Protein AF-0000000080772989 (afdb_homodimer)

Organism: Chromobacterium violaceum (strain ATCC 12472 / DSM 30191 / JCM 1249 / CCUG 213 / NBRC 12614 / NCIMB 9131 / NCTC 9757 / MK) (NCBI:txid243365)

Foldseek 3Di:
DVVVVVVVVLPPLDQDFDADDDDCPFLLNDPQLFFAFPLQPDQLEDQDDQAFQNVCLLVDPVLVVLLVLLLVAAPLLVVLVVVLVVLVVVLVVLLCLQPKDKDKDKDWDFDWDDCVVVPHPDTDDTFIKIWIKMKIKGWDSSNCLSVLQSQLSVLLSQLSVLVSLLSSLVLSLLLLLLVLQLLLLLQLLVLLVVLLVVLVVQLVLQVVCVVVVLHDPVLNVLSVVVSVVSVVVNVVSVVSNLVSLQSSQNSSVHHSVVRDDDRHNDGRDRPHRRYQHRSSSLCVFASNLSSLSSNLSSLSSVLSNLVSLQFKIKMKMKMWIFITGPVCPPPPVGIDMDTDMDIGHDHDDPVSVVSSVVSVVVSVVSSVVSSVVSVVLSVQLSVLSNQLSVLVVVLVVLVVQLVVLVVLLVVQVVCVSVSNDHSVSNSVSSVSNSVSSSVNSVSVSVNSSSSSSNSSSSHHSNDDDDD/DVVVVVVVVLPPLEADFDADDDDCPFLLNDPQLFFAFPLQPDQLEDQDDQAFQNVCLLVDPVLVVLLVLLLVAAPLLVVLVVVLVVLVVVLVVLLCLQPKDKDKDKDWDFDWDDCVVVPHPDTGDTFIKMWIKMKIKGWDSSNCLSVLQSQLSVLLSQLSVLVSQLSSLVLSLLLLLLVLQLLLLLQLLVLLVVLLVVLVVQLVLQVVCVVVVLHDPVLNVLSVVVSVVSVVVNVVSVVSNLVSLQSSQNSSVHHSVVGDDDRHHDGRDRPHRRYQHRSSSLLVFASNLSSLSSNLSSLSSVLSNLVSLQFKIKMWMKMWIFITGPVCPPPPVGIDIDTDMDIGHDHDDPVSVVVSVVSVVVSVVSSVVSSVVSVVLSVQLNVLSVQLVVLVVVLVVLVVQLVVLVVQLVVQVVCVSVSNDHSVSNSVSSVSNSVSSSVNSVSVSVNSSSSSSNSSSSHHSNDDDDD

InterPro domains:
  IPR003423 Outer membrane efflux protein [PF02321] (66-253)
  IPR003423 Outer membrane efflux protein [PF02321] (282-460)
  IPR010131 Multidrug resistance outer membrane protein MdtP/Nodulation protein T-like [PTHR30203] (4-464)
  IPR010131 Multidrug resistance outer membrane protein MdtP/Nodulation protein T-like [TIGR01845] (5-461)

pLDDT: mean 92.86, std 10.43, range [32.94, 98.88]

Secondary structure (DSSP, 8-state):
-HHHHHHGGGS----SSPPP---TTSGGG-GGGGS--TTTTSTTEE-SPPPTTGGGGG--HHHHHHHHHHHHH-HHHHHHHHHHHHHHHHHHHHHHTTS-EEEEEEEEEEE---GGGGT-SSPPPPEEEEEEEEEEEEEE-TTSHHHHHHHHHHHHHHHHHHHHHHHHHHHHHHHHHHHHHHHHHHHHHHHHHHHHHHHHHHHHHHHHHHHTTSS-HHHHHHHHHHHHHHHTTHHHHHHHHHHHHHHHHHHTT--GGGS------SPP--SSPEE---HHHHHHH-HHHHHHHHHHHHHHHHHHHHHHTTS-EEEEEEEEEEEEEGGGTTSGGGEEEEEEEEEEEE---HHHHHHHHHHHHHHHHHHHHHHHHHHHHHHHHHHHHHHHHHHHHHHHHHHHHHHHHHHHHHHHHHHHHTTSS-HHHHHHHHHHHHHHHHHHHHHHHHHHHHHHHHHHHH---------/-HHHHHHHTTS--PPPSPPP---TTSGGG-GGGGS--GGGGSTTEE-SPPPTTGGGGG--HHHHHHHHHHHHH-HHHHHHHHHHHHHHHHHHHHHGGGS-EEEEEEEEEEEE--GGGGT-SSPPPPEEEEEEEEEEEEEE-TTSHHHHHHHHHHHHHHHHHHHHHHHHHHHHHHHHHHHHHHHHHHHHHHHHHHHHHHHHHHHHHHHHHHHTTSS-HHHHHHHHHHHHHHHTTHHHHHHHHHHHHHHHHHHTT--GGGS------SPP--SSPEE---HHHHHHH-HHHHHHHHHHHHHHHHHHHHHHTTS-EEEEEEEEEEEEEGGGTTSGGGEEEEEEEEEE-PPP-HHHHHHHHHHHHHHHHHHHHHHHHHHHHHHHHHHHHHHHHHHHHHHHHHHHHHHHHHHHHHHHHHHHHTTSS-HHHHHHHHHHHHHHHHHHHHHHHHHHHHHHHHHHHH---------

Structure (mmCIF, N/CA/C/O backbone):
data_AF-0000000080772989-model_v1
#
loop_
_entity.id
_entity.type
_entity.pdbx_description
1 polymer 'Probable outer membrane component of multidrug efflux pump'
#
loop_
_atom_site.group_PDB
_atom_site.id
_atom_site.type_symbol
_atom_site.label_atom_id
_atom_site.label_alt_id
_atom_site.label_comp_id
_atom_site.label_asym_id
_atom_site.label_entity_id
_atom_site.label_seq_id
_atom_site.pdbx_PDB_ins_code
_atom_site.Cartn_x
_atom_site.Cartn_y
_atom_site.Cartn_z
_atom_site.occupancy
_atom_site.B_iso_or_equiv
_atom_site.auth_seq_id
_atom_site.auth_comp_id
_atom_site.auth_asym_id
_atom_site.auth_atom_id
_atom_site.pdbx_PDB_model_num
ATOM 1 N N . MET A 1 1 ? 7.074 -60.875 4.348 1 34.25 1 MET A N 1
ATOM 2 C CA . MET A 1 1 ? 7.984 -59.844 4.805 1 34.25 1 MET A CA 1
ATOM 3 C C . MET A 1 1 ? 7.852 -58.594 3.949 1 34.25 1 MET A C 1
ATOM 5 O O . MET A 1 1 ? 8.188 -57.5 4.391 1 34.25 1 MET A O 1
ATOM 9 N N . SER A 1 2 ? 7.68 -58.875 2.592 1 35.81 2 SER A N 1
ATOM 10 C CA . SER A 1 2 ? 7.613 -57.781 1.659 1 35.81 2 SER A CA 1
ATOM 11 C C . SER A 1 2 ? 6.348 -56.938 1.874 1 35.81 2 SER A C 1
ATOM 13 O O . SER A 1 2 ? 6.305 -55.75 1.53 1 35.81 2 SER A O 1
ATOM 15 N N . ALA A 1 3 ? 5.152 -57.562 2.09 1 44.38 3 ALA A N 1
ATOM 16 C CA . ALA A 1 3 ? 3.918 -56.844 2.359 1 44.38 3 ALA A CA 1
ATOM 17 C C . ALA A 1 3 ? 4.07 -55.938 3.582 1 44.38 3 ALA A C 1
ATOM 19 O O . ALA A 1 3 ? 3.385 -54.906 3.701 1 44.38 3 ALA A O 1
ATOM 20 N N . LEU A 1 4 ? 4.832 -56.438 4.586 1 40.81 4 LEU A N 1
ATOM 21 C CA . LEU A 1 4 ? 4.977 -55.75 5.863 1 40.81 4 LEU A CA 1
ATOM 22 C C . LEU A 1 4 ? 5.797 -54.469 5.711 1 40.81 4 LEU A C 1
ATOM 24 O O . LEU A 1 4 ? 5.68 -53.531 6.523 1 40.81 4 LEU A O 1
ATOM 28 N N . VAL A 1 5 ? 6.871 -54.438 4.836 1 42.06 5 VAL A N 1
ATOM 29 C CA . VAL A 1 5 ? 7.676 -53.25 4.691 1 42.06 5 VAL A CA 1
ATOM 30 C C . VAL A 1 5 ? 6.816 -52.125 4.109 1 42.06 5 VAL A C 1
ATOM 32 O O . VAL A 1 5 ? 7.078 -50.938 4.359 1 42.06 5 VAL A O 1
ATOM 35 N N . LEU A 1 6 ? 5.855 -52.406 3.248 1 41.41 6 LEU A N 1
ATOM 36 C CA . LEU A 1 6 ? 5.031 -51.344 2.695 1 41.41 6 LEU A CA 1
ATOM 37 C C . LEU A 1 6 ? 4.164 -50.719 3.779 1 41.41 6 LEU A C 1
ATOM 39 O O . LEU A 1 6 ? 3.865 -49.531 3.721 1 41.41 6 LEU A O 1
ATOM 43 N N . ALA A 1 7 ? 3.572 -51.5 4.684 1 41.69 7 ALA A N 1
ATOM 44 C CA . ALA A 1 7 ? 2.641 -51.031 5.703 1 41.69 7 ALA A CA 1
ATOM 45 C C . ALA A 1 7 ? 3.352 -50.156 6.723 1 41.69 7 ALA A C 1
ATOM 47 O O . ALA A 1 7 ? 2.711 -49.375 7.43 1 41.69 7 ALA A O 1
ATOM 48 N N . GLY A 1 8 ? 4.566 -50.469 7.074 1 42.03 8 GLY A N 1
ATOM 49 C CA . GLY A 1 8 ? 5.266 -49.719 8.094 1 42.03 8 GLY A CA 1
ATOM 50 C C . GLY A 1 8 ? 5.57 -48.281 7.668 1 42.03 8 GLY A C 1
ATOM 51 O O . GLY A 1 8 ? 6.062 -47.5 8.469 1 42.03 8 GLY A O 1
ATOM 52 N N . ALA A 1 9 ? 5.867 -48.094 6.387 1 42.31 9 ALA A N 1
ATOM 53 C CA . ALA A 1 9 ? 6.137 -46.719 5.918 1 42.31 9 ALA A CA 1
ATOM 54 C C . ALA A 1 9 ? 4.914 -45.844 6.102 1 42.31 9 ALA A C 1
ATOM 56 O O . ALA A 1 9 ? 4.93 -44.656 5.707 1 42.31 9 ALA A O 1
ATOM 57 N N . LEU A 1 10 ? 3.773 -46.438 6.277 1 42.72 10 LEU A N 1
ATOM 58 C CA . LEU A 1 10 ? 2.604 -45.594 6.516 1 42.72 10 LEU A CA 1
ATOM 59 C C . LEU A 1 10 ? 2.768 -44.781 7.797 1 42.72 10 LEU A C 1
ATOM 61 O O . LEU A 1 10 ? 1.785 -44.281 8.352 1 42.72 10 LEU A O 1
ATOM 65 N N . ALA A 1 11 ? 3.582 -45.25 8.656 1 43.16 11 ALA A N 1
ATOM 66 C CA . ALA A 1 11 ? 3.648 -44.656 9.992 1 43.16 11 ALA A CA 1
ATOM 67 C C . ALA A 1 11 ? 3.371 -43.156 9.953 1 43.16 11 ALA A C 1
ATOM 69 O O . ALA A 1 11 ? 2.361 -42.688 10.484 1 43.16 11 ALA A O 1
ATOM 70 N N . GLY A 1 12 ? 4.258 -42.219 10.375 1 46.88 12 GLY A N 1
ATOM 71 C CA . GLY A 1 12 ? 4.012 -40.906 10.906 1 46.88 12 GLY A CA 1
ATOM 72 C C . GLY A 1 12 ? 3.613 -39.875 9.844 1 46.88 12 GLY A C 1
ATOM 73 O O . GLY A 1 12 ? 4.469 -39.219 9.25 1 46.88 12 GLY A O 1
ATOM 74 N N . CYS A 1 13 ? 2.439 -40.094 9.188 1 56.12 13 CYS A N 1
ATOM 75 C CA . CYS A 1 13 ? 1.699 -39.219 8.297 1 56.12 13 CYS A CA 1
ATOM 76 C C . CYS A 1 13 ? 1.808 -37.75 8.75 1 56.12 13 CYS A C 1
ATOM 78 O O . CYS A 1 13 ? 0.92 -37.25 9.438 1 56.12 13 CYS A O 1
ATOM 80 N N . ALA A 1 14 ? 2.936 -37.406 9.172 1 75 14 ALA A N 1
ATOM 81 C CA . ALA A 1 14 ? 2.988 -36 9.594 1 75 14 ALA A CA 1
ATOM 82 C C . ALA A 1 14 ? 3.105 -35.062 8.398 1 75 14 ALA A C 1
ATOM 84 O O . ALA A 1 14 ? 3.891 -35.312 7.48 1 75 14 ALA A O 1
ATOM 85 N N . ALA A 1 15 ? 2.127 -34.25 8.188 1 88.75 15 ALA A N 1
ATOM 86 C CA . ALA A 1 15 ? 2.174 -33.219 7.16 1 88.75 15 ALA A CA 1
ATOM 87 C C . ALA A 1 15 ? 3.531 -32.5 7.141 1 88.75 15 ALA A C 1
ATOM 89 O O . ALA A 1 15 ? 4.031 -32.094 8.188 1 88.75 15 ALA A O 1
ATOM 90 N N . VAL A 1 16 ? 4.23 -32.531 6.004 1 93.69 16 VAL A N 1
ATOM 91 C CA . VAL A 1 16 ? 5.512 -31.859 5.863 1 93.69 16 VAL A CA 1
ATOM 92 C C . VAL A 1 16 ? 5.297 -30.344 5.859 1 93.69 16 VAL A C 1
ATOM 94 O O . VAL A 1 16 ? 4.16 -29.875 5.762 1 93.69 16 VAL A O 1
ATOM 97 N N . GLY A 1 17 ? 6.402 -29.578 6.027 1 93.12 17 GLY A N 1
ATOM 98 C CA . GLY A 1 17 ? 6.312 -28.125 6.121 1 93.12 17 GLY A CA 1
ATOM 99 C C . GLY A 1 17 ? 6.055 -27.641 7.535 1 93.12 17 GLY A C 1
ATOM 100 O O . GLY A 1 17 ? 5.727 -28.422 8.422 1 93.12 17 GLY A O 1
ATOM 101 N N . PRO A 1 18 ? 6.18 -26.453 7.711 1 95.19 18 PRO A N 1
ATOM 102 C CA . PRO A 1 18 ? 6.07 -25.906 9.07 1 95.19 18 PRO A CA 1
ATOM 103 C C . PRO A 1 18 ? 4.621 -25.703 9.516 1 95.19 18 PRO A C 1
ATOM 105 O O . PRO A 1 18 ? 3.773 -25.328 8.703 1 95.19 18 PRO A O 1
ATOM 108 N N . ASP A 1 19 ? 4.336 -25.984 10.758 1 95.94 19 ASP A N 1
ATOM 109 C CA . ASP A 1 19 ? 3.105 -25.516 11.391 1 95.94 19 ASP A CA 1
ATOM 110 C C . ASP A 1 19 ? 3.193 -24.031 11.727 1 95.94 19 ASP A C 1
ATOM 112 O O . ASP A 1 19 ? 4.238 -23.547 12.172 1 95.94 19 ASP A O 1
ATOM 116 N N . TYR A 1 20 ? 2.123 -23.438 11.523 1 96.5 20 TYR A N 1
ATOM 117 C CA . TYR A 1 20 ? 2.172 -22 11.758 1 96.5 20 TYR A CA 1
ATOM 118 C C . TYR A 1 20 ? 2.139 -21.688 13.25 1 96.5 20 TYR A C 1
ATOM 120 O O . TYR A 1 20 ? 1.303 -22.219 13.977 1 96.5 20 TYR A O 1
ATOM 128 N N . HIS A 1 21 ? 3.051 -20.844 13.672 1 96.25 21 HIS A N 1
ATOM 129 C CA . HIS A 1 21 ? 3.092 -20.109 14.922 1 96.25 21 HIS A CA 1
ATOM 130 C C . HIS A 1 21 ? 3.613 -18.688 14.703 1 96.25 21 HIS A C 1
ATOM 132 O O . HIS A 1 21 ? 4.426 -18.453 13.805 1 96.25 21 HIS A O 1
ATOM 138 N N . LEU A 1 22 ? 3.086 -17.844 15.445 1 95.44 22 LEU A N 1
ATOM 139 C CA . LEU A 1 22 ? 3.615 -16.5 15.328 1 95.44 22 LEU A CA 1
ATOM 140 C C . LEU A 1 22 ? 5.109 -16.469 15.625 1 95.44 22 LEU A C 1
ATOM 142 O O . LEU A 1 22 ? 5.543 -16.906 16.703 1 95.44 22 LEU A O 1
ATOM 146 N N . PRO A 1 23 ? 5.852 -16.016 14.672 1 95.44 23 PRO A N 1
ATOM 147 C CA . PRO A 1 23 ? 7.293 -15.992 14.922 1 95.44 23 PRO A CA 1
ATOM 148 C C . PRO A 1 23 ? 7.672 -15.164 16.141 1 95.44 23 PRO A C 1
ATOM 150 O O . PRO A 1 23 ? 7.07 -14.109 16.391 1 95.44 23 PRO A O 1
ATOM 153 N N . SER A 1 24 ? 8.703 -15.539 16.875 1 93.12 24 SER A N 1
ATOM 154 C CA . SER A 1 24 ? 9.102 -14.898 18.125 1 93.12 24 SER A CA 1
ATOM 155 C C . SER A 1 24 ? 9.664 -13.508 17.875 1 93.12 24 SER A C 1
ATOM 157 O O . SER A 1 24 ? 9.578 -12.633 18.75 1 93.12 24 SER A O 1
ATOM 159 N N . GLN A 1 25 ? 10.219 -13.32 16.703 1 92.56 25 GLN A N 1
ATOM 160 C CA . GLN A 1 25 ? 10.859 -12.047 16.391 1 92.56 25 GLN A CA 1
ATOM 161 C C . GLN A 1 25 ? 9.852 -11.039 15.852 1 92.56 25 GLN A C 1
ATOM 163 O O . GLN A 1 25 ? 10.219 -9.914 15.508 1 92.56 25 GLN A O 1
ATOM 168 N N . ALA A 1 26 ? 8.602 -11.453 15.719 1 96.06 26 ALA A N 1
ATOM 169 C CA . ALA A 1 26 ? 7.574 -10.57 15.172 1 96.06 26 ALA A CA 1
ATOM 170 C C . ALA A 1 26 ? 7.398 -9.336 16.047 1 96.06 26 ALA A C 1
ATOM 172 O O . ALA A 1 26 ? 7.453 -9.422 17.281 1 96.06 26 ALA A O 1
ATOM 173 N N . ALA A 1 27 ? 7.129 -8.203 15.398 1 95.94 27 ALA A N 1
ATOM 174 C CA . ALA A 1 27 ? 6.957 -6.922 16.078 1 95.94 27 ALA A CA 1
ATOM 175 C C . ALA A 1 27 ? 5.836 -7 17.109 1 95.94 27 ALA A C 1
ATOM 177 O O . ALA A 1 27 ? 5.898 -6.34 18.156 1 95.94 27 ALA A O 1
ATOM 178 N N . LEU A 1 28 ? 4.832 -7.789 16.844 1 95.94 28 LEU A N 1
ATOM 179 C CA . LEU A 1 28 ? 3.684 -7.941 17.734 1 95.94 28 LEU A CA 1
ATOM 180 C C . LEU A 1 28 ? 4.121 -8.43 19.109 1 95.94 28 LEU A C 1
ATOM 182 O O . LEU A 1 28 ? 3.488 -8.109 20.125 1 95.94 28 LEU A O 1
ATOM 186 N N . GLY A 1 29 ? 5.152 -9.164 19.172 1 95.06 29 GLY A N 1
ATOM 187 C CA . GLY A 1 29 ? 5.594 -9.766 20.422 1 95.06 29 GLY A CA 1
ATOM 188 C C . GLY A 1 29 ? 6.496 -8.867 21.234 1 95.06 29 GLY A C 1
ATOM 189 O O . GLY A 1 29 ? 6.84 -9.188 22.375 1 95.06 29 GLY A O 1
ATOM 190 N N . LYS A 1 30 ? 6.941 -7.711 20.734 1 95.19 30 LYS A N 1
ATOM 191 C CA . LYS A 1 30 ? 7.789 -6.781 21.469 1 95.19 30 LYS A CA 1
ATOM 192 C C . LYS A 1 30 ? 7.086 -6.273 22.719 1 95.19 30 LYS A C 1
ATOM 194 O O . LYS A 1 30 ? 5.914 -5.891 22.672 1 95.19 30 LYS A O 1
ATO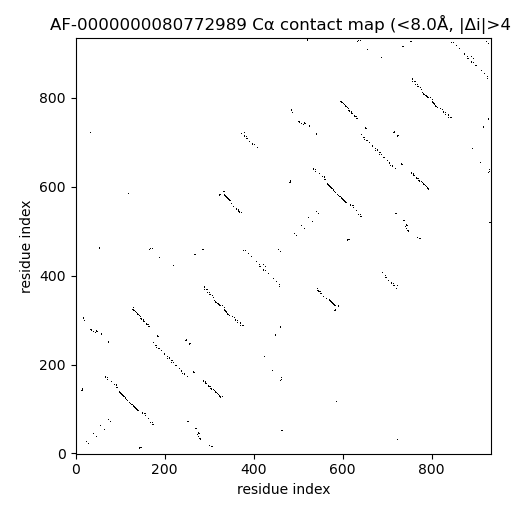M 199 N N . PRO A 1 31 ? 7.797 -6.195 23.859 1 95.94 31 PRO A N 1
ATOM 200 C CA . PRO A 1 31 ? 7.168 -5.68 25.078 1 95.94 31 PRO A CA 1
ATOM 201 C C . PRO A 1 31 ? 6.645 -4.254 24.906 1 95.94 31 PRO A C 1
ATOM 203 O O . PRO A 1 31 ? 5.535 -3.947 25.344 1 95.94 31 PRO A O 1
ATOM 206 N N . ALA A 1 32 ? 7.418 -3.443 24.266 1 95.69 32 ALA A N 1
ATOM 207 C CA . ALA A 1 32 ? 7.035 -2.045 24.094 1 95.69 32 ALA A CA 1
ATOM 208 C C . ALA A 1 32 ? 5.773 -1.923 23.234 1 95.69 32 ALA A C 1
ATOM 210 O O . ALA A 1 32 ? 5.012 -0.964 23.375 1 95.69 32 ALA A O 1
ATOM 211 N N . ALA A 1 33 ? 5.535 -2.863 22.297 1 95.75 33 ALA A N 1
ATOM 212 C CA . ALA A 1 33 ? 4.352 -2.852 21.453 1 95.75 33 ALA A CA 1
ATOM 213 C C . ALA A 1 33 ? 3.094 -3.168 22.25 1 95.75 33 ALA A C 1
ATOM 215 O O . ALA A 1 33 ? 1.984 -2.822 21.844 1 95.75 33 ALA A O 1
ATOM 216 N N . ASN A 1 34 ? 3.242 -3.807 23.391 1 95.5 34 ASN A N 1
ATOM 217 C CA . ASN A 1 34 ? 2.111 -4.289 24.172 1 95.5 34 ASN A CA 1
ATOM 218 C C . ASN A 1 34 ? 1.928 -3.473 25.453 1 95.5 34 ASN A C 1
ATOM 220 O O . ASN A 1 34 ? 1.132 -3.84 26.312 1 95.5 34 ASN A O 1
ATOM 224 N N . ALA A 1 35 ? 2.656 -2.359 25.578 1 94.75 35 ALA A N 1
ATOM 225 C CA . ALA A 1 35 ? 2.646 -1.508 26.766 1 94.75 35 ALA A CA 1
ATOM 226 C C . ALA A 1 35 ? 1.644 -0.367 26.609 1 94.75 35 ALA A C 1
ATOM 228 O O . ALA A 1 35 ? 0.967 -0.26 25.578 1 94.75 35 ALA A O 1
ATOM 229 N N . ALA A 1 36 ? 1.544 0.406 27.688 1 93.75 36 ALA A N 1
ATOM 230 C CA . ALA A 1 36 ? 0.696 1.596 27.672 1 93.75 36 ALA A CA 1
ATOM 231 C C . ALA A 1 36 ? 1.23 2.627 26.672 1 93.75 36 ALA A C 1
ATOM 233 O O . ALA A 1 36 ? 2.438 2.703 26.438 1 93.75 36 ALA A O 1
ATOM 234 N N . PHE A 1 37 ? 0.346 3.354 26.125 1 94.5 37 PHE A N 1
ATOM 235 C CA . PHE A 1 37 ? 0.736 4.387 25.172 1 94.5 37 PHE A CA 1
ATOM 236 C C . PHE A 1 37 ? 1.467 5.523 25.891 1 94.5 37 PHE A C 1
ATOM 238 O O . PHE A 1 37 ? 1.106 5.902 27 1 94.5 37 PHE A O 1
ATOM 245 N N . LEU A 1 38 ? 2.426 6.121 25.25 1 90.94 38 LEU A N 1
ATOM 246 C CA . LEU A 1 38 ? 3.217 7.227 25.781 1 90.94 38 LEU A CA 1
ATOM 247 C C . LEU A 1 38 ? 2.338 8.445 26.047 1 90.94 38 LEU A C 1
ATOM 249 O O . LEU A 1 38 ? 2.518 9.133 27.047 1 90.94 38 LEU A O 1
ATOM 253 N N . SER A 1 39 ? 1.401 8.648 25.172 1 86.69 39 SER A N 1
ATOM 254 C CA . SER A 1 39 ? 0.637 9.891 25.172 1 86.69 39 SER A CA 1
ATOM 255 C C . SER A 1 39 ? -0.672 9.734 25.938 1 86.69 39 SER A C 1
ATOM 257 O O . SER A 1 39 ? -1.479 10.664 26 1 86.69 39 SER A O 1
ATOM 259 N N . ALA A 1 40 ? -0.908 8.586 26.594 1 87.44 40 ALA A N 1
ATOM 260 C CA . ALA A 1 40 ? -2.221 8.312 27.172 1 87.44 40 ALA A CA 1
ATOM 261 C C . ALA A 1 40 ? -2.246 8.656 28.656 1 87.44 40 ALA A C 1
ATOM 263 O O . ALA A 1 40 ? -3.199 8.312 29.359 1 87.44 40 ALA A O 1
ATOM 264 N N . SER A 1 41 ? -1.253 9.453 29.109 1 84.5 41 SER A N 1
ATOM 265 C CA . SER A 1 41 ? -1.214 9.805 30.516 1 84.5 41 SER A CA 1
ATOM 266 C C . SER A 1 41 ? -2.025 11.07 30.797 1 84.5 41 SER A C 1
ATOM 268 O O . SER A 1 41 ? -2.311 11.391 31.953 1 84.5 41 SER A O 1
ATOM 270 N N . ALA A 1 42 ? -2.484 11.695 29.812 1 87 42 ALA A N 1
ATOM 271 C CA . ALA A 1 42 ? -3.287 12.906 29.953 1 87 42 ALA A CA 1
ATOM 272 C C . ALA A 1 42 ? -4.668 12.586 30.516 1 87 42 ALA A C 1
ATOM 274 O O . ALA A 1 42 ? -5.188 11.484 30.312 1 87 42 ALA A O 1
ATOM 275 N N . PRO A 1 43 ? -5.242 13.516 31.281 1 87.88 43 PRO A N 1
ATOM 276 C CA . PRO A 1 43 ? -6.559 13.305 31.891 1 87.88 43 PRO A CA 1
ATOM 277 C C . PRO A 1 43 ? -7.648 13.039 30.844 1 87.88 43 PRO A C 1
ATOM 279 O O . PRO A 1 43 ? -8.711 12.508 31.188 1 87.88 43 PRO A O 1
ATOM 282 N N . ALA A 1 44 ? -7.395 13.344 29.672 1 90.94 44 ALA A N 1
ATOM 283 C CA . ALA A 1 44 ? -8.375 13.203 28.594 1 90.94 44 ALA A CA 1
ATOM 284 C C . ALA A 1 44 ? -8.562 11.734 28.219 1 90.94 44 ALA A C 1
ATOM 286 O O . ALA A 1 44 ? -9.523 11.383 27.531 1 90.94 44 ALA A O 1
ATOM 287 N N . PHE A 1 45 ? -7.734 10.898 28.844 1 93.5 45 PHE A N 1
ATOM 288 C CA . PHE A 1 45 ? -7.773 9.5 28.438 1 93.5 45 PHE A CA 1
ATOM 289 C C . PHE A 1 45 ? -8.102 8.594 29.609 1 93.5 45 PHE A C 1
ATOM 291 O O . PHE A 1 45 ? -7.77 8.914 30.75 1 93.5 45 PHE A O 1
ATOM 298 N N . ALA A 1 46 ? -8.812 7.5 29.297 1 91.06 46 ALA A N 1
ATOM 299 C CA . ALA A 1 46 ? -9.055 6.414 30.234 1 91.06 46 ALA A CA 1
ATOM 300 C C . ALA A 1 46 ? -8.43 5.113 29.75 1 91.06 46 ALA A C 1
ATOM 302 O O . ALA A 1 46 ? -8.406 4.832 28.547 1 91.06 46 ALA A O 1
ATOM 303 N N . GLN A 1 47 ? -8.008 4.348 30.656 1 87.44 47 GLN A N 1
ATOM 304 C CA . GLN A 1 47 ? -7.301 3.125 30.297 1 87.44 47 GLN A CA 1
ATOM 305 C C . GLN A 1 47 ? -8.273 1.979 30.047 1 87.44 47 GLN A C 1
ATOM 307 O O . GLN A 1 47 ? -7.867 0.9 29.609 1 87.44 47 GLN A O 1
ATOM 312 N N . GLN A 1 48 ? -9.477 2.229 30.172 1 88.19 48 GLN A N 1
ATOM 313 C CA . GLN A 1 48 ? -10.492 1.217 29.891 1 88.19 48 GLN A CA 1
ATOM 314 C C . GLN A 1 48 ? -10.508 0.827 28.422 1 88.19 48 GLN A C 1
ATOM 316 O O . GLN A 1 48 ? -10.07 1.604 27.562 1 88.19 48 GLN A O 1
ATOM 321 N N . PRO A 1 49 ? -11.008 -0.346 28.141 1 88.62 49 PRO A N 1
ATOM 322 C CA . PRO A 1 49 ? -11.078 -0.774 26.75 1 88.62 49 PRO A CA 1
ATOM 323 C C . PRO A 1 49 ? -12.055 0.063 25.922 1 88.62 49 PRO A C 1
ATOM 325 O O . PRO A 1 49 ? -13.055 0.552 26.453 1 88.62 49 PRO A O 1
ATOM 328 N N . VAL A 1 50 ? -11.695 0.195 24.656 1 90.38 50 VAL A N 1
ATOM 329 C CA . VAL A 1 50 ? -12.586 0.877 23.734 1 90.38 50 VAL A CA 1
ATOM 330 C C . VAL A 1 50 ? -13.891 0.09 23.594 1 90.38 50 VAL A C 1
ATOM 332 O O . VAL A 1 50 ? -13.867 -1.1 23.266 1 90.38 50 VAL A O 1
ATOM 335 N N . PRO A 1 51 ? -15 0.652 23.859 1 89.25 51 PRO A N 1
ATOM 336 C CA . PRO A 1 51 ? -16.266 -0.081 23.766 1 89.25 51 PRO A CA 1
ATOM 337 C C . PRO A 1 51 ? -16.703 -0.332 22.328 1 89.25 51 PRO A C 1
ATOM 339 O O . PRO A 1 51 ? -16.312 0.407 21.422 1 89.25 51 PRO A O 1
ATOM 342 N N . ALA A 1 52 ? -17.562 -1.332 22.172 1 89.12 52 ALA A N 1
ATOM 343 C CA . ALA A 1 52 ? -18.266 -1.505 20.906 1 89.12 52 ALA A CA 1
ATOM 344 C C . ALA A 1 52 ? -19.234 -0.344 20.641 1 89.12 52 ALA A C 1
ATOM 346 O O . ALA A 1 52 ? -19.891 0.147 21.562 1 89.12 52 ALA A O 1
ATOM 347 N N . GLY A 1 53 ? -19.281 0.07 19.469 1 92.5 53 GLY A N 1
ATOM 348 C CA . GLY A 1 53 ? -20.125 1.206 19.141 1 92.5 53 GLY A CA 1
ATOM 349 C C . GLY A 1 53 ? -19.641 2.504 19.766 1 92.5 53 GLY A C 1
ATOM 350 O O . GLY A 1 53 ? -20.422 3.207 20.422 1 92.5 53 GLY A O 1
ATOM 351 N N . TRP A 1 54 ? -18.391 2.771 19.688 1 92.62 54 TRP A N 1
ATOM 352 C CA . TRP A 1 54 ? -17.75 3.91 20.344 1 92.62 54 TRP A CA 1
ATOM 353 C C . TRP A 1 54 ? -18.5 5.199 20.047 1 92.62 54 TRP A C 1
ATOM 355 O O . TRP A 1 54 ? -18.469 6.145 20.828 1 92.62 54 TRP A O 1
ATOM 365 N N . TRP A 1 55 ? -19.25 5.312 18.844 1 94.25 55 TRP A N 1
ATOM 366 C CA . TRP A 1 55 ? -19.969 6.535 18.484 1 94.25 55 TRP A CA 1
ATOM 367 C C . TRP A 1 55 ? -21.125 6.797 19.422 1 94.25 55 TRP A C 1
ATOM 369 O O . TRP A 1 55 ? -21.641 7.918 19.5 1 94.25 55 TRP A O 1
ATOM 379 N N . ARG A 1 56 ? -21.547 5.871 20.172 1 93.44 56 ARG A N 1
ATOM 380 C CA . ARG A 1 56 ? -22.641 6.023 21.141 1 93.44 56 ARG A CA 1
ATOM 381 C C . ARG A 1 56 ? -22.188 6.832 22.344 1 93.44 56 ARG A C 1
ATOM 383 O O . ARG A 1 56 ? -23.031 7.316 23.125 1 93.44 56 ARG A O 1
ATOM 390 N N . LEU A 1 57 ? -20.891 6.918 22.516 1 93.12 57 LEU A N 1
ATOM 391 C CA . LEU A 1 57 ? -20.359 7.719 23.609 1 93.12 57 LEU A CA 1
ATOM 392 C C . LEU A 1 57 ? -20.781 9.18 23.469 1 93.12 57 LEU A C 1
ATOM 394 O O . LEU A 1 57 ? -20.734 9.938 24.438 1 93.12 57 LEU A O 1
ATOM 398 N N . TYR A 1 58 ? -21.203 9.586 22.234 1 95.12 58 TYR A N 1
ATOM 399 C CA . TYR A 1 58 ? -21.609 10.969 21.984 1 95.12 58 TYR A CA 1
ATOM 400 C C . TYR A 1 58 ? -23.047 11.195 22.422 1 95.12 58 TYR A C 1
ATOM 402 O O . TYR A 1 58 ? -23.516 12.344 22.484 1 95.12 58 TYR A O 1
ATOM 410 N N . ASP A 1 59 ? -23.797 10.164 22.719 1 94.31 59 ASP A N 1
ATOM 411 C CA . ASP A 1 59 ? -25.203 10.25 23.109 1 94.31 59 ASP A CA 1
ATOM 412 C C . ASP A 1 59 ? -26.016 11.062 22.109 1 94.31 59 ASP A C 1
ATOM 414 O O . ASP A 1 59 ? -26.719 12 22.484 1 94.31 59 ASP A O 1
ATOM 418 N N . ASP A 1 60 ? -25.797 10.766 20.891 1 94.88 60 ASP A N 1
ATOM 419 C CA . ASP A 1 60 ? -26.484 11.43 19.781 1 94.88 60 ASP A CA 1
ATOM 420 C C . ASP A 1 60 ? -27.281 10.43 18.953 1 94.88 60 ASP A C 1
ATOM 422 O O . ASP A 1 60 ? -26.719 9.672 18.172 1 94.88 60 ASP A O 1
ATOM 426 N N . ALA A 1 61 ? -28.609 10.477 19.094 1 94.56 61 ALA A N 1
ATOM 427 C CA . ALA A 1 61 ? -29.5 9.5 18.469 1 94.56 61 ALA A CA 1
ATOM 428 C C . ALA A 1 61 ? -29.422 9.586 16.953 1 94.56 61 ALA A C 1
ATOM 430 O O . ALA A 1 61 ? -29.516 8.57 16.266 1 94.56 61 ALA A O 1
ATOM 431 N N . ARG A 1 62 ? -29.297 10.719 16.438 1 94.62 62 ARG A N 1
ATOM 432 C CA . ARG A 1 62 ? -29.188 10.875 14.992 1 94.62 62 ARG A CA 1
ATOM 433 C C . ARG A 1 62 ? -27.906 10.211 14.469 1 94.62 62 ARG A C 1
ATOM 435 O O . ARG A 1 62 ? -27.938 9.508 13.461 1 94.62 62 ARG A O 1
ATOM 442 N N . LEU A 1 63 ? -26.828 10.43 15.164 1 95.44 63 LEU A N 1
ATOM 443 C CA . LEU A 1 63 ? -25.547 9.812 14.789 1 95.44 63 LEU A CA 1
ATOM 444 C C . LEU A 1 63 ? -25.656 8.289 14.828 1 95.44 63 LEU A C 1
ATOM 446 O O . LEU A 1 63 ? -25.203 7.605 13.914 1 95.44 63 LEU A O 1
ATOM 450 N N . ASP A 1 64 ? -26.359 7.809 15.859 1 95.5 64 ASP A N 1
ATOM 451 C CA . ASP A 1 64 ? -26.531 6.363 15.984 1 95.5 64 ASP A CA 1
ATOM 452 C C . ASP A 1 64 ? -27.297 5.801 14.781 1 95.5 64 ASP A C 1
ATOM 454 O O . ASP A 1 64 ? -26.922 4.754 14.242 1 95.5 64 ASP A O 1
ATOM 458 N N . THR A 1 65 ? -28.297 6.523 14.398 1 95.31 65 THR A N 1
ATOM 459 C CA . THR A 1 65 ? -29.125 6.082 13.281 1 95.31 65 THR A CA 1
ATOM 460 C C . THR A 1 65 ? -28.328 6.109 11.977 1 95.31 65 THR A C 1
ATOM 462 O O . THR A 1 65 ? -28.422 5.18 11.172 1 95.31 65 THR A O 1
ATOM 465 N N . LEU A 1 66 ? -27.531 7.121 11.75 1 96.56 66 LEU A N 1
ATOM 466 C CA . LEU A 1 66 ? -26.734 7.258 10.531 1 96.56 66 LEU A CA 1
ATOM 467 C C . LEU A 1 66 ? -25.703 6.148 10.43 1 96.56 66 LEU A C 1
ATOM 469 O O . LEU A 1 66 ? -25.516 5.562 9.359 1 96.56 66 LEU A O 1
ATOM 473 N N . VAL A 1 67 ? -25.062 5.848 11.539 1 97.12 67 VAL A N 1
ATOM 474 C CA . VAL A 1 67 ? -24.062 4.797 11.523 1 97.12 67 VAL A CA 1
ATOM 475 C C . VAL A 1 67 ? -24.719 3.449 11.242 1 97.12 67 VAL A C 1
ATOM 477 O O . VAL A 1 67 ? -24.219 2.662 10.438 1 97.12 67 VAL A O 1
ATOM 480 N N . ALA A 1 68 ? -25.875 3.211 11.875 1 96.38 68 ALA A N 1
ATOM 481 C CA . ALA A 1 68 ? -26.594 1.963 11.641 1 96.38 68 ALA A CA 1
ATOM 482 C C . ALA A 1 68 ? -26.984 1.827 10.172 1 96.38 68 ALA A C 1
ATOM 484 O O . ALA A 1 68 ? -26.844 0.755 9.578 1 96.38 68 ALA A O 1
ATOM 485 N N . GLU A 1 69 ? -27.422 2.936 9.625 1 97 69 GLU A N 1
ATOM 486 C CA . GLU A 1 69 ? -27.828 2.926 8.227 1 97 69 GLU A CA 1
ATOM 487 C C . GLU A 1 69 ? -26.625 2.699 7.309 1 97 69 GLU A C 1
ATOM 489 O O . GLU A 1 69 ? -26.719 1.953 6.332 1 97 69 GLU A O 1
ATOM 494 N N . ALA A 1 70 ? -25.516 3.316 7.555 1 97.94 70 ALA A N 1
ATOM 495 C CA . ALA A 1 70 ? -24.312 3.141 6.75 1 97.94 70 ALA A CA 1
ATOM 496 C C . ALA A 1 70 ? -23.812 1.699 6.809 1 97.94 70 ALA A C 1
ATOM 498 O O . ALA A 1 70 ? -23.469 1.114 5.781 1 97.94 70 ALA A O 1
ATOM 499 N N . LEU A 1 71 ? -23.828 1.125 8.008 1 97.06 71 LEU A N 1
ATOM 500 C CA . LEU A 1 71 ? -23.359 -0.243 8.188 1 97.06 71 LEU A CA 1
ATOM 501 C C . LEU A 1 71 ? -24.234 -1.227 7.422 1 97.06 71 LEU A C 1
ATOM 503 O O . LEU A 1 71 ? -23.766 -2.279 6.988 1 97.06 71 LEU A O 1
ATOM 507 N N . ALA A 1 72 ? -25.484 -0.854 7.191 1 96.19 72 ALA A N 1
ATOM 508 C CA . ALA A 1 72 ? -26.438 -1.738 6.523 1 96.19 72 ALA A CA 1
ATOM 509 C C . ALA A 1 72 ? -26.375 -1.558 5.008 1 96.19 72 ALA A C 1
ATOM 511 O O . ALA A 1 72 ? -26.641 -2.498 4.254 1 96.19 72 ALA A O 1
ATOM 512 N N . ALA A 1 73 ? -25.938 -0.345 4.539 1 96.69 73 ALA A N 1
ATOM 513 C CA . ALA A 1 73 ? -26.219 -0.033 3.141 1 96.69 73 ALA A CA 1
ATOM 514 C C . ALA A 1 73 ? -24.938 0.262 2.377 1 96.69 73 ALA A C 1
ATOM 516 O O . ALA A 1 73 ? -24.922 0.28 1.144 1 96.69 73 ALA A O 1
ATOM 517 N N . ASN A 1 74 ? -23.828 0.485 2.982 1 98.19 74 ASN A N 1
ATOM 518 C CA . ASN A 1 74 ? -22.609 0.974 2.342 1 98.19 74 ASN A CA 1
ATOM 519 C C . ASN A 1 74 ? -22.078 -0.015 1.305 1 98.19 74 ASN A C 1
ATOM 521 O O . ASN A 1 74 ? -22.031 -1.22 1.557 1 98.19 74 ASN A O 1
ATOM 525 N N . ALA A 1 75 ? -21.625 0.56 0.179 1 98.5 75 ALA A N 1
ATOM 526 C CA . ALA A 1 75 ? -21.203 -0.249 -0.959 1 98.5 75 ALA A CA 1
ATOM 527 C C . ALA A 1 75 ? -19.891 -0.979 -0.653 1 98.5 75 ALA A C 1
ATOM 529 O O . ALA A 1 75 ? -19.672 -2.1 -1.122 1 98.5 75 ALA A O 1
ATOM 530 N N . ASP A 1 76 ? -19.062 -0.406 0.068 1 98.19 76 ASP A N 1
ATOM 531 C CA . ASP A 1 76 ? -17.797 -1.045 0.395 1 98.19 76 ASP A CA 1
ATOM 532 C C . ASP A 1 76 ? -18 -2.27 1.28 1 98.19 76 ASP A C 1
ATOM 534 O O . ASP A 1 76 ? -17.297 -3.268 1.152 1 98.19 76 ASP A O 1
ATOM 538 N N . ILE A 1 77 ? -18.891 -2.213 2.213 1 97.88 77 ILE A N 1
ATOM 539 C CA . ILE A 1 77 ? -19.203 -3.355 3.066 1 97.88 77 ILE A CA 1
ATOM 540 C C . ILE A 1 77 ? -19.812 -4.477 2.225 1 97.88 77 ILE A C 1
ATOM 542 O O . ILE A 1 77 ? -19.469 -5.648 2.406 1 97.88 77 ILE A O 1
ATOM 546 N N . ARG A 1 78 ? -20.656 -4.117 1.287 1 98.31 78 ARG A N 1
ATOM 547 C CA . ARG A 1 78 ? -21.234 -5.117 0.397 1 98.31 78 ARG A CA 1
ATOM 548 C C . ARG A 1 78 ? -20.156 -5.801 -0.437 1 98.31 78 ARG A C 1
ATOM 550 O O . ARG A 1 78 ? -20.203 -7.016 -0.643 1 98.31 78 ARG A O 1
ATOM 557 N N . ALA A 1 79 ? -19.25 -5 -0.918 1 98.62 79 ALA A N 1
ATOM 558 C CA . ALA A 1 79 ? -18.125 -5.562 -1.677 1 98.62 79 ALA A CA 1
ATOM 559 C C . ALA A 1 79 ? -17.297 -6.504 -0.812 1 98.62 79 ALA A C 1
ATOM 561 O O . ALA A 1 79 ? -16.906 -7.59 -1.258 1 98.62 79 ALA A O 1
ATOM 562 N N . ALA A 1 80 ? -17.047 -6.156 0.457 1 98.25 80 ALA A N 1
ATOM 563 C CA . ALA A 1 80 ? -16.266 -6.988 1.371 1 98.25 80 ALA A CA 1
ATOM 564 C C . ALA A 1 80 ? -17.016 -8.281 1.695 1 98.25 80 ALA A C 1
ATOM 566 O O . ALA A 1 80 ? -16.406 -9.352 1.8 1 98.25 80 ALA A O 1
ATOM 567 N N . ALA A 1 81 ? -18.297 -8.188 1.85 1 98.44 81 ALA A N 1
ATOM 568 C CA . ALA A 1 81 ? -19.109 -9.375 2.1 1 98.44 81 ALA A CA 1
ATOM 569 C C . ALA A 1 81 ? -19.047 -10.336 0.919 1 98.44 81 ALA A C 1
ATOM 571 O O . ALA A 1 81 ? -18.969 -11.555 1.108 1 98.44 81 ALA A O 1
A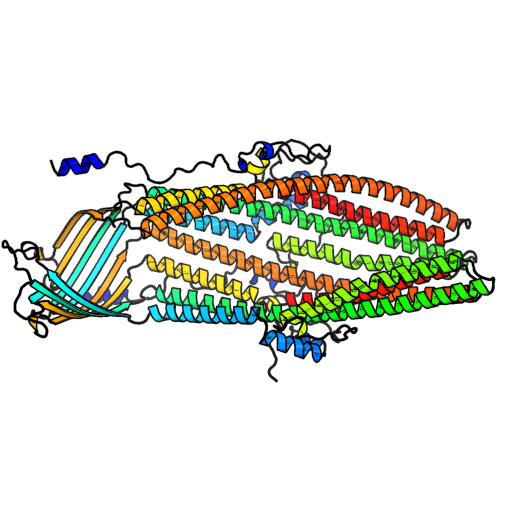TOM 572 N N . ALA A 1 82 ? -19.094 -9.781 -0.316 1 98.75 82 ALA A N 1
ATOM 573 C CA . ALA A 1 82 ? -18.984 -10.609 -1.513 1 98.75 82 ALA A CA 1
ATOM 574 C C . ALA A 1 82 ? -17.625 -11.281 -1.598 1 98.75 82 ALA A C 1
ATOM 576 O O . ALA A 1 82 ? -17.516 -12.453 -1.959 1 98.75 82 ALA A O 1
ATOM 577 N N . ASN A 1 83 ? -16.641 -10.57 -1.241 1 98.75 83 ASN A N 1
ATOM 578 C CA . ASN A 1 83 ? -15.297 -11.125 -1.244 1 98.75 83 ASN A CA 1
ATOM 579 C C . ASN A 1 83 ? -15.141 -12.234 -0.204 1 98.75 83 ASN A C 1
ATOM 581 O O . ASN A 1 83 ? -14.43 -13.211 -0.433 1 98.75 83 ASN A O 1
ATOM 585 N N . LEU A 1 84 ? -15.734 -12.117 0.96 1 98.56 84 LEU A N 1
ATOM 586 C CA . LEU A 1 84 ? -15.719 -13.172 1.967 1 98.56 84 LEU A CA 1
ATOM 587 C C . LEU A 1 84 ? -16.422 -14.422 1.453 1 98.56 84 LEU A C 1
ATOM 589 O O . LEU A 1 84 ? -15.93 -15.531 1.623 1 98.56 84 LEU A O 1
ATOM 593 N N . ARG A 1 85 ? -17.578 -14.242 0.729 1 98.75 85 ARG A N 1
ATOM 594 C CA . ARG A 1 85 ? -18.281 -15.383 0.138 1 98.75 85 ARG A CA 1
ATOM 595 C C . ARG A 1 85 ? -17.406 -16.078 -0.901 1 98.75 85 ARG A C 1
ATOM 597 O O . ARG A 1 85 ? -17.391 -17.312 -0.989 1 98.75 85 ARG A O 1
ATOM 604 N N . LYS A 1 86 ? -16.703 -15.258 -1.659 1 98.81 86 LYS A N 1
ATOM 605 C CA . LYS A 1 86 ? -15.766 -15.828 -2.621 1 98.81 86 LYS A CA 1
ATOM 606 C C . LYS A 1 86 ? -14.703 -16.672 -1.921 1 98.81 86 LYS A C 1
ATOM 608 O O . LYS A 1 86 ? -14.406 -17.781 -2.346 1 98.81 86 LYS A O 1
ATOM 613 N N . ALA A 1 87 ? -14.133 -16.172 -0.827 1 98.75 87 ALA A N 1
ATOM 614 C CA . ALA A 1 87 ? -13.102 -16.891 -0.084 1 98.75 87 ALA A CA 1
ATOM 615 C C . ALA A 1 87 ? -13.648 -18.188 0.503 1 98.75 87 ALA A C 1
ATOM 617 O O . ALA A 1 87 ? -12.961 -19.203 0.497 1 98.75 87 ALA A O 1
ATOM 618 N N . LEU A 1 88 ? -14.867 -18.141 0.985 1 98.75 88 LEU A N 1
ATOM 619 C CA . LEU A 1 88 ? -15.516 -19.344 1.52 1 98.75 88 LEU A CA 1
ATOM 620 C C . LEU A 1 88 ? -15.719 -20.391 0.429 1 98.75 88 LEU A C 1
ATOM 622 O O . LEU A 1 88 ? -15.508 -21.578 0.661 1 98.75 88 LEU A O 1
ATOM 626 N N . ALA A 1 89 ? -16.109 -19.891 -0.78 1 98.81 89 ALA A N 1
ATOM 627 C CA . ALA A 1 89 ? -16.297 -20.812 -1.901 1 98.81 89 ALA A CA 1
ATOM 628 C C . ALA A 1 89 ? -14.977 -21.422 -2.336 1 98.81 89 ALA A C 1
ATOM 630 O O . ALA A 1 89 ? -14.914 -22.609 -2.658 1 98.81 89 ALA A O 1
ATOM 631 N N . VAL A 1 90 ? -13.938 -20.703 -2.33 1 98.69 90 VAL A N 1
ATOM 632 C CA . VAL A 1 90 ? -12.609 -21.203 -2.664 1 98.69 90 VAL A CA 1
ATOM 633 C C . VAL A 1 90 ? -12.172 -22.234 -1.625 1 98.69 90 VAL A C 1
ATOM 635 O O . VAL A 1 90 ? -11.641 -23.297 -1.975 1 98.69 90 VAL A O 1
ATOM 638 N N . GLU A 1 91 ? -12.352 -21.922 -0.31 1 98.44 91 GLU A N 1
ATOM 639 C CA . GLU A 1 91 ? -12.016 -22.859 0.754 1 98.44 91 GLU A CA 1
ATOM 640 C C . GLU A 1 91 ? -12.781 -24.172 0.583 1 98.44 91 GLU A C 1
ATOM 642 O O . GLU A 1 91 ? -12.211 -25.25 0.731 1 98.44 91 GLU A O 1
ATOM 647 N N . ALA A 1 92 ? -14.07 -24.094 0.158 1 98.56 92 ALA A N 1
ATOM 648 C CA . ALA A 1 92 ? -14.883 -25.281 -0.081 1 98.56 92 ALA A CA 1
ATOM 649 C C . ALA A 1 92 ? -14.336 -26.094 -1.254 1 98.56 92 ALA A C 1
ATOM 651 O O . ALA A 1 92 ? -14.297 -27.312 -1.199 1 98.56 92 ALA A O 1
ATOM 652 N N . SER A 1 93 ? -13.953 -25.391 -2.252 1 98.5 93 SER A N 1
ATOM 653 C CA . SER A 1 93 ? -13.383 -26.062 -3.422 1 98.5 93 SER A CA 1
ATOM 654 C C . SER A 1 93 ? -12.078 -26.766 -3.076 1 98.5 93 SER A C 1
ATOM 656 O O . SER A 1 93 ? -11.859 -27.906 -3.496 1 98.5 93 SER A O 1
ATOM 658 N N . VAL A 1 94 ? -11.242 -26.188 -2.285 1 98 94 VAL A N 1
ATOM 659 C CA . VAL A 1 94 ? -9.969 -26.781 -1.874 1 98 94 VAL A CA 1
ATOM 660 C C . VAL A 1 94 ? -10.227 -27.984 -0.972 1 98 94 VAL A C 1
ATOM 662 O O . VAL A 1 94 ? -9.578 -29.031 -1.124 1 98 94 VAL A O 1
ATOM 665 N N . ASN A 1 95 ? -11.211 -27.906 -0.07 1 97.5 95 ASN A N 1
ATOM 666 C CA . ASN A 1 95 ? -11.555 -29 0.824 1 97.5 95 ASN A CA 1
ATOM 667 C C . ASN A 1 95 ? -12.094 -30.203 0.052 1 97.5 95 ASN A C 1
ATOM 669 O O . ASN A 1 95 ? -11.852 -31.344 0.431 1 97.5 95 ASN A O 1
ATOM 673 N N . ALA A 1 96 ? -12.766 -29.891 -1.085 1 97.62 96 ALA A N 1
ATOM 674 C CA . ALA A 1 96 ? -13.383 -30.938 -1.882 1 97.62 96 ALA A CA 1
ATOM 675 C C . ALA A 1 96 ? -12.32 -31.781 -2.594 1 97.62 96 ALA A C 1
ATOM 677 O O . ALA A 1 96 ? -12.602 -32.875 -3.059 1 97.62 96 ALA A O 1
ATOM 678 N N . GLU A 1 97 ? -11.078 -31.297 -2.65 1 95.5 97 GLU A N 1
ATOM 679 C CA . GLU A 1 97 ? -10 -32.031 -3.289 1 95.5 97 GLU A CA 1
ATOM 680 C C . GLU A 1 97 ? -9.664 -33.312 -2.5 1 95.5 97 GLU A C 1
ATOM 682 O O . GLU A 1 97 ? -9.086 -34.25 -3.045 1 95.5 97 GLU A O 1
ATOM 687 N N . ARG A 1 98 ? -10.031 -33.438 -1.231 1 95.06 98 ARG A N 1
ATOM 688 C CA . ARG A 1 98 ? -9.766 -34.594 -0.385 1 95.06 98 ARG A CA 1
ATOM 689 C C . ARG A 1 98 ? -10.797 -35.688 -0.619 1 95.06 98 ARG A C 1
ATOM 691 O O . ARG A 1 98 ? -10.602 -36.844 -0.201 1 95.06 98 ARG A O 1
ATOM 698 N N . ASP A 1 99 ? -11.883 -35.312 -1.356 1 96.62 99 ASP A N 1
ATOM 699 C CA . ASP A 1 99 ? -12.938 -36.281 -1.631 1 96.62 99 ASP A CA 1
ATOM 700 C C . ASP A 1 99 ? -12.648 -37.062 -2.904 1 96.62 99 ASP A C 1
ATOM 702 O O . ASP A 1 99 ? -11.844 -36.625 -3.736 1 96.62 99 ASP A O 1
ATOM 706 N N . PRO A 1 100 ? -13.203 -38.281 -3.102 1 97.06 100 PRO A N 1
ATOM 707 C CA . PRO A 1 100 ? -13.07 -39 -4.375 1 97.06 100 PRO A CA 1
ATOM 708 C C . PRO A 1 100 ? -13.664 -38.219 -5.551 1 97.06 100 PRO A C 1
ATOM 710 O O . PRO A 1 100 ? -14.633 -37.469 -5.375 1 97.06 100 PRO A O 1
ATOM 713 N N . HIS A 1 101 ? -13.102 -38.344 -6.672 1 97.19 101 HIS A N 1
ATOM 714 C CA . HIS A 1 101 ? -13.609 -37.781 -7.906 1 97.19 101 HIS A CA 1
ATOM 715 C C . HIS A 1 101 ? -13.984 -38.844 -8.914 1 97.19 101 HIS A C 1
ATOM 717 O O . HIS A 1 101 ? -13.32 -39.875 -9 1 97.19 101 HIS A O 1
ATOM 723 N N . ALA A 1 102 ? -15.062 -38.594 -9.562 1 97.19 102 ALA A N 1
ATOM 724 C CA . ALA A 1 102 ? -15.539 -39.531 -10.555 1 97.19 102 ALA A CA 1
ATOM 725 C C . ALA A 1 102 ? -15.641 -38.906 -11.938 1 97.19 102 ALA A C 1
ATOM 727 O O . ALA A 1 102 ? -15.906 -37.688 -12.055 1 97.19 102 ALA A O 1
ATOM 728 N N . SER A 1 103 ? -15.328 -39.688 -12.945 1 97.44 103 SER A N 1
ATOM 729 C CA . SER A 1 103 ? -15.492 -39.281 -14.328 1 97.44 103 SER A CA 1
ATOM 730 C C . SER A 1 103 ? -16.125 -40.375 -15.18 1 97.44 103 SER A C 1
ATOM 732 O O . SER A 1 103 ? -16.031 -41.531 -14.859 1 97.44 103 SER A O 1
ATOM 734 N N . VAL A 1 104 ? -16.906 -39.906 -16.188 1 97.44 104 VAL A N 1
ATOM 735 C CA . VAL A 1 104 ? -17.5 -40.781 -17.188 1 97.44 104 VAL A CA 1
ATOM 736 C C . VAL A 1 104 ? -16.969 -40.438 -18.578 1 97.44 104 VAL A C 1
ATOM 738 O O . VAL A 1 104 ? -16.828 -39.25 -18.906 1 97.44 104 VAL A O 1
ATOM 741 N N . SER A 1 105 ? -16.578 -41.531 -19.266 1 97.12 105 SER A N 1
ATOM 742 C CA . SER A 1 105 ? -16.141 -41.344 -20.641 1 97.12 105 SER A CA 1
ATOM 743 C C . SER A 1 105 ? -16.797 -42.344 -21.578 1 97.12 105 SER A C 1
ATOM 745 O O . SER A 1 105 ? -17.156 -43.438 -21.156 1 97.12 105 SER A O 1
ATOM 747 N N . ALA A 1 106 ? -17.094 -41.875 -22.781 1 96.56 106 ALA A N 1
ATOM 748 C CA . ALA A 1 106 ? -17.594 -42.719 -23.859 1 96.56 106 ALA A CA 1
ATOM 749 C C . ALA A 1 106 ? -16.984 -42.312 -25.203 1 96.56 106 ALA A C 1
ATOM 751 O O . ALA A 1 106 ? -16.875 -41.125 -25.5 1 96.56 106 ALA A O 1
ATOM 752 N N . ALA A 1 107 ? -16.547 -43.375 -25.891 1 96.94 107 ALA A N 1
ATOM 753 C CA . ALA A 1 107 ? -15.969 -43.125 -27.203 1 96.94 107 ALA A CA 1
ATOM 754 C C . ALA A 1 107 ? -16.391 -44.188 -28.203 1 96.94 107 ALA A C 1
ATOM 756 O O . ALA A 1 107 ? -16.516 -45.375 -27.859 1 96.94 107 ALA A O 1
ATOM 757 N N . VAL A 1 108 ? -16.766 -43.781 -29.391 1 95.88 108 VAL A N 1
ATOM 758 C CA . VAL A 1 108 ? -16.984 -44.656 -30.531 1 95.88 108 VAL A CA 1
ATOM 759 C C . VAL A 1 108 ? -16.109 -44.219 -31.703 1 95.88 108 VAL A C 1
ATOM 761 O O . VAL A 1 108 ? -15.977 -43 -31.969 1 95.88 108 VAL A O 1
ATOM 764 N N . GLN A 1 109 ? -15.492 -45.25 -32.219 1 95.56 109 GLN A N 1
ATOM 765 C CA . GLN A 1 109 ? -14.633 -44.906 -33.344 1 95.56 109 GLN A CA 1
ATOM 766 C C . GLN A 1 109 ? -14.719 -45.969 -34.438 1 95.56 109 GLN A C 1
ATOM 768 O O . GLN A 1 109 ? -14.93 -47.156 -34.156 1 95.56 109 GLN A O 1
ATOM 773 N N . ARG A 1 110 ? -14.641 -45.562 -35.719 1 96.88 110 ARG A N 1
ATOM 774 C CA . ARG A 1 110 ? -14.344 -46.406 -36.875 1 96.88 110 ARG A CA 1
ATOM 775 C C . ARG A 1 110 ? -12.844 -46.438 -37.156 1 96.88 110 ARG A C 1
ATOM 777 O O . ARG A 1 110 ? -12.242 -45.375 -37.375 1 96.88 110 ARG A O 1
ATOM 784 N N . ALA A 1 111 ? -12.344 -47.656 -36.938 1 93.88 111 ALA A N 1
ATOM 785 C CA . ALA A 1 111 ? -10.883 -47.688 -37 1 93.88 111 ALA A CA 1
ATOM 786 C C . ALA A 1 111 ? -10.391 -48.938 -37.688 1 93.88 111 ALA A C 1
ATOM 788 O O . ALA A 1 111 ? -11.133 -49.938 -37.812 1 93.88 111 ALA A O 1
ATOM 789 N N . GLN A 1 112 ? -9.234 -48.906 -38.219 1 95.25 112 GLN A N 1
ATOM 790 C CA . GLN A 1 112 ? -8.414 -50.031 -38.625 1 95.25 112 GLN A CA 1
ATOM 791 C C . GLN A 1 112 ? -7.062 -50.031 -37.906 1 95.25 112 GLN A C 1
ATOM 793 O O . GLN A 1 112 ? -6.168 -49.25 -38.281 1 95.25 112 GLN A O 1
ATOM 798 N N . ASP A 1 113 ? -6.914 -50.969 -36.969 1 89.69 113 ASP A N 1
ATOM 799 C CA . ASP A 1 113 ? -5.691 -51 -36.156 1 89.69 113 ASP A CA 1
ATOM 800 C C . ASP A 1 113 ? -4.578 -51.719 -36.906 1 89.69 113 ASP A C 1
ATOM 802 O O . ASP A 1 113 ? -4.844 -52.5 -37.844 1 89.69 113 ASP A O 1
ATOM 806 N N . SER A 1 114 ? -3.396 -51.344 -36.469 1 91.19 114 SER A N 1
ATOM 807 C CA . SER A 1 114 ? -2.242 -52.062 -36.969 1 91.19 114 SER A CA 1
ATOM 808 C C . SER A 1 114 ? -2.205 -53.5 -36.438 1 91.19 114 SER A C 1
ATOM 810 O O . SER A 1 114 ? -2.229 -53.688 -35.219 1 91.19 114 SER A O 1
ATOM 812 N N . GLY A 1 115 ? -2.209 -54.469 -37.312 1 89.5 115 GLY A N 1
ATOM 813 C CA . GLY A 1 115 ? -2.051 -55.844 -36.844 1 89.5 115 GLY A CA 1
ATOM 814 C C . GLY A 1 115 ? -0.796 -56.062 -36.031 1 89.5 115 GLY A C 1
ATOM 815 O O . GLY A 1 115 ? -0.819 -56.812 -35.062 1 89.5 115 GLY A O 1
ATOM 816 N N . GLU A 1 116 ? 0.234 -55.312 -36.406 1 88.88 116 GLU A N 1
ATOM 817 C CA . GLU A 1 116 ? 1.525 -55.469 -35.75 1 88.88 116 GLU A CA 1
ATOM 818 C C . GLU A 1 116 ? 1.446 -55.031 -34.281 1 88.88 116 GLU A C 1
ATOM 820 O O . GLU A 1 116 ? 2.184 -55.531 -33.438 1 88.88 116 GLU A O 1
ATOM 825 N N . ALA A 1 117 ? 0.499 -54.156 -33.969 1 87.44 117 ALA A N 1
ATOM 826 C CA . ALA A 1 117 ? 0.318 -53.719 -32.594 1 87.44 117 ALA A CA 1
ATOM 827 C C . ALA A 1 117 ? -0.147 -54.875 -31.719 1 87.44 117 ALA A C 1
ATOM 829 O O . ALA A 1 117 ? 0.052 -54.844 -30.5 1 87.44 117 ALA A O 1
ATOM 830 N N . TYR A 1 118 ? -0.713 -55.875 -32.312 1 86 118 TYR A N 1
ATOM 831 C CA . TYR A 1 118 ? -1.209 -57.062 -31.625 1 86 118 TYR A CA 1
ATOM 832 C C . TYR A 1 118 ? -0.369 -58.281 -31.953 1 86 118 TYR A C 1
ATOM 834 O O . TYR A 1 118 ? -0.796 -59.406 -31.719 1 86 118 TYR A O 1
ATOM 842 N N . LEU A 1 119 ? 0.721 -58.094 -32.594 1 88.94 119 LEU A N 1
ATOM 843 C CA . LEU A 1 119 ? 1.633 -59.156 -33.031 1 88.94 119 LEU A CA 1
ATOM 844 C C . LEU A 1 119 ? 0.983 -60.031 -34.062 1 88.94 119 LEU A C 1
ATOM 846 O O . LEU A 1 119 ? 1.183 -61.25 -34.062 1 88.94 119 LEU A O 1
ATOM 850 N N . ILE A 1 120 ? 0.087 -59.375 -34.812 1 89.69 120 ILE A N 1
ATOM 851 C CA . ILE A 1 120 ? -0.542 -60.062 -35.938 1 89.69 120 ILE A CA 1
ATOM 852 C C . ILE A 1 120 ? 0.059 -59.562 -37.25 1 89.69 120 ILE A C 1
ATOM 854 O O . ILE A 1 120 ? 0.095 -58.375 -37.5 1 89.69 120 ILE A O 1
ATOM 858 N N . GLU A 1 121 ? 0.566 -60.438 -38.156 1 91.56 121 GLU A N 1
ATOM 859 C CA . GLU A 1 121 ? 1.279 -60.062 -39.375 1 91.56 121 GLU A CA 1
ATOM 860 C C . GLU A 1 121 ? 0.308 -59.688 -40.5 1 91.56 121 GLU A C 1
ATOM 862 O O . GLU A 1 121 ? 0.71 -59.125 -41.531 1 91.56 121 GLU A O 1
ATOM 867 N N . LYS A 1 122 ? -0.94 -59.844 -40.25 1 92.69 122 LYS A N 1
ATOM 868 C CA . LYS A 1 122 ? -1.93 -59.562 -41.281 1 92.69 122 LYS A CA 1
ATOM 869 C C . LYS A 1 122 ? -2.67 -58.25 -40.969 1 92.69 122 LYS A C 1
ATOM 871 O O . LYS A 1 122 ? -2.744 -57.844 -39.812 1 92.69 122 LYS A O 1
ATOM 876 N N . LYS A 1 123 ? -3.164 -57.656 -42.062 1 93.94 123 LYS A N 1
ATOM 877 C CA . LYS A 1 123 ? -3.992 -56.469 -41.938 1 93.94 123 LYS A CA 1
ATOM 878 C C . LYS A 1 123 ? -5.309 -56.781 -41.219 1 93.94 123 LYS A C 1
ATOM 880 O O . LYS A 1 123 ? -5.977 -57.75 -41.562 1 93.94 123 LYS A O 1
ATOM 885 N N . LEU A 1 124 ? -5.594 -56.031 -40.219 1 92.12 124 LEU A N 1
ATOM 886 C CA . LEU A 1 124 ? -6.848 -56.188 -39.5 1 92.12 124 LEU A CA 1
ATOM 887 C C . LEU A 1 124 ? -8 -55.531 -40.25 1 92.12 124 LEU A C 1
ATOM 889 O O . LEU A 1 124 ? -7.801 -54.531 -40.938 1 92.12 124 LEU A O 1
ATOM 893 N N . PRO A 1 125 ? -9.18 -56.031 -40.156 1 92.38 125 PRO A N 1
ATOM 894 C CA . PRO A 1 125 ? -10.32 -55.375 -40.812 1 92.38 125 PRO A CA 1
ATOM 895 C C . PRO A 1 125 ? -10.727 -54.062 -40.125 1 92.38 125 PRO A C 1
ATOM 897 O O . PRO A 1 125 ? -10.375 -53.844 -38.969 1 92.38 125 PRO A O 1
ATOM 900 N N . VAL A 1 126 ? -11.406 -53.188 -40.938 1 95.25 126 VAL A N 1
ATOM 901 C CA . VAL A 1 126 ? -12.039 -52 -40.375 1 95.25 126 VAL A CA 1
ATOM 902 C C . VAL A 1 126 ? -13.148 -52.438 -39.406 1 95.25 126 VAL A C 1
ATOM 904 O O . VAL A 1 126 ? -13.906 -53.375 -39.719 1 95.25 126 VAL A O 1
ATOM 907 N N . ALA A 1 127 ? -13.094 -51.781 -38.219 1 94.25 127 ALA A N 1
ATOM 908 C CA . ALA A 1 127 ? -14.094 -52.125 -37.219 1 94.25 127 ALA A CA 1
ATOM 909 C C . ALA A 1 127 ? -14.609 -50.906 -36.5 1 94.25 127 ALA A C 1
ATOM 911 O O . ALA A 1 127 ? -13.969 -49.844 -36.5 1 94.25 127 ALA A O 1
ATOM 912 N N . ASN A 1 128 ? -15.93 -51.031 -36.031 1 95.06 128 ASN A N 1
ATOM 913 C CA . ASN A 1 128 ? -16.453 -50.062 -35.062 1 95.06 128 ASN A CA 1
ATOM 914 C C . ASN A 1 128 ? -16.172 -50.5 -33.625 1 95.06 128 ASN A C 1
ATOM 916 O O . ASN A 1 128 ? -16.656 -51.531 -33.188 1 95.06 128 ASN A O 1
ATOM 920 N N . VAL A 1 129 ? -15.375 -49.656 -33.031 1 94.69 129 VAL A N 1
ATOM 921 C CA . VAL A 1 129 ? -14.938 -50 -31.688 1 94.69 129 VAL A CA 1
ATOM 922 C C . VAL A 1 129 ? -15.516 -48.969 -30.703 1 94.69 129 VAL A C 1
ATOM 924 O O . VAL A 1 129 ? -15.641 -47.781 -31.016 1 94.69 129 VAL A O 1
ATOM 927 N N . GLY A 1 130 ? -16 -49.531 -29.578 1 94.94 130 GLY A N 1
ATOM 928 C CA . GLY A 1 130 ? -16.516 -48.688 -28.516 1 94.94 130 GLY A CA 1
ATOM 929 C C . GLY A 1 130 ? -15.758 -48.844 -27.203 1 94.94 130 GLY A C 1
ATOM 930 O O . GLY A 1 130 ? -15.195 -49.938 -26.938 1 94.94 130 GLY A O 1
ATOM 931 N N . ASP A 1 131 ? -15.695 -47.812 -26.484 1 95.44 131 ASP A N 1
ATOM 932 C CA . ASP A 1 131 ? -15.125 -47.781 -25.141 1 95.44 131 ASP A CA 1
ATOM 933 C C . ASP A 1 131 ? -15.945 -46.875 -24.219 1 95.44 131 ASP A C 1
ATOM 935 O O . ASP A 1 131 ? -16.25 -45.719 -24.562 1 95.44 131 ASP A O 1
ATOM 939 N N . GLY A 1 132 ? -16.469 -47.312 -23.156 1 96.06 132 GLY A N 1
ATOM 940 C CA . GLY A 1 132 ? -17.219 -46.562 -22.156 1 96.06 132 GLY A CA 1
ATOM 941 C C . GLY A 1 132 ? -16.984 -47.062 -20.75 1 96.06 132 GLY A C 1
ATOM 942 O O . GLY A 1 132 ? -16.844 -48.25 -20.516 1 96.06 132 GLY A O 1
ATOM 943 N N . GLY A 1 133 ? -16.906 -46.125 -19.891 1 96.44 133 GLY A N 1
ATOM 944 C CA . GLY A 1 133 ? -16.688 -46.594 -18.516 1 96.44 133 GLY A CA 1
ATOM 945 C C . GLY A 1 133 ? -16.703 -45.469 -17.5 1 96.44 133 GLY A C 1
ATOM 946 O O . GLY A 1 133 ? -16.875 -44.312 -17.859 1 96.44 133 GLY A O 1
ATOM 947 N N . LEU A 1 134 ? -16.75 -45.844 -16.281 1 97.88 134 LEU A N 1
ATOM 948 C CA . LEU A 1 134 ? -16.688 -45 -15.086 1 97.88 134 LEU A CA 1
ATOM 949 C C . LEU A 1 134 ? -15.359 -45.188 -14.367 1 97.88 134 LEU A C 1
ATOM 951 O O . LEU A 1 134 ? -14.852 -46.281 -14.25 1 97.88 134 LEU A O 1
ATOM 955 N N . LYS A 1 135 ? -14.805 -44.062 -14 1 97.62 135 LYS A N 1
ATOM 956 C CA . LYS A 1 135 ? -13.578 -44.062 -13.203 1 97.62 135 LYS A CA 1
ATOM 957 C C . LYS A 1 135 ? -13.75 -43.25 -11.922 1 97.62 135 LYS A C 1
ATOM 959 O O . LYS A 1 135 ? -14.375 -42.188 -11.938 1 97.62 135 LYS A O 1
ATOM 964 N N . ILE A 1 136 ? -13.383 -43.812 -10.758 1 97.62 136 ILE A N 1
ATOM 965 C CA . ILE A 1 136 ? -13.359 -43.125 -9.469 1 97.62 136 ILE A CA 1
ATOM 966 C C . ILE A 1 136 ? -11.93 -43.094 -8.938 1 97.62 136 ILE A C 1
ATOM 968 O O . ILE A 1 136 ? -11.219 -44.094 -8.969 1 97.62 136 ILE A O 1
ATOM 972 N N . GLY A 1 137 ? -11.547 -41.906 -8.578 1 96.88 137 GLY A N 1
ATOM 973 C CA . GLY A 1 137 ? -10.219 -41.75 -8.016 1 96.88 137 GLY A CA 1
ATOM 974 C C . GLY A 1 137 ? -10.234 -41.031 -6.664 1 96.88 137 GLY A C 1
ATOM 975 O O . GLY A 1 137 ? -11.078 -40.188 -6.414 1 96.88 137 GLY A O 1
ATOM 976 N N . TYR A 1 138 ? -9.32 -41.406 -5.773 1 96.75 138 TYR A N 1
ATOM 977 C CA . TYR A 1 138 ? -9.133 -40.844 -4.441 1 96.75 138 TYR A CA 1
ATOM 978 C C . TYR A 1 138 ? -7.656 -40.656 -4.129 1 96.75 138 TYR A C 1
ATOM 980 O O . TYR A 1 138 ? -6.867 -41.594 -4.223 1 96.75 138 TYR A O 1
ATOM 988 N N . GLU A 1 139 ? -7.328 -39.438 -3.746 1 95.38 139 GLU A N 1
ATOM 989 C CA . GLU A 1 139 ? -5.938 -39.156 -3.4 1 95.38 139 GLU A CA 1
ATOM 990 C C . GLU A 1 139 ? -5.695 -39.312 -1.903 1 95.38 139 GLU A C 1
ATOM 992 O O . GLU A 1 139 ? -6.414 -38.75 -1.084 1 95.38 139 GLU A O 1
ATOM 997 N N . ILE A 1 140 ? -4.711 -40.125 -1.552 1 95.81 140 ILE A N 1
ATOM 998 C CA . ILE A 1 140 ? -4.309 -40.312 -0.159 1 95.81 140 ILE A CA 1
ATOM 999 C C . ILE A 1 140 ? -3.305 -39.219 0.219 1 95.81 140 ILE A C 1
ATOM 1001 O O . ILE A 1 140 ? -2.217 -39.125 -0.36 1 95.81 140 ILE A O 1
ATOM 1005 N N . ASP A 1 141 ? -3.57 -38.438 1.157 1 95.44 141 ASP A N 1
ATOM 1006 C CA . ASP A 1 141 ? -2.74 -37.312 1.549 1 95.44 141 ASP A CA 1
ATOM 1007 C C . ASP A 1 141 ? -1.654 -37.75 2.533 1 95.44 141 ASP A C 1
ATOM 1009 O O . ASP A 1 141 ? -1.601 -37.25 3.66 1 95.44 141 ASP A O 1
ATOM 1013 N N . LEU A 1 142 ? -0.751 -38.438 2.066 1 94.38 142 LEU A N 1
ATOM 1014 C CA . LEU A 1 142 ? 0.262 -39.062 2.904 1 94.38 142 LEU A CA 1
ATOM 1015 C C . LEU A 1 142 ? 1.22 -38.031 3.479 1 94.38 142 LEU A C 1
ATOM 1017 O O . LEU A 1 142 ? 1.695 -38.156 4.605 1 94.38 142 LEU A O 1
ATOM 1021 N N . PHE A 1 143 ? 1.457 -37 2.754 1 95.75 143 PHE A N 1
ATOM 1022 C CA . PHE A 1 143 ? 2.502 -36.062 3.16 1 95.75 143 PHE A CA 1
ATOM 1023 C C . PHE A 1 143 ? 1.915 -34.688 3.471 1 95.75 143 PHE A C 1
ATOM 1025 O O . PHE A 1 143 ? 2.652 -33.719 3.625 1 95.75 143 PHE A O 1
ATOM 1032 N N . GLY A 1 144 ? 0.578 -34.594 3.434 1 96.62 144 GLY A N 1
ATOM 1033 C CA . GLY A 1 144 ? -0.11 -33.406 3.947 1 96.62 144 GLY A CA 1
ATOM 1034 C C . GLY A 1 144 ? -0.269 -32.312 2.914 1 96.62 144 GLY A C 1
ATOM 1035 O O . GLY A 1 144 ? -0.446 -31.141 3.266 1 96.62 144 GLY A O 1
ATOM 1036 N N . LYS A 1 145 ? -0.125 -32.594 1.584 1 97.19 145 LYS A N 1
ATOM 1037 C CA . LYS A 1 145 ? -0.329 -31.594 0.541 1 97.19 145 LYS A CA 1
ATOM 1038 C C . LYS A 1 145 ? -1.729 -31 0.621 1 97.19 145 LYS A C 1
ATOM 1040 O O . LYS A 1 145 ? -1.887 -29.766 0.615 1 97.19 145 LYS A O 1
ATOM 1045 N N . LEU A 1 146 ? -2.732 -31.859 0.698 1 97.5 146 LEU A N 1
ATOM 1046 C CA . LEU A 1 146 ? -4.121 -31.406 0.743 1 97.5 146 LEU A CA 1
ATOM 1047 C C . LEU A 1 146 ? -4.426 -30.719 2.07 1 97.5 146 LEU A C 1
ATOM 1049 O O . LEU A 1 146 ? -5.129 -29.719 2.102 1 97.5 146 LEU A O 1
ATOM 1053 N N . ALA A 1 147 ? -3.869 -31.312 3.176 1 97.56 147 ALA A N 1
ATOM 1054 C CA . ALA A 1 147 ? -4.074 -30.719 4.496 1 97.56 147 ALA A CA 1
ATOM 1055 C C . ALA A 1 147 ? -3.51 -29.297 4.551 1 97.56 147 ALA A C 1
ATOM 1057 O O . ALA A 1 147 ? -4.156 -28.391 5.07 1 97.56 147 ALA A O 1
ATOM 1058 N N . ARG A 1 148 ? -2.271 -29.156 4.012 1 98.44 148 ARG A N 1
ATOM 1059 C CA . ARG A 1 148 ? -1.631 -27.844 4.004 1 98.44 148 ARG A CA 1
ATOM 1060 C C . ARG A 1 148 ? -2.389 -26.875 3.107 1 98.44 148 ARG A C 1
ATOM 1062 O O . ARG A 1 148 ? -2.492 -25.688 3.42 1 98.44 148 ARG A O 1
ATOM 1069 N N . ALA A 1 149 ? -2.92 -27.312 1.98 1 98.44 149 ALA A N 1
ATOM 1070 C CA . ALA A 1 149 ? -3.729 -26.469 1.102 1 98.44 149 ALA A CA 1
ATOM 1071 C C . ALA A 1 149 ? -4.992 -26 1.81 1 98.44 149 ALA A C 1
ATOM 1073 O O . ALA A 1 149 ? -5.406 -24.844 1.649 1 98.44 149 ALA A O 1
ATOM 1074 N N . GLU A 1 150 ? -5.605 -26.875 2.578 1 98.38 150 GLU A N 1
ATOM 1075 C CA . GLU A 1 150 ? -6.781 -26.516 3.361 1 98.38 150 GLU A CA 1
ATOM 1076 C C . GLU A 1 150 ? -6.441 -25.453 4.41 1 98.38 150 GLU A C 1
ATOM 1078 O O . GLU A 1 150 ? -7.207 -24.516 4.617 1 98.38 150 GLU A O 1
ATOM 1083 N N . GLU A 1 151 ? -5.309 -25.719 5.051 1 98.44 151 GLU A N 1
ATOM 1084 C CA . GLU A 1 151 ? -4.863 -24.75 6.051 1 98.44 151 GLU A CA 1
ATOM 1085 C C . GLU A 1 151 ? -4.652 -23.375 5.43 1 98.44 151 GLU A C 1
ATOM 1087 O O . GLU A 1 151 ? -5.059 -22.359 6.004 1 98.44 151 GLU A O 1
ATOM 1092 N N . ALA A 1 152 ? -4 -23.297 4.215 1 98.69 152 ALA A N 1
ATOM 1093 C CA . ALA A 1 152 ? -3.771 -22.031 3.514 1 98.69 152 ALA A CA 1
ATOM 1094 C C . ALA A 1 152 ? -5.094 -21.375 3.129 1 98.69 152 ALA A C 1
ATOM 1096 O O . ALA A 1 152 ? -5.258 -20.172 3.295 1 98.69 152 ALA A O 1
ATOM 1097 N N . ALA A 1 153 ? -6.043 -22.156 2.672 1 98.69 153 ALA A N 1
ATOM 1098 C CA . ALA A 1 153 ? -7.34 -21.641 2.256 1 98.69 153 ALA A CA 1
ATOM 1099 C C . ALA A 1 153 ? -8.125 -21.094 3.451 1 98.69 153 ALA A C 1
ATOM 1101 O O . ALA A 1 153 ? -8.75 -20.047 3.367 1 98.69 153 ALA A O 1
ATOM 1102 N N . ARG A 1 154 ? -8.141 -21.859 4.551 1 98.75 154 ARG A N 1
ATOM 1103 C CA . ARG A 1 154 ? -8.82 -21.422 5.77 1 98.75 154 ARG A CA 1
ATOM 1104 C C . ARG A 1 154 ? -8.242 -20.109 6.273 1 98.75 154 ARG A C 1
ATOM 1106 O O . ARG A 1 154 ? -8.984 -19.203 6.652 1 98.75 154 ARG A O 1
ATOM 1113 N N . ALA A 1 155 ? -6.887 -20.031 6.273 1 98.75 155 ALA A N 1
ATOM 1114 C CA . ALA A 1 155 ? -6.234 -18.781 6.668 1 98.75 155 ALA A CA 1
ATOM 1115 C C . ALA A 1 155 ? -6.625 -17.641 5.734 1 98.75 155 ALA A C 1
ATOM 1117 O O . ALA A 1 155 ? -6.812 -16.516 6.176 1 98.75 155 ALA A O 1
ATOM 1118 N N . GLY A 1 156 ? -6.766 -17.938 4.426 1 98.75 156 GLY A N 1
ATOM 1119 C CA . GLY A 1 156 ? -7.25 -16.953 3.477 1 98.75 156 GLY A CA 1
ATOM 1120 C C . GLY A 1 156 ? -8.656 -16.469 3.791 1 98.75 156 GLY A C 1
ATOM 1121 O O . GLY A 1 156 ? -8.938 -15.266 3.697 1 98.75 156 GLY A O 1
ATOM 1122 N N . THR A 1 157 ? -9.516 -17.344 4.188 1 98.81 157 THR A N 1
ATOM 1123 C CA . THR A 1 157 ? -10.875 -16.984 4.582 1 98.81 157 THR A CA 1
ATOM 1124 C C . THR A 1 157 ? -10.867 -16.109 5.828 1 98.81 157 THR A C 1
ATOM 1126 O O . THR A 1 157 ? -11.594 -15.109 5.891 1 98.81 157 THR A O 1
ATOM 1129 N N . GLN A 1 158 ? -10.031 -16.469 6.742 1 98.81 158 GLN A N 1
ATOM 1130 C CA . GLN A 1 158 ? -9.922 -15.688 7.969 1 98.81 158 GLN A CA 1
ATOM 1131 C C . GLN A 1 158 ? -9.383 -14.289 7.688 1 98.81 158 GLN A C 1
ATOM 1133 O O . GLN A 1 158 ? -9.797 -13.312 8.32 1 98.81 158 GLN A O 1
ATOM 1138 N N . ALA A 1 159 ? -8.43 -14.141 6.734 1 98.75 159 ALA A N 1
ATOM 1139 C CA . ALA A 1 159 ? -7.961 -12.828 6.305 1 98.75 159 ALA A CA 1
ATOM 1140 C C . ALA A 1 159 ? -9.094 -12.008 5.695 1 98.75 159 ALA A C 1
ATOM 1142 O O . ALA A 1 159 ? -9.195 -10.805 5.926 1 98.75 159 ALA A O 1
ATOM 1143 N N . SER A 1 160 ? -9.984 -12.648 4.949 1 98.69 160 SER A N 1
ATOM 1144 C CA . SER A 1 160 ? -11.125 -11.977 4.336 1 98.69 160 SER A CA 1
ATOM 1145 C C . SER A 1 160 ? -12.156 -11.555 5.383 1 98.69 160 SER A C 1
ATOM 1147 O O . SER A 1 160 ? -12.812 -10.523 5.242 1 98.69 160 SER A O 1
ATOM 1149 N N . GLU A 1 161 ? -12.281 -12.383 6.449 1 98.44 161 GLU A N 1
ATOM 1150 C CA . GLU A 1 161 ? -13.133 -12 7.574 1 98.44 161 GLU A CA 1
ATOM 1151 C C . GLU A 1 161 ? -12.625 -10.727 8.234 1 98.44 161 GLU A C 1
ATOM 1153 O O . GLU A 1 161 ? -13.406 -9.82 8.539 1 98.44 161 GLU A O 1
ATOM 1158 N N . ALA A 1 162 ? -11.336 -10.68 8.438 1 97.94 162 ALA A N 1
ATOM 1159 C CA . ALA A 1 162 ? -10.727 -9.484 9.023 1 97.94 162 ALA A CA 1
ATOM 1160 C C . ALA A 1 162 ? -10.898 -8.281 8.109 1 97.94 162 ALA A C 1
ATOM 1162 O O . ALA A 1 162 ? -11.125 -7.164 8.578 1 97.94 162 ALA A O 1
ATOM 1163 N N . ALA A 1 163 ? -10.828 -8.492 6.801 1 97.94 163 ALA A N 1
ATOM 1164 C CA . ALA A 1 163 ? -11.016 -7.41 5.836 1 97.94 163 ALA A CA 1
ATOM 1165 C C . ALA A 1 163 ? -12.445 -6.879 5.887 1 97.94 163 ALA A C 1
ATOM 1167 O O . ALA A 1 163 ? -12.68 -5.684 5.707 1 97.94 163 ALA A O 1
ATOM 1168 N N . MET A 1 164 ? -13.391 -7.727 6.098 1 97.25 164 MET A N 1
ATOM 1169 C CA . MET A 1 164 ? -14.773 -7.309 6.277 1 97.25 164 MET A CA 1
ATOM 1170 C C . MET A 1 164 ? -14.93 -6.441 7.523 1 97.25 164 MET A C 1
ATOM 1172 O O . MET A 1 164 ? -15.578 -5.398 7.484 1 97.25 164 MET A O 1
ATOM 1176 N N . ASP A 1 165 ? -14.289 -6.852 8.578 1 96.75 165 ASP A N 1
ATOM 1177 C CA . ASP A 1 165 ? -14.305 -6.066 9.812 1 96.75 165 ASP A CA 1
ATOM 1178 C C . ASP A 1 165 ? -13.656 -4.699 9.602 1 96.75 165 ASP A C 1
ATOM 1180 O O . ASP A 1 165 ? -14.117 -3.697 10.156 1 96.75 165 ASP A O 1
ATOM 1184 N N . LEU A 1 166 ? -12.602 -4.684 8.812 1 96.94 166 LEU A N 1
ATOM 1185 C CA . LEU A 1 166 ? -11.938 -3.42 8.516 1 96.94 166 LEU A CA 1
ATOM 1186 C C . LEU A 1 166 ? -12.867 -2.482 7.75 1 96.94 166 LEU A C 1
ATOM 1188 O O . LEU A 1 166 ? -12.898 -1.281 8.023 1 96.94 166 LEU A O 1
ATOM 1192 N N . ALA A 1 167 ? -13.586 -3.037 6.816 1 97.06 167 ALA A N 1
ATOM 1193 C CA . ALA A 1 167 ? -14.547 -2.232 6.066 1 97.06 167 ALA A CA 1
ATOM 1194 C C . ALA A 1 167 ? -15.602 -1.637 6.992 1 97.06 167 ALA A C 1
ATOM 1196 O O . ALA A 1 167 ? -15.938 -0.454 6.883 1 97.06 167 ALA A O 1
ATOM 1197 N N . ARG A 1 168 ? -16.109 -2.416 7.914 1 96.62 168 ARG A N 1
ATOM 1198 C CA . ARG A 1 168 ? -17.125 -1.946 8.859 1 96.62 168 ARG A CA 1
ATOM 1199 C C . ARG A 1 168 ? -16.562 -0.842 9.75 1 96.62 168 ARG A C 1
ATOM 1201 O O . ARG A 1 168 ? -17.203 0.188 9.953 1 96.62 168 ARG A O 1
ATOM 1208 N N . THR A 1 169 ? -15.367 -1.085 10.266 1 95.88 169 THR A N 1
ATOM 1209 C CA . THR A 1 169 ? -14.703 -0.101 11.109 1 95.88 169 THR A CA 1
ATOM 1210 C C . THR A 1 169 ? -14.5 1.211 10.359 1 95.88 169 THR A C 1
ATOM 1212 O O . THR A 1 169 ? -14.781 2.287 10.891 1 95.88 169 THR A O 1
ATOM 1215 N N . THR A 1 170 ? -14.086 1.134 9.109 1 97.12 170 THR A N 1
ATOM 1216 C CA . THR A 1 170 ? -13.789 2.312 8.305 1 97.12 170 THR A CA 1
ATOM 1217 C C . THR A 1 170 ? -15.07 3.066 7.953 1 97.12 170 THR A C 1
ATOM 1219 O O . THR A 1 170 ? -15.125 4.293 8.062 1 97.12 170 THR A O 1
ATOM 1222 N N . VAL A 1 171 ? -16.047 2.357 7.621 1 97.62 171 VAL A N 1
ATOM 1223 C CA . VAL A 1 171 ? -17.312 2.986 7.246 1 97.62 171 VAL A CA 1
ATOM 1224 C C . VAL A 1 171 ? -17.922 3.68 8.461 1 97.62 171 VAL A C 1
ATOM 1226 O O . VAL A 1 171 ? -18.422 4.805 8.352 1 97.62 171 VAL A O 1
ATOM 1229 N N . ALA A 1 172 ? -17.906 3.061 9.617 1 97.06 172 ALA A N 1
ATOM 1230 C CA . ALA A 1 172 ? -18.422 3.695 10.828 1 97.06 172 ALA A CA 1
ATOM 1231 C C . ALA A 1 172 ? -17.672 4.992 11.125 1 97.06 172 ALA A C 1
ATOM 1233 O O . ALA A 1 172 ? -18.297 6.039 11.344 1 97.06 172 ALA A O 1
ATOM 1234 N N . ALA A 1 173 ? -16.359 4.934 11.047 1 97.12 173 ALA A N 1
ATOM 1235 C CA . ALA A 1 173 ? -15.547 6.105 11.352 1 97.12 173 ALA A CA 1
ATOM 1236 C C . ALA A 1 173 ? -15.766 7.211 10.328 1 97.12 173 ALA A C 1
ATOM 1238 O O . ALA A 1 173 ? -15.867 8.391 10.68 1 97.12 173 ALA A O 1
ATOM 1239 N N . GLU A 1 174 ? -15.875 6.793 9.062 1 97.81 174 GLU A N 1
ATOM 1240 C CA . GLU A 1 174 ? -16.062 7.785 8.008 1 97.81 174 GLU A CA 1
ATOM 1241 C C . GLU A 1 174 ? -17.453 8.422 8.094 1 97.81 174 GLU A C 1
ATOM 1243 O O . GLU A 1 174 ? -17.625 9.594 7.77 1 97.81 174 GLU A O 1
ATOM 1248 N N . THR A 1 175 ? -18.391 7.676 8.539 1 97.75 175 THR A N 1
ATOM 1249 C CA . THR A 1 175 ? -19.719 8.227 8.742 1 97.75 175 THR A CA 1
ATOM 1250 C C . THR A 1 175 ? -19.719 9.25 9.875 1 97.75 175 THR A C 1
ATOM 1252 O O . THR A 1 175 ? -20.234 10.359 9.727 1 97.75 175 THR A O 1
ATOM 1255 N N . VAL A 1 176 ? -19.094 8.914 10.961 1 97.38 176 VAL A N 1
ATOM 1256 C CA . VAL A 1 176 ? -19 9.852 12.078 1 97.38 176 VAL A CA 1
ATOM 1257 C C . VAL A 1 176 ? -18.234 11.102 11.641 1 97.38 176 VAL A C 1
ATOM 1259 O O . VAL A 1 176 ? -18.625 12.219 11.953 1 97.38 176 VAL A O 1
ATOM 1262 N N . ARG A 1 177 ? -17.172 10.891 10.852 1 97.81 177 ARG A N 1
ATOM 1263 C CA . ARG A 1 177 ? -16.375 12.008 10.367 1 97.81 177 ARG A CA 1
ATOM 1264 C C . ARG A 1 177 ? -17.203 12.953 9.516 1 97.81 177 ARG A C 1
ATOM 1266 O O . ARG A 1 177 ? -17.156 14.172 9.695 1 97.81 177 ARG A O 1
ATOM 1273 N N . ALA A 1 178 ? -17.938 12.375 8.648 1 97.62 178 ALA A N 1
ATOM 1274 C CA . ALA A 1 178 ? -18.766 13.203 7.777 1 97.62 178 ALA A CA 1
ATOM 1275 C C . ALA A 1 178 ? -19.812 13.969 8.578 1 97.62 178 ALA A C 1
ATOM 1277 O O . ALA A 1 178 ? -20.062 15.148 8.32 1 97.62 178 ALA A O 1
ATOM 1278 N N . TYR A 1 179 ? -20.422 13.328 9.531 1 97.31 179 TYR A N 1
ATOM 1279 C CA . TYR A 1 179 ? -21.391 13.969 10.406 1 97.31 179 TYR A CA 1
ATOM 1280 C C . TYR A 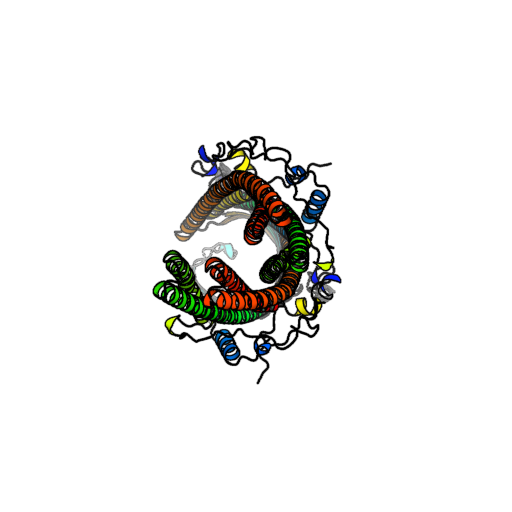1 179 ? -20.766 15.109 11.188 1 97.31 179 TYR A C 1
ATOM 1282 O O . TYR A 1 179 ? -21.297 16.219 11.219 1 97.31 179 TYR A O 1
ATOM 1290 N N . VAL A 1 180 ? -19.594 14.805 11.734 1 97.44 180 VAL A N 1
ATOM 1291 C CA . VAL A 1 180 ? -18.875 15.797 12.539 1 97.44 180 VAL A CA 1
ATOM 1292 C C . VAL A 1 180 ? -18.453 16.969 11.656 1 97.44 180 VAL A C 1
ATOM 1294 O O . VAL A 1 180 ? -18.547 18.125 12.062 1 97.44 180 VAL A O 1
ATOM 1297 N N . GLN A 1 181 ? -18.031 16.688 10.453 1 97.62 181 GLN A N 1
ATOM 1298 C CA . GLN A 1 181 ? -17.625 17.734 9.531 1 97.62 181 GLN A CA 1
ATOM 1299 C C . GLN A 1 181 ? -18.812 18.641 9.172 1 97.62 181 GLN A C 1
ATOM 1301 O O . GLN A 1 181 ? -18.672 19.859 9.07 1 97.62 181 GLN A O 1
ATOM 1306 N N . GLY A 1 182 ? -19.953 18.062 9.016 1 97.19 182 GLY A N 1
ATOM 1307 C CA . GLY A 1 182 ? -21.141 18.859 8.758 1 97.19 182 GLY A CA 1
ATOM 1308 C C . GLY A 1 182 ? -21.531 19.75 9.922 1 97.19 182 GLY A C 1
ATOM 1309 O O . GLY A 1 182 ? -21.797 20.938 9.734 1 97.19 182 GLY A O 1
ATOM 1310 N N . CYS A 1 183 ? -21.516 19.156 11.086 1 97.5 183 CYS A N 1
ATOM 1311 C CA . CYS A 1 183 ? -21.859 19.922 12.289 1 97.5 183 CYS A CA 1
ATOM 1312 C C . CYS A 1 183 ? -20.812 21.016 12.547 1 97.5 183 CYS A C 1
ATOM 1314 O O . CYS A 1 183 ? -21.156 22.109 12.977 1 97.5 183 CYS A O 1
ATOM 1316 N N . ALA A 1 184 ? -19.562 20.641 12.266 1 97.44 184 ALA A N 1
ATOM 1317 C CA . ALA A 1 184 ? -18.484 21.594 12.445 1 97.44 184 ALA A CA 1
ATOM 1318 C C . ALA A 1 184 ? -18.641 22.781 11.5 1 97.44 184 ALA A C 1
ATOM 1320 O O . ALA A 1 184 ? -18.484 23.938 11.914 1 97.44 184 ALA A O 1
ATOM 1321 N N . ALA A 1 185 ? -18.953 22.5 10.312 1 97.19 185 ALA A N 1
ATOM 1322 C CA . ALA A 1 185 ? -19.203 23.578 9.352 1 97.19 185 ALA A CA 1
ATOM 1323 C C . ALA A 1 185 ? -20.422 24.406 9.773 1 97.19 185 ALA A C 1
ATOM 1325 O O . ALA A 1 185 ? -20.406 25.641 9.664 1 97.19 185 ALA A O 1
ATOM 1326 N N . GLY A 1 186 ? -21.422 23.766 10.25 1 96.75 186 GLY A N 1
ATOM 1327 C CA . GLY A 1 186 ? -22.594 24.469 10.766 1 96.75 186 GLY A CA 1
ATOM 1328 C C . GLY A 1 186 ? -22.281 25.359 11.953 1 96.75 186 GLY A C 1
ATOM 1329 O O . GLY A 1 186 ? -22.766 26.484 12.039 1 96.75 186 GLY A O 1
ATOM 1330 N N . HIS A 1 187 ? -21.5 24.797 12.797 1 96.5 187 HIS A N 1
ATOM 1331 C CA . HIS A 1 187 ? -21.062 25.562 13.961 1 96.5 187 HIS A CA 1
ATOM 1332 C C . HIS A 1 187 ? -20.266 26.797 13.547 1 96.5 187 HIS A C 1
ATOM 1334 O O . HIS A 1 187 ? -20.531 27.906 14.016 1 96.5 187 HIS A O 1
ATOM 1340 N N . GLN A 1 188 ? -19.344 26.641 12.672 1 97.12 188 GLN A N 1
ATOM 1341 C CA . GLN A 1 188 ? -18.531 27.75 12.188 1 97.12 188 GLN A CA 1
ATOM 1342 C C . GLN A 1 188 ? -19.375 28.766 11.414 1 97.12 188 GLN A C 1
ATOM 1344 O O . GLN A 1 188 ? -19.156 29.969 11.508 1 97.12 188 GLN A O 1
ATOM 1349 N N . LEU A 1 189 ? -20.344 28.266 10.695 1 96.38 189 LEU A N 1
ATOM 1350 C CA . LEU A 1 189 ? -21.266 29.141 9.977 1 96.38 189 LEU A CA 1
ATOM 1351 C C . LEU A 1 189 ? -22.094 29.969 10.945 1 96.38 189 LEU A C 1
ATOM 1353 O O . LEU A 1 189 ? -22.266 31.172 10.734 1 96.38 189 LEU A O 1
ATOM 1357 N N . ALA A 1 190 ? -22.562 29.375 11.984 1 96.31 190 ALA A N 1
ATOM 1358 C CA . ALA A 1 190 ? -23.344 30.094 12.992 1 96.31 190 ALA A CA 1
ATOM 1359 C C . ALA A 1 190 ? -22.5 31.188 13.664 1 96.31 190 ALA A C 1
ATOM 1361 O O . ALA A 1 190 ? -22.969 32.312 13.875 1 96.31 190 ALA A O 1
ATOM 1362 N N . VAL A 1 191 ? -21.281 30.781 13.953 1 95.88 191 VAL A N 1
ATOM 1363 C CA . VAL A 1 191 ? -20.359 31.75 14.547 1 95.88 191 VAL A CA 1
ATOM 1364 C C . VAL A 1 191 ? -20.109 32.906 13.578 1 95.88 191 VAL A C 1
ATOM 1366 O O . VAL A 1 191 ? -20.156 34.062 13.969 1 95.88 191 VAL A O 1
ATOM 1369 N N . ALA A 1 192 ? -19.906 32.625 12.328 1 96.5 192 ALA A N 1
ATOM 1370 C CA . ALA A 1 192 ? -19.641 33.625 11.312 1 96.5 192 ALA A CA 1
ATOM 1371 C C . ALA A 1 192 ? -20.859 34.531 11.117 1 96.5 192 ALA A C 1
ATOM 1373 O O . ALA A 1 192 ? -20.703 35.75 10.961 1 96.5 192 ALA A O 1
ATOM 1374 N N . LYS A 1 193 ? -22.047 34.031 11.148 1 96.5 193 LYS A N 1
ATOM 1375 C CA . LYS A 1 193 ? -23.266 34.812 11.039 1 96.5 193 LYS A CA 1
ATOM 1376 C C . LYS A 1 193 ? -23.438 35.75 12.234 1 96.5 193 LYS A C 1
ATOM 1378 O O . LYS A 1 193 ? -23.828 36.906 12.078 1 96.5 193 LYS A O 1
ATOM 1383 N N . HIS A 1 194 ? -23.172 35.156 13.359 1 94.94 194 HIS A N 1
ATOM 1384 C CA . HIS A 1 194 ? -23.234 36 14.562 1 94.94 194 HIS A CA 1
ATOM 1385 C C . HIS A 1 194 ? -22.25 37.156 14.484 1 94.94 194 HIS A C 1
ATOM 1387 O O . HIS A 1 194 ? -22.594 38.281 14.828 1 94.94 194 HIS A O 1
ATOM 1393 N N . GLU A 1 195 ? -21.047 36.875 14.023 1 94.31 195 GLU A N 1
ATOM 1394 C CA . GLU A 1 195 ? -20.031 37.938 13.859 1 94.31 195 GLU A CA 1
ATOM 1395 C C . GLU A 1 195 ? -20.484 38.969 12.844 1 94.31 195 GLU A C 1
ATOM 1397 O O . GLU A 1 195 ? -20.281 40.188 13.047 1 94.31 195 GLU A O 1
ATOM 1402 N N . LEU A 1 196 ? -21.062 38.562 11.781 1 95.88 196 LEU A N 1
ATOM 1403 C CA . LEU A 1 196 ? -21.562 39.469 10.773 1 95.88 196 LEU A CA 1
ATOM 1404 C C . LEU A 1 196 ? -22.656 40.375 11.359 1 95.88 196 LEU A C 1
ATOM 1406 O O . LEU A 1 196 ? -22.688 41.594 11.094 1 95.88 196 LEU A O 1
ATOM 1410 N N . ASP A 1 197 ? -23.516 39.844 12.125 1 95.81 197 ASP A N 1
ATOM 1411 C CA . ASP A 1 197 ? -24.578 40.625 12.773 1 95.81 197 ASP A CA 1
ATOM 1412 C C . ASP A 1 197 ? -23.984 41.688 13.688 1 95.81 197 ASP A C 1
ATOM 1414 O O . ASP A 1 197 ? -24.453 42.844 13.688 1 95.81 197 ASP A O 1
ATOM 1418 N N . LEU A 1 198 ? -22.984 41.25 14.406 1 91.94 198 LEU A N 1
ATOM 1419 C CA . LEU A 1 198 ? -22.328 42.219 15.281 1 91.94 198 LEU A CA 1
ATOM 1420 C C . LEU A 1 198 ? -21.688 43.344 14.477 1 91.94 198 LEU A C 1
ATOM 1422 O O . LEU A 1 198 ? -21.75 44.5 14.867 1 91.94 198 LEU A O 1
ATOM 1426 N N . GLN A 1 199 ? -21.078 43 13.352 1 93.5 199 GLN A N 1
ATOM 1427 C CA . GLN A 1 199 ? -20.438 44.031 12.508 1 93.5 199 GLN A CA 1
ATOM 1428 C C . GLN A 1 199 ? -21.484 44.938 11.875 1 93.5 199 GLN A C 1
ATOM 1430 O O . GLN A 1 199 ? -21.25 46.156 11.727 1 93.5 199 GLN A O 1
ATOM 1435 N N . ASN A 1 200 ? -22.625 44.469 11.516 1 95.38 200 ASN A N 1
ATOM 1436 C CA . ASN A 1 200 ? -23.703 45.281 10.984 1 95.38 200 ASN A CA 1
ATOM 1437 C C . ASN A 1 200 ? -24.219 46.281 12.016 1 95.38 200 ASN A C 1
ATOM 1439 O O . ASN A 1 200 ? -24.547 47.406 11.68 1 95.38 200 ASN A O 1
ATOM 1443 N N . ARG A 1 201 ? -24.25 45.844 13.195 1 93.06 201 ARG A N 1
ATOM 1444 C CA . ARG A 1 201 ? -24.609 46.781 14.258 1 93.06 201 ARG A CA 1
ATOM 1445 C C . ARG A 1 201 ? -23.562 47.875 14.406 1 93.06 201 ARG A C 1
ATOM 1447 O O . ARG A 1 201 ? -23.906 49.031 14.672 1 93.06 201 ARG A O 1
ATOM 1454 N N . GLY A 1 202 ? -22.297 47.375 14.258 1 91.81 202 GLY A N 1
ATOM 1455 C CA . GLY A 1 202 ? -21.234 48.344 14.258 1 91.81 202 GLY A CA 1
ATOM 1456 C C . GLY A 1 202 ? -21.375 49.406 13.156 1 91.81 202 GLY A C 1
ATOM 1457 O O . GLY A 1 202 ? -21.141 50.594 13.383 1 91.81 202 GLY A O 1
ATOM 1458 N N . VAL A 1 203 ? -21.797 49.031 11.992 1 94.5 203 VAL A N 1
ATOM 1459 C CA . VAL A 1 203 ? -22.047 49.938 10.875 1 94.5 203 VAL A CA 1
ATOM 1460 C C . VAL A 1 203 ? -23.172 50.906 11.242 1 94.5 203 VAL A C 1
ATOM 1462 O O . VAL A 1 203 ? -23.062 52.125 11 1 94.5 203 VAL A O 1
ATOM 1465 N N . ALA A 1 204 ? -24.188 50.469 11.867 1 95.31 204 ALA A N 1
ATOM 1466 C CA . ALA A 1 204 ? -25.328 51.312 12.25 1 95.31 204 ALA A CA 1
ATOM 1467 C C . ALA A 1 204 ? -24.906 52.344 13.273 1 95.31 204 ALA A C 1
ATOM 1469 O O . ALA A 1 204 ? -25.344 53.5 13.195 1 95.31 204 ALA A O 1
ATOM 1470 N N . VAL A 1 205 ? -24.141 51.906 14.172 1 93 205 VAL A N 1
ATOM 1471 C CA . VAL A 1 205 ? -23.672 52.844 15.195 1 93 205 VAL A CA 1
ATOM 1472 C C . VAL A 1 205 ? -22.812 53.938 14.547 1 93 205 VAL A C 1
ATOM 1474 O O . VAL A 1 205 ? -22.969 55.125 14.852 1 93 205 VAL A O 1
ATOM 1477 N N . ALA A 1 206 ? -21.906 53.531 13.641 1 93.62 206 ALA A N 1
ATOM 1478 C CA . ALA A 1 206 ? -21.047 54.5 12.961 1 93.62 206 ALA A CA 1
ATOM 1479 C C . ALA A 1 206 ? -21.875 55.5 12.148 1 93.62 206 ALA A C 1
ATOM 1481 O O . ALA A 1 206 ? -21.562 56.688 12.125 1 93.62 206 ALA A O 1
ATOM 1482 N N . LYS A 1 207 ? -22.891 55.094 11.547 1 95.06 207 LYS A N 1
ATOM 1483 C CA . LYS A 1 207 ? -23.781 55.969 10.781 1 95.06 207 LYS A CA 1
ATOM 1484 C C . LYS A 1 207 ? -24.516 56.938 11.688 1 95.06 207 LYS A C 1
ATOM 1486 O O . LYS A 1 207 ? -24.641 58.125 11.359 1 95.06 207 LYS A O 1
ATOM 1491 N N . ARG A 1 208 ? -24.953 56.5 12.812 1 94.38 208 ARG A N 1
ATOM 1492 C CA . ARG A 1 208 ? -25.625 57.344 13.773 1 94.38 208 ARG A CA 1
ATOM 1493 C C . ARG A 1 208 ? -24.688 58.438 14.312 1 94.38 208 ARG A C 1
ATOM 1495 O O . ARG A 1 208 ? -25.078 59.594 14.438 1 94.38 208 ARG A O 1
ATOM 1502 N N . MET A 1 209 ? -23.547 57.969 14.648 1 93.81 209 MET A N 1
ATOM 1503 C CA . MET A 1 209 ? -22.562 58.906 15.164 1 93.81 209 MET A CA 1
ATOM 1504 C C . MET A 1 209 ? -22.234 59.969 14.117 1 93.81 209 MET A C 1
ATOM 1506 O O . MET A 1 209 ? -22.094 61.156 14.438 1 93.81 209 MET A O 1
ATOM 1510 N N . GLN A 1 210 ? -22.094 59.531 12.828 1 93.12 210 GLN A N 1
ATOM 1511 C CA . GLN A 1 210 ? -21.828 60.469 11.742 1 93.12 210 GLN A CA 1
ATOM 1512 C C . GLN A 1 210 ? -22.969 61.469 11.578 1 93.12 210 GLN A C 1
ATOM 1514 O O . GLN A 1 210 ? -22.75 62.656 11.438 1 93.12 210 GLN A O 1
ATOM 1519 N N . SER A 1 211 ? -24.094 61.031 11.688 1 94.38 211 SER A N 1
ATOM 1520 C CA . SER A 1 211 ? -25.281 61.875 11.523 1 94.38 211 SER A CA 1
ATOM 1521 C C . SER A 1 211 ? -25.422 62.875 12.672 1 94.38 211 SER A C 1
ATOM 1523 O O . SER A 1 211 ? -25.953 63.969 12.492 1 94.38 211 SER A O 1
ATOM 1525 N N . ALA A 1 212 ? -24.875 62.5 13.805 1 93.5 212 ALA A N 1
ATOM 1526 C CA . ALA A 1 212 ? -24.938 63.344 14.984 1 93.5 212 ALA A CA 1
ATOM 1527 C C . ALA A 1 212 ? -23.75 64.312 15.008 1 93.5 212 ALA A C 1
ATOM 1529 O O . ALA A 1 212 ? -23.609 65.125 15.945 1 93.5 212 ALA A O 1
ATOM 1530 N N . GLY A 1 213 ? -22.953 64.312 13.953 1 92 213 GLY A N 1
ATOM 1531 C CA . GLY A 1 213 ? -21.797 65.188 13.859 1 92 213 GLY A CA 1
ATOM 1532 C C . GLY A 1 213 ? -20.672 64.812 14.781 1 92 213 GLY A C 1
ATOM 1533 O O . GLY A 1 213 ? -19.75 65.562 15.016 1 92 213 GLY A O 1
ATOM 1534 N N . ARG A 1 214 ? -20.703 63.594 15.234 1 90.69 214 ARG A N 1
ATOM 1535 C CA . ARG A 1 214 ? -19.719 63.125 16.203 1 90.69 214 ARG A CA 1
ATOM 1536 C C . ARG A 1 214 ? -18.828 62.062 15.609 1 90.69 214 ARG A C 1
ATOM 1538 O O . ARG A 1 214 ? -18 61.469 16.312 1 90.69 214 ARG A O 1
ATOM 1545 N N . GLY A 1 215 ? -19.109 61.625 14.359 1 87.94 215 GLY A N 1
ATOM 1546 C CA . GLY A 1 215 ? -18.328 60.625 13.648 1 87.94 215 GLY A CA 1
ATOM 1547 C C . GLY A 1 215 ? -17.922 61.094 12.258 1 87.94 215 GLY A C 1
ATOM 1548 O O . GLY A 1 215 ? -18.391 62.094 11.758 1 87.94 215 GLY A O 1
ATOM 1549 N N . ARG A 1 216 ? -16.859 60.344 11.711 1 91.31 216 ARG A N 1
ATOM 1550 C CA . ARG A 1 216 ? -16.359 60.656 10.383 1 91.31 216 ARG A CA 1
ATOM 1551 C C . ARG A 1 216 ? -16.906 59.688 9.344 1 91.31 216 ARG A C 1
ATOM 1553 O O . ARG A 1 216 ? -17.266 58.562 9.672 1 91.31 216 ARG A O 1
ATOM 1560 N N . ALA A 1 217 ? -16.969 60.156 8.18 1 92.75 217 ALA A N 1
ATOM 1561 C CA . ALA A 1 217 ? -17.391 59.312 7.07 1 92.75 217 ALA A CA 1
ATOM 1562 C C . ALA A 1 217 ? -16.469 58.125 6.906 1 92.75 217 ALA A C 1
ATOM 1564 O O . ALA A 1 217 ? -16.906 57.031 6.535 1 92.75 217 ALA A O 1
ATOM 1565 N N . THR A 1 218 ? -15.211 58.25 7.137 1 94.06 218 THR A N 1
ATOM 1566 C CA . THR A 1 218 ? -14.219 57.188 7.023 1 94.06 218 THR A CA 1
ATOM 1567 C C . THR A 1 218 ? -14.508 56.062 8.023 1 94.06 218 THR A C 1
ATOM 1569 O O . THR A 1 218 ? -14.203 54.906 7.766 1 94.06 218 THR A O 1
ATOM 1572 N 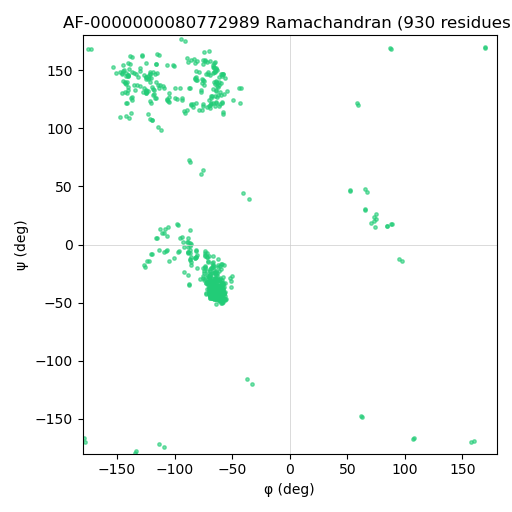N . ASP A 1 219 ? -15.172 56.406 9.125 1 93.31 219 ASP A N 1
ATOM 1573 C CA . ASP A 1 219 ? -15.523 55.406 10.117 1 93.31 219 ASP A CA 1
ATOM 1574 C C . ASP A 1 219 ? -16.609 54.469 9.594 1 93.31 219 ASP A C 1
ATOM 1576 O O . ASP A 1 219 ? -16.562 53.25 9.797 1 93.31 219 ASP A O 1
ATOM 1580 N N . VAL A 1 220 ? -17.562 55.094 8.953 1 94.81 220 VAL A N 1
ATOM 1581 C CA . VAL A 1 220 ? -18.641 54.312 8.367 1 94.81 220 VAL A CA 1
ATOM 1582 C C . VAL A 1 220 ? -18.094 53.375 7.273 1 94.81 220 VAL A C 1
ATOM 1584 O O . VAL A 1 220 ? -18.453 52.219 7.203 1 94.81 220 VAL A O 1
ATOM 1587 N N . GLU A 1 221 ? -17.156 53.875 6.457 1 96.06 221 GLU A N 1
ATOM 1588 C CA . GLU A 1 221 ? -16.547 53.094 5.391 1 96.06 221 GLU A CA 1
ATOM 1589 C C . GLU A 1 221 ? -15.742 51.938 5.953 1 96.06 221 GLU A C 1
ATOM 1591 O O . GLU A 1 221 ? -15.805 50.812 5.426 1 96.06 221 GLU A O 1
ATOM 1596 N N . ARG A 1 222 ? -15.016 52.125 6.992 1 93.62 222 ARG A N 1
ATOM 1597 C CA . ARG A 1 222 ? -14.242 51.062 7.648 1 93.62 222 ARG A CA 1
ATOM 1598 C C . ARG A 1 222 ? -15.148 50 8.227 1 93.62 222 ARG A C 1
ATOM 1600 O O . ARG A 1 222 ? -14.867 48.812 8.102 1 93.62 222 ARG A O 1
ATOM 1607 N N . ALA A 1 223 ? -16.188 50.438 8.844 1 94.19 223 ALA A N 1
ATOM 1608 C CA . ALA A 1 223 ? -17.141 49.469 9.43 1 94.19 223 ALA A CA 1
ATOM 1609 C C . ALA A 1 223 ? -17.797 48.625 8.344 1 94.19 223 ALA A C 1
ATOM 1611 O O . ALA A 1 223 ? -17.922 47.406 8.508 1 94.19 223 ALA A O 1
ATOM 1612 N N . GLN A 1 224 ? -18.141 49.312 7.281 1 95.69 224 GLN A N 1
ATOM 1613 C CA . GLN A 1 224 ? -18.766 48.594 6.176 1 95.69 224 GLN A CA 1
ATOM 1614 C C . GLN A 1 224 ? -17.812 47.594 5.547 1 95.69 224 GLN A C 1
ATOM 1616 O O . GLN A 1 224 ? -18.219 46.469 5.223 1 95.69 224 GLN A O 1
ATOM 1621 N N . ALA A 1 225 ? -16.594 47.938 5.332 1 95.31 225 ALA A N 1
ATOM 1622 C CA . ALA A 1 225 ? -15.578 47.031 4.781 1 95.31 225 ALA A CA 1
ATOM 1623 C C . ALA A 1 225 ? -15.406 45.812 5.652 1 95.31 225 ALA A C 1
ATOM 1625 O O . ALA A 1 225 ? -15.266 44.688 5.137 1 95.31 225 ALA A O 1
ATOM 1626 N N . GLN A 1 226 ? -15.43 46 6.922 1 93.06 226 GLN A N 1
ATOM 1627 C CA . GLN A 1 226 ? -15.289 44.875 7.848 1 93.06 226 GLN A CA 1
ATOM 1628 C C . GLN A 1 226 ? -16.5 43.938 7.766 1 93.06 226 GLN A C 1
ATOM 1630 O O . GLN A 1 226 ? -16.344 42.719 7.797 1 93.06 226 GLN A O 1
ATOM 1635 N N . ALA A 1 227 ? -17.656 44.5 7.73 1 95.38 227 ALA A N 1
ATOM 1636 C CA . ALA A 1 227 ? -18.859 43.688 7.57 1 95.38 227 ALA A CA 1
ATOM 1637 C C . ALA A 1 227 ? -18.812 42.875 6.273 1 95.38 227 ALA A C 1
ATOM 1639 O O . ALA A 1 227 ? -19.188 41.719 6.242 1 95.38 227 ALA A O 1
ATOM 1640 N N . ASP A 1 228 ? -18.281 43.5 5.207 1 96 228 ASP A N 1
ATOM 1641 C CA . ASP A 1 228 ? -18.203 42.844 3.904 1 96 228 ASP A CA 1
ATOM 1642 C C . ASP A 1 228 ? -17.234 41.656 3.945 1 96 228 ASP A C 1
ATOM 1644 O O . ASP A 1 228 ? -17.516 40.594 3.357 1 96 228 ASP A O 1
ATOM 1648 N N . ILE A 1 229 ? -16.125 41.812 4.598 1 93.31 229 ILE A N 1
ATOM 1649 C CA . ILE A 1 229 ? -15.148 40.719 4.73 1 93.31 229 ILE A CA 1
ATOM 1650 C C . ILE A 1 229 ? -15.773 39.562 5.492 1 93.31 229 ILE A C 1
ATOM 1652 O O . ILE A 1 229 ? -15.547 38.406 5.145 1 93.31 229 ILE A O 1
ATOM 1656 N N . GLN A 1 230 ? -16.516 39.844 6.535 1 93.75 230 GLN A N 1
ATOM 1657 C CA . GLN A 1 230 ? -17.156 38.812 7.309 1 93.75 230 GLN A CA 1
ATOM 1658 C C . GLN A 1 230 ? -18.234 38.094 6.484 1 93.75 230 GLN A C 1
ATOM 1660 O O . GLN A 1 230 ? -18.391 36.875 6.586 1 93.75 230 GLN A O 1
ATOM 1665 N N . ARG A 1 231 ? -18.938 38.875 5.688 1 95.75 231 ARG A N 1
ATOM 1666 C CA . ARG A 1 231 ? -19.969 38.312 4.832 1 95.75 231 ARG A CA 1
ATOM 1667 C C . ARG A 1 231 ? -19.375 37.344 3.811 1 95.75 231 ARG A C 1
ATOM 1669 O O . ARG A 1 231 ? -19.969 36.312 3.498 1 95.75 231 ARG A O 1
ATOM 1676 N N . ALA A 1 232 ? -18.219 37.656 3.311 1 96.25 232 ALA A N 1
ATOM 1677 C CA . ALA A 1 232 ? -17.547 36.875 2.26 1 96.25 232 ALA A CA 1
ATOM 1678 C C . ALA A 1 232 ? -17.125 35.5 2.768 1 96.25 232 ALA A C 1
ATOM 1680 O O . ALA A 1 232 ? -16.828 34.625 1.976 1 96.25 232 ALA A O 1
ATOM 1681 N N . ALA A 1 233 ? -17.062 35.281 4.062 1 94.75 233 ALA A N 1
ATOM 1682 C CA . ALA A 1 233 ? -16.625 34 4.648 1 94.75 233 ALA A CA 1
ATOM 1683 C C . ALA A 1 233 ? -17.75 32.969 4.645 1 94.75 233 ALA A C 1
ATOM 1685 O O . ALA A 1 233 ? -17.516 31.781 4.781 1 94.75 233 ALA A O 1
ATOM 1686 N N . LEU A 1 234 ? -18.984 33.469 4.535 1 96.88 234 LEU A N 1
ATOM 1687 C CA . LEU A 1 234 ? -20.156 32.625 4.777 1 96.88 234 LEU A CA 1
ATOM 1688 C C . LEU A 1 234 ? -20.297 31.562 3.691 1 96.88 234 LEU A C 1
ATOM 1690 O O . LEU A 1 234 ? -20.5 30.375 3.992 1 96.88 234 LEU A O 1
ATOM 1694 N N . PRO A 1 235 ? -20.078 31.891 2.336 1 97.44 235 PRO A N 1
ATOM 1695 C CA . PRO A 1 235 ? -20.344 30.906 1.281 1 97.44 235 PRO A CA 1
ATOM 1696 C C . PRO A 1 235 ? -19.453 29.672 1.392 1 97.44 235 PRO A C 1
ATOM 1698 O O . PRO A 1 235 ? -19.906 28.547 1.142 1 97.44 235 PRO A O 1
ATOM 1701 N N . ARG A 1 236 ? -18.203 29.812 1.712 1 96.75 236 ARG A N 1
ATOM 1702 C CA . ARG A 1 236 ? -17.312 28.672 1.838 1 96.75 236 ARG A CA 1
ATOM 1703 C C . ARG A 1 236 ? -17.797 27.703 2.914 1 96.75 236 ARG A C 1
ATOM 1705 O O . ARG A 1 236 ? -17.766 26.484 2.729 1 96.75 236 ARG A O 1
ATOM 1712 N N . LEU A 1 237 ? -18.188 28.234 4.043 1 96.62 237 LEU A N 1
ATOM 1713 C CA . LEU A 1 237 ? -18.672 27.406 5.141 1 96.62 237 LEU A CA 1
ATOM 1714 C C . LEU A 1 237 ? -19.953 26.672 4.754 1 96.62 237 LEU A C 1
ATOM 1716 O O . LEU A 1 237 ? -20.156 25.516 5.125 1 96.62 237 LEU A O 1
ATOM 1720 N N . GLN A 1 238 ? -20.812 27.375 4.016 1 96.44 238 GLN A N 1
ATOM 1721 C CA . GLN A 1 238 ? -22.016 26.734 3.51 1 96.44 238 GLN A CA 1
ATOM 1722 C C . GLN A 1 238 ? -21.672 25.578 2.574 1 96.44 238 GLN A C 1
ATOM 1724 O O . GLN A 1 238 ? -22.281 24.516 2.66 1 96.44 238 GLN A O 1
ATOM 1729 N N . ALA A 1 239 ? -20.719 25.766 1.704 1 97.44 239 ALA A N 1
ATOM 1730 C CA . ALA A 1 239 ? -20.266 24.734 0.784 1 97.44 239 ALA A CA 1
ATOM 1731 C C . ALA A 1 239 ? -19.703 23.531 1.543 1 97.44 239 ALA A C 1
ATOM 1733 O O . ALA A 1 239 ? -19.938 22.375 1.166 1 97.44 239 ALA A O 1
ATOM 1734 N N . GLU A 1 240 ? -18.953 23.797 2.578 1 97.06 240 GLU A N 1
ATOM 1735 C CA . GLU A 1 240 ? -18.391 22.734 3.389 1 97.06 240 GLU A CA 1
ATOM 1736 C C . GLU A 1 240 ? -19.469 21.906 4.062 1 97.06 240 GLU A C 1
ATOM 1738 O O . GLU A 1 240 ? -19.359 20.688 4.172 1 97.06 240 GLU A O 1
ATOM 1743 N N . GLN A 1 241 ? -20.469 22.562 4.578 1 96.44 241 GLN A N 1
ATOM 1744 C CA . GLN A 1 241 ? -21.594 21.859 5.18 1 96.44 241 GLN A CA 1
ATOM 1745 C C . GLN A 1 241 ? -22.281 20.938 4.168 1 96.44 241 GLN A C 1
ATOM 1747 O O . GLN A 1 241 ? -22.578 19.781 4.465 1 96.44 241 GLN A O 1
ATOM 1752 N N . ASP A 1 242 ? -22.469 21.469 2.969 1 96.62 242 ASP A N 1
ATOM 1753 C CA . ASP A 1 242 ? -23.094 20.688 1.913 1 96.62 242 ASP A CA 1
ATOM 1754 C C . ASP A 1 242 ? -22.203 19.516 1.49 1 96.62 242 ASP A C 1
ATOM 1756 O O . ASP A 1 242 ? -22.703 18.422 1.253 1 96.62 242 ASP A O 1
ATOM 1760 N N . ALA A 1 243 ? -20.938 19.766 1.339 1 97.75 243 ALA A N 1
ATOM 1761 C CA . ALA A 1 243 ? -20 18.719 0.963 1 97.75 243 ALA A CA 1
ATOM 1762 C C . ALA A 1 243 ? -20.031 17.562 1.962 1 97.75 243 ALA A C 1
ATOM 1764 O O . ALA A 1 243 ? -19.984 16.391 1.571 1 97.75 243 ALA A O 1
ATOM 1765 N N . ALA A 1 244 ? -20.094 17.859 3.223 1 97.5 244 ALA A N 1
ATOM 1766 C CA . ALA A 1 244 ? -20.188 16.828 4.254 1 97.5 244 ALA A CA 1
ATOM 1767 C C . ALA A 1 244 ? -21.484 16.031 4.117 1 97.5 244 ALA A C 1
ATOM 1769 O O . ALA A 1 244 ? -21.484 14.805 4.281 1 97.5 244 ALA A O 1
ATOM 1770 N N . ARG A 1 245 ? -22.531 16.719 3.789 1 96.75 245 ARG A N 1
ATOM 1771 C CA . ARG A 1 245 ? -23.828 16.078 3.584 1 96.75 245 ARG A CA 1
ATOM 1772 C C . ARG A 1 245 ? -23.766 15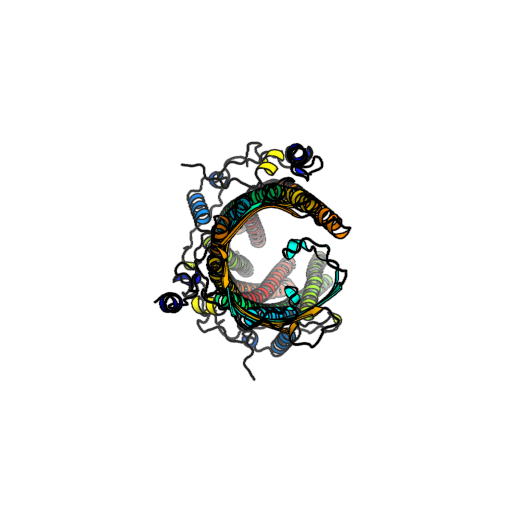.102 2.41 1 96.75 245 ARG A C 1
ATOM 1774 O O . ARG A 1 245 ? -24.281 13.984 2.496 1 96.75 245 ARG A O 1
ATOM 1781 N N . PHE A 1 246 ? -23.125 15.516 1.305 1 98.06 246 PHE A N 1
ATOM 1782 C CA . PHE A 1 246 ? -23.031 14.656 0.133 1 98.06 246 PHE A CA 1
ATOM 1783 C C . PHE A 1 246 ? -22.172 13.43 0.433 1 98.06 246 PHE A C 1
ATOM 1785 O O . PHE A 1 246 ? -22.469 12.328 -0.015 1 98.06 246 PHE A O 1
ATOM 1792 N N . ARG A 1 247 ? -21.125 13.656 1.208 1 97.94 247 ARG A N 1
ATOM 1793 C CA . ARG A 1 247 ? -20.312 12.523 1.628 1 97.94 247 ARG A CA 1
ATOM 1794 C C . ARG A 1 247 ? -21.109 11.547 2.475 1 97.94 247 ARG A C 1
ATOM 1796 O O . ARG A 1 247 ? -21 10.328 2.309 1 97.94 247 ARG A O 1
ATOM 1803 N N . LEU A 1 248 ? -21.844 12.078 3.367 1 97.56 248 LEU A N 1
ATOM 1804 C CA . LEU A 1 248 ? -22.703 11.25 4.215 1 97.56 248 LEU A CA 1
ATOM 1805 C C . LEU A 1 248 ? -23.688 10.453 3.377 1 97.56 248 LEU A C 1
ATOM 1807 O O . LEU A 1 248 ? -23.906 9.266 3.621 1 97.56 248 LEU A O 1
ATOM 1811 N N . ALA A 1 249 ? -24.266 11.141 2.412 1 98 249 ALA A N 1
ATOM 1812 C CA . ALA A 1 249 ? -25.219 10.469 1.536 1 98 249 ALA A CA 1
ATOM 1813 C C . ALA A 1 249 ? -24.578 9.258 0.859 1 98 249 ALA A C 1
ATOM 1815 O O . ALA A 1 249 ? -25.141 8.164 0.858 1 98 249 ALA A O 1
ATOM 1816 N N . ALA A 1 250 ? -23.375 9.43 0.31 1 98.31 250 ALA A N 1
ATOM 1817 C CA . ALA A 1 250 ? -22.672 8.336 -0.36 1 98.31 250 ALA A CA 1
ATOM 1818 C C . ALA A 1 250 ? -22.391 7.188 0.606 1 98.31 250 ALA A C 1
ATOM 1820 O O . ALA A 1 250 ? -22.547 6.016 0.244 1 98.31 250 ALA A O 1
ATOM 1821 N N . LEU A 1 251 ? -22.016 7.465 1.842 1 98.31 251 LEU A N 1
ATOM 1822 C CA . LEU A 1 251 ? -21.734 6.445 2.846 1 98.31 251 LEU A CA 1
ATOM 1823 C C . LEU A 1 251 ? -22.984 5.652 3.186 1 98.31 251 LEU A C 1
ATOM 1825 O O . LEU A 1 251 ? -22.906 4.469 3.529 1 98.31 251 LEU A O 1
ATOM 1829 N N . LEU A 1 252 ? -24.125 6.289 3.062 1 98.12 252 LEU A N 1
ATOM 1830 C CA . LEU A 1 252 ? -25.406 5.68 3.393 1 98.12 252 LEU A CA 1
ATOM 1831 C C . LEU A 1 252 ? -25.984 4.938 2.191 1 98.12 252 LEU A C 1
ATOM 1833 O O . LEU A 1 252 ? -27.094 4.387 2.266 1 98.12 252 LEU A O 1
ATOM 1837 N N . GLY A 1 253 ? -25.281 4.98 1.029 1 97.69 253 GLY A N 1
ATOM 1838 C CA . GLY A 1 253 ? -25.781 4.352 -0.179 1 97.69 253 GLY A CA 1
ATOM 1839 C C . GLY A 1 253 ? -26.906 5.133 -0.838 1 97.69 253 GLY A C 1
ATOM 1840 O O . GLY A 1 253 ? -27.75 4.555 -1.508 1 97.69 253 GLY A O 1
ATOM 1841 N N . LYS A 1 254 ? -26.891 6.453 -0.575 1 97.75 254 LYS A N 1
ATOM 1842 C CA . LYS A 1 254 ? -27.938 7.332 -1.109 1 97.75 254 LYS A CA 1
ATOM 1843 C C . LYS A 1 254 ? -27.344 8.352 -2.078 1 97.75 254 LYS A C 1
ATOM 1845 O O . LYS A 1 254 ? -26.156 8.68 -1.993 1 97.75 254 LYS A O 1
ATOM 1850 N N . THR A 1 255 ? -28.188 8.844 -2.977 1 97.38 255 THR A N 1
ATOM 1851 C CA . THR A 1 255 ? -27.812 10 -3.785 1 97.38 255 THR A CA 1
ATOM 1852 C C . THR A 1 255 ? -27.875 11.281 -2.965 1 97.38 255 THR A C 1
ATOM 1854 O O . THR A 1 255 ? -28.562 11.328 -1.933 1 97.38 255 THR A O 1
ATOM 1857 N N . PRO A 1 256 ? -27.141 12.305 -3.312 1 96.25 256 PRO A N 1
ATOM 1858 C CA . PRO A 1 256 ? -27.172 13.57 -2.57 1 96.25 256 PRO A CA 1
ATOM 1859 C C . PRO A 1 256 ? -28.594 14.102 -2.369 1 96.25 256 PRO A C 1
ATOM 1861 O O . PRO A 1 256 ? -28.906 14.617 -1.297 1 96.25 256 PRO A O 1
ATOM 1864 N N . ALA A 1 257 ? 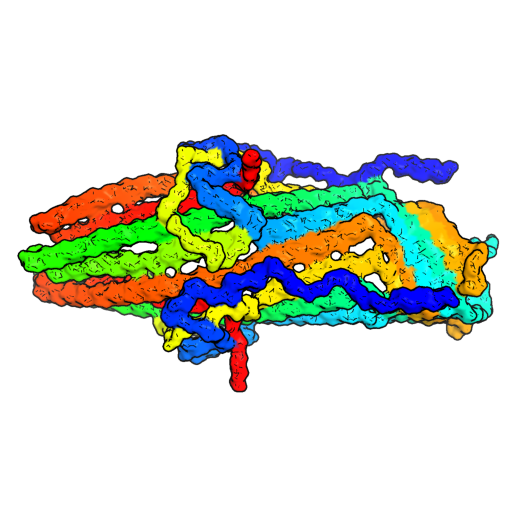-29.484 13.852 -3.268 1 95.44 257 ALA A N 1
ATOM 1865 C CA . ALA A 1 257 ? -30.859 14.367 -3.215 1 95.44 257 ALA A CA 1
ATOM 1866 C C . ALA A 1 257 ? -31.688 13.609 -2.191 1 95.44 257 ALA A C 1
ATOM 1868 O O . ALA A 1 257 ? -32.688 14.125 -1.698 1 95.44 257 ALA A O 1
ATOM 1869 N N . GLU A 1 258 ? -31.312 12.453 -1.806 1 95.31 258 GLU A N 1
ATOM 1870 C CA . GLU A 1 258 ? -32.062 11.602 -0.907 1 95.31 258 GLU A CA 1
ATOM 1871 C C . GLU A 1 258 ? -31.766 11.906 0.554 1 95.31 258 GLU A C 1
ATOM 1873 O O . GLU A 1 258 ? -32.406 11.398 1.458 1 95.31 258 GLU A O 1
ATOM 1878 N N . LEU A 1 259 ? -30.719 12.68 0.818 1 92.12 259 LEU A N 1
ATOM 1879 C CA . LEU A 1 259 ? -30.406 13.094 2.182 1 92.12 259 LEU A CA 1
ATOM 1880 C C . LEU A 1 259 ? -30.625 14.594 2.352 1 92.12 259 LEU A C 1
ATOM 1882 O O . LEU A 1 259 ? -29.719 15.383 2.043 1 92.12 259 LEU A O 1
ATOM 1886 N N . PRO A 1 260 ? -31.734 14.875 2.885 1 85.88 260 PRO A N 1
ATOM 1887 C CA . PRO A 1 260 ? -32 16.312 3.059 1 85.88 260 PRO A CA 1
ATOM 1888 C C . PRO A 1 260 ? -31.062 16.969 4.059 1 85.88 260 PRO A C 1
ATOM 1890 O O . PRO A 1 260 ? -30.5 16.297 4.922 1 85.88 260 PRO A O 1
ATOM 1893 N N . ALA A 1 261 ? -30.938 18.25 3.74 1 85.44 261 ALA A N 1
ATOM 1894 C CA . ALA A 1 261 ? -30.094 19.031 4.648 1 85.44 261 ALA A CA 1
ATOM 1895 C C . ALA A 1 261 ? -30.688 19.047 6.055 1 85.44 261 ALA A C 1
ATOM 1897 O O . ALA A 1 261 ? -31.906 19.125 6.227 1 85.44 261 ALA A O 1
ATOM 1898 N N . ALA A 1 262 ? -29.828 18.703 6.957 1 76.44 262 ALA A N 1
ATOM 1899 C CA . ALA A 1 262 ? -30.203 18.812 8.359 1 76.44 262 ALA A CA 1
ATOM 1900 C C . ALA A 1 262 ? -29.375 19.875 9.078 1 76.44 262 ALA A C 1
ATOM 1902 O O . ALA A 1 262 ? -28.172 20.016 8.805 1 76.44 262 ALA A O 1
ATOM 1903 N N . ALA A 1 263 ? -30.094 20.609 9.797 1 76.5 263 ALA A N 1
ATOM 1904 C CA . ALA A 1 263 ? -29.391 21.609 10.602 1 76.5 263 ALA A CA 1
ATOM 1905 C C . ALA A 1 263 ? -28.578 20.953 11.703 1 76.5 263 ALA A C 1
ATOM 1907 O O . ALA A 1 263 ? -29.078 20.094 12.422 1 76.5 263 ALA A O 1
ATOM 1908 N N . CYS A 1 264 ? -27.344 21.188 11.695 1 84.31 264 CYS A N 1
ATOM 1909 C CA . CYS A 1 264 ? -26.469 20.766 12.781 1 84.31 264 CYS A CA 1
ATOM 1910 C C . CYS A 1 264 ? -25.391 21.812 13.062 1 84.31 264 CYS A C 1
ATOM 1912 O O . CYS A 1 264 ? -24.547 22.078 12.203 1 84.31 264 CYS A O 1
ATOM 1914 N N . SER A 1 265 ? -25.531 22.438 14.219 1 86.44 265 SER A N 1
ATOM 1915 C CA . SER A 1 265 ? -24.531 23.438 14.578 1 86.44 265 SER A CA 1
ATOM 1916 C C . SER A 1 265 ? -23.828 23.062 15.891 1 86.44 265 SER A C 1
ATOM 1918 O O . SER A 1 265 ? -22.844 23.688 16.266 1 86.44 265 SER A O 1
ATOM 1920 N N . ASP A 1 266 ? -24.359 22.031 16.531 1 90.88 266 ASP A N 1
ATOM 1921 C CA . ASP A 1 266 ? -23.734 21.562 17.75 1 90.88 266 ASP A CA 1
ATOM 1922 C C . ASP A 1 266 ? -22.828 20.359 17.484 1 90.88 266 ASP A C 1
ATOM 1924 O O . ASP A 1 266 ? -23.266 19.375 16.906 1 90.88 266 ASP A O 1
ATOM 1928 N N . LEU A 1 267 ? -21.656 20.5 17.875 1 94.69 267 LEU A N 1
ATOM 1929 C CA . LEU A 1 267 ? -20.719 19.406 17.734 1 94.69 267 LEU A CA 1
ATOM 1930 C C . LEU A 1 267 ? -21 18.312 18.766 1 94.69 267 LEU A C 1
ATOM 1932 O O . LEU A 1 267 ? -21.312 18.609 19.922 1 94.69 267 LEU A O 1
ATOM 1936 N N . PRO A 1 268 ? -20.938 17.094 18.312 1 93 268 PRO A N 1
ATOM 1937 C CA . PRO A 1 268 ? -21 16.031 19.328 1 93 268 PRO A CA 1
ATOM 1938 C C . PRO A 1 268 ? -19.875 16.109 20.344 1 93 268 PRO A C 1
ATOM 1940 O O . PRO A 1 268 ? -18.734 16.438 19.984 1 93 268 PRO A O 1
ATOM 1943 N N . ARG A 1 269 ? -20.188 15.875 21.609 1 91.25 269 ARG A N 1
ATOM 1944 C CA . ARG A 1 269 ? -19.203 15.984 22.688 1 91.25 269 ARG A CA 1
ATOM 1945 C C . ARG A 1 269 ? -19.125 14.688 23.484 1 91.25 269 ARG A C 1
ATOM 1947 O O . ARG A 1 269 ? -20.141 14.039 23.734 1 91.25 269 ARG A O 1
ATOM 1954 N N . LEU A 1 270 ? -17.938 14.414 23.891 1 92.56 270 LEU A N 1
ATOM 1955 C CA . LEU A 1 270 ? -17.734 13.32 24.828 1 92.56 270 LEU A CA 1
ATOM 1956 C C . LEU A 1 270 ? -17.891 13.797 26.266 1 92.56 270 LEU A C 1
ATOM 1958 O O . LEU A 1 270 ? -17.375 14.852 26.641 1 92.56 270 LEU A O 1
ATOM 1962 N N . LYS A 1 271 ? -18.594 13.07 27.047 1 90.56 271 LYS A N 1
ATOM 1963 C CA . LYS A 1 271 ? -18.859 13.461 28.422 1 90.56 271 LYS A CA 1
ATOM 1964 C C . LYS A 1 271 ? -17.891 12.797 29.391 1 90.56 271 LYS A C 1
ATOM 1966 O O . LYS A 1 271 ? -17.938 13.047 30.594 1 90.56 271 LYS A O 1
ATOM 1971 N N . ARG A 1 272 ? -17.062 11.875 28.875 1 91.81 272 ARG A N 1
ATOM 1972 C CA . ARG A 1 272 ? -16.062 11.156 29.656 1 91.81 272 ARG A CA 1
ATOM 1973 C C . ARG A 1 272 ? -14.734 11.07 28.906 1 91.81 272 ARG A C 1
ATOM 1975 O O . ARG A 1 272 ? -14.688 11.281 27.688 1 91.81 272 ARG A O 1
ATOM 1982 N N . PRO A 1 273 ? -13.695 10.781 29.734 1 93.69 273 PRO A N 1
ATOM 1983 C CA . PRO A 1 273 ? -12.414 10.57 29.062 1 93.69 273 PRO A CA 1
ATOM 1984 C C . PRO A 1 273 ? -12.484 9.461 28 1 93.69 273 PRO A C 1
ATOM 1986 O O . PRO A 1 273 ? -13.211 8.484 28.172 1 93.69 273 PRO A O 1
ATOM 1989 N N . LEU A 1 274 ? -11.781 9.68 26.938 1 94.81 274 LEU A N 1
ATOM 1990 C CA . LEU A 1 274 ? -11.781 8.734 25.828 1 94.81 274 LEU A CA 1
ATOM 1991 C C . LEU A 1 274 ? -11.078 7.438 26.203 1 94.81 274 LEU A C 1
ATOM 1993 O O . LEU A 1 274 ? -9.914 7.457 26.625 1 94.81 274 LEU A O 1
ATOM 1997 N N . PRO A 1 275 ? -11.727 6.352 26.203 1 93.88 275 PRO A N 1
ATOM 1998 C CA . P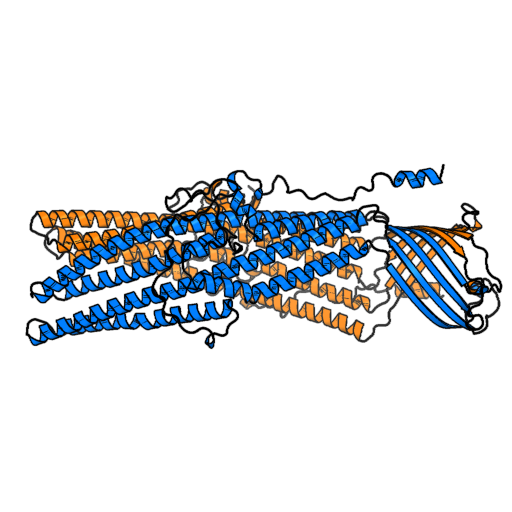RO A 1 275 ? -11.07 5.078 26.5 1 93.88 275 PRO A CA 1
ATOM 1999 C C . PRO A 1 275 ? -10.094 4.641 25.422 1 93.88 275 PRO A C 1
ATOM 2001 O O . PRO A 1 275 ? -10.469 4.531 24.25 1 93.88 275 PRO A O 1
ATOM 2004 N N . VAL A 1 276 ? -8.867 4.328 25.766 1 94.44 276 VAL A N 1
ATOM 2005 C CA . VAL A 1 276 ? -7.875 4.086 24.719 1 94.44 276 VAL A CA 1
ATOM 2006 C C . VAL A 1 276 ? -7.234 2.715 24.938 1 94.44 276 VAL A C 1
ATOM 2008 O O . VAL A 1 276 ? -6.648 2.148 24 1 94.44 276 VAL A O 1
ATOM 2011 N N . GLY A 1 277 ? -7.305 2.119 26.125 1 92.69 277 GLY A N 1
ATOM 2012 C CA . GLY A 1 277 ? -6.652 0.848 26.391 1 92.69 277 GLY A CA 1
ATOM 2013 C C . GLY A 1 277 ? -5.145 0.915 26.266 1 92.69 277 GLY A C 1
ATOM 2014 O O . GLY A 1 277 ? -4.527 1.902 26.672 1 92.69 277 GLY A O 1
ATOM 2015 N N . ASP A 1 278 ? -4.5 -0.275 25.828 1 94.19 278 ASP A N 1
ATOM 2016 C CA . ASP A 1 278 ? -3.051 -0.34 25.656 1 94.19 278 ASP A CA 1
ATOM 2017 C C . ASP A 1 278 ? -2.686 -0.992 24.312 1 94.19 278 ASP A C 1
ATOM 2019 O O . ASP A 1 278 ? -3.562 -1.275 23.5 1 94.19 278 ASP A O 1
ATOM 2023 N N . GLY A 1 279 ? -1.375 -1.117 24.141 1 95.56 279 GLY A N 1
ATOM 2024 C CA . GLY A 1 279 ? -0.902 -1.65 22.875 1 95.56 279 GLY A CA 1
ATOM 2025 C C . GLY A 1 279 ? -1.379 -3.066 22.609 1 95.56 279 GLY A C 1
ATOM 2026 O O . GLY A 1 279 ? -1.753 -3.398 21.484 1 95.56 279 GLY A O 1
ATOM 2027 N N . ALA A 1 280 ? -1.407 -3.873 23.609 1 95.81 280 ALA A N 1
ATOM 2028 C CA . ALA A 1 280 ? -1.851 -5.254 23.453 1 95.81 280 ALA A CA 1
ATOM 2029 C C . ALA A 1 280 ? -3.303 -5.316 22.984 1 95.81 280 ALA A C 1
ATOM 2031 O O . ALA A 1 280 ? -3.631 -6.055 22.062 1 95.81 280 ALA A O 1
ATOM 2032 N N . ALA A 1 281 ? -4.137 -4.551 23.656 1 94.5 281 ALA A N 1
ATOM 2033 C CA . ALA A 1 281 ? -5.551 -4.504 23.297 1 94.5 281 ALA A CA 1
ATOM 2034 C C . ALA A 1 281 ? -5.734 -3.951 21.875 1 94.5 281 ALA A C 1
ATOM 2036 O O . ALA A 1 281 ? -6.57 -4.445 21.109 1 94.5 281 ALA A O 1
ATOM 2037 N N . LEU A 1 282 ? -4.953 -2.936 21.516 1 95.56 282 LEU A N 1
ATOM 2038 C CA . LEU A 1 282 ? -5.004 -2.336 20.188 1 95.56 282 LEU A CA 1
ATOM 2039 C C . LEU A 1 282 ? -4.699 -3.371 19.109 1 95.56 282 LEU A C 1
ATOM 2041 O O . LEU A 1 282 ? -5.449 -3.508 18.141 1 95.56 282 LEU A O 1
ATOM 2045 N N . LEU A 1 283 ? -3.584 -4.117 19.312 1 96.69 283 LEU A N 1
ATOM 2046 C CA . LEU A 1 283 ? -3.086 -5.031 18.297 1 96.69 283 LEU A CA 1
ATOM 2047 C C . LEU A 1 283 ? -4.023 -6.223 18.125 1 96.69 283 LEU A C 1
ATOM 2049 O O . LEU A 1 283 ? -4.137 -6.777 17.031 1 96.69 283 LEU A O 1
ATOM 2053 N N . LYS A 1 284 ? -4.762 -6.551 19.141 1 93.94 284 LYS A N 1
ATOM 2054 C CA . LYS A 1 284 ? -5.758 -7.613 19.078 1 93.94 284 LYS A CA 1
ATOM 2055 C C . LYS A 1 284 ? -7.02 -7.137 18.359 1 93.94 284 LYS A C 1
ATOM 2057 O O . LYS A 1 284 ? -7.672 -7.906 17.656 1 93.94 284 LYS A O 1
ATOM 2062 N N . ARG A 1 285 ? -7.328 -5.898 18.438 1 92.94 285 ARG A N 1
ATOM 2063 C CA . ARG A 1 285 ? -8.586 -5.344 17.953 1 92.94 285 ARG A CA 1
ATOM 2064 C C . ARG A 1 285 ? -8.477 -4.961 16.484 1 92.94 285 ARG A C 1
ATOM 2066 O O . ARG A 1 285 ? -9.453 -5.047 15.734 1 92.94 285 ARG A O 1
ATOM 2073 N N . ARG A 1 286 ? -7.352 -4.496 15.992 1 96 286 ARG A N 1
ATOM 2074 C CA . ARG A 1 286 ? -7.199 -3.936 14.656 1 96 286 ARG A CA 1
ATOM 2075 C C . ARG A 1 286 ? -7.328 -5.02 13.594 1 96 286 ARG A C 1
ATOM 2077 O O . ARG A 1 286 ? -6.492 -5.922 13.516 1 96 286 ARG A O 1
ATOM 2084 N N . PRO A 1 287 ? -8.359 -4.812 12.688 1 97.06 287 PRO A N 1
ATOM 2085 C CA . PRO A 1 287 ? -8.594 -5.863 11.695 1 97.06 287 PRO A CA 1
ATOM 2086 C C . PRO A 1 287 ? -7.469 -5.969 10.672 1 97.06 287 PRO A C 1
ATOM 2088 O O . PRO A 1 287 ? -7.207 -7.051 10.141 1 97.06 287 PRO A O 1
ATOM 2091 N N . ASP A 1 288 ? -6.773 -4.859 10.367 1 97.88 288 ASP A N 1
ATOM 2092 C CA . ASP A 1 288 ? -5.684 -4.922 9.398 1 97.88 288 ASP A CA 1
ATOM 2093 C C . ASP A 1 288 ? -4.512 -5.734 9.938 1 97.88 288 ASP A C 1
ATOM 2095 O O . ASP A 1 288 ? -3.828 -6.43 9.188 1 97.88 288 ASP A O 1
ATOM 2099 N N . VAL A 1 289 ? -4.273 -5.699 11.273 1 98.19 289 VAL A N 1
ATOM 2100 C CA . VAL A 1 289 ? -3.25 -6.527 11.906 1 98.19 289 VAL A CA 1
ATOM 2101 C C . VAL A 1 289 ? -3.646 -8 11.82 1 98.19 289 VAL A C 1
ATOM 2103 O O . VAL A 1 289 ? -2.836 -8.844 11.438 1 98.19 289 VAL A O 1
ATOM 2106 N N . ARG A 1 290 ? -4.918 -8.281 12.094 1 97.81 290 ARG A N 1
ATOM 2107 C CA . ARG A 1 290 ? -5.414 -9.648 12.023 1 97.81 290 ARG A CA 1
ATOM 2108 C C . ARG A 1 290 ? -5.32 -10.195 10.602 1 97.81 290 ARG A C 1
ATOM 2110 O O . ARG A 1 290 ? -4.906 -11.336 10.391 1 97.81 290 ARG A O 1
ATOM 2117 N N . ALA A 1 291 ? -5.734 -9.344 9.641 1 98.38 291 ALA A N 1
ATOM 2118 C CA . ALA A 1 291 ? -5.672 -9.766 8.242 1 98.38 291 ALA A CA 1
ATOM 2119 C C . ALA A 1 291 ? -4.238 -10.102 7.836 1 98.38 291 ALA A C 1
ATOM 2121 O O . ALA A 1 291 ? -3.994 -11.125 7.191 1 98.38 291 ALA A O 1
ATOM 2122 N N . ALA A 1 292 ? -3.266 -9.219 8.211 1 98.69 292 ALA A N 1
ATOM 2123 C CA . ALA A 1 292 ? -1.866 -9.445 7.859 1 98.69 292 ALA A CA 1
ATOM 2124 C C . ALA A 1 292 ? -1.331 -10.711 8.508 1 98.69 292 ALA A C 1
ATOM 2126 O O . ALA A 1 292 ? -0.562 -11.461 7.895 1 98.69 292 ALA A O 1
ATOM 2127 N N . GLU A 1 293 ? -1.737 -11.016 9.766 1 98.62 293 GLU A N 1
ATOM 2128 C CA . GLU A 1 293 ? -1.312 -12.227 10.461 1 98.62 293 GLU A CA 1
ATOM 2129 C C . GLU A 1 293 ? -1.842 -13.477 9.773 1 98.62 293 GLU A C 1
ATOM 2131 O O . GLU A 1 293 ? -1.119 -14.461 9.625 1 98.62 293 GLU A O 1
ATOM 2136 N N . ARG A 1 294 ? -3.072 -13.398 9.32 1 98.75 294 ARG A N 1
ATOM 2137 C CA . ARG A 1 294 ? -3.66 -14.57 8.672 1 98.75 294 ARG A CA 1
ATOM 2138 C C . ARG A 1 294 ? -3.047 -14.797 7.293 1 98.75 294 ARG A C 1
ATOM 2140 O O . ARG A 1 294 ? -2.91 -15.938 6.848 1 98.75 294 ARG A O 1
ATOM 2147 N N . LYS A 1 295 ? -2.693 -13.727 6.641 1 98.75 295 LYS A N 1
ATOM 2148 C CA . LYS A 1 295 ? -1.982 -13.875 5.371 1 98.75 295 LYS A CA 1
ATOM 2149 C C . LYS A 1 295 ? -0.615 -14.516 5.578 1 98.75 295 LYS A C 1
ATOM 2151 O O . LYS A 1 295 ? -0.152 -15.289 4.734 1 98.75 295 LYS A O 1
ATOM 2156 N N . LEU A 1 296 ? 0.069 -14.18 6.742 1 98.69 296 LEU A N 1
ATOM 2157 C CA . LEU A 1 296 ? 1.321 -14.836 7.109 1 98.69 296 LEU A CA 1
ATOM 2158 C C . LEU A 1 296 ? 1.106 -16.328 7.355 1 98.69 296 LEU A C 1
ATOM 2160 O O . LEU A 1 296 ? 1.9 -17.156 6.902 1 98.69 296 LEU A O 1
ATOM 2164 N N . ALA A 1 297 ? 0.002 -16.688 7.969 1 98.81 297 ALA A N 1
ATOM 2165 C CA . ALA A 1 297 ? -0.335 -18.078 8.203 1 98.81 297 ALA A CA 1
ATOM 2166 C C . ALA A 1 297 ? -0.569 -18.828 6.891 1 98.81 297 ALA A C 1
ATOM 2168 O O . ALA A 1 297 ? -0.089 -19.938 6.703 1 98.81 297 ALA A O 1
ATOM 2169 N N . ALA A 1 298 ? -1.301 -18.172 5.98 1 98.81 298 ALA A N 1
ATOM 2170 C CA . ALA A 1 298 ? -1.553 -18.781 4.672 1 98.81 298 ALA A CA 1
ATOM 2171 C C . ALA A 1 298 ? -0.248 -19.016 3.92 1 98.81 298 ALA A C 1
ATOM 2173 O O . ALA A 1 298 ? -0.05 -20.094 3.34 1 98.81 298 ALA A O 1
ATOM 2174 N N . ALA A 1 299 ? 0.656 -18.016 3.949 1 98.75 299 ALA A N 1
ATOM 2175 C CA . ALA A 1 299 ? 1.943 -18.156 3.27 1 98.75 299 ALA A CA 1
ATOM 2176 C C . ALA A 1 299 ? 2.777 -19.266 3.879 1 98.75 299 ALA A C 1
ATOM 2178 O O . ALA A 1 299 ? 3.471 -20 3.164 1 98.75 299 ALA A O 1
ATOM 2179 N N . THR A 1 300 ? 2.719 -19.453 5.195 1 98.62 300 THR A N 1
ATOM 2180 C CA . THR A 1 300 ? 3.445 -20.516 5.883 1 98.62 300 THR A CA 1
ATOM 2181 C C . THR A 1 300 ? 2.914 -21.891 5.473 1 98.62 300 THR A C 1
ATOM 2183 O O . THR A 1 300 ? 3.691 -22.812 5.199 1 98.62 300 THR A O 1
ATOM 2186 N N . ALA A 1 301 ? 1.569 -21.953 5.375 1 98.69 301 ALA A N 1
ATOM 2187 C CA . ALA A 1 301 ? 0.958 -23.219 4.949 1 98.69 301 ALA A CA 1
ATOM 2188 C C . ALA A 1 301 ? 1.359 -23.562 3.52 1 98.69 301 ALA A C 1
ATOM 2190 O O . ALA A 1 301 ? 1.554 -24.734 3.193 1 98.69 301 ALA A O 1
ATOM 2191 N N . ARG A 1 302 ? 1.579 -22.625 2.697 1 98.69 302 ARG A N 1
ATOM 2192 C CA . ARG A 1 302 ? 1.924 -22.859 1.298 1 98.69 302 ARG A CA 1
ATOM 2193 C C . ARG A 1 302 ? 3.342 -23.406 1.166 1 98.69 302 ARG A C 1
ATOM 2195 O O . ARG A 1 302 ? 3.678 -24.047 0.168 1 98.69 302 ARG A O 1
ATOM 2202 N N . ILE A 1 303 ? 4.23 -23.156 2.197 1 98.69 303 ILE A N 1
ATOM 2203 C CA . ILE A 1 303 ? 5.527 -23.828 2.217 1 98.69 303 ILE A CA 1
ATOM 2204 C C . ILE A 1 303 ? 5.332 -25.344 2.279 1 98.69 303 ILE A C 1
ATOM 2206 O O . ILE A 1 303 ? 6.016 -26.094 1.58 1 98.69 303 ILE A O 1
ATOM 2210 N N . GLY A 1 304 ? 4.34 -25.719 3.119 1 98.44 304 GLY A N 1
ATOM 2211 C CA . GLY A 1 304 ? 4.039 -27.141 3.229 1 98.44 304 GLY A CA 1
ATOM 2212 C C . GLY A 1 304 ? 3.506 -27.734 1.94 1 98.44 304 GLY A C 1
ATOM 2213 O O . GLY A 1 304 ? 3.84 -28.859 1.592 1 98.44 304 GLY A O 1
ATOM 2214 N N . VAL A 1 305 ? 2.676 -27 1.223 1 98.25 305 VAL A N 1
ATOM 2215 C CA . VAL A 1 305 ? 2.166 -27.453 -0.063 1 98.25 305 VAL A CA 1
ATOM 2216 C C . VAL A 1 305 ? 3.326 -27.672 -1.031 1 98.25 305 VAL A C 1
ATOM 2218 O O . VAL A 1 305 ? 3.412 -28.719 -1.684 1 98.25 305 VAL A O 1
ATOM 2221 N N . ALA A 1 306 ? 4.242 -26.688 -1.116 1 97.94 306 ALA A N 1
ATOM 2222 C CA . ALA A 1 306 ? 5.402 -26.781 -1.996 1 97.94 306 ALA A CA 1
ATOM 2223 C C . ALA A 1 306 ? 6.309 -27.938 -1.575 1 97.94 306 ALA A C 1
ATOM 2225 O O . ALA A 1 306 ? 6.801 -28.688 -2.42 1 97.94 306 ALA A O 1
ATOM 2226 N N . ALA A 1 307 ? 6.527 -28.156 -0.295 1 98 307 ALA A N 1
ATOM 2227 C CA . ALA A 1 307 ? 7.379 -29.234 0.228 1 98 307 ALA A CA 1
ATOM 2228 C C . ALA A 1 307 ? 6.781 -30.594 -0.068 1 98 307 ALA A C 1
ATOM 2230 O O . ALA A 1 307 ? 7.508 -31.547 -0.398 1 98 307 ALA A O 1
ATOM 2231 N N . ALA A 1 308 ? 5.457 -30.641 0.035 1 97.5 308 ALA A N 1
ATOM 2232 C CA . ALA A 1 308 ? 4.785 -31.922 -0.193 1 97.5 308 ALA A CA 1
ATOM 2233 C C . ALA A 1 308 ? 4.953 -32.375 -1.638 1 97.5 308 ALA A C 1
ATOM 2235 O O . ALA A 1 308 ? 4.906 -33.562 -1.924 1 97.5 308 ALA A O 1
ATOM 2236 N N . GLN A 1 309 ? 5.188 -31.469 -2.561 1 96.19 309 GLN A N 1
ATOM 2237 C CA . GLN A 1 309 ? 5.352 -31.797 -3.973 1 96.19 309 GLN A CA 1
ATOM 2238 C C . GLN A 1 309 ? 6.688 -32.5 -4.219 1 96.19 309 GLN A C 1
ATOM 2240 O O . GLN A 1 309 ? 6.902 -33.062 -5.289 1 96.19 309 GLN A O 1
ATOM 2245 N N . LEU A 1 310 ? 7.637 -32.531 -3.189 1 97 310 LEU A N 1
ATOM 2246 C CA . LEU A 1 310 ? 8.914 -33.219 -3.305 1 97 310 LEU A CA 1
ATOM 2247 C C . LEU A 1 310 ? 8.758 -34.719 -3.049 1 97 310 LEU A C 1
ATOM 2249 O O . LEU A 1 310 ? 9.68 -35.5 -3.291 1 97 310 LEU A O 1
ATOM 2253 N N . TYR A 1 311 ? 7.508 -35.125 -2.648 1 96.69 311 TYR A N 1
ATOM 2254 C CA . TYR A 1 311 ? 7.266 -36.531 -2.273 1 96.69 311 TYR A CA 1
ATOM 2255 C C . TYR A 1 311 ? 6.289 -37.188 -3.238 1 96.69 311 TYR A C 1
ATOM 2257 O O . TYR A 1 311 ? 5.621 -36.5 -4.02 1 96.69 311 TYR A O 1
ATOM 2265 N N . PRO A 1 312 ? 6.172 -38.531 -3.287 1 95.94 312 PRO A N 1
ATOM 2266 C CA . PRO A 1 312 ? 5.266 -39.25 -4.203 1 95.94 312 PRO A CA 1
ATOM 2267 C C . PRO A 1 312 ? 3.793 -38.938 -3.91 1 95.94 312 PRO A C 1
ATOM 2269 O O . PRO A 1 312 ? 3.434 -38.656 -2.766 1 95.94 312 PRO A O 1
ATOM 2272 N N . SER A 1 313 ? 3.051 -39.031 -4.934 1 95.44 313 SER A N 1
ATOM 2273 C CA . SER A 1 313 ? 1.6 -39.031 -4.785 1 95.44 313 SER A CA 1
ATOM 2274 C C . SER A 1 313 ? 1.021 -40.438 -4.844 1 95.44 313 SER A C 1
ATOM 2276 O O . SER A 1 313 ? 1.491 -41.281 -5.621 1 95.44 313 SER A O 1
ATOM 2278 N N . VAL A 1 314 ? 0.13 -40.688 -3.92 1 95.69 314 VAL A N 1
ATOM 2279 C CA . VAL A 1 314 ? -0.531 -41.969 -3.863 1 95.69 314 VAL A CA 1
ATOM 2280 C C . VAL A 1 314 ? -2.031 -41.812 -4.094 1 95.69 314 VAL A C 1
ATOM 2282 O O . VAL A 1 314 ? -2.676 -40.969 -3.438 1 95.69 314 VAL A O 1
ATOM 2285 N N . SER A 1 315 ? -2.51 -42.531 -5.016 1 96.38 315 SER A N 1
ATOM 2286 C CA . SER A 1 315 ? -3.947 -42.5 -5.266 1 96.38 315 SER A CA 1
ATOM 2287 C C . SER A 1 315 ? -4.527 -43.906 -5.328 1 96.38 315 SER A C 1
ATOM 2289 O O . SER A 1 315 ? -3.799 -44.875 -5.562 1 96.38 315 SER A O 1
ATOM 2291 N N . LEU A 1 316 ? -5.781 -44 -4.98 1 97 316 LEU A N 1
ATOM 2292 C CA . LEU A 1 316 ? -6.586 -45.188 -5.18 1 97 316 LEU A CA 1
ATOM 2293 C C . LEU A 1 316 ? -7.582 -45 -6.312 1 97 316 LEU A C 1
ATOM 2295 O O . LEU A 1 316 ? -8.312 -44 -6.34 1 97 316 LEU A O 1
ATOM 2299 N N . GLY A 1 317 ? -7.508 -45.906 -7.25 1 96.12 317 GLY A N 1
ATOM 2300 C CA . GLY A 1 317 ? -8.398 -45.781 -8.391 1 96.12 317 GLY A CA 1
ATOM 2301 C C . GLY A 1 317 ? -9.258 -47 -8.602 1 96.12 317 GLY A C 1
ATOM 2302 O O . GLY A 1 317 ? -8.836 -48.125 -8.289 1 96.12 317 GLY A O 1
ATOM 2303 N N . ALA A 1 318 ? -10.492 -46.812 -9.062 1 96.94 318 ALA A N 1
ATOM 2304 C CA . ALA A 1 318 ? -11.406 -47.844 -9.531 1 96.94 318 ALA A CA 1
ATOM 2305 C C . ALA A 1 318 ? -12.039 -47.469 -10.867 1 96.94 318 ALA A C 1
ATOM 2307 O O . ALA A 1 318 ? -12.344 -46.312 -11.102 1 96.94 318 ALA A O 1
ATOM 2308 N N . SER A 1 319 ? -12.109 -48.438 -11.719 1 96.81 319 SER A N 1
ATOM 2309 C CA . SER A 1 319 ? -12.773 -48.156 -13 1 96.81 319 SER A CA 1
ATOM 2310 C C . SER A 1 319 ? -13.594 -49.375 -13.438 1 96.81 319 SER A C 1
ATOM 2312 O O . SER A 1 319 ? -13.297 -50.5 -13.062 1 96.81 319 SER A O 1
ATOM 2314 N N . ALA A 1 320 ? -14.664 -49.125 -14.086 1 97.06 320 ALA A N 1
ATOM 2315 C CA . ALA A 1 320 ? -15.523 -50.156 -14.703 1 97.06 320 ALA A CA 1
ATOM 2316 C C . ALA A 1 320 ? -16.094 -49.656 -16.031 1 97.06 320 ALA A C 1
ATOM 2318 O O . ALA A 1 320 ? -16.438 -48.469 -16.156 1 97.06 320 ALA A O 1
ATOM 2319 N N . GLY A 1 321 ? -16.078 -50.625 -16.938 1 96.69 321 GLY A N 1
ATOM 2320 C CA . GLY A 1 321 ? -16.609 -50.219 -18.234 1 96.69 321 GLY A CA 1
ATOM 2321 C C . GLY A 1 321 ? -16.625 -51.344 -19.266 1 96.69 321 GLY A C 1
ATOM 2322 O O . GLY A 1 321 ? -16.641 -52.5 -18.906 1 96.69 321 GLY A O 1
ATOM 2323 N N . VAL A 1 322 ? -16.844 -50.938 -20.531 1 95.44 322 VAL A N 1
ATOM 2324 C CA . VAL A 1 322 ? -16.859 -51.844 -21.672 1 95.44 322 VAL A CA 1
ATOM 2325 C C . VAL A 1 322 ? -15.914 -51.375 -22.75 1 95.44 322 VAL A C 1
ATOM 2327 O O . VAL A 1 322 ? -15.789 -50.156 -22.984 1 95.44 322 VAL A O 1
ATOM 2330 N N . THR A 1 323 ? -15.172 -52.219 -23.266 1 95 323 THR A N 1
ATOM 2331 C CA . THR A 1 323 ? -14.305 -51.938 -24.406 1 95 323 THR A CA 1
ATOM 2332 C C . THR A 1 323 ? -14.359 -53.094 -25.422 1 95 323 THR A C 1
ATOM 2334 O O . THR A 1 323 ? -14.133 -54.25 -25.078 1 95 323 THR A O 1
ATOM 2337 N N . GLY A 1 324 ? -14.633 -52.781 -26.672 1 93.5 324 GLY A N 1
ATOM 2338 C CA . GLY A 1 324 ? -14.68 -53.812 -27.703 1 93.5 324 GLY A CA 1
ATOM 2339 C C . GLY A 1 324 ? -15.461 -53.375 -28.938 1 93.5 324 GLY A C 1
ATOM 2340 O O . GLY A 1 324 ? -15.656 -52.156 -29.156 1 93.5 324 GLY A O 1
ATOM 2341 N N . LEU A 1 325 ? -15.703 -54.406 -29.766 1 94.06 325 LEU A N 1
ATOM 2342 C CA . LEU A 1 325 ? -16.5 -54.156 -30.953 1 94.06 325 LEU A CA 1
ATOM 2343 C C . LEU A 1 325 ? -17.922 -53.75 -30.578 1 94.06 325 LEU A C 1
ATOM 2345 O O . LEU A 1 325 ? -18.516 -54.344 -29.672 1 94.06 325 LEU A O 1
ATOM 2349 N N . LEU A 1 326 ? -18.406 -52.781 -31.344 1 94.44 326 LEU A N 1
ATOM 2350 C CA . LEU A 1 326 ? -19.766 -52.312 -31.047 1 94.44 326 LEU A CA 1
ATOM 2351 C C . LEU A 1 326 ? -20.766 -53.438 -31.203 1 94.44 326 LEU A C 1
ATOM 2353 O O . LEU A 1 326 ? -21.781 -53.5 -30.484 1 94.44 326 LEU A O 1
ATOM 2357 N N . GLU A 1 327 ? -20.484 -54.312 -32.094 1 92.62 327 GLU A N 1
ATOM 2358 C CA . GLU A 1 327 ? -21.391 -55.438 -32.375 1 92.62 327 GLU A CA 1
ATOM 2359 C C . GLU A 1 327 ? -21.469 -56.375 -31.156 1 92.62 327 GLU A C 1
ATOM 2361 O O . GLU A 1 327 ? -22.406 -57.156 -31.047 1 92.62 327 GLU A O 1
ATOM 2366 N N . HIS A 1 328 ? -20.578 -56.281 -30.328 1 93.81 328 HIS A N 1
ATOM 2367 C CA . HIS A 1 328 ? -20.531 -57.156 -29.172 1 93.81 328 HIS A CA 1
ATOM 2368 C C . HIS A 1 328 ? -20.891 -56.375 -27.891 1 93.81 328 HIS A C 1
ATOM 2370 O O . HIS A 1 328 ? -20.672 -56.875 -26.781 1 93.81 328 HIS A O 1
ATOM 2376 N N . ALA A 1 329 ? -21.406 -55.25 -28.047 1 89.56 329 ALA A N 1
ATOM 2377 C CA . ALA A 1 329 ? -21.766 -54.438 -26.906 1 89.56 329 ALA A CA 1
ATOM 2378 C C . ALA A 1 329 ? -22.688 -55.188 -25.953 1 89.56 329 ALA A C 1
ATOM 2380 O O . ALA A 1 329 ? -23.688 -55.781 -26.391 1 89.56 329 ALA A O 1
ATOM 2381 N N . GLY A 1 330 ? -22.406 -55.188 -24.625 1 89.19 330 GLY A N 1
ATOM 2382 C CA . GLY A 1 330 ? -23.234 -55.844 -23.641 1 89.19 330 GLY A CA 1
ATOM 2383 C C . GLY A 1 330 ? -22.766 -57.25 -23.312 1 89.19 330 GLY A C 1
ATOM 2384 O O . GLY A 1 330 ? -23.25 -57.875 -22.344 1 89.19 330 GLY A O 1
ATOM 2385 N N . GLU A 1 331 ? -21.891 -57.75 -24.094 1 93.25 331 GLU A N 1
ATOM 2386 C CA . GLU A 1 331 ? -21.375 -59.094 -23.844 1 93.25 331 GLU A CA 1
ATOM 2387 C C . GLU A 1 331 ? -20.25 -59.062 -22.812 1 93.25 331 GLU A C 1
ATOM 2389 O O . GLU A 1 331 ? -19.578 -58.031 -22.641 1 93.25 331 GLU A O 1
ATOM 2394 N N . ASP A 1 332 ? -20.016 -60.188 -22.219 1 90.88 332 ASP A N 1
ATOM 2395 C CA . ASP A 1 332 ? -19.031 -60.312 -21.156 1 90.88 332 ASP A CA 1
ATOM 2396 C C . ASP A 1 332 ? -17.625 -60.062 -21.672 1 90.88 332 ASP A C 1
ATOM 2398 O O . ASP A 1 332 ? -16.781 -59.531 -20.938 1 90.88 332 ASP A O 1
ATOM 2402 N N . ARG A 1 333 ? -17.359 -60.406 -22.906 1 91.56 333 ARG A N 1
ATOM 2403 C CA . ARG A 1 333 ? -16.031 -60.25 -23.484 1 91.56 333 ARG A CA 1
ATOM 2404 C C . ARG A 1 333 ? -15.641 -58.812 -23.625 1 91.56 333 ARG A C 1
ATOM 2406 O O . ARG A 1 333 ? -14.461 -58.469 -23.812 1 91.56 333 ARG A O 1
ATOM 2413 N N . THR A 1 334 ? -16.578 -57.906 -23.422 1 94.62 334 THR A N 1
ATOM 2414 C CA . THR A 1 334 ? -16.297 -56.5 -23.578 1 94.62 334 THR A CA 1
ATOM 2415 C C . THR A 1 334 ? -16.172 -55.812 -22.219 1 94.62 334 THR A C 1
ATOM 2417 O O . THR A 1 334 ? -15.695 -54.688 -22.125 1 94.62 334 THR A O 1
ATOM 2420 N N . ARG A 1 335 ? -16.594 -56.438 -21.172 1 94.81 335 ARG A N 1
ATOM 2421 C CA . ARG A 1 335 ? -16.625 -55.844 -19.844 1 94.81 335 ARG A CA 1
ATOM 2422 C C . ARG A 1 335 ? -15.219 -55.812 -19.234 1 94.81 335 ARG A C 1
ATOM 2424 O O . ARG A 1 335 ? -14.43 -56.719 -19.422 1 94.81 335 ARG A O 1
ATOM 2431 N N . ARG A 1 336 ? -14.938 -54.781 -18.547 1 94.88 336 ARG A N 1
ATOM 2432 C CA . ARG A 1 336 ? -13.656 -54.625 -17.859 1 94.88 336 ARG A CA 1
ATOM 2433 C C . ARG A 1 336 ? -13.828 -53.906 -16.547 1 94.88 336 ARG A C 1
ATOM 2435 O O . ARG A 1 336 ? -14.742 -53.094 -16.391 1 94.88 336 ARG A O 1
ATOM 2442 N N . TRP A 1 337 ? -13.039 -54.125 -15.531 1 95.81 337 TRP A N 1
ATOM 2443 C CA . TRP A 1 337 ? -12.945 -53.344 -14.297 1 95.81 337 TRP A CA 1
ATOM 2444 C C . TRP A 1 337 ? -11.547 -53.469 -13.68 1 95.81 337 TRP A C 1
ATOM 2446 O O . TRP A 1 337 ? -10.797 -54.375 -14.016 1 95.81 337 TRP A O 1
ATOM 2456 N N . SER A 1 338 ? -11.164 -52.531 -12.992 1 96.06 338 SER A N 1
ATOM 2457 C CA . SER A 1 338 ? -9.891 -52.531 -12.281 1 96.06 338 SER A CA 1
ATOM 2458 C C . SER A 1 338 ? -9.984 -51.75 -10.977 1 96.06 338 SER A C 1
ATOM 2460 O O . SER A 1 338 ? -10.82 -50.844 -10.844 1 96.06 338 SER A O 1
ATOM 2462 N N . LEU A 1 339 ? -9.258 -52.094 -9.914 1 97 339 LEU A N 1
ATOM 2463 C CA . LEU A 1 339 ? -9.133 -51.438 -8.617 1 97 339 LEU A CA 1
ATOM 2464 C C . LEU A 1 339 ? -7.723 -51.594 -8.062 1 97 339 LEU A C 1
ATOM 2466 O O . LEU A 1 339 ? -7.164 -52.688 -8.055 1 97 339 LEU A O 1
ATOM 2470 N N . GLY A 1 340 ? -7.199 -50.438 -7.652 1 95.69 340 GLY A N 1
ATOM 2471 C CA . GLY A 1 340 ? -5.887 -50.562 -7.039 1 95.69 340 GLY A CA 1
ATOM 2472 C C . GLY A 1 340 ? -5.207 -49.219 -6.809 1 95.69 340 GLY A C 1
ATOM 2473 O O . GLY A 1 340 ? -5.703 -48.188 -7.25 1 95.69 340 GLY A O 1
ATOM 2474 N N . PRO A 1 341 ? -4.074 -49.188 -6.039 1 95.56 341 PRO A N 1
ATOM 2475 C CA . PRO A 1 341 ? -3.281 -48 -5.773 1 95.56 341 PRO A CA 1
ATOM 2476 C C . PRO A 1 341 ? -2.314 -47.656 -6.906 1 95.56 341 PRO A C 1
ATOM 2478 O O . PRO A 1 341 ? -1.9 -48.562 -7.652 1 95.56 341 PRO A O 1
ATOM 2481 N N . LEU A 1 342 ? -2.131 -46.438 -7.133 1 95.56 342 LEU A N 1
ATOM 2482 C CA . LEU A 1 342 ? -1.116 -45.875 -8.023 1 95.56 342 LEU A CA 1
ATOM 2483 C C . LEU A 1 342 ? -0.199 -44.938 -7.273 1 95.56 342 LEU A C 1
ATOM 2485 O O . LEU A 1 342 ? -0.671 -44.031 -6.551 1 95.56 342 LEU A O 1
ATOM 2489 N N . ILE A 1 343 ? 1.112 -45.188 -7.301 1 96.06 343 ILE A N 1
ATOM 2490 C CA . ILE A 1 343 ? 2.119 -44.281 -6.75 1 96.06 343 ILE A CA 1
ATOM 2491 C C . ILE A 1 343 ? 2.867 -43.594 -7.887 1 96.06 343 ILE A C 1
ATOM 2493 O O . ILE A 1 343 ? 3.318 -44.25 -8.828 1 96.06 343 ILE A O 1
ATOM 2497 N N . SER A 1 344 ? 2.895 -42.344 -7.902 1 95.81 344 SER A N 1
ATOM 2498 C CA . SER A 1 344 ? 3.65 -41.531 -8.859 1 95.81 344 SER A CA 1
ATOM 2499 C C . SER A 1 344 ? 4.578 -40.562 -8.141 1 95.81 344 SER A C 1
ATOM 2501 O O . SER A 1 344 ? 4.18 -39.906 -7.176 1 95.81 344 SER A O 1
ATOM 2503 N N . TRP A 1 345 ? 5.863 -40.5 -8.547 1 96 345 TRP A N 1
ATOM 2504 C CA . TRP A 1 345 ? 6.852 -39.656 -7.906 1 96 345 TRP A CA 1
ATOM 2505 C C . TRP A 1 345 ? 7.75 -39 -8.945 1 96 345 TRP A C 1
ATOM 2507 O O . TRP A 1 345 ? 8.5 -39.656 -9.648 1 96 345 TRP A O 1
ATOM 2517 N N . THR A 1 346 ? 7.586 -37.719 -9.125 1 95.31 346 THR A N 1
ATOM 2518 C CA . THR A 1 346 ? 8.594 -36.969 -9.875 1 95.31 346 THR A CA 1
ATOM 2519 C C . THR A 1 346 ? 9.828 -36.719 -9.016 1 95.31 346 THR A C 1
ATOM 2521 O O . THR A 1 346 ? 9.75 -36.062 -7.98 1 95.31 346 THR A O 1
ATOM 2524 N N . ILE A 1 347 ? 10.969 -37.281 -9.391 1 96.06 347 ILE A N 1
ATOM 2525 C CA . ILE A 1 347 ? 12.188 -37.125 -8.609 1 96.06 347 ILE A CA 1
ATOM 2526 C C . ILE A 1 347 ? 12.562 -35.656 -8.508 1 96.06 347 ILE A C 1
ATOM 2528 O O . ILE A 1 347 ? 12.773 -35 -9.523 1 96.06 347 ILE A O 1
ATOM 2532 N N . PRO A 1 348 ? 12.625 -35.219 -7.293 1 95.81 348 PRO A N 1
ATOM 2533 C CA . PRO A 1 348 ? 12.875 -33.781 -7.109 1 95.81 348 PRO A CA 1
ATOM 2534 C C . PRO A 1 348 ? 14.211 -33.344 -7.707 1 95.81 348 PRO A C 1
ATOM 2536 O O . PRO A 1 348 ? 15.25 -33.938 -7.426 1 95.81 348 PRO A O 1
ATOM 2539 N N . ASP A 1 349 ? 14.164 -32.281 -8.477 1 95.38 349 ASP A N 1
ATOM 2540 C CA . ASP A 1 349 ? 15.359 -31.672 -9.055 1 95.38 349 ASP A CA 1
ATOM 2541 C C . ASP A 1 349 ? 15.602 -30.297 -8.469 1 95.38 349 ASP A C 1
ATOM 2543 O O . ASP A 1 349 ? 15.039 -29.953 -7.426 1 95.38 349 ASP A O 1
ATOM 2547 N N . SER A 1 350 ? 16.562 -29.656 -9.078 1 95.62 350 SER A N 1
ATOM 2548 C CA . SER A 1 350 ? 16.906 -28.328 -8.578 1 95.62 350 SER A CA 1
ATOM 2549 C C . SER A 1 350 ? 15.734 -27.359 -8.711 1 95.62 350 SER A C 1
ATOM 2551 O O . SER A 1 350 ? 15.562 -26.453 -7.895 1 95.62 350 SER A O 1
ATOM 2553 N N . GLY A 1 351 ? 14.859 -27.531 -9.719 1 96.69 351 GLY A N 1
ATOM 2554 C CA . GLY A 1 351 ? 13.68 -26.703 -9.906 1 96.69 351 GLY A CA 1
ATOM 2555 C C . GLY A 1 351 ? 12.641 -26.891 -8.812 1 96.69 351 GLY A C 1
ATOM 2556 O O . GLY A 1 351 ? 12.062 -25.922 -8.328 1 96.69 351 GLY A O 1
ATOM 2557 N N . ALA A 1 352 ? 12.445 -28.109 -8.461 1 96.44 352 ALA A N 1
ATOM 2558 C CA . ALA A 1 352 ? 11.492 -28.422 -7.395 1 96.44 352 ALA A CA 1
ATOM 2559 C C . ALA A 1 352 ? 11.938 -27.797 -6.074 1 96.44 352 ALA A C 1
ATOM 2561 O O . ALA A 1 352 ? 11.125 -27.234 -5.344 1 96.44 352 ALA A O 1
ATOM 2562 N N . ARG A 1 353 ? 13.203 -27.906 -5.777 1 97.5 353 ARG A N 1
ATOM 2563 C CA . ARG A 1 353 ? 13.742 -27.328 -4.551 1 97.5 353 ARG A CA 1
ATOM 2564 C C . ARG A 1 353 ? 13.648 -25.797 -4.582 1 97.5 353 ARG A C 1
ATOM 2566 O O . ARG A 1 353 ? 13.414 -25.172 -3.551 1 97.5 353 ARG A O 1
ATOM 2573 N N . ALA A 1 354 ? 13.883 -25.234 -5.762 1 98.25 354 ALA A N 1
ATOM 2574 C CA . ALA A 1 354 ? 13.781 -23.781 -5.934 1 98.25 354 ALA A CA 1
ATOM 2575 C C . ALA A 1 354 ? 12.352 -23.312 -5.672 1 98.25 354 ALA A C 1
ATOM 2577 O O . ALA A 1 354 ? 12.141 -22.219 -5.133 1 98.25 354 ALA A O 1
ATOM 2578 N N . ARG A 1 355 ? 11.352 -24.078 -6.016 1 98.06 355 ARG A N 1
ATOM 2579 C CA . ARG A 1 355 ? 9.953 -23.719 -5.77 1 98.06 355 ARG A CA 1
ATOM 2580 C C . ARG A 1 355 ? 9.656 -23.672 -4.273 1 98.06 355 ARG A C 1
ATOM 2582 O O . ARG A 1 355 ? 8.883 -22.828 -3.818 1 98.06 355 ARG A O 1
ATOM 2589 N N . VAL A 1 356 ? 10.25 -24.594 -3.5 1 98.5 356 VAL A N 1
ATOM 2590 C CA . VAL A 1 356 ? 10.102 -24.562 -2.049 1 98.5 356 VAL A CA 1
ATOM 2591 C C . VAL A 1 356 ? 10.742 -23.297 -1.498 1 98.5 356 VAL A C 1
ATOM 2593 O O . VAL A 1 356 ? 10.164 -22.609 -0.648 1 98.5 356 VAL A O 1
ATOM 2596 N N . LYS A 1 357 ? 11.945 -22.953 -2.047 1 98.69 357 LYS A N 1
ATOM 2597 C CA . LYS A 1 357 ? 12.633 -21.734 -1.62 1 98.69 357 LYS A CA 1
ATOM 2598 C C . LYS A 1 357 ? 11.812 -20.5 -1.947 1 98.69 357 LYS A C 1
ATOM 2600 O O . LYS A 1 357 ? 11.812 -19.531 -1.185 1 98.69 357 LYS A O 1
ATOM 2605 N N . ALA A 1 358 ? 11.102 -20.484 -3.104 1 98.69 358 ALA A N 1
ATOM 2606 C CA . ALA A 1 358 ? 10.227 -19.391 -3.469 1 98.69 358 ALA A CA 1
ATOM 2607 C C . ALA A 1 358 ? 9.094 -19.219 -2.455 1 98.69 358 ALA A C 1
ATOM 2609 O O . ALA A 1 358 ? 8.75 -18.094 -2.074 1 98.69 358 ALA A O 1
ATOM 2610 N N . ALA A 1 359 ? 8.539 -20.359 -1.99 1 98.69 359 ALA A N 1
ATOM 2611 C CA . ALA A 1 359 ? 7.473 -20.312 -0.992 1 98.69 359 ALA A CA 1
ATOM 2612 C C . ALA A 1 359 ? 7.988 -19.781 0.341 1 98.69 359 ALA A C 1
ATOM 2614 O O . ALA A 1 359 ? 7.301 -19.016 1.017 1 98.69 359 ALA A O 1
ATOM 2615 N N . GLU A 1 360 ? 9.188 -20.188 0.734 1 98.69 360 GLU A N 1
ATOM 2616 C CA . GLU A 1 360 ? 9.805 -19.688 1.959 1 98.69 360 GLU A CA 1
ATOM 2617 C C . GLU A 1 360 ? 10.016 -18.172 1.891 1 98.69 360 GLU A C 1
ATOM 2619 O O . GLU A 1 360 ? 9.734 -17.453 2.857 1 98.69 360 GLU A O 1
ATOM 2624 N N . ALA A 1 361 ? 10.508 -17.703 0.757 1 98.75 361 ALA A N 1
ATOM 2625 C CA . ALA A 1 361 ? 10.727 -16.266 0.569 1 98.75 361 ALA A CA 1
ATOM 2626 C C . ALA A 1 361 ? 9.406 -15.5 0.644 1 98.75 361 ALA A C 1
ATOM 2628 O O . ALA A 1 361 ? 9.359 -14.391 1.188 1 98.75 361 ALA A O 1
ATOM 2629 N N . GLU A 1 362 ? 8.344 -16.109 0.132 1 98.56 362 GLU A N 1
ATOM 2630 C CA . GLU A 1 362 ? 7.027 -15.492 0.207 1 98.56 362 GLU A CA 1
ATOM 2631 C C . GLU A 1 362 ? 6.562 -15.352 1.654 1 98.56 362 GLU A C 1
ATOM 2633 O O . GLU A 1 362 ? 5.949 -14.344 2.023 1 98.56 362 GLU A O 1
ATOM 2638 N N . ALA A 1 363 ? 6.816 -16.328 2.467 1 98.62 363 ALA A N 1
ATOM 2639 C CA . ALA A 1 363 ? 6.469 -16.266 3.885 1 98.62 363 ALA A CA 1
ATOM 2640 C C . ALA A 1 363 ? 7.281 -15.188 4.598 1 98.62 363 ALA A C 1
ATOM 2642 O O . ALA A 1 363 ? 6.75 -14.469 5.445 1 98.62 363 ALA A O 1
ATOM 2643 N N . ASP A 1 364 ? 8.555 -15.062 4.199 1 98.5 364 ASP A N 1
ATOM 2644 C CA . ASP A 1 364 ? 9.398 -14.008 4.766 1 98.5 364 ASP A CA 1
ATOM 2645 C C . ASP A 1 364 ? 8.859 -12.625 4.41 1 98.5 364 ASP A C 1
ATOM 2647 O O . ASP A 1 364 ? 8.875 -11.719 5.242 1 98.5 364 ASP A O 1
ATOM 2651 N N . ALA A 1 365 ? 8.422 -12.453 3.172 1 98.69 365 ALA A N 1
ATOM 2652 C CA . ALA A 1 365 ? 7.824 -11.195 2.742 1 98.69 365 ALA A CA 1
ATOM 2653 C C . ALA A 1 365 ? 6.555 -10.891 3.529 1 98.69 365 ALA A C 1
ATOM 2655 O O . ALA A 1 365 ? 6.32 -9.75 3.93 1 98.69 365 ALA A O 1
ATOM 2656 N N . ALA A 1 366 ? 5.738 -11.93 3.785 1 98.69 366 ALA A N 1
ATOM 2657 C CA . ALA A 1 366 ? 4.508 -11.766 4.555 1 98.69 366 ALA A CA 1
ATOM 2658 C C . ALA A 1 366 ? 4.812 -11.359 5.992 1 98.69 366 ALA A C 1
ATOM 2660 O O . ALA A 1 366 ? 4.105 -10.531 6.57 1 98.69 366 ALA A O 1
ATOM 2661 N N . LEU A 1 367 ? 5.859 -11.914 6.555 1 98.62 367 LEU A N 1
ATOM 2662 C CA . LEU A 1 367 ? 6.258 -11.547 7.91 1 98.62 367 LEU A CA 1
ATOM 2663 C C . LEU A 1 367 ? 6.699 -10.086 7.965 1 98.62 367 LEU A C 1
ATOM 2665 O O . LEU A 1 367 ? 6.316 -9.352 8.883 1 98.62 367 LEU A O 1
ATOM 2669 N N . ALA A 1 368 ? 7.52 -9.664 6.992 1 98.62 368 ALA A N 1
ATOM 2670 C CA . ALA A 1 368 ? 7.965 -8.273 6.938 1 98.62 368 ALA A CA 1
ATOM 2671 C C . ALA A 1 368 ? 6.777 -7.324 6.812 1 98.62 368 ALA A C 1
ATOM 2673 O O . ALA A 1 368 ? 6.723 -6.293 7.488 1 98.62 368 ALA A O 1
ATOM 2674 N N . HIS A 1 369 ? 5.789 -7.668 5.961 1 98.44 369 HIS A N 1
ATOM 2675 C CA . HIS A 1 369 ? 4.578 -6.871 5.797 1 98.44 369 HIS A CA 1
ATOM 2676 C C . HIS A 1 369 ? 3.777 -6.809 7.094 1 98.44 369 HIS A C 1
ATOM 2678 O O . HIS A 1 369 ? 3.307 -5.738 7.488 1 98.44 369 HIS A O 1
ATOM 2684 N N . PHE A 1 370 ? 3.668 -7.992 7.805 1 98.69 370 PHE A N 1
ATOM 2685 C CA . PHE A 1 370 ? 2.971 -8.062 9.086 1 98.69 370 PHE A CA 1
ATOM 2686 C C . PHE A 1 370 ? 3.627 -7.148 10.109 1 98.69 370 PHE A C 1
ATOM 2688 O O . PHE A 1 370 ? 2.943 -6.375 10.789 1 98.69 370 PHE A O 1
ATOM 2695 N N . ASP A 1 371 ? 4.91 -7.113 10.18 1 98.69 371 ASP A N 1
ATOM 2696 C CA . ASP A 1 371 ? 5.645 -6.246 11.094 1 98.69 371 ASP A CA 1
ATOM 2697 C C . ASP A 1 371 ? 5.391 -4.773 10.781 1 98.69 371 ASP A C 1
ATOM 2699 O O . ASP A 1 371 ? 5.191 -3.965 11.688 1 98.69 371 ASP A O 1
ATOM 2703 N N . GLY A 1 372 ? 5.434 -4.438 9.477 1 98.5 372 GLY A N 1
ATOM 2704 C CA . GLY A 1 372 ? 5.117 -3.078 9.07 1 98.5 372 GLY A CA 1
ATOM 2705 C C . GLY A 1 372 ? 3.736 -2.631 9.516 1 98.5 372 GLY A C 1
ATOM 2706 O O . GLY A 1 372 ? 3.566 -1.508 9.992 1 98.5 372 GLY A O 1
ATOM 2707 N N . VAL A 1 373 ? 2.75 -3.518 9.375 1 98.56 373 VAL A N 1
ATOM 2708 C CA . VAL A 1 373 ? 1.376 -3.205 9.75 1 98.56 373 VAL A CA 1
ATOM 2709 C C . VAL A 1 373 ? 1.297 -2.963 11.258 1 98.56 373 VAL A C 1
ATOM 2711 O O . VAL A 1 373 ? 0.641 -2.021 11.711 1 98.56 373 VAL A O 1
ATOM 2714 N N . VAL A 1 374 ? 1.987 -3.758 12.039 1 98.56 374 VAL A N 1
ATOM 2715 C CA . VAL A 1 374 ? 1.997 -3.635 13.492 1 98.56 374 VAL A CA 1
ATOM 2716 C C . VAL A 1 374 ? 2.623 -2.301 13.891 1 98.56 374 VAL A C 1
ATOM 2718 O O . VAL A 1 374 ? 2.035 -1.541 14.664 1 98.56 374 VAL A O 1
ATOM 2721 N N . LEU A 1 375 ? 3.803 -1.989 13.375 1 98.5 375 LEU A N 1
ATOM 2722 C CA . LEU A 1 375 ? 4.516 -0.766 13.727 1 98.5 375 LEU A CA 1
ATOM 2723 C C . LEU A 1 375 ? 3.721 0.466 13.305 1 98.5 375 LEU A C 1
ATOM 2725 O O . LEU A 1 375 ? 3.672 1.457 14.031 1 98.5 375 LEU A O 1
ATOM 2729 N N . ASN A 1 376 ? 3.061 0.41 12.18 1 98.12 376 ASN A N 1
ATOM 2730 C CA . ASN A 1 376 ? 2.256 1.534 11.711 1 98.12 376 ASN A CA 1
ATOM 2731 C C . ASN A 1 376 ? 1.004 1.72 12.57 1 98.12 376 ASN A C 1
ATOM 2733 O O . ASN A 1 376 ? 0.56 2.848 12.789 1 98.12 376 ASN A O 1
ATOM 2737 N N . ALA A 1 377 ? 0.402 0.589 13.008 1 98.06 377 ALA A N 1
ATOM 2738 C CA . ALA A 1 377 ? -0.74 0.696 13.914 1 98.06 377 ALA A CA 1
ATOM 2739 C C . ALA A 1 377 ? -0.368 1.462 15.18 1 98.06 377 ALA A C 1
ATOM 2741 O O . ALA A 1 377 ? -1.109 2.344 15.617 1 98.06 377 ALA A O 1
ATOM 2742 N N . LEU A 1 378 ? 0.798 1.177 15.719 1 98 378 LEU A N 1
ATOM 2743 C CA . LEU A 1 378 ? 1.27 1.842 16.922 1 98 378 LEU A CA 1
ATOM 2744 C C . LEU A 1 378 ? 1.593 3.307 16.656 1 98 378 LEU A C 1
ATOM 2746 O O . LEU A 1 378 ? 1.211 4.188 17.422 1 98 378 LEU A O 1
ATOM 2750 N N . ARG A 1 379 ? 2.273 3.59 15.555 1 97.88 379 ARG A N 1
ATOM 2751 C CA . ARG A 1 379 ? 2.623 4.949 15.156 1 97.88 379 ARG A CA 1
ATOM 2752 C C . ARG A 1 379 ? 1.375 5.809 14.984 1 97.88 379 ARG A C 1
ATOM 2754 O O . ARG A 1 379 ? 1.297 6.918 15.516 1 97.88 379 ARG A O 1
ATOM 2761 N N . GLU A 1 380 ? 0.385 5.281 14.25 1 97.94 380 GLU A N 1
ATOM 2762 C CA . GLU A 1 380 ? -0.85 6.012 13.977 1 97.94 380 GLU A CA 1
ATOM 2763 C C . GLU A 1 380 ? -1.591 6.344 15.266 1 97.94 380 GLU A C 1
ATOM 2765 O O . GLU A 1 380 ? -2.1 7.457 15.43 1 97.94 380 GLU A O 1
ATOM 2770 N N . THR A 1 381 ? -1.623 5.414 16.172 1 97.56 381 THR A N 1
ATOM 2771 C CA . THR A 1 381 ? -2.344 5.605 17.438 1 97.56 381 THR A CA 1
ATOM 2772 C C . THR A 1 381 ? -1.641 6.641 18.312 1 97.56 381 THR A C 1
ATOM 2774 O O . THR A 1 381 ? -2.275 7.574 18.812 1 97.56 381 THR A O 1
ATOM 2777 N N . GLU A 1 382 ? -0.32 6.547 18.438 1 97.38 382 GLU A N 1
ATOM 2778 C CA . GLU A 1 382 ? 0.432 7.52 19.219 1 97.38 382 GLU A CA 1
ATOM 2779 C C . GLU A 1 382 ? 0.305 8.922 18.641 1 97.38 382 GLU A C 1
ATOM 2781 O O . GLU A 1 382 ? 0.158 9.898 19.375 1 97.38 382 GLU A O 1
ATOM 2786 N N . THR A 1 383 ? 0.325 8.961 17.312 1 98 383 THR A N 1
ATOM 2787 C CA . THR A 1 383 ? 0.178 10.25 16.641 1 98 383 THR A CA 1
ATOM 2788 C C . THR A 1 383 ? -1.195 10.852 16.906 1 98 383 THR A C 1
ATOM 2790 O O . THR A 1 383 ? -1.3 12.023 17.281 1 98 383 THR A O 1
ATOM 2793 N N . ALA A 1 384 ? -2.195 10.031 16.812 1 97.81 384 ALA A N 1
ATOM 2794 C CA . ALA A 1 384 ? -3.557 10.508 17.047 1 97.81 384 ALA A CA 1
ATOM 2795 C C . ALA A 1 384 ? -3.748 10.914 18.516 1 97.81 384 ALA A C 1
ATOM 2797 O O . ALA A 1 384 ? -4.383 11.938 18.797 1 97.81 384 ALA A O 1
ATOM 2798 N N . LEU A 1 385 ? -3.199 10.148 19.438 1 97.38 385 LEU A N 1
ATOM 2799 C CA . LEU A 1 385 ? -3.26 10.477 20.859 1 97.38 385 LEU A CA 1
ATOM 2800 C C . LEU A 1 385 ? -2.611 11.828 21.141 1 97.38 385 LEU A C 1
ATOM 2802 O O . LEU A 1 385 ? -3.188 12.664 21.844 1 97.38 385 LEU A O 1
ATOM 2806 N N . THR A 1 386 ? -1.501 12 20.547 1 96.94 386 THR A N 1
ATOM 2807 C CA . THR A 1 386 ? -0.73 13.219 20.781 1 96.94 386 THR A CA 1
ATOM 2808 C C . THR A 1 386 ? -1.458 14.438 20.219 1 96.94 386 THR A C 1
ATOM 2810 O O . THR A 1 386 ? -1.597 15.453 20.891 1 96.94 386 THR A O 1
ATOM 2813 N N . PHE A 1 387 ? -1.962 14.328 18.984 1 97.25 387 PHE A N 1
ATOM 2814 C CA . PHE A 1 387 ? -2.668 15.453 18.375 1 97.25 387 PHE A CA 1
ATOM 2815 C C . PHE A 1 387 ? -3.945 15.766 19.156 1 97.25 387 PHE A C 1
ATOM 2817 O O . PHE A 1 387 ? -4.27 16.938 19.375 1 97.25 387 PHE A O 1
ATOM 2824 N N . TYR A 1 388 ? -4.68 14.812 19.688 1 97.44 388 TYR A N 1
ATOM 2825 C CA . TYR A 1 388 ? -5.887 15.07 20.469 1 97.44 388 TYR A CA 1
ATOM 2826 C C . TYR A 1 388 ? -5.555 15.789 21.766 1 97.44 388 TYR A C 1
ATOM 2828 O O . TYR A 1 388 ? -6.16 16.812 22.078 1 97.44 388 TYR A O 1
ATOM 2836 N N . ALA A 1 389 ? -4.574 15.305 22.453 1 96.88 389 ALA A N 1
ATOM 2837 C CA . ALA A 1 389 ? -4.18 15.906 23.719 1 96.88 389 ALA A CA 1
ATOM 2838 C C . ALA A 1 389 ? -3.717 17.344 23.531 1 96.88 389 ALA A C 1
ATOM 2840 O O . ALA A 1 389 ? -4.133 18.25 24.266 1 96.88 389 ALA A O 1
ATOM 2841 N N . LYS A 1 390 ? -2.922 17.531 22.531 1 97.19 390 LYS A N 1
ATOM 2842 C CA . LYS A 1 390 ? -2.354 18.859 22.312 1 97.19 390 LYS A CA 1
ATOM 2843 C C . LYS A 1 390 ? -3.4 19.828 21.75 1 97.19 390 LYS A C 1
ATOM 2845 O O . LYS A 1 390 ? -3.377 21.016 22.047 1 97.19 390 LYS A O 1
ATOM 2850 N N . ASP A 1 391 ? -4.359 19.312 20.984 1 97.06 391 ASP A N 1
ATOM 2851 C CA . ASP A 1 391 ? -5.414 20.172 20.453 1 97.06 391 ASP A CA 1
ATOM 2852 C C . ASP A 1 391 ? -6.414 20.547 21.547 1 97.06 391 ASP A C 1
ATOM 2854 O O . ASP A 1 391 ? -7.039 21.609 21.5 1 97.06 391 ASP A O 1
ATOM 2858 N N . LEU A 1 392 ? -6.543 19.75 22.594 1 96.44 392 LEU A N 1
ATOM 2859 C CA . LEU A 1 392 ? -7.32 20.125 23.766 1 96.44 392 LEU A CA 1
ATOM 2860 C C . LEU A 1 392 ? -6.664 21.297 24.5 1 96.44 392 LEU A C 1
ATOM 2862 O O . LEU A 1 392 ? -7.344 22.219 24.922 1 96.44 392 LEU A O 1
ATOM 2866 N N . GLU A 1 393 ? -5.359 21.203 24.641 1 95.5 393 GLU A N 1
ATOM 2867 C CA . GLU A 1 393 ? -4.625 22.312 25.266 1 95.5 393 GLU A CA 1
ATOM 2868 C C . GLU A 1 393 ? -4.793 23.594 24.469 1 95.5 393 GLU A C 1
ATOM 2870 O O . GLU A 1 393 ? -5.07 24.656 25.031 1 95.5 393 GLU A O 1
ATOM 2875 N N . ARG A 1 394 ? -4.676 23.438 23.156 1 96.31 394 ARG A N 1
ATOM 2876 C CA . ARG A 1 394 ? -4.84 24.594 22.281 1 96.31 394 ARG A CA 1
ATOM 2877 C C . ARG A 1 394 ? -6.25 25.156 22.391 1 96.31 394 ARG A C 1
ATOM 2879 O O . ARG A 1 394 ? -6.43 26.375 22.438 1 96.31 394 ARG A O 1
ATOM 2886 N N . ASN A 1 395 ? -7.199 24.328 22.438 1 96.62 395 ASN A N 1
ATOM 2887 C CA . ASN A 1 395 ? -8.594 24.75 22.547 1 96.62 395 ASN A CA 1
ATOM 2888 C C . ASN A 1 395 ? -8.844 25.547 23.828 1 96.62 395 ASN A C 1
ATOM 2890 O O . ASN A 1 395 ? -9.516 26.562 23.797 1 96.62 395 ASN A O 1
ATOM 2894 N N . ALA A 1 396 ? -8.273 25.141 24.922 1 95 396 ALA A N 1
ATOM 2895 C CA . ALA A 1 396 ? -8.406 25.844 26.203 1 95 396 ALA A CA 1
ATOM 2896 C C . ALA A 1 396 ? -7.785 27.234 26.125 1 95 396 ALA A C 1
ATOM 2898 O O . ALA A 1 396 ? -8.367 28.203 26.594 1 95 396 ALA A O 1
ATOM 2899 N N . ASP A 1 397 ? -6.66 27.25 25.484 1 93.88 397 ASP A N 1
ATOM 2900 C CA . ASP A 1 397 ? -5.984 28.531 25.312 1 93.88 397 ASP A CA 1
ATOM 2901 C C . ASP A 1 397 ? -6.812 29.484 24.438 1 93.88 397 ASP A C 1
ATOM 2903 O O . ASP A 1 397 ? -6.934 30.672 24.75 1 93.88 397 ASP A O 1
ATOM 2907 N N . LEU A 1 398 ? -7.426 28.984 23.375 1 95.19 398 LEU A N 1
ATOM 2908 C CA . LEU A 1 398 ? -8.211 29.797 22.453 1 95.19 398 LEU A CA 1
ATOM 2909 C C . LEU A 1 398 ? -9.508 30.25 23.094 1 95.19 398 LEU A C 1
ATOM 2911 O O . LEU A 1 398 ? -9.992 31.359 22.828 1 95.19 398 LEU A O 1
ATOM 2915 N N . ARG A 1 399 ? -10.055 29.484 24.016 1 95.06 399 ARG A N 1
ATOM 2916 C CA . ARG A 1 399 ? -11.234 29.891 24.75 1 95.06 399 ARG A CA 1
ATOM 2917 C C . ARG A 1 399 ? -10.922 31.078 25.656 1 95.06 399 ARG A C 1
ATOM 2919 O O . ARG A 1 399 ? -11.688 32.062 25.703 1 95.06 399 ARG A O 1
ATOM 2926 N N . SER A 1 400 ? -9.82 30.969 26.344 1 92.31 400 SER A N 1
ATOM 2927 C CA . SER A 1 400 ? -9.383 32.094 27.172 1 92.31 400 SER A CA 1
ATOM 2928 C C . SER A 1 400 ? -9.141 33.344 26.344 1 92.31 400 SER A C 1
ATOM 2930 O O . SER A 1 400 ? -9.562 34.438 26.719 1 92.31 400 SER A O 1
ATOM 2932 N N . ALA A 1 401 ? -8.555 33.094 25.188 1 91.44 401 ALA A N 1
ATOM 2933 C CA . ALA A 1 401 ? -8.281 34.219 24.297 1 91.44 401 ALA A CA 1
ATOM 2934 C C . ALA A 1 401 ? -9.57 34.844 23.797 1 91.44 401 ALA A C 1
ATOM 2936 O O . ALA A 1 401 ? -9.688 36.094 23.75 1 91.44 401 ALA A O 1
ATOM 2937 N N . ARG A 1 402 ? -10.523 34.062 23.453 1 93.38 402 ARG A N 1
ATOM 2938 C CA . ARG A 1 402 ? -11.82 34.531 23 1 93.38 402 ARG A CA 1
ATOM 2939 C C . ARG A 1 402 ? -12.523 35.344 24.094 1 93.38 402 ARG A C 1
ATOM 2941 O O . ARG A 1 402 ? -13.07 36.406 23.844 1 93.38 402 ARG A O 1
ATOM 2948 N N . ASP A 1 403 ? -12.5 34.938 25.344 1 92.75 403 ASP A N 1
ATOM 2949 C CA . ASP A 1 403 ? -13.156 35.625 26.453 1 92.75 403 ASP A CA 1
ATOM 2950 C C . ASP A 1 403 ? -12.516 36.969 26.719 1 92.75 403 ASP A C 1
ATOM 2952 O O . ASP A 1 403 ? -13.219 37.969 26.938 1 92.75 403 ASP A O 1
ATOM 2956 N N . ASN A 1 404 ? -11.242 36.938 26.672 1 87.81 404 ASN A N 1
ATOM 2957 C CA . ASN A 1 404 ? -10.531 38.188 26.859 1 87.81 404 ASN A CA 1
ATOM 2958 C C . ASN A 1 404 ? -10.82 39.188 25.719 1 87.81 404 ASN A C 1
ATOM 2960 O O . ASN A 1 404 ? -11.039 40.375 25.969 1 87.81 404 ASN A O 1
ATOM 2964 N N . ALA A 1 405 ? -10.859 38.688 24.469 1 90.38 405 ALA A N 1
ATOM 2965 C CA . ALA A 1 405 ? -11.156 39.531 23.312 1 90.38 405 ALA A CA 1
ATOM 2966 C C . ALA A 1 405 ? -12.586 40.062 23.375 1 90.38 405 ALA A C 1
ATOM 2968 O O . ALA A 1 405 ? -12.852 41.188 22.969 1 90.38 405 ALA A O 1
ATOM 2969 N N . ARG A 1 406 ? -13.469 39.312 23.875 1 91.62 406 ARG A N 1
ATOM 2970 C CA . ARG A 1 406 ? -14.859 39.75 24.031 1 91.62 406 ARG A CA 1
ATOM 2971 C C . ARG A 1 406 ? -14.977 40.875 25.016 1 91.62 406 ARG A C 1
ATOM 2973 O O . ARG A 1 406 ? -15.648 41.875 24.75 1 91.62 406 ARG A O 1
ATOM 2980 N N . ALA A 1 407 ? -14.312 40.781 26.141 1 88 407 ALA A N 1
ATOM 2981 C CA . ALA A 1 407 ? -14.32 41.844 27.141 1 88 407 ALA A CA 1
ATOM 2982 C C . ALA A 1 407 ? -13.742 43.156 26.578 1 88 407 ALA A C 1
ATOM 2984 O O . ALA A 1 407 ? -14.312 44.219 26.75 1 88 407 ALA A O 1
ATOM 2985 N N . ALA A 1 408 ? -12.695 42.938 25.859 1 86.81 408 ALA A N 1
ATOM 2986 C CA . ALA A 1 408 ? -12.039 44.125 25.266 1 86.81 408 ALA A CA 1
ATOM 2987 C C . ALA A 1 408 ? -12.938 44.781 24.219 1 86.81 408 ALA A C 1
ATOM 2989 O O . ALA A 1 408 ? -13.031 46 24.156 1 86.81 408 ALA A O 1
ATOM 2990 N N . ALA A 1 409 ? -13.555 44 23.375 1 91.38 409 ALA A N 1
ATOM 2991 C CA . ALA A 1 409 ? -14.438 44.531 22.328 1 91.38 409 ALA A CA 1
ATOM 2992 C C . ALA A 1 409 ? -15.633 45.25 22.953 1 91.38 409 ALA A C 1
ATOM 2994 O O . ALA A 1 409 ? -16.031 46.312 22.484 1 91.38 409 ALA A O 1
ATOM 2995 N N . GLN A 1 410 ? -16.188 44.781 24 1 90.62 410 GLN A N 1
ATOM 2996 C CA . GLN A 1 410 ? -17.328 45.406 24.688 1 90.62 410 GLN A CA 1
ATOM 2997 C C . GLN A 1 410 ? -16.938 46.75 25.297 1 90.62 410 GLN A C 1
ATOM 2999 O O . GLN A 1 410 ? -17.656 47.719 25.156 1 90.62 410 GLN A O 1
ATOM 3004 N N . ASP A 1 411 ? -15.805 46.75 25.906 1 87.81 411 ASP A N 1
ATOM 3005 C CA . ASP A 1 411 ? -15.32 47.969 26.516 1 87.81 411 ASP A CA 1
ATOM 3006 C C . ASP A 1 411 ? -15.086 49.062 25.469 1 87.81 411 ASP A C 1
ATOM 3008 O O . ASP A 1 411 ? -15.5 50.219 25.641 1 87.81 411 ASP A O 1
ATOM 3012 N N . ASN A 1 412 ? -14.461 48.719 24.391 1 88.94 412 ASN A N 1
ATOM 3013 C CA . ASN A 1 412 ? -14.141 49.688 23.359 1 88.94 412 ASN A CA 1
ATOM 3014 C C . ASN A 1 412 ? -15.391 50.188 22.656 1 88.94 412 ASN A C 1
ATOM 3016 O O . ASN A 1 412 ? -15.461 51.375 22.25 1 88.94 412 ASN A O 1
ATOM 3020 N N . ARG A 1 413 ? -16.359 49.375 22.453 1 89.25 413 ARG A N 1
ATOM 3021 C CA . ARG A 1 413 ? -17.641 49.781 21.875 1 89.25 413 ARG A CA 1
ATOM 3022 C C . ARG A 1 413 ? -18.328 50.812 22.766 1 89.25 413 ARG A C 1
ATOM 3024 O O . ARG A 1 413 ? -18.875 51.812 22.281 1 89.25 413 ARG A O 1
ATOM 3031 N N . ARG A 1 414 ? -18.266 50.656 24.047 1 89.56 414 ARG A N 1
ATOM 3032 C CA . ARG A 1 414 ? -18.875 51.562 25 1 89.56 414 ARG A CA 1
ATOM 3033 C C . ARG A 1 414 ? -18.172 52.938 24.969 1 89.56 414 ARG A C 1
ATOM 3035 O O . ARG A 1 414 ? -18.828 53.969 24.969 1 89.56 414 ARG A O 1
ATOM 3042 N N . LEU A 1 415 ? -16.922 52.875 24.938 1 89.62 415 LEU A N 1
ATOM 3043 C CA . LEU A 1 415 ? -16.141 54.094 24.922 1 89.62 415 LEU A CA 1
ATOM 3044 C C . LEU A 1 415 ? -16.406 54.875 23.641 1 89.62 415 LEU A C 1
ATOM 3046 O O . LEU A 1 415 ? -16.531 56.125 23.672 1 89.62 415 LEU A O 1
ATOM 3050 N N . TYR A 1 416 ? -16.5 54.156 22.531 1 89.44 416 TYR A N 1
ATOM 3051 C CA . TYR A 1 416 ? -16.766 54.844 21.266 1 89.44 416 TYR A CA 1
ATOM 3052 C C . TYR A 1 416 ? -18.172 55.438 21.25 1 89.44 416 TYR A C 1
ATOM 3054 O O . TYR A 1 416 ? -18.359 56.594 20.844 1 89.44 416 TYR A O 1
ATOM 3062 N N . ALA A 1 417 ? -19.062 54.719 21.766 1 86.81 417 ALA A N 1
ATOM 3063 C CA . ALA A 1 417 ? -20.453 55.188 21.812 1 86.81 417 ALA A CA 1
ATOM 3064 C C . ALA A 1 417 ? -20.578 56.406 22.703 1 86.81 417 ALA A C 1
ATOM 3066 O O . ALA A 1 417 ? -21.422 57.281 22.469 1 86.81 417 ALA A O 1
ATOM 3067 N N . ALA A 1 418 ? -19.656 56.562 23.656 1 88.81 418 ALA A N 1
ATOM 3068 C CA . ALA A 1 418 ? -19.672 57.719 24.594 1 88.81 418 ALA A CA 1
ATOM 3069 C C . ALA A 1 418 ? -18.812 58.844 24.062 1 88.81 418 ALA A C 1
ATOM 3071 O O . ALA A 1 418 ? -18.734 59.906 24.688 1 88.81 418 ALA A O 1
ATOM 3072 N N . GLY A 1 419 ? -18.234 58.656 22.859 1 86.06 419 GLY A N 1
ATOM 3073 C CA . GLY A 1 419 ? -17.391 59.688 22.281 1 86.06 419 GLY A CA 1
ATOM 3074 C C . GLY A 1 419 ? -16.047 59.812 22.969 1 86.06 419 GLY A C 1
ATOM 3075 O O . GLY A 1 419 ? -15.383 60.844 22.844 1 86.06 419 GLY A O 1
ATOM 3076 N N . ARG A 1 420 ? -15.617 58.812 23.672 1 86.81 420 ARG A N 1
ATOM 3077 C CA . ARG A 1 420 ? -14.43 58.906 24.5 1 86.81 420 ARG A CA 1
ATOM 3078 C C . ARG A 1 420 ? -13.258 58.156 23.891 1 86.81 420 ARG A C 1
ATOM 3080 O O . ARG A 1 420 ? -12.164 58.125 24.438 1 86.81 420 ARG A O 1
ATOM 3087 N N . ALA A 1 421 ? -13.508 57.469 22.781 1 84.06 421 ALA A N 1
ATOM 3088 C CA . ALA A 1 421 ? -12.445 56.781 22.062 1 84.06 421 ALA A CA 1
ATOM 3089 C C . ALA A 1 421 ? -12.688 56.812 20.547 1 84.06 421 ALA A C 1
ATOM 3091 O O . ALA A 1 421 ? -13.836 56.844 20.094 1 84.06 421 ALA A O 1
ATOM 3092 N N . PRO A 1 422 ? -11.531 56.875 19.766 1 85.81 422 PRO A N 1
ATOM 3093 C CA . PRO A 1 422 ? -11.711 56.844 18.312 1 85.81 422 PRO A CA 1
ATOM 3094 C C . PRO A 1 422 ? -12.273 55.531 17.812 1 85.81 422 PRO A C 1
ATOM 3096 O O . PRO A 1 422 ? -12.047 54.469 18.438 1 85.81 422 PRO A O 1
ATOM 3099 N N . TYR A 1 423 ? -12.969 55.5 16.703 1 86.38 423 TYR A N 1
ATOM 3100 C CA . TYR A 1 423 ? -13.594 54.312 16.109 1 86.38 423 TYR A CA 1
ATOM 3101 C C . TYR A 1 423 ? -12.562 53.25 15.812 1 86.38 423 TYR A C 1
ATOM 3103 O O . TYR A 1 423 ? -12.844 52.062 15.945 1 86.38 423 TYR A O 1
ATOM 3111 N N . LEU A 1 424 ? -11.406 53.688 15.406 1 83.12 424 LEU A N 1
ATOM 3112 C CA . LEU A 1 424 ? -10.367 52.75 15 1 83.12 424 LEU A CA 1
ATOM 3113 C C . LEU A 1 424 ? -10.023 51.781 16.141 1 83.12 424 LEU A C 1
ATOM 3115 O O . LEU A 1 424 ? -9.711 50.625 15.914 1 83.12 424 LEU A O 1
ATOM 3119 N N . ALA A 1 425 ? -10.102 52.281 17.297 1 83.69 425 ALA A N 1
ATOM 3120 C CA . ALA A 1 425 ? -9.844 51.438 18.469 1 83.69 425 ALA A CA 1
ATOM 3121 C C . ALA A 1 425 ? -10.938 50.406 18.625 1 83.69 425 ALA A C 1
ATOM 3123 O O . ALA A 1 425 ? -10.664 49.219 18.938 1 83.69 425 ALA A O 1
ATOM 3124 N N . SER A 1 426 ? -12.172 50.812 18.5 1 86.94 426 SER A N 1
ATOM 3125 C CA . SER A 1 426 ? -13.305 49.906 18.562 1 86.94 426 SER A CA 1
ATOM 3126 C C . SER A 1 426 ? -13.242 48.875 17.438 1 86.94 426 SER A C 1
ATOM 3128 O O . SER A 1 426 ? -13.461 47.688 17.656 1 86.94 426 SER A O 1
ATOM 3130 N N . LEU A 1 427 ? -12.898 49.281 16.281 1 86.69 427 LEU A N 1
ATOM 3131 C CA . LEU A 1 427 ? -12.789 48.406 15.117 1 86.69 427 LEU A CA 1
ATOM 3132 C C . LEU A 1 427 ? -11.711 47.344 15.336 1 86.69 427 LEU A C 1
ATOM 3134 O O . LEU A 1 427 ? -11.914 46.188 15.023 1 86.69 427 LEU A O 1
ATOM 3138 N N . ASP A 1 428 ? -10.625 47.688 15.805 1 83.56 428 ASP A N 1
ATOM 3139 C CA . ASP A 1 428 ? -9.516 46.781 16.062 1 83.56 428 ASP A CA 1
ATOM 3140 C C . ASP A 1 428 ? -9.914 45.688 17.062 1 83.56 428 ASP A C 1
ATOM 3142 O O . ASP A 1 428 ? -9.602 44.5 16.875 1 83.56 428 ASP A O 1
ATOM 3146 N N . ALA A 1 429 ? -10.547 46.125 18.125 1 86.69 429 ALA A N 1
ATOM 3147 C CA . ALA A 1 429 ? -11.008 45.188 19.141 1 86.69 429 ALA A CA 1
ATOM 3148 C C . ALA A 1 429 ? -12.031 44.219 18.562 1 86.69 429 ALA A C 1
ATOM 3150 O O . ALA A 1 429 ? -12.023 43.031 18.891 1 86.69 429 ALA A O 1
ATOM 3151 N N . ASP A 1 430 ? -12.828 44.688 17.688 1 89 430 ASP A N 1
ATOM 3152 C CA . ASP A 1 430 ? -13.836 43.844 17.047 1 89 430 ASP A CA 1
ATOM 3153 C C . ASP A 1 430 ? -13.188 42.844 16.094 1 89 430 ASP A C 1
ATOM 3155 O O . ASP A 1 430 ? -13.617 41.688 16.016 1 89 430 ASP A O 1
ATOM 3159 N N . ARG A 1 431 ? -12.219 43.281 15.406 1 87.44 431 ARG A N 1
ATOM 3160 C CA . ARG A 1 431 ? -11.484 42.375 14.516 1 87.44 431 ARG A CA 1
ATOM 3161 C C . ARG A 1 431 ? -10.797 41.281 15.305 1 87.44 431 ARG A C 1
ATOM 3163 O O . ARG A 1 431 ? -10.805 40.125 14.898 1 87.44 431 ARG A O 1
ATOM 3170 N N . ALA A 1 432 ? -10.227 41.625 16.375 1 86.12 432 ALA A N 1
ATOM 3171 C CA . ALA A 1 432 ? -9.578 40.656 17.25 1 86.12 432 ALA A CA 1
ATOM 3172 C C . ALA A 1 432 ? -10.586 39.625 17.766 1 86.12 432 ALA A C 1
ATOM 3174 O O . ALA A 1 432 ? -10.305 38.438 17.797 1 86.12 432 ALA A O 1
ATOM 3175 N N . LEU A 1 433 ? -11.75 40.125 18.203 1 90.5 433 LEU A N 1
ATOM 3176 C CA . LEU A 1 433 ? -12.789 39.25 18.688 1 90.5 433 LEU A CA 1
ATOM 3177 C C . LEU A 1 433 ? -13.242 38.281 17.578 1 90.5 433 LEU A C 1
ATOM 3179 O O . LEU A 1 433 ? -13.328 37.062 17.797 1 90.5 433 LEU A O 1
ATOM 3183 N N . ALA A 1 434 ? -13.461 38.812 16.422 1 91.19 434 ALA A N 1
ATOM 3184 C CA . ALA A 1 434 ? -13.891 38 15.297 1 91.19 434 ALA A CA 1
ATOM 3185 C C . ALA A 1 434 ? -12.859 36.938 14.969 1 91.19 434 ALA A C 1
ATOM 3187 O O . ALA A 1 434 ? -13.211 35.781 14.742 1 91.19 434 ALA A O 1
ATOM 3188 N N . GLY A 1 435 ? -11.617 37.312 14.906 1 91.06 435 GLY A N 1
ATOM 3189 C CA . GLY A 1 435 ? -10.539 36.375 14.664 1 91.06 435 GLY A CA 1
ATOM 3190 C C . GLY A 1 435 ? -10.477 35.25 15.703 1 91.06 435 GLY A C 1
ATOM 3191 O O . GLY A 1 435 ? -10.336 34.094 15.367 1 91.06 435 GLY A O 1
ATOM 3192 N N . ASN A 1 436 ? -10.602 35.625 16.969 1 91.75 436 ASN A N 1
ATOM 3193 C CA . ASN A 1 436 ? -10.531 34.656 18.047 1 91.75 436 ASN A CA 1
ATOM 3194 C C . ASN A 1 436 ? -11.742 33.719 18.047 1 91.75 436 ASN A C 1
ATOM 3196 O O . ASN A 1 436 ? -11.625 32.531 18.328 1 91.75 436 ASN A O 1
ATOM 3200 N N . GLU A 1 437 ? -12.891 34.312 17.781 1 94.25 437 GLU A N 1
ATOM 3201 C CA . GLU A 1 437 ? -14.094 33.5 17.688 1 94.25 437 GLU A CA 1
ATOM 3202 C C . GLU A 1 437 ? -13.984 32.469 16.562 1 94.25 437 GLU A C 1
ATOM 3204 O O . GLU A 1 437 ? -14.344 31.312 16.734 1 94.25 437 GLU A O 1
ATOM 3209 N N . SER A 1 438 ? -13.508 32.906 15.445 1 94.88 438 SER A N 1
ATOM 3210 C CA . SER A 1 438 ? -13.305 32 14.312 1 94.88 438 SER A CA 1
ATOM 3211 C C . SER A 1 438 ? -12.281 30.922 14.648 1 94.88 438 SER A C 1
ATOM 3213 O O . SER A 1 438 ? -12.484 29.75 14.32 1 94.88 438 SER A O 1
ATOM 3215 N N . ALA A 1 439 ? -11.188 31.266 15.273 1 94.56 439 ALA A N 1
ATOM 3216 C CA . ALA A 1 439 ? -10.133 30.328 15.641 1 94.56 439 ALA A CA 1
ATOM 3217 C C . ALA A 1 439 ? -10.648 29.281 16.625 1 94.56 439 ALA A C 1
ATOM 3219 O O . ALA A 1 439 ? -10.312 28.109 16.531 1 94.56 439 ALA A O 1
ATOM 3220 N N . LEU A 1 440 ? -11.438 29.766 17.609 1 95.75 440 LEU A N 1
ATOM 3221 C CA . LEU A 1 440 ? -12.016 28.844 18.578 1 95.75 440 LEU A CA 1
ATOM 3222 C C . LEU A 1 440 ? -12.969 27.859 17.906 1 95.75 440 LEU A C 1
ATOM 3224 O O . LEU A 1 440 ? -12.93 26.656 18.172 1 95.75 440 LEU A O 1
ATOM 3228 N N . ALA A 1 441 ? -13.773 28.391 17 1 96.25 441 ALA A N 1
ATOM 3229 C CA . ALA A 1 441 ? -14.719 27.516 16.297 1 96.25 441 ALA A CA 1
ATOM 3230 C C . ALA A 1 441 ? -13.984 26.469 15.477 1 96.25 441 ALA A C 1
ATOM 3232 O O . ALA A 1 441 ? -14.375 25.297 15.461 1 96.25 441 ALA A O 1
ATOM 3233 N N . ALA A 1 442 ? -12.945 26.859 14.789 1 96.62 442 ALA A N 1
ATOM 3234 C CA . ALA A 1 442 ? -12.117 25.922 14.023 1 96.62 442 ALA A CA 1
ATOM 3235 C C . ALA A 1 442 ? -11.453 24.906 14.945 1 96.62 442 ALA A C 1
ATOM 3237 O O . ALA A 1 442 ? -11.328 23.734 14.586 1 96.62 442 ALA A O 1
ATOM 3238 N N . SER A 1 443 ? -10.977 25.344 16.094 1 97.38 443 SER A N 1
ATOM 3239 C CA . SER A 1 443 ? -10.352 24.453 17.078 1 97.38 443 SER A CA 1
ATOM 3240 C C . SER A 1 443 ? -11.359 23.453 17.625 1 97.38 443 SER A C 1
ATOM 3242 O O . SER A 1 443 ? -11.023 22.281 17.844 1 97.38 443 SER A O 1
ATOM 3244 N N . ASP A 1 444 ? -12.555 23.953 17.891 1 97.06 444 ASP A N 1
ATOM 3245 C CA . ASP A 1 444 ? -13.609 23.031 18.312 1 97.06 444 ASP A CA 1
ATOM 3246 C C . ASP A 1 444 ? -13.82 21.922 17.297 1 97.06 444 ASP A C 1
ATOM 3248 O O . ASP A 1 444 ? -13.93 20.75 17.656 1 97.06 444 ASP A O 1
ATOM 3252 N N . ALA A 1 445 ? -13.859 22.281 16.062 1 97.06 445 ALA A N 1
ATOM 3253 C CA . ALA A 1 445 ? -14.008 21.328 14.969 1 97.06 445 ALA A CA 1
ATOM 3254 C C . ALA A 1 445 ? -12.844 20.344 14.93 1 97.06 445 ALA A C 1
ATOM 3256 O O . ALA A 1 445 ? -13.047 19.141 14.773 1 97.06 445 ALA A O 1
ATOM 3257 N N . GLN A 1 446 ? -11.664 20.844 15.094 1 97.5 446 GLN A N 1
ATOM 3258 C CA . GLN A 1 446 ? -10.461 20.016 15.031 1 97.5 446 GLN A CA 1
ATOM 3259 C C . GLN A 1 446 ? -10.438 19 16.172 1 97.5 446 GLN A C 1
ATOM 3261 O O . GLN A 1 446 ? -10.07 17.844 15.969 1 97.5 446 GLN A O 1
ATOM 3266 N N . VAL A 1 447 ? -10.82 19.453 17.375 1 97.44 447 VAL A N 1
ATOM 3267 C CA . VAL A 1 447 ? -10.867 18.547 18.516 1 97.44 447 VAL A CA 1
ATOM 3268 C C . VAL A 1 447 ? -11.852 17.422 18.25 1 97.44 447 VAL A C 1
ATOM 3270 O O . VAL A 1 447 ? -11.555 16.25 18.516 1 97.44 447 VAL A O 1
ATOM 3273 N N . ALA A 1 448 ? -12.969 17.734 17.656 1 97.19 448 ALA A N 1
ATOM 3274 C CA . ALA A 1 448 ? -13.969 16.719 17.344 1 97.19 448 ALA A CA 1
ATOM 3275 C C . ALA A 1 448 ? -13.438 15.742 16.281 1 97.19 448 ALA A C 1
ATOM 3277 O O . ALA A 1 448 ? -13.625 14.531 16.406 1 97.19 448 ALA A O 1
ATOM 3278 N N . LEU A 1 449 ? -12.781 16.25 15.312 1 97.56 449 LEU A N 1
ATOM 3279 C CA . LEU A 1 449 ? -12.227 15.398 14.258 1 97.56 449 LEU A CA 1
ATOM 3280 C C . LEU A 1 449 ? -11.094 14.531 14.797 1 97.56 449 LEU A C 1
ATOM 3282 O O . LEU A 1 449 ? -10.922 13.391 14.375 1 97.56 449 LEU A O 1
ATOM 3286 N N . ASP A 1 450 ? -10.305 15.102 15.758 1 97.69 450 ASP A N 1
ATOM 3287 C CA . ASP A 1 450 ? -9.234 14.336 16.391 1 97.69 450 ASP A CA 1
ATOM 3288 C C . ASP A 1 450 ? -9.789 13.117 17.125 1 97.69 450 ASP A C 1
ATOM 3290 O O . ASP A 1 450 ? -9.148 12.062 17.141 1 97.69 450 ASP A O 1
ATOM 3294 N N . GLN A 1 451 ? -10.93 13.297 17.719 1 96.69 451 GLN A N 1
ATOM 3295 C CA . GLN A 1 451 ? -11.562 12.172 18.406 1 96.69 451 GLN A CA 1
ATOM 3296 C C . GLN A 1 451 ? -11.883 11.055 17.422 1 96.69 451 GLN A C 1
ATOM 3298 O O . GLN A 1 451 ? -11.594 9.883 17.688 1 96.69 451 GLN A O 1
ATOM 3303 N N . VAL A 1 452 ? -12.445 11.406 16.281 1 96.56 452 VAL A N 1
ATOM 3304 C CA . VAL A 1 452 ? -12.805 10.422 15.258 1 96.56 452 VAL A CA 1
ATOM 3305 C C . VAL A 1 452 ? -11.539 9.734 14.742 1 96.56 452 VAL A C 1
ATOM 3307 O O . VAL A 1 452 ? -11.508 8.508 14.594 1 96.56 452 VAL A O 1
ATOM 3310 N N . ASN A 1 453 ? -10.484 10.562 14.438 1 97 453 ASN A N 1
ATOM 3311 C CA . ASN A 1 453 ? -9.219 10.016 13.977 1 97 453 ASN A CA 1
ATOM 3312 C C . ASN A 1 453 ? -8.633 9.023 14.984 1 97 453 ASN A C 1
ATOM 3314 O O . ASN A 1 453 ? -8.078 7.996 14.594 1 97 453 ASN A O 1
ATOM 3318 N N . LEU A 1 454 ? -8.719 9.367 16.266 1 96.62 454 LEU A N 1
ATOM 3319 C CA . LEU A 1 454 ? -8.188 8.508 17.312 1 96.62 454 LEU A CA 1
ATOM 3320 C C . LEU A 1 454 ? -8.969 7.195 17.391 1 96.62 454 LEU A C 1
ATOM 3322 O O . LEU A 1 454 ? -8.375 6.117 17.469 1 96.62 454 LEU A O 1
ATOM 3326 N N . PHE A 1 455 ? -10.289 7.285 17.328 1 94.94 455 PHE A N 1
ATOM 3327 C CA . PHE A 1 455 ? -11.094 6.07 17.375 1 94.94 455 PHE A CA 1
ATOM 3328 C C . PHE A 1 455 ? -10.789 5.184 16.172 1 94.94 455 PHE A C 1
ATOM 3330 O O . PHE A 1 455 ? -10.727 3.957 16.297 1 94.94 455 PHE A O 1
ATOM 3337 N N . LEU A 1 456 ? -10.602 5.809 15 1 95 456 LEU A N 1
ATOM 3338 C CA . LEU A 1 456 ? -10.227 5.035 13.812 1 95 456 LEU A CA 1
ATOM 3339 C C . LEU A 1 456 ? -8.883 4.34 14.023 1 95 456 LEU A C 1
ATOM 3341 O O . LEU A 1 456 ? -8.734 3.16 13.695 1 95 456 LEU A O 1
ATOM 3345 N N . ALA A 1 457 ? -7.895 5.07 14.555 1 96.25 457 ALA A N 1
ATOM 3346 C CA . ALA A 1 457 ? -6.566 4.512 14.812 1 96.25 457 ALA A CA 1
ATOM 3347 C C . ALA A 1 457 ? -6.637 3.357 15.805 1 96.25 457 ALA A C 1
ATOM 3349 O O . ALA A 1 457 ? -5.867 2.4 15.711 1 96.25 457 ALA A O 1
ATOM 3350 N N . LEU A 1 458 ? -7.531 3.455 16.766 1 94.56 458 LEU A N 1
ATOM 3351 C CA . LEU A 1 458 ? -7.672 2.441 17.812 1 94.56 458 LEU A CA 1
ATOM 3352 C C . LEU A 1 458 ? -8.336 1.186 17.266 1 94.56 458 LEU A C 1
ATOM 3354 O O . LEU A 1 458 ? -8.258 0.118 17.875 1 94.56 458 LEU A O 1
ATOM 3358 N N . GLY A 1 459 ? -8.773 1.296 16.156 1 87.94 459 GLY A N 1
ATOM 3359 C CA . GLY A 1 459 ? -9.25 0.128 15.422 1 87.94 459 GLY A CA 1
ATOM 3360 C C . GLY A 1 459 ? -10.383 -0.589 16.125 1 87.94 459 GLY A C 1
ATOM 3361 O O . GLY A 1 459 ? -10.453 -0.607 17.359 1 87.94 459 GLY A O 1
ATOM 3362 N N . GLY A 1 460 ? -11.547 -0.768 15.648 1 73.75 460 GLY A N 1
ATOM 3363 C CA . GLY A 1 460 ? -12.672 -1.517 16.188 1 73.75 460 GLY A CA 1
ATOM 3364 C C . GLY A 1 460 ? -13.789 -0.628 16.703 1 73.75 460 GLY A C 1
ATOM 3365 O O . GLY A 1 460 ? -13.945 0.508 16.266 1 73.75 460 GLY A O 1
ATOM 3366 N N . GLY A 1 461 ? -14.625 -1.371 17.438 1 70.44 461 GLY A N 1
ATOM 3367 C CA . GLY A 1 461 ? -15.711 -0.692 18.141 1 70.44 461 GLY A CA 1
ATOM 3368 C C . GLY A 1 461 ? -16.922 -0.462 17.266 1 70.44 461 GLY A C 1
ATOM 3369 O O . GLY A 1 461 ? -17.812 0.321 17.609 1 70.44 461 GLY A O 1
ATOM 3370 N N . TRP A 1 462 ? -16.797 -1.276 16.156 1 73.69 462 TRP A N 1
ATOM 3371 C CA . TRP A 1 462 ? -17.953 -1.165 15.273 1 73.69 462 TRP A CA 1
ATOM 3372 C C . TRP A 1 462 ? -19.047 -2.121 15.711 1 73.69 462 TRP A C 1
ATOM 3374 O O . TRP A 1 462 ? -20.188 -2.01 15.25 1 73.69 462 TRP A O 1
ATOM 3384 N N . GLU A 1 463 ? -18.656 -3.033 16.594 1 70.75 463 GLU A N 1
ATOM 3385 C CA . GLU A 1 463 ? -19.578 -4.102 16.953 1 70.75 463 GLU A CA 1
ATOM 3386 C C . GLU A 1 463 ? -20.797 -3.551 17.703 1 70.75 463 GLU A C 1
ATOM 3388 O O . GLU A 1 463 ? -20.688 -2.588 18.453 1 70.75 463 GLU A O 1
ATOM 3393 N N . GLN A 1 464 ? -22 -3.836 17.078 1 57.19 464 GLN A N 1
ATOM 3394 C CA . GLN A 1 464 ? -23.234 -3.365 17.688 1 57.19 464 GLN A CA 1
ATOM 3395 C C . GLN A 1 464 ? -23.594 -4.219 18.906 1 57.19 464 GLN A C 1
ATOM 3397 O O . GLN A 1 464 ? -23.359 -5.43 18.906 1 57.19 464 GLN A O 1
ATOM 3402 N N . ILE A 1 465 ? -23.703 -3.617 20.109 1 47.5 465 ILE A N 1
ATOM 3403 C CA . ILE A 1 465 ? -24.297 -4.344 21.234 1 47.5 465 ILE A CA 1
ATOM 3404 C C . ILE A 1 465 ? -25.703 -4.785 20.875 1 47.5 465 ILE A C 1
ATOM 3406 O O . ILE A 1 465 ? -26.531 -3.963 20.469 1 47.5 465 ILE A O 1
ATOM 3410 N N . PRO A 1 466 ? -25.844 -6.102 20.797 1 41.28 466 PRO A N 1
ATOM 3411 C CA . PRO A 1 466 ? -27.25 -6.461 20.609 1 41.28 466 PRO A CA 1
ATOM 3412 C C . PRO A 1 466 ? -28.188 -5.68 21.516 1 41.28 466 PRO A C 1
ATOM 3414 O O . PRO A 1 466 ? -27.859 -5.414 22.672 1 41.28 466 PRO A O 1
ATOM 3417 N N . ARG A 1 467 ? -29.297 -5.188 20.859 1 32.94 467 ARG A N 1
ATOM 3418 C CA . ARG A 1 467 ? -30.375 -4.711 21.703 1 32.94 467 ARG A CA 1
ATOM 3419 C C . ARG A 1 467 ? -31 -5.852 22.5 1 32.94 467 ARG A C 1
ATOM 3421 O O . ARG A 1 467 ? -31.219 -6.941 21.969 1 32.94 467 ARG A O 1
ATOM 3428 N N . MET B 1 1 ? 19.438 -43.062 -45.281 1 40.34 1 MET B N 1
ATOM 3429 C CA . MET B 1 1 ? 19.062 -41.75 -45.844 1 40.34 1 MET B CA 1
ATOM 3430 C C . MET B 1 1 ? 18.125 -41.031 -44.875 1 40.34 1 MET B C 1
ATOM 3432 O O . MET B 1 1 ? 18.094 -39.781 -44.844 1 40.34 1 MET B O 1
ATOM 3436 N N . SER B 1 2 ? 17.125 -41.875 -44.312 1 43.62 2 SER B N 1
ATOM 3437 C CA . SER B 1 2 ? 16.109 -41.281 -43.469 1 43.62 2 SER B CA 1
ATOM 3438 C C . SER B 1 2 ? 16.719 -40.719 -42.188 1 43.62 2 SER B C 1
ATOM 3440 O O . SER B 1 2 ? 16.156 -39.812 -41.562 1 43.62 2 SER B O 1
ATOM 3442 N N . ALA B 1 3 ? 17.688 -41.469 -41.562 1 50.31 3 ALA B N 1
ATOM 3443 C CA . ALA B 1 3 ? 18.344 -40.969 -40.375 1 50.31 3 ALA B CA 1
ATOM 3444 C C . ALA B 1 3 ? 19.062 -39.656 -40.625 1 50.31 3 ALA B C 1
ATOM 3446 O O . ALA B 1 3 ? 19.25 -38.844 -39.719 1 50.31 3 ALA B O 1
ATOM 3447 N N . LEU B 1 4 ? 19.609 -39.469 -41.844 1 45.97 4 LEU B N 1
ATOM 3448 C CA . LEU B 1 4 ? 20.469 -38.344 -42.219 1 45.97 4 LEU B CA 1
ATOM 3449 C C . LEU B 1 4 ? 19.641 -37.062 -42.344 1 45.97 4 LEU B C 1
ATOM 3451 O O . LEU B 1 4 ? 20.141 -35.969 -42.094 1 45.97 4 LEU B O 1
ATOM 3455 N N . VAL B 1 5 ? 18.391 -37.125 -42.969 1 46.22 5 VAL B N 1
ATOM 3456 C CA . VAL B 1 5 ? 17.578 -35.906 -43.125 1 46.22 5 VAL B CA 1
ATOM 3457 C C . VAL B 1 5 ? 17.234 -35.344 -41.75 1 46.22 5 VAL B C 1
ATOM 3459 O O . VAL B 1 5 ? 17.094 -34.125 -41.625 1 46.22 5 VAL B O 1
ATOM 3462 N N . LEU B 1 6 ? 17.109 -36.156 -40.75 1 45.66 6 LEU B N 1
ATOM 3463 C CA . LEU B 1 6 ? 16.75 -35.625 -39.438 1 45.66 6 LEU B CA 1
ATOM 3464 C C . LEU B 1 6 ? 17.875 -34.781 -38.875 1 45.66 6 LEU B C 1
ATOM 3466 O O . LEU B 1 6 ? 17.625 -33.812 -38.156 1 45.66 6 LEU B O 1
ATOM 3470 N N . ALA B 1 7 ? 19.125 -35.188 -39.125 1 45.22 7 ALA B N 1
ATOM 3471 C CA . ALA B 1 7 ? 20.266 -34.5 -38.531 1 45.22 7 ALA B CA 1
ATOM 3472 C C . ALA B 1 7 ? 20.438 -33.125 -39.125 1 45.22 7 ALA B C 1
ATOM 3474 O O . ALA B 1 7 ? 21.062 -32.25 -38.531 1 45.22 7 ALA B O 1
ATOM 3475 N N . GLY B 1 8 ? 20.203 -32.969 -40.406 1 45.28 8 GLY B N 1
ATOM 3476 C CA . GLY B 1 8 ? 20.453 -31.703 -41.062 1 45.28 8 GLY B CA 1
ATOM 3477 C C . GLY B 1 8 ? 19.547 -30.594 -40.562 1 45.28 8 GLY B C 1
ATOM 3478 O O . GLY B 1 8 ? 19.75 -29.422 -40.875 1 45.28 8 GLY B O 1
ATOM 3479 N N . ALA B 1 9 ? 18.281 -30.906 -40.281 1 44.28 9 ALA B N 1
ATOM 3480 C CA . ALA B 1 9 ? 17.359 -29.875 -39.781 1 44.28 9 ALA B CA 1
ATOM 3481 C C . ALA B 1 9 ? 17.828 -29.312 -38.438 1 44.28 9 ALA B C 1
ATOM 3483 O O . ALA B 1 9 ? 17.109 -28.531 -37.812 1 44.28 9 ALA B O 1
ATOM 3484 N N . LEU B 1 10 ? 18.75 -29.953 -37.844 1 44.47 10 LEU B N 1
ATOM 3485 C CA . LEU B 1 10 ? 19.266 -29.375 -36.625 1 44.47 10 LEU B CA 1
ATOM 3486 C C . LEU B 1 10 ? 19.859 -28 -36.875 1 44.47 10 LEU B C 1
ATOM 3488 O O . LEU B 1 10 ? 20.625 -27.484 -36.062 1 44.47 10 LEU B O 1
ATOM 3492 N N . ALA B 1 11 ? 20.125 -27.703 -38.094 1 43.5 11 ALA B N 1
ATOM 3493 C CA . ALA B 1 11 ? 20.875 -26.484 -38.375 1 43.5 11 ALA B CA 1
ATOM 3494 C C . ALA B 1 11 ? 20.484 -25.359 -37.438 1 43.5 11 ALA B C 1
ATOM 3496 O O . ALA B 1 11 ? 21.312 -24.875 -36.656 1 43.5 11 ALA B O 1
ATOM 3497 N N . GLY B 1 12 ? 19.875 -24.188 -37.875 1 47.44 12 GLY B N 1
ATOM 3498 C CA . GLY B 1 12 ? 19.922 -22.859 -37.281 1 47.44 12 GLY B CA 1
ATOM 3499 C C . GLY B 1 12 ? 19.016 -22.719 -36.062 1 47.44 12 GLY B C 1
ATOM 3500 O O . GLY B 1 12 ? 17.859 -22.297 -36.219 1 47.44 12 GLY B O 1
ATOM 3501 N N . CYS B 1 13 ? 19.203 -23.469 -35 1 56.28 13 CYS B N 1
ATOM 3502 C CA . CYS B 1 13 ? 18.609 -23.406 -33.656 1 56.28 13 CYS B CA 1
ATOM 3503 C C . CYS B 1 13 ? 18.484 -21.969 -33.188 1 56.28 13 CYS B C 1
ATOM 3505 O O . CYS B 1 13 ? 19.359 -21.453 -32.5 1 56.28 13 CYS B O 1
ATOM 3507 N N . ALA B 1 14 ? 18.047 -21.109 -34 1 73.75 14 ALA B N 1
ATOM 3508 C CA . ALA B 1 14 ? 17.922 -19.734 -33.5 1 73.75 14 ALA B CA 1
ATOM 3509 C C . ALA B 1 14 ? 16.641 -19.562 -32.719 1 73.75 14 ALA B C 1
ATOM 3511 O O . ALA B 1 14 ? 15.57 -20.016 -33.156 1 73.75 14 ALA B O 1
ATOM 3512 N N . ALA B 1 15 ? 16.703 -19.172 -31.484 1 86.88 15 ALA B N 1
ATOM 3513 C CA . ALA B 1 15 ? 15.539 -18.844 -30.672 1 86.88 15 ALA B CA 1
ATOM 3514 C C . ALA B 1 15 ? 14.602 -17.891 -31.406 1 86.88 15 ALA B C 1
ATOM 3516 O O . ALA B 1 15 ? 15.039 -16.859 -31.922 1 86.88 15 ALA B O 1
ATOM 3517 N N . VAL B 1 16 ? 13.344 -18.25 -31.562 1 92.44 16 VAL B N 1
ATOM 3518 C CA . VAL B 1 16 ? 12.359 -17.391 -32.219 1 92.44 16 VAL B CA 1
ATOM 3519 C C . VAL B 1 16 ? 11.984 -16.25 -31.281 1 92.44 16 VAL B C 1
ATOM 3521 O O . VAL B 1 16 ? 12.336 -16.25 -30.094 1 92.44 16 VAL B O 1
ATOM 3524 N N . GLY B 1 17 ? 11.32 -15.227 -31.875 1 91.81 17 GLY B N 1
ATOM 3525 C CA . GLY B 1 17 ? 10.961 -14.047 -31.109 1 91.81 17 GLY B CA 1
ATOM 3526 C C . GLY B 1 17 ? 12.047 -12.984 -31.094 1 91.81 17 GLY B C 1
ATOM 3527 O O . GLY B 1 17 ? 13.18 -13.242 -31.5 1 91.81 17 GLY B O 1
ATOM 3528 N N . PRO B 1 18 ? 11.695 -11.875 -30.641 1 94.44 18 PRO B N 1
ATOM 3529 C CA . PRO B 1 18 ? 12.648 -10.766 -30.734 1 94.44 18 PRO B CA 1
ATOM 3530 C C . PRO B 1 18 ? 13.68 -10.789 -29.594 1 94.44 18 PRO B C 1
ATOM 3532 O O . PRO B 1 18 ? 13.352 -11.156 -28.469 1 94.44 18 PRO B O 1
ATOM 3535 N N . ASP B 1 19 ? 14.922 -10.445 -29.891 1 95.31 19 ASP B N 1
ATOM 3536 C CA . ASP B 1 19 ? 15.898 -10.086 -28.875 1 95.31 19 ASP B CA 1
ATOM 3537 C C . ASP B 1 19 ? 15.625 -8.695 -28.312 1 95.31 19 ASP B C 1
ATOM 3539 O O . ASP B 1 19 ? 15.273 -7.777 -29.062 1 95.31 19 ASP B O 1
ATOM 3543 N N . TYR B 1 20 ? 15.805 -8.602 -27.078 1 95.88 20 TYR B N 1
ATOM 3544 C CA . TYR B 1 20 ? 15.477 -7.316 -26.469 1 95.88 20 TYR B CA 1
ATOM 3545 C C . TYR B 1 20 ? 16.578 -6.293 -26.75 1 95.88 20 TYR B C 1
ATOM 3547 O O . TYR B 1 20 ? 17.766 -6.578 -26.578 1 95.88 20 TYR B O 1
ATOM 3555 N N . HIS B 1 21 ? 16.172 -5.121 -27.156 1 95.69 21 HIS B N 1
ATOM 3556 C CA . HIS B 1 21 ? 16.891 -3.852 -27.219 1 95.69 21 HIS B CA 1
ATOM 3557 C C . HIS B 1 21 ? 15.984 -2.686 -26.859 1 95.69 21 HIS B C 1
ATOM 3559 O O . HIS B 1 21 ? 14.781 -2.729 -27.125 1 95.69 21 HIS B O 1
ATOM 3565 N N . LEU B 1 22 ? 16.578 -1.78 -26.234 1 95 22 LEU B N 1
ATOM 3566 C CA . LEU B 1 22 ? 15.75 -0.608 -25.953 1 95 22 LEU B CA 1
ATOM 3567 C C . LEU B 1 22 ? 15.219 0.009 -27.234 1 95 22 LEU B C 1
ATOM 3569 O O . LEU B 1 22 ? 16 0.364 -28.125 1 95 22 LEU B O 1
ATOM 3573 N N . PRO B 1 23 ? 13.922 0.096 -27.297 1 94.69 23 PRO B N 1
ATOM 3574 C CA . PRO B 1 23 ? 13.367 0.661 -28.531 1 94.69 23 PRO B CA 1
ATOM 3575 C C . PRO B 1 23 ? 13.875 2.076 -28.812 1 94.69 23 PRO B C 1
ATOM 3577 O O . PRO B 1 23 ? 14.023 2.875 -27.875 1 94.69 23 PRO B O 1
ATOM 3580 N N . SER B 1 24 ? 14.039 2.434 -30.031 1 92.31 24 SER B N 1
ATOM 3581 C CA . SER B 1 24 ? 14.609 3.717 -30.438 1 92.31 24 SER B CA 1
ATOM 3582 C C . SER B 1 24 ? 13.656 4.867 -30.109 1 92.31 24 SER B C 1
ATOM 3584 O O . SER B 1 24 ? 14.094 5.996 -29.875 1 92.31 24 SER B O 1
ATOM 3586 N N . GLN B 1 25 ? 12.391 4.57 -30.078 1 93.06 25 GLN B N 1
ATOM 3587 C CA . GLN B 1 25 ? 11.383 5.605 -29.859 1 93.06 25 GLN B CA 1
ATOM 3588 C C . GLN B 1 25 ? 11.141 5.832 -28.375 1 93.06 25 GLN B C 1
ATOM 3590 O O . GLN B 1 25 ? 10.328 6.676 -27.984 1 93.06 25 GLN B O 1
ATOM 3595 N N . ALA B 1 26 ? 11.758 5.043 -27.578 1 95.56 26 ALA B N 1
ATOM 3596 C CA . ALA B 1 26 ? 11.555 5.172 -26.125 1 95.56 26 ALA B CA 1
ATOM 3597 C C . ALA B 1 26 ? 11.93 6.57 -25.656 1 95.56 26 ALA B C 1
ATOM 3599 O O . ALA B 1 26 ? 12.906 7.16 -26.125 1 95.56 26 ALA B O 1
ATOM 3600 N N . ALA B 1 27 ? 11.172 7.055 -24.609 1 95.44 27 ALA B N 1
ATOM 3601 C CA . ALA B 1 27 ? 11.367 8.391 -24.047 1 95.44 27 ALA B CA 1
ATOM 3602 C C . ALA B 1 27 ? 12.781 8.555 -23.516 1 95.44 27 ALA B C 1
ATOM 3604 O O . ALA B 1 27 ? 13.344 9.656 -23.547 1 95.44 27 ALA B O 1
ATOM 3605 N N . LEU B 1 28 ? 13.375 7.496 -23.062 1 95.38 28 LEU B N 1
ATOM 3606 C CA . LEU B 1 28 ? 14.711 7.516 -22.469 1 95.38 28 LEU B CA 1
ATOM 3607 C C . LEU B 1 28 ? 15.742 7.98 -23.5 1 95.38 28 LEU B C 1
ATOM 3609 O O . LEU B 1 28 ? 16.75 8.594 -23.125 1 95.38 28 LEU B O 1
ATOM 3613 N N . GLY B 1 29 ? 15.508 7.723 -24.734 1 94.38 29 GLY B N 1
ATOM 3614 C CA . GLY B 1 29 ? 16.469 8.023 -25.766 1 94.38 29 GLY B CA 1
ATOM 3615 C C . GLY B 1 29 ? 16.328 9.438 -26.328 1 94.38 29 GLY B C 1
ATOM 3616 O O . GLY B 1 29 ? 17.172 9.883 -27.109 1 94.38 29 GLY B O 1
ATOM 3617 N N . LYS B 1 30 ? 15.336 10.18 -25.953 1 95.75 30 LYS B N 1
ATOM 3618 C CA . LYS B 1 30 ? 15.156 11.547 -26.438 1 95.75 30 LYS B CA 1
ATOM 3619 C C . LYS B 1 30 ? 16.297 12.445 -25.969 1 95.75 30 LYS B C 1
ATOM 3621 O O . LYS B 1 30 ? 16.656 12.438 -24.797 1 95.75 30 LYS B O 1
ATOM 3626 N N . PRO B 1 31 ? 16.797 13.305 -26.844 1 95.12 31 PRO B N 1
ATOM 3627 C CA . PRO B 1 31 ? 17.891 14.188 -26.453 1 95.12 31 PRO B CA 1
ATOM 3628 C C . PRO B 1 31 ? 17.531 15.109 -25.297 1 95.12 31 PRO B C 1
ATOM 3630 O O . PRO B 1 31 ? 18.344 15.305 -24.375 1 95.12 31 PRO B O 1
ATOM 3633 N N . ALA B 1 32 ? 16.344 15.664 -25.312 1 95 32 ALA B N 1
ATOM 3634 C CA . ALA B 1 32 ? 15.906 16.594 -24.281 1 95 32 ALA B CA 1
ATOM 3635 C C . ALA B 1 32 ? 15.836 15.906 -22.922 1 95 32 ALA B C 1
ATOM 3637 O O . ALA B 1 32 ? 16.016 16.547 -21.875 1 95 32 ALA B O 1
ATOM 3638 N N . ALA B 1 33 ? 15.539 14.578 -22.875 1 95.12 33 ALA B N 1
ATOM 3639 C CA . ALA B 1 33 ? 15.469 13.812 -21.641 1 95.12 33 ALA B CA 1
ATOM 3640 C C . ALA B 1 33 ? 16.859 13.641 -21.016 1 95.12 33 ALA B C 1
ATOM 3642 O O . ALA B 1 33 ? 16.984 13.406 -19.812 1 95.12 33 ALA B O 1
ATOM 3643 N N . ASN B 1 34 ? 17.859 13.766 -21.828 1 94.56 34 ASN B N 1
ATOM 3644 C CA . ASN B 1 34 ? 19.219 13.484 -21.391 1 94.56 34 ASN B CA 1
ATOM 3645 C C . ASN B 1 34 ? 20.031 14.773 -21.219 1 94.56 34 ASN B C 1
ATOM 3647 O O . ASN B 1 34 ? 21.234 14.719 -20.984 1 94.56 34 ASN B O 1
ATOM 3651 N N . ALA B 1 35 ? 19.391 15.922 -21.328 1 93.88 35 ALA B N 1
ATOM 3652 C CA . ALA B 1 35 ? 20.031 17.234 -21.266 1 93.88 35 ALA B CA 1
ATOM 3653 C C . ALA B 1 35 ? 20.062 17.766 -19.828 1 93.88 35 ALA B C 1
ATOM 3655 O O . ALA B 1 35 ? 19.562 17.109 -18.922 1 93.88 35 ALA B O 1
ATOM 3656 N N . ALA B 1 36 ? 20.719 18.906 -19.688 1 92.94 36 ALA B N 1
ATOM 3657 C CA . ALA B 1 36 ? 20.734 19.594 -18.406 1 92.94 36 ALA B CA 1
ATOM 3658 C C . ALA B 1 36 ? 19.328 20.031 -17.984 1 92.94 36 ALA B C 1
ATOM 3660 O O . ALA B 1 36 ? 18.484 20.297 -18.844 1 92.94 36 ALA B O 1
ATOM 3661 N N . PHE B 1 37 ? 19.094 20.094 -16.75 1 94.06 37 PHE B N 1
ATOM 3662 C CA . PHE B 1 37 ? 17.781 20.516 -16.25 1 94.06 37 PHE B CA 1
ATOM 3663 C C . PHE B 1 37 ? 17.562 22 -16.484 1 94.06 37 PHE B C 1
ATOM 3665 O O . PHE B 1 37 ? 18.484 22.797 -16.359 1 94.06 37 PHE B O 1
ATOM 3672 N N . LEU B 1 38 ? 16.328 22.359 -16.734 1 90.81 38 LEU B N 1
ATOM 3673 C CA . LEU B 1 38 ? 15.969 23.75 -17 1 90.81 38 LEU B CA 1
ATOM 3674 C C . LEU B 1 38 ? 16.188 24.625 -15.773 1 90.81 38 LEU B C 1
ATOM 3676 O O . LEU B 1 38 ? 16.656 25.75 -15.891 1 90.81 38 LEU B O 1
ATOM 3680 N N . SER B 1 39 ? 15.891 24.078 -14.656 1 86.88 39 SER B N 1
ATOM 3681 C CA . SER B 1 39 ? 15.859 24.859 -13.422 1 86.88 39 SER B CA 1
ATOM 3682 C C . SER B 1 39 ? 17.188 24.781 -12.688 1 86.88 39 SER B C 1
ATOM 3684 O O . SER B 1 39 ? 17.328 25.328 -11.594 1 86.88 39 SER B O 1
ATOM 3686 N N . ALA B 1 40 ? 18.234 24.141 -13.312 1 85.62 40 ALA B N 1
ATOM 3687 C CA . ALA B 1 40 ? 19.453 23.875 -12.57 1 85.62 40 ALA B CA 1
ATOM 3688 C C . ALA B 1 40 ? 20.516 24.938 -12.844 1 85.62 40 ALA B C 1
ATOM 3690 O O . ALA B 1 40 ? 21.672 24.797 -12.461 1 85.62 40 ALA B O 1
ATOM 3691 N N . SER B 1 41 ? 20.062 26.094 -13.391 1 84.81 41 SER B N 1
ATOM 3692 C CA . SER B 1 41 ? 21.016 27.156 -13.695 1 84.81 41 SER B CA 1
ATOM 3693 C C . SER B 1 41 ? 21.219 28.078 -12.5 1 84.81 41 SER B C 1
ATOM 3695 O O . SER B 1 41 ? 22.172 28.875 -12.469 1 84.81 41 SER B O 1
ATOM 3697 N N . ALA B 1 42 ? 20.453 27.875 -11.5 1 86.81 42 ALA B N 1
ATOM 3698 C CA . ALA B 1 42 ? 20.562 28.688 -10.297 1 86.81 42 ALA B CA 1
ATOM 3699 C C . ALA B 1 42 ? 21.812 28.344 -9.516 1 86.81 42 ALA B C 1
ATOM 3701 O O . ALA B 1 42 ? 22.297 27.219 -9.57 1 86.81 42 ALA B O 1
ATOM 3702 N N . PRO B 1 43 ? 22.438 29.328 -8.836 1 87.88 43 PRO B N 1
ATOM 3703 C CA . PRO B 1 43 ? 23.656 29.109 -8.062 1 87.88 43 PRO B CA 1
ATOM 3704 C C . PRO B 1 43 ? 23.5 28.047 -6.992 1 87.88 43 PRO B C 1
ATOM 3706 O O . PRO B 1 43 ? 24.484 27.5 -6.496 1 87.88 43 PRO B O 1
ATOM 3709 N N . ALA B 1 44 ? 22.328 27.734 -6.668 1 90.38 44 ALA B N 1
ATOM 3710 C CA . ALA B 1 44 ? 22.047 26.766 -5.609 1 90.38 44 ALA B CA 1
ATOM 3711 C C . ALA B 1 44 ? 22.359 25.344 -6.066 1 90.38 44 ALA B C 1
ATOM 3713 O O . ALA B 1 44 ? 22.422 24.422 -5.25 1 90.38 44 ALA B O 1
ATOM 3714 N N . PHE B 1 45 ? 22.672 25.234 -7.344 1 93.31 45 PHE B N 1
ATOM 3715 C CA . PHE B 1 45 ? 22.859 23.891 -7.875 1 93.31 45 PHE B CA 1
ATOM 3716 C C . PHE B 1 45 ? 24.266 23.719 -8.453 1 93.31 45 PHE B C 1
ATOM 3718 O O . PHE B 1 45 ? 24.859 24.672 -8.922 1 93.31 45 PHE B O 1
ATOM 3725 N N . ALA B 1 46 ? 24.781 22.5 -8.312 1 90.44 46 ALA B N 1
ATOM 3726 C CA . ALA B 1 46 ? 26.016 22.078 -8.953 1 90.44 46 ALA B CA 1
ATOM 3727 C C . ALA B 1 46 ? 25.766 20.969 -9.961 1 90.44 46 ALA B C 1
ATOM 3729 O O . ALA B 1 46 ? 24.922 20.094 -9.734 1 90.44 46 ALA B O 1
ATOM 3730 N N . GLN B 1 47 ? 26.547 20.969 -10.969 1 86.5 47 GLN B N 1
ATOM 3731 C CA . GLN B 1 47 ? 26.328 19.984 -12.039 1 86.5 47 GLN B CA 1
ATOM 3732 C C . GLN B 1 47 ? 27.047 18.672 -11.742 1 86.5 47 GLN B C 1
ATOM 3734 O O . GLN B 1 47 ? 26.891 17.703 -12.477 1 86.5 47 GLN B O 1
ATOM 3739 N N . GLN B 1 48 ? 27.656 18.594 -10.703 1 87.56 48 GLN B N 1
ATOM 3740 C CA . GLN B 1 48 ? 28.328 17.359 -10.289 1 87.56 48 GLN B CA 1
ATOM 3741 C C . GLN B 1 48 ? 27.312 16.25 -10.016 1 87.56 48 GLN B C 1
ATOM 3743 O O . GLN B 1 48 ? 26.156 16.531 -9.711 1 87.56 48 GLN B O 1
ATOM 3748 N N . PRO B 1 49 ? 27.781 15.031 -10.125 1 88.5 49 PRO B N 1
ATOM 3749 C CA . PRO B 1 49 ? 26.875 13.922 -9.844 1 88.5 49 PRO B CA 1
ATOM 3750 C C . PRO B 1 49 ? 26.438 13.859 -8.383 1 88.5 49 PRO B C 1
ATOM 3752 O O . PRO B 1 49 ? 27.203 14.242 -7.492 1 88.5 49 PRO B O 1
ATOM 3755 N N . VAL B 1 50 ? 25.234 13.375 -8.203 1 90 50 VAL B N 1
ATOM 3756 C CA . VAL B 1 50 ? 24.719 13.164 -6.848 1 90 50 VAL B CA 1
ATOM 3757 C C . VAL B 1 50 ? 25.562 12.102 -6.145 1 90 50 VAL B C 1
ATOM 3759 O O . VAL B 1 50 ? 25.703 10.984 -6.652 1 90 50 VAL B O 1
ATOM 3762 N N . PRO B 1 51 ? 26.141 12.391 -5.059 1 89.12 51 PRO B N 1
ATOM 3763 C CA . PRO B 1 51 ? 26.984 11.406 -4.375 1 89.12 51 PRO B CA 1
ATOM 3764 C C . PRO B 1 51 ? 26.172 10.305 -3.699 1 89.12 51 PRO B C 1
ATOM 3766 O O . PRO B 1 51 ? 25 10.516 -3.365 1 89.12 51 PRO B O 1
ATOM 3769 N N . ALA B 1 52 ? 26.828 9.148 -3.457 1 89.44 52 ALA B N 1
ATOM 3770 C CA . ALA B 1 52 ? 26.266 8.133 -2.582 1 89.44 52 ALA B CA 1
ATOM 3771 C C . ALA B 1 52 ? 26.141 8.641 -1.147 1 89.44 52 ALA B C 1
ATOM 3773 O O . ALA B 1 52 ? 27.031 9.336 -0.659 1 89.44 52 ALA B O 1
ATOM 3774 N N . GLY B 1 53 ? 25.125 8.305 -0.535 1 92.88 53 GLY B N 1
ATOM 3775 C CA . GLY B 1 53 ? 24.906 8.781 0.822 1 92.88 53 GLY B CA 1
ATOM 3776 C C . GLY B 1 53 ? 24.703 10.281 0.899 1 92.88 53 GLY B C 1
ATOM 3777 O O . GLY B 1 53 ? 25.375 10.969 1.686 1 92.88 53 GLY B O 1
ATOM 3778 N N . TRP B 1 54 ? 23.875 10.812 0.082 1 92.88 54 TRP B N 1
ATOM 3779 C CA . TRP B 1 54 ? 23.656 12.242 -0.057 1 92.88 54 TRP B CA 1
ATOM 3780 C C . TRP B 1 54 ? 23.375 12.883 1.297 1 92.88 54 TRP B C 1
ATOM 3782 O O . TRP B 1 54 ? 23.641 14.07 1.501 1 92.88 54 TRP B O 1
ATOM 3792 N N . TRP B 1 55 ? 22.781 12.125 2.279 1 94.62 55 TRP B N 1
ATOM 3793 C CA . TRP B 1 55 ? 22.438 12.695 3.576 1 94.62 55 TRP B CA 1
ATOM 3794 C C . TRP B 1 55 ? 23.688 13.078 4.355 1 94.62 55 TRP B C 1
ATOM 3796 O O . TRP B 1 55 ? 23.625 13.859 5.305 1 94.62 55 TRP B O 1
ATOM 3806 N N . ARG B 1 56 ? 24.812 12.617 3.977 1 93.62 56 ARG B N 1
ATOM 3807 C CA . ARG B 1 56 ? 26.078 12.938 4.633 1 93.62 56 ARG B CA 1
ATOM 3808 C C . ARG B 1 56 ? 26.5 14.367 4.309 1 93.62 56 ARG B C 1
ATOM 3810 O O . ARG B 1 56 ? 27.375 14.922 4.984 1 93.62 56 ARG B O 1
ATOM 3817 N N . LEU B 1 57 ? 25.953 14.914 3.254 1 93.56 57 LEU B N 1
ATOM 3818 C CA . LEU B 1 57 ? 26.25 16.297 2.887 1 93.56 57 LEU B CA 1
ATOM 3819 C C . LEU B 1 57 ? 25.859 17.25 4.008 1 93.56 57 LEU B C 1
ATOM 3821 O O . LEU B 1 57 ? 26.344 18.391 4.055 1 93.56 57 LEU B O 1
ATOM 3825 N N . TYR B 1 58 ? 24.953 16.797 4.914 1 95.38 58 TYR B N 1
ATOM 3826 C CA . TYR B 1 58 ? 24.5 17.656 6.012 1 95.38 58 TYR B CA 1
ATOM 3827 C C . TYR B 1 58 ? 25.5 17.656 7.156 1 95.38 58 TYR B C 1
ATOM 3829 O O . TYR B 1 58 ? 25.406 18.453 8.078 1 95.38 58 TYR B O 1
ATOM 3837 N N . ASP B 1 59 ? 26.484 16.781 7.156 1 94.62 59 ASP B N 1
ATOM 3838 C CA . ASP B 1 59 ? 27.5 16.656 8.203 1 94.62 59 ASP B CA 1
ATOM 3839 C C . ASP B 1 59 ? 26.859 16.531 9.578 1 94.62 59 ASP B C 1
ATOM 3841 O O . ASP B 1 59 ? 27.203 17.281 10.5 1 94.62 59 ASP B O 1
ATOM 3845 N N . ASP B 1 60 ? 25.891 15.695 9.641 1 95.06 60 ASP B N 1
ATOM 3846 C CA . ASP B 1 60 ? 25.156 15.43 10.875 1 95.06 60 ASP B CA 1
ATOM 3847 C C . ASP B 1 60 ? 25.281 13.961 11.281 1 95.06 60 ASP B C 1
ATOM 3849 O O . ASP B 1 60 ? 24.641 13.094 10.68 1 95.06 60 ASP B O 1
ATOM 3853 N N . ALA B 1 61 ? 26.062 13.672 12.336 1 95.06 61 ALA B N 1
ATOM 3854 C CA . ALA B 1 61 ? 26.375 12.312 12.758 1 95.06 61 ALA B CA 1
ATOM 3855 C C . ALA B 1 61 ? 25.125 11.578 13.211 1 95.06 61 ALA B C 1
ATOM 3857 O O . ALA B 1 61 ? 24.984 10.375 12.992 1 95.06 61 ALA B O 1
ATOM 3858 N N . ARG B 1 62 ? 24.297 12.25 13.859 1 95.12 62 ARG B N 1
ATOM 3859 C CA . ARG B 1 62 ? 23.047 11.625 14.297 1 95.12 62 ARG B CA 1
ATOM 3860 C C . ARG B 1 62 ? 22.203 11.18 13.109 1 95.12 62 ARG B C 1
ATOM 3862 O O . ARG B 1 62 ? 21.672 10.07 13.094 1 95.12 62 ARG B O 1
ATOM 3869 N N . LEU B 1 63 ? 22.062 12.055 12.125 1 95.81 63 LEU B N 1
ATOM 3870 C CA . LEU B 1 63 ? 21.328 11.727 10.914 1 95.81 63 LEU B CA 1
ATOM 3871 C C . LEU B 1 63 ? 21.938 10.516 10.211 1 95.81 63 LEU B C 1
ATOM 3873 O O . LEU B 1 63 ? 21.219 9.609 9.781 1 95.81 63 LEU B O 1
ATOM 3877 N N . ASP B 1 64 ? 23.266 10.461 10.188 1 95.94 64 ASP B N 1
ATOM 3878 C CA . ASP B 1 64 ? 23.969 9.336 9.57 1 95.94 64 ASP B CA 1
ATOM 3879 C C . ASP B 1 64 ? 23.609 8.023 10.266 1 95.94 64 ASP B C 1
ATOM 3881 O O . ASP B 1 64 ? 23.359 7.012 9.609 1 95.94 64 ASP B O 1
ATOM 3885 N N . THR B 1 65 ? 23.609 8.078 11.547 1 96.06 65 THR B N 1
ATOM 3886 C CA . THR B 1 65 ? 23.312 6.895 12.336 1 96.06 65 THR B CA 1
ATOM 3887 C C . THR B 1 65 ? 21.875 6.438 12.125 1 96.06 65 THR B C 1
ATOM 3889 O O . THR B 1 65 ? 21.609 5.242 11.977 1 96.06 65 THR B O 1
ATOM 3892 N N . LEU B 1 66 ? 20.922 7.363 12.07 1 97.12 66 LEU B N 1
ATOM 3893 C CA . LEU B 1 66 ? 19.516 7.043 11.883 1 97.12 66 LEU B CA 1
ATOM 3894 C C . LEU B 1 66 ? 19.281 6.406 10.523 1 97.12 66 LEU B C 1
ATOM 3896 O O . LEU B 1 66 ? 18.547 5.418 10.414 1 97.12 66 LEU B O 1
ATOM 3900 N N . VAL B 1 67 ? 19.906 6.934 9.516 1 97.31 67 VAL B N 1
ATOM 3901 C CA . VAL B 1 67 ? 19.734 6.379 8.18 1 97.31 67 VAL B CA 1
ATOM 3902 C C . VAL B 1 67 ? 20.328 4.973 8.117 1 97.31 67 VAL B C 1
ATOM 3904 O O . VAL B 1 67 ? 19.703 4.059 7.566 1 97.31 67 VAL B O 1
ATOM 3907 N N . ALA B 1 68 ? 21.484 4.793 8.719 1 96.88 68 ALA B N 1
ATOM 3908 C CA . ALA B 1 68 ? 22.109 3.473 8.734 1 96.88 68 ALA B CA 1
ATOM 3909 C C . ALA B 1 68 ? 21.219 2.457 9.445 1 96.88 68 ALA B C 1
ATOM 3911 O O . ALA B 1 68 ? 21.047 1.332 8.969 1 96.88 68 ALA B O 1
ATOM 3912 N N . GLU B 1 69 ? 20.656 2.887 10.539 1 97.44 69 GLU B N 1
ATOM 3913 C CA . GLU B 1 69 ? 19.781 2.004 11.297 1 97.44 69 GLU B CA 1
ATOM 3914 C C . GLU B 1 69 ? 18.516 1.672 10.5 1 97.44 69 GLU B C 1
ATOM 3916 O O . GLU B 1 69 ? 18.062 0.524 10.492 1 97.44 69 GLU B O 1
ATOM 3921 N N . ALA B 1 70 ? 17.906 2.65 9.859 1 98 70 ALA B N 1
ATOM 3922 C CA . ALA B 1 70 ? 16.703 2.428 9.047 1 98 70 ALA B CA 1
ATOM 3923 C C . ALA B 1 70 ? 17 1.461 7.902 1 98 70 ALA B C 1
ATOM 3925 O O . ALA B 1 70 ? 16.203 0.547 7.641 1 98 70 ALA B O 1
ATOM 3926 N N . LEU B 1 71 ? 18.141 1.631 7.23 1 97.25 71 LEU B N 1
ATOM 3927 C CA . LEU B 1 71 ? 18.5 0.78 6.102 1 97.25 71 LEU B CA 1
ATOM 3928 C C . LEU B 1 71 ? 18.703 -0.664 6.551 1 97.25 71 LEU B C 1
ATOM 3930 O O . LEU B 1 71 ? 18.5 -1.596 5.77 1 97.25 71 LEU B O 1
ATOM 3934 N N . ALA B 1 72 ? 19 -0.869 7.832 1 96.5 72 ALA B N 1
ATOM 3935 C CA . ALA B 1 72 ? 19.281 -2.205 8.352 1 96.5 72 ALA B CA 1
ATOM 3936 C C . ALA B 1 72 ? 18 -2.861 8.875 1 96.5 72 ALA B C 1
ATOM 3938 O O . ALA B 1 72 ? 17.875 -4.086 8.859 1 96.5 72 ALA B O 1
ATOM 3939 N N . ALA B 1 73 ? 17 -2.033 9.25 1 96.31 73 ALA B N 1
ATOM 3940 C CA . ALA B 1 73 ? 15.945 -2.623 10.078 1 96.31 73 ALA B CA 1
ATOM 3941 C C . ALA B 1 73 ? 14.57 -2.426 9.438 1 96.31 73 ALA B C 1
ATOM 3943 O O . ALA B 1 73 ? 13.594 -3.061 9.852 1 96.31 73 ALA B O 1
ATOM 3944 N N . ASN B 1 74 ? 14.391 -1.576 8.453 1 98.19 74 ASN B N 1
ATOM 3945 C CA . ASN B 1 74 ? 13.094 -1.173 7.922 1 98.19 74 ASN B CA 1
ATOM 3946 C C . ASN B 1 74 ? 12.336 -2.357 7.328 1 98.19 74 ASN B C 1
ATOM 3948 O O . ASN B 1 74 ? 12.914 -3.164 6.598 1 98.19 74 ASN B O 1
ATOM 3952 N N . ALA B 1 75 ? 11.055 -2.416 7.656 1 98.19 75 ALA B N 1
ATOM 3953 C CA . ALA B 1 75 ? 10.211 -3.537 7.25 1 98.19 75 ALA B CA 1
ATOM 3954 C C . ALA B 1 75 ? 10.039 -3.574 5.734 1 98.19 75 ALA B C 1
ATOM 3956 O O . ALA B 1 75 ? 9.961 -4.652 5.141 1 98.19 75 ALA B O 1
ATOM 3957 N N . ASP B 1 76 ? 9.977 -2.43 5.098 1 98 76 ASP B N 1
ATOM 3958 C CA . ASP B 1 76 ? 9.797 -2.385 3.65 1 98 76 ASP B CA 1
ATOM 3959 C C . ASP B 1 76 ? 11.023 -2.934 2.928 1 98 76 ASP B C 1
ATOM 3961 O O . ASP B 1 76 ? 10.906 -3.584 1.888 1 98 76 ASP B O 1
ATOM 3965 N N . ILE B 1 77 ? 12.203 -2.684 3.449 1 98.19 77 ILE B N 1
ATOM 3966 C CA . ILE B 1 77 ? 13.43 -3.213 2.859 1 98.19 77 ILE B CA 1
ATOM 3967 C C . ILE B 1 77 ? 13.484 -4.727 3.051 1 98.19 77 ILE B C 1
ATOM 3969 O O . ILE B 1 77 ? 13.859 -5.461 2.137 1 98.19 77 ILE B O 1
ATOM 3973 N N . ARG B 1 78 ? 13.062 -5.199 4.219 1 98.19 78 ARG B N 1
ATOM 3974 C CA . ARG B 1 78 ? 13.008 -6.637 4.465 1 98.19 78 ARG B CA 1
ATOM 3975 C C . ARG B 1 78 ? 12.055 -7.324 3.49 1 98.19 78 ARG B C 1
ATOM 3977 O O . ARG B 1 78 ? 12.359 -8.391 2.961 1 98.19 78 ARG B O 1
ATOM 3984 N N . ALA B 1 79 ? 10.906 -6.699 3.254 1 98.56 79 ALA B N 1
ATOM 3985 C CA . ALA B 1 79 ? 9.938 -7.242 2.307 1 98.56 79 ALA B CA 1
ATOM 3986 C C . ALA B 1 79 ? 10.508 -7.27 0.892 1 98.56 79 ALA B C 1
ATOM 3988 O O . ALA B 1 79 ? 10.359 -8.266 0.176 1 98.56 79 ALA B O 1
ATOM 3989 N N . ALA B 1 80 ? 11.203 -6.191 0.513 1 98.31 80 ALA B N 1
ATOM 3990 C CA . ALA B 1 80 ? 11.805 -6.125 -0.818 1 98.31 80 ALA B CA 1
ATOM 3991 C C . ALA B 1 80 ? 12.906 -7.172 -0.979 1 98.31 80 ALA B C 1
ATOM 3993 O O . ALA B 1 80 ? 13.031 -7.789 -2.039 1 98.31 80 ALA B O 1
ATOM 3994 N N . ALA B 1 81 ? 13.711 -7.391 0.042 1 98.56 81 ALA B N 1
ATOM 3995 C CA . ALA B 1 81 ? 14.758 -8.414 0.022 1 98.56 81 ALA B CA 1
ATOM 3996 C C . ALA B 1 81 ? 14.156 -9.805 -0.135 1 98.56 81 ALA B C 1
ATOM 3998 O O . ALA B 1 81 ? 14.672 -10.633 -0.889 1 98.56 81 ALA B O 1
ATOM 3999 N N . ALA B 1 82 ? 13.062 -10.055 0.585 1 98.69 82 ALA B N 1
ATOM 4000 C CA . ALA B 1 82 ? 12.375 -11.336 0.469 1 98.69 82 ALA B CA 1
ATOM 4001 C C . ALA B 1 82 ? 11.797 -11.531 -0.934 1 98.69 82 ALA B C 1
ATOM 4003 O O . ALA B 1 82 ? 11.883 -12.617 -1.502 1 98.69 82 ALA B O 1
ATOM 4004 N N . ASN B 1 83 ? 11.242 -10.5 -1.529 1 98.69 83 ASN B N 1
ATOM 4005 C CA . ASN B 1 83 ? 10.703 -10.57 -2.885 1 98.69 83 ASN B CA 1
ATOM 4006 C C . ASN B 1 83 ? 11.805 -10.828 -3.908 1 98.69 83 ASN B C 1
ATOM 4008 O O . ASN B 1 83 ? 11.586 -11.516 -4.906 1 98.69 83 ASN B O 1
ATOM 4012 N N . LEU B 1 84 ? 13.016 -10.258 -3.686 1 98.69 84 LEU B N 1
ATOM 4013 C CA . LEU B 1 84 ? 14.148 -10.555 -4.551 1 98.69 84 LEU B CA 1
ATOM 4014 C C . LEU B 1 84 ? 14.547 -12.023 -4.445 1 98.69 84 LEU B C 1
ATOM 4016 O O . LEU B 1 84 ? 14.789 -12.68 -5.457 1 98.69 84 LEU B O 1
ATOM 4020 N N . ARG B 1 85 ? 14.57 -12.586 -3.213 1 98.75 85 ARG B N 1
ATOM 4021 C CA . ARG B 1 85 ? 14.859 -14.008 -3.033 1 98.75 85 ARG B CA 1
ATOM 4022 C C . ARG B 1 85 ? 13.828 -14.867 -3.746 1 98.75 85 ARG B C 1
ATOM 4024 O O . ARG B 1 85 ? 14.172 -15.898 -4.34 1 98.75 85 ARG B O 1
ATOM 4031 N N . LYS B 1 86 ? 12.57 -14.438 -3.713 1 98.75 86 LYS B N 1
ATOM 4032 C CA . LYS B 1 86 ? 11.516 -15.148 -4.434 1 98.75 86 LYS B CA 1
ATOM 4033 C C . LYS B 1 86 ? 11.781 -15.141 -5.938 1 98.75 86 LYS B C 1
ATOM 4035 O O . LYS B 1 86 ? 11.688 -16.172 -6.598 1 98.75 86 LYS B O 1
ATOM 4040 N N . ALA B 1 87 ? 12.141 -13.945 -6.438 1 98.69 87 ALA B N 1
ATOM 4041 C CA . ALA B 1 87 ? 12.414 -13.828 -7.867 1 98.69 87 ALA B CA 1
ATOM 4042 C C . ALA B 1 87 ? 13.594 -14.695 -8.273 1 98.69 87 ALA B C 1
ATOM 4044 O O . ALA B 1 87 ? 13.578 -15.328 -9.336 1 98.69 87 ALA B O 1
ATOM 4045 N N . LEU B 1 88 ? 14.633 -14.773 -7.453 1 98.81 88 LEU B N 1
ATOM 4046 C CA . LEU B 1 88 ? 15.797 -15.617 -7.703 1 98.81 88 LEU B CA 1
ATOM 4047 C C . LEU B 1 88 ? 15.414 -17.094 -7.715 1 98.81 88 LEU B C 1
ATOM 4049 O O . LEU B 1 88 ? 15.875 -17.844 -8.57 1 98.81 88 LEU B O 1
ATOM 4053 N N . ALA B 1 89 ? 14.562 -17.453 -6.777 1 98.75 89 ALA B N 1
ATOM 4054 C CA . ALA B 1 89 ? 14.102 -18.844 -6.715 1 98.75 89 ALA B CA 1
ATOM 4055 C C . ALA B 1 89 ? 13.258 -19.203 -7.941 1 98.75 89 ALA B C 1
ATOM 4057 O O . ALA B 1 89 ? 13.383 -20.297 -8.492 1 98.75 89 ALA B O 1
ATOM 4058 N N . VAL B 1 90 ? 12.398 -18.281 -8.414 1 98.44 90 VAL B N 1
ATOM 4059 C CA . VAL B 1 90 ? 11.594 -18.5 -9.609 1 98.44 90 VAL B CA 1
ATOM 4060 C C . VAL B 1 90 ? 12.5 -18.625 -10.828 1 98.44 90 VAL B C 1
ATOM 4062 O O . VAL B 1 90 ? 12.305 -19.516 -11.672 1 98.44 90 VAL B O 1
ATOM 4065 N N . GLU B 1 91 ? 13.539 -17.781 -10.93 1 98.62 91 GLU B N 1
ATOM 4066 C CA . GLU B 1 91 ? 14.508 -17.875 -12.016 1 98.62 91 GLU B CA 1
ATOM 4067 C C . GLU B 1 91 ? 15.219 -19.234 -12 1 98.62 91 GLU B C 1
ATOM 4069 O O . GLU B 1 91 ? 15.383 -19.859 -13.047 1 98.62 91 GLU B O 1
ATOM 4074 N N . ALA B 1 92 ? 15.562 -19.719 -10.812 1 98.5 92 ALA B N 1
ATOM 4075 C CA . ALA B 1 92 ? 16.203 -21.016 -10.68 1 98.5 92 ALA B CA 1
ATOM 4076 C C . ALA B 1 92 ? 15.273 -22.141 -11.125 1 98.5 92 ALA B C 1
ATOM 4078 O O . ALA B 1 92 ? 15.695 -23.094 -11.781 1 98.5 92 ALA B O 1
ATOM 4079 N N . SER B 1 93 ? 14 -22 -10.758 1 98.25 93 SER B N 1
ATOM 4080 C CA . SER B 1 93 ? 13.016 -23 -11.156 1 98.25 93 SER B CA 1
ATOM 4081 C C . SER B 1 93 ? 12.828 -23.031 -12.664 1 98.25 93 SER B C 1
ATOM 4083 O O . SER B 1 93 ? 12.758 -24.094 -13.266 1 98.25 93 SER B O 1
ATOM 4085 N N . VAL B 1 94 ? 12.828 -21.875 -13.305 1 97.75 94 VAL B N 1
ATOM 4086 C CA . VAL B 1 94 ? 12.672 -21.781 -14.75 1 97.75 94 VAL B CA 1
ATOM 4087 C C . VAL B 1 94 ? 13.906 -22.344 -15.453 1 97.75 94 VAL B C 1
ATOM 4089 O O . VAL B 1 94 ? 13.789 -23.094 -16.422 1 97.75 94 VAL B O 1
ATOM 4092 N N . ASN B 1 95 ? 15.102 -22.094 -14.938 1 97.62 95 ASN B N 1
ATOM 4093 C CA . ASN B 1 95 ? 16.344 -22.578 -15.508 1 97.62 95 ASN B CA 1
ATOM 4094 C C . ASN B 1 95 ? 16.438 -24.109 -15.414 1 97.62 95 ASN B C 1
ATOM 4096 O O . ASN B 1 95 ? 17 -24.75 -16.312 1 97.62 95 ASN B O 1
ATOM 4100 N N . ALA B 1 96 ? 15.844 -24.641 -14.375 1 97.5 96 ALA B N 1
ATOM 4101 C CA . ALA B 1 96 ? 15.906 -26.078 -14.148 1 97.5 96 ALA B CA 1
ATOM 4102 C C . ALA B 1 96 ? 15.055 -26.828 -15.164 1 97.5 96 ALA B C 1
ATOM 4104 O O . ALA B 1 96 ? 15.219 -28.047 -15.344 1 97.5 96 ALA B O 1
ATOM 4105 N N . GLU B 1 97 ? 14.164 -26.156 -15.906 1 95.75 97 GLU B N 1
ATOM 4106 C CA . GLU B 1 97 ? 13.328 -26.797 -16.906 1 95.75 97 GLU B CA 1
ATOM 4107 C C . GLU B 1 97 ? 14.172 -27.312 -18.078 1 95.75 97 GLU B C 1
ATOM 4109 O O . GLU B 1 97 ? 13.742 -28.219 -18.812 1 95.75 97 GLU B O 1
ATOM 4114 N N . ARG B 1 98 ? 15.414 -26.812 -18.266 1 95.38 98 ARG B N 1
ATOM 4115 C CA . ARG B 1 98 ? 16.297 -27.234 -19.344 1 95.38 98 ARG B CA 1
ATOM 4116 C C . ARG B 1 98 ? 17.016 -28.547 -19 1 95.38 98 ARG B C 1
ATOM 4118 O O . ARG B 1 98 ? 17.578 -29.188 -19.875 1 95.38 98 ARG B O 1
ATOM 4125 N N . ASP B 1 99 ? 16.891 -28.953 -17.734 1 96.31 99 ASP B N 1
ATOM 4126 C CA . ASP B 1 99 ? 17.547 -30.172 -17.297 1 96.31 99 ASP B CA 1
ATOM 4127 C C . ASP B 1 99 ? 16.641 -31.391 -17.516 1 96.31 99 ASP B C 1
ATOM 4129 O O . ASP B 1 99 ? 15.438 -31.25 -17.703 1 96.31 99 ASP B O 1
ATOM 4133 N N . PRO B 1 100 ? 17.203 -32.594 -17.547 1 96.88 100 PRO B N 1
ATOM 4134 C CA . PRO B 1 100 ? 16.344 -33.781 -17.609 1 96.88 100 PRO B CA 1
ATOM 4135 C C . PRO B 1 100 ? 15.469 -33.938 -16.359 1 96.88 100 PRO B C 1
ATOM 4137 O O . PRO B 1 100 ? 15.859 -33.5 -15.273 1 96.88 100 PRO B O 1
ATOM 4140 N N . HIS B 1 101 ? 14.336 -34.531 -16.531 1 96.19 101 HIS B N 1
ATOM 4141 C CA . HIS B 1 101 ? 13.422 -34.812 -15.445 1 96.19 101 HIS B CA 1
ATOM 4142 C C . HIS B 1 101 ? 13.156 -36.312 -15.359 1 96.19 101 HIS B C 1
ATOM 4144 O O . HIS B 1 101 ? 13.086 -37 -16.391 1 96.19 101 HIS B O 1
ATOM 4150 N N . ALA B 1 102 ? 13.109 -36.75 -14.109 1 97.12 102 ALA B N 1
ATOM 4151 C CA . ALA B 1 102 ? 12.891 -38.156 -13.883 1 97.12 102 ALA B CA 1
ATOM 4152 C C . ALA B 1 102 ? 11.648 -38.406 -13.023 1 97.12 102 ALA B C 1
ATOM 4154 O O . ALA B 1 102 ? 11.336 -37.594 -12.141 1 97.12 102 ALA B O 1
ATOM 4155 N N . SER B 1 103 ? 10.953 -39.438 -13.328 1 96.62 103 SER B N 1
ATOM 4156 C CA . SER B 1 103 ? 9.789 -39.844 -12.531 1 96.62 103 SER B CA 1
ATOM 4157 C C . SER B 1 103 ? 9.758 -41.344 -12.32 1 96.62 103 SER B C 1
ATOM 4159 O O . SER B 1 103 ? 10.305 -42.094 -13.125 1 96.62 103 SER B O 1
ATOM 4161 N N . VAL B 1 104 ? 9.227 -41.75 -11.172 1 96.75 104 VAL B N 1
ATOM 4162 C CA . VAL B 1 104 ? 9 -43.125 -10.82 1 96.75 104 VAL B CA 1
ATOM 4163 C C . VAL B 1 104 ? 7.508 -43.375 -10.602 1 96.75 104 VAL B C 1
ATOM 4165 O O . VAL B 1 104 ? 6.812 -42.531 -10.031 1 96.75 104 VAL B O 1
ATOM 4168 N N . SER B 1 105 ? 7.012 -44.406 -11.141 1 96.31 105 SER B N 1
ATOM 4169 C CA . SER B 1 105 ? 5.621 -44.781 -10.906 1 96.31 105 SER B CA 1
ATOM 4170 C C . SER B 1 105 ? 5.5 -46.281 -10.586 1 96.31 105 SER B C 1
ATOM 4172 O O . SER B 1 105 ? 6.336 -47.062 -11.008 1 96.31 105 SER B O 1
ATOM 4174 N N . ALA B 1 106 ? 4.559 -46.625 -9.75 1 95.81 106 ALA B N 1
ATOM 4175 C CA . ALA B 1 106 ? 4.199 -48 -9.422 1 95.81 106 ALA B CA 1
ATOM 4176 C C . ALA B 1 106 ? 2.693 -48.125 -9.227 1 95.81 106 ALA B C 1
ATOM 4178 O O . ALA B 1 106 ? 2.068 -47.312 -8.562 1 95.81 106 ALA B O 1
ATOM 4179 N N . ALA B 1 107 ? 2.15 -49.125 -9.891 1 95.62 107 ALA B N 1
ATOM 4180 C CA . ALA B 1 107 ? 0.722 -49.406 -9.773 1 95.62 107 ALA B CA 1
ATOM 4181 C C . ALA B 1 107 ? 0.466 -50.906 -9.602 1 95.62 107 ALA B C 1
ATOM 4183 O O . ALA B 1 107 ? 1.155 -51.719 -10.195 1 95.62 107 ALA B O 1
ATOM 4184 N N . VAL B 1 108 ? -0.428 -51.25 -8.719 1 95.19 108 VAL B N 1
ATOM 4185 C CA . VAL B 1 108 ? -0.971 -52.594 -8.57 1 95.19 108 VAL B CA 1
ATOM 4186 C C . VAL B 1 108 ? -2.494 -52.531 -8.664 1 95.19 108 VAL B C 1
ATOM 4188 O O . VAL B 1 108 ? -3.129 -51.625 -8.117 1 95.19 108 VAL B O 1
ATOM 4191 N N . GLN B 1 109 ? -2.975 -53.469 -9.492 1 95.25 109 GLN B N 1
ATOM 4192 C CA . GLN B 1 109 ? -4.426 -53.5 -9.641 1 95.25 109 GLN B CA 1
ATOM 4193 C C . GLN B 1 109 ? -4.949 -54.906 -9.727 1 95.25 109 GLN B C 1
ATOM 4195 O O . GLN B 1 109 ? -4.297 -55.781 -10.297 1 95.25 109 GLN B O 1
ATOM 4200 N N . ARG B 1 110 ? -6.09 -55.156 -9.078 1 96.62 110 ARG B N 1
ATOM 4201 C CA . ARG B 1 110 ? -6.938 -56.312 -9.422 1 96.62 110 ARG B CA 1
ATOM 4202 C C . ARG B 1 110 ? -7.891 -55.938 -10.562 1 96.62 110 ARG B C 1
ATOM 4204 O O . ARG B 1 110 ? -8.617 -54.969 -10.484 1 96.62 110 ARG B O 1
ATOM 4211 N N . ALA B 1 111 ? -7.734 -56.688 -11.586 1 94.62 111 ALA B N 1
ATOM 4212 C CA . ALA B 1 111 ? -8.477 -56.25 -12.758 1 94.62 111 ALA B CA 1
ATOM 4213 C C . ALA B 1 111 ? -8.977 -57.438 -13.578 1 94.62 111 ALA B C 1
ATOM 4215 O O . ALA B 1 111 ? -8.453 -58.531 -13.469 1 94.62 111 ALA B O 1
ATOM 4216 N N . GLN B 1 112 ? -10.016 -57.188 -14.273 1 94.56 112 GLN B N 1
ATOM 4217 C CA . GLN B 1 112 ? -10.5 -58 -15.383 1 94.56 112 GLN B CA 1
ATOM 4218 C C . GLN B 1 112 ? -10.609 -57.188 -16.656 1 94.56 112 GLN B C 1
ATOM 4220 O O . GLN B 1 112 ? -11.445 -56.281 -16.766 1 94.56 112 GLN B O 1
ATOM 4225 N N . ASP B 1 113 ? -9.75 -57.5 -17.641 1 91.56 113 ASP B N 1
ATOM 4226 C CA . ASP B 1 113 ? -9.727 -56.781 -18.891 1 91.56 113 ASP B CA 1
ATOM 4227 C C . ASP B 1 113 ? -10.734 -57.344 -19.891 1 91.56 113 ASP B C 1
ATOM 4229 O O . ASP B 1 113 ? -11.172 -58.5 -19.75 1 91.56 113 ASP B O 1
ATOM 4233 N N . SER B 1 114 ? -11 -56.438 -20.766 1 90 114 SER B N 1
ATOM 4234 C CA . SER B 1 114 ? -11.797 -56.906 -21.891 1 90 114 SER B CA 1
ATOM 4235 C C . SER B 1 114 ? -10.984 -57.844 -22.797 1 90 114 SER B C 1
ATOM 4237 O O . SER B 1 114 ? -9.914 -57.469 -23.266 1 90 114 SER B O 1
ATOM 4239 N N . GLY B 1 115 ? -11.492 -59.031 -23.016 1 88.75 115 GLY B N 1
ATOM 4240 C CA . GLY B 1 115 ? -10.836 -59.906 -23.984 1 88.75 115 GLY B CA 1
ATOM 4241 C C . GLY B 1 115 ? -10.734 -59.281 -25.359 1 88.75 115 GLY B C 1
ATOM 4242 O O . GLY B 1 115 ? -9.711 -59.438 -26.031 1 88.75 115 GLY B O 1
ATOM 4243 N N . GLU B 1 116 ? -11.672 -58.531 -25.719 1 87.12 116 GLU B N 1
ATOM 4244 C CA . GLU B 1 116 ? -11.75 -57.969 -27.062 1 87.12 116 GLU B CA 1
ATOM 4245 C C . GLU B 1 116 ? -10.688 -56.875 -27.281 1 87.12 116 GLU B C 1
ATOM 4247 O O . GLU B 1 116 ? -10.234 -56.656 -28.406 1 87.12 116 GLU B O 1
ATOM 4252 N N . ALA B 1 117 ? -10.305 -56.281 -26.156 1 83.94 117 ALA B N 1
ATOM 4253 C CA . ALA B 1 117 ? -9.234 -55.312 -26.266 1 83.94 117 ALA B CA 1
ATOM 4254 C C . ALA B 1 117 ? -7.941 -55.938 -26.75 1 83.94 117 ALA B C 1
ATOM 4256 O O . ALA B 1 117 ? -7.062 -55.25 -27.281 1 83.94 117 ALA B O 1
ATOM 4257 N N . TYR B 1 118 ? -7.852 -57.25 -26.609 1 83.31 118 TYR B N 1
ATOM 4258 C CA . TYR B 1 118 ? -6.676 -58 -27.047 1 83.31 118 TYR B CA 1
ATOM 4259 C C . TYR B 1 118 ? -7.008 -58.906 -28.219 1 83.31 118 TYR B C 1
ATOM 4261 O O . TYR B 1 118 ? -6.27 -59.875 -28.5 1 83.31 118 TYR B O 1
ATOM 4269 N N . LEU B 1 119 ? -8.125 -58.719 -28.828 1 83.88 119 LEU B N 1
ATOM 4270 C CA . LEU B 1 119 ? -8.625 -59.469 -29.969 1 83.88 119 LEU B CA 1
ATOM 4271 C C . LEU B 1 119 ? -8.891 -60.938 -29.562 1 83.88 119 LEU B C 1
ATOM 4273 O O . LEU B 1 119 ? -8.68 -61.844 -30.359 1 83.88 119 LEU B O 1
ATOM 4277 N N . ILE B 1 120 ? -9.234 -61.094 -28.266 1 85.94 120 ILE B N 1
ATOM 4278 C CA . ILE B 1 120 ? -9.625 -62.406 -27.75 1 85.94 120 ILE B CA 1
ATOM 4279 C C . ILE B 1 120 ? -11.141 -62.438 -27.562 1 85.94 120 ILE B C 1
ATOM 4281 O O . ILE B 1 120 ? -11.727 -61.562 -26.938 1 85.94 120 ILE B O 1
ATOM 4285 N N . GLU B 1 121 ? -11.766 -63.438 -28.062 1 84.62 121 GLU B N 1
ATOM 4286 C CA . GLU B 1 121 ? -13.219 -63.531 -28.125 1 84.62 121 GLU B CA 1
ATOM 4287 C C . GLU B 1 121 ? -13.789 -64.125 -26.844 1 84.62 121 GLU B C 1
ATOM 4289 O O . GLU B 1 121 ? -14.906 -64.688 -26.844 1 84.62 121 GLU B O 1
ATOM 4294 N N . LYS B 1 122 ? -13.078 -64.25 -25.812 1 89.25 122 LYS B N 1
ATOM 4295 C CA . LYS B 1 122 ? -13.539 -64.75 -24.531 1 89.25 122 LYS B CA 1
ATOM 4296 C C . LYS B 1 122 ? -13.258 -63.781 -23.391 1 89.25 122 LYS B C 1
ATOM 4298 O O . LYS B 1 122 ? -12.406 -62.906 -23.531 1 89.25 122 LYS B O 1
ATOM 4303 N N . LYS B 1 123 ? -14.078 -63.938 -22.344 1 89.94 123 LYS B N 1
ATOM 4304 C CA . LYS B 1 123 ? -13.852 -63.188 -21.125 1 89.94 123 LYS B CA 1
ATOM 4305 C C . LYS B 1 123 ? -12.516 -63.562 -20.484 1 89.94 123 LYS B C 1
ATOM 4307 O O . LYS B 1 123 ? -12.203 -64.75 -20.312 1 89.94 123 LYS B O 1
ATOM 4312 N N . LEU B 1 124 ? -11.711 -62.562 -20.219 1 90.56 124 LEU B N 1
ATOM 4313 C CA . LEU B 1 124 ? -10.422 -62.812 -19.578 1 90.56 124 LEU B CA 1
ATOM 4314 C C . LEU B 1 124 ? -10.602 -62.969 -18.078 1 90.56 124 LEU B C 1
ATOM 4316 O O . LEU B 1 124 ? -11.516 -62.406 -17.484 1 90.56 124 LEU B O 1
ATOM 4320 N N . PRO B 1 125 ? -9.773 -63.781 -17.359 1 92.19 125 PRO B N 1
ATOM 4321 C CA . PRO B 1 125 ? -9.859 -63.938 -15.906 1 92.19 125 PRO B CA 1
ATOM 4322 C C . PRO B 1 125 ? -9.438 -62.688 -15.156 1 92.19 125 PRO B C 1
ATOM 4324 O O . PRO B 1 125 ? -8.742 -61.844 -15.711 1 92.19 125 PRO B O 1
ATOM 4327 N N . VAL B 1 126 ? -9.945 -62.656 -13.914 1 94.94 126 VAL B N 1
ATOM 4328 C CA . VAL B 1 126 ? -9.469 -61.625 -13.016 1 94.94 126 VAL B CA 1
ATOM 4329 C C . VAL B 1 126 ? -8 -61.844 -12.672 1 94.94 126 VAL B C 1
ATOM 4331 O O . VAL B 1 126 ? -7.59 -63 -12.453 1 94.94 126 VAL B O 1
ATOM 4334 N N . ALA B 1 127 ? -7.238 -60.844 -12.727 1 94.81 127 ALA B N 1
ATOM 4335 C CA . ALA B 1 127 ? -5.812 -60.969 -12.438 1 94.81 127 ALA B CA 1
ATOM 4336 C C . ALA B 1 127 ? -5.305 -59.812 -11.609 1 94.81 127 ALA B C 1
ATOM 4338 O O . ALA B 1 127 ? -5.961 -58.75 -11.531 1 94.81 127 ALA B O 1
ATOM 4339 N N . ASN B 1 128 ? -4.191 -60.094 -10.875 1 95.75 128 ASN B N 1
ATOM 4340 C CA . ASN B 1 128 ? -3.406 -59 -10.266 1 95.75 128 ASN B CA 1
ATOM 4341 C C . ASN B 1 128 ? -2.283 -58.531 -11.188 1 95.75 128 ASN B C 1
ATOM 4343 O O . ASN B 1 128 ? -1.391 -59.312 -11.531 1 95.75 128 ASN B O 1
ATOM 4347 N N . VAL B 1 129 ? -2.443 -57.344 -11.57 1 95.06 129 VAL B N 1
ATOM 4348 C CA . VAL B 1 129 ? -1.498 -56.781 -12.539 1 95.06 129 VAL B CA 1
ATOM 4349 C C . VAL B 1 129 ? -0.67 -55.688 -11.891 1 95.06 129 VAL B C 1
ATOM 4351 O O . VAL B 1 129 ? -1.174 -54.938 -11.047 1 95.06 129 VAL B O 1
ATOM 4354 N N . GLY B 1 130 ? 0.613 -55.719 -12.188 1 95.06 130 GLY B N 1
ATOM 4355 C CA . GLY B 1 130 ? 1.52 -54.688 -11.695 1 95.06 130 GLY B CA 1
ATOM 4356 C C . GLY B 1 130 ? 2.23 -53.938 -12.812 1 95.06 130 GLY B C 1
ATOM 4357 O O . GLY B 1 130 ? 2.439 -54.469 -13.898 1 95.06 130 GLY B O 1
ATOM 4358 N N . ASP B 1 131 ? 2.516 -52.719 -12.578 1 95.5 131 ASP B N 1
ATOM 4359 C CA . ASP B 1 131 ? 3.305 -51.875 -13.453 1 95.5 131 ASP B CA 1
ATOM 4360 C C . ASP B 1 131 ? 4.215 -50.938 -12.641 1 95.5 131 ASP B C 1
ATOM 4362 O O . ASP B 1 131 ? 3.76 -50.25 -11.719 1 95.5 131 ASP B O 1
ATOM 4366 N N . GLY B 1 132 ? 5.504 -50.969 -12.812 1 96.06 132 GLY B N 1
ATOM 4367 C CA . GLY B 1 132 ? 6.484 -50.094 -12.156 1 96.06 132 GLY B CA 1
ATOM 4368 C C . GLY B 1 132 ? 7.625 -49.688 -13.07 1 96.06 132 GLY B C 1
ATOM 4369 O O . GLY B 1 132 ? 8.094 -50.5 -13.883 1 96.06 132 GLY B O 1
ATOM 4370 N N . GLY B 1 133 ? 7.988 -48.469 -13 1 96.81 133 GLY B N 1
ATOM 4371 C CA . GLY B 1 133 ? 9.094 -48.094 -13.867 1 96.81 133 GLY B CA 1
ATOM 4372 C C . GLY B 1 133 ? 9.602 -46.688 -13.609 1 96.81 133 GLY B C 1
ATOM 4373 O O . GLY B 1 133 ? 9.062 -45.969 -12.766 1 96.81 133 GLY B O 1
ATOM 4374 N N . LEU B 1 134 ? 10.711 -46.438 -14.195 1 97.62 134 LEU B N 1
ATOM 4375 C CA . LEU B 1 134 ? 11.398 -45.125 -14.203 1 97.62 134 LEU B CA 1
ATOM 4376 C C . LEU B 1 134 ? 11.336 -44.5 -15.586 1 97.62 134 LEU B C 1
ATOM 4378 O O . LEU B 1 134 ? 11.469 -45.188 -16.594 1 97.62 134 LEU B O 1
ATOM 4382 N N . LYS B 1 135 ? 11.055 -43.25 -15.586 1 97.62 135 LYS B N 1
ATOM 4383 C CA . LYS B 1 135 ? 11.062 -42.469 -16.828 1 97.62 135 LYS B CA 1
ATOM 4384 C C . LYS B 1 135 ? 11.938 -41.219 -16.688 1 97.62 135 LYS B C 1
ATOM 4386 O O . LYS B 1 135 ? 11.938 -40.562 -15.648 1 97.62 135 LYS B O 1
ATOM 4391 N N . ILE B 1 136 ? 12.828 -41 -17.688 1 97.62 136 ILE B N 1
ATOM 4392 C CA . ILE B 1 136 ? 13.648 -39.812 -17.766 1 97.62 136 ILE B CA 1
ATOM 4393 C C . ILE B 1 136 ? 13.32 -39.062 -19.047 1 97.62 136 ILE B C 1
ATOM 4395 O O . ILE B 1 136 ? 13.211 -39.656 -20.125 1 97.62 136 ILE B O 1
ATOM 4399 N N . GLY B 1 137 ? 13.039 -37.781 -18.906 1 96.81 137 GLY B N 1
ATOM 4400 C CA . GLY B 1 137 ? 12.734 -36.938 -20.047 1 96.81 137 GLY B CA 1
ATOM 4401 C C . GLY B 1 137 ? 13.609 -35.719 -20.141 1 96.81 137 GLY B C 1
ATOM 4402 O O . GLY B 1 137 ? 14.008 -35.156 -19.109 1 96.81 137 GLY B O 1
ATOM 4403 N N . TYR B 1 138 ? 13.945 -35.312 -21.359 1 96.62 138 TYR B N 1
ATOM 4404 C CA . TYR B 1 138 ? 14.742 -34.156 -21.672 1 96.62 138 TYR B CA 1
ATOM 4405 C C . TYR B 1 138 ? 14.164 -33.375 -22.844 1 96.62 138 TYR B C 1
ATOM 4407 O O . TYR B 1 138 ? 13.945 -33.969 -23.922 1 96.62 138 TYR B O 1
ATOM 4415 N N . GLU B 1 139 ? 13.914 -32.125 -22.656 1 95.19 139 GLU B N 1
ATOM 4416 C CA . GLU B 1 139 ? 13.375 -31.312 -23.734 1 95.19 139 GLU B CA 1
ATOM 4417 C C . GLU B 1 139 ? 14.484 -30.609 -24.5 1 95.19 139 GLU B C 1
ATOM 4419 O O . GLU B 1 139 ? 15.32 -29.938 -23.906 1 95.19 139 GLU B O 1
ATOM 4424 N N . ILE B 1 140 ? 14.516 -30.828 -25.797 1 95.69 140 ILE B N 1
ATOM 4425 C CA . ILE B 1 140 ? 15.453 -30.125 -26.672 1 95.69 140 ILE B CA 1
ATOM 4426 C C . ILE B 1 140 ? 14.875 -28.766 -27.062 1 95.69 140 ILE B C 1
ATOM 4428 O O . ILE B 1 140 ? 13.82 -28.703 -27.703 1 95.69 140 ILE B O 1
ATOM 4432 N N . ASP B 1 141 ? 15.516 -27.75 -26.766 1 95.56 141 ASP B N 1
ATOM 4433 C CA . ASP B 1 141 ? 15.023 -26.391 -27 1 95.56 141 ASP B CA 1
ATOM 4434 C C . ASP B 1 141 ? 15.383 -25.906 -28.406 1 95.56 141 ASP B C 1
ATOM 4436 O O . ASP B 1 141 ? 16.094 -24.922 -28.562 1 95.56 141 ASP B O 1
ATOM 4440 N N . LEU B 1 142 ? 14.719 -26.438 -29.328 1 94.19 142 LEU B N 1
ATOM 4441 C CA . LEU B 1 142 ? 15.062 -26.203 -30.719 1 94.19 142 LEU B CA 1
ATOM 4442 C C . LEU B 1 142 ? 14.695 -24.797 -31.156 1 94.19 142 LEU B C 1
ATOM 4444 O O . LEU B 1 142 ? 15.406 -24.188 -31.969 1 94.19 142 LEU B O 1
ATOM 4448 N N . PHE B 1 143 ? 13.609 -24.297 -30.578 1 95.62 143 PHE B N 1
ATOM 4449 C CA . PHE B 1 143 ? 13.102 -23.016 -31.078 1 95.62 143 PHE B CA 1
ATOM 4450 C C . PHE B 1 143 ? 13.195 -21.938 -30.016 1 95.62 143 PHE B C 1
ATOM 4452 O O . PHE B 1 143 ? 12.625 -20.859 -30.172 1 95.62 143 PHE B O 1
ATOM 4459 N N . GLY B 1 144 ? 13.82 -22.281 -28.859 1 96.5 144 GLY B N 1
ATOM 4460 C CA . GLY B 1 144 ? 14.203 -21.266 -27.875 1 96.5 144 GLY B CA 1
ATOM 4461 C C . GLY B 1 144 ? 13.109 -20.969 -26.875 1 96.5 144 GLY B C 1
ATOM 4462 O O . GLY B 1 144 ? 13.109 -19.906 -26.25 1 96.5 144 GLY B O 1
ATOM 4463 N N . LYS B 1 145 ? 12.078 -21.828 -26.703 1 97.06 145 LYS B N 1
ATOM 4464 C CA . LYS B 1 145 ? 11.039 -21.625 -25.703 1 97.06 145 LYS B CA 1
ATOM 4465 C C . LYS B 1 145 ? 11.633 -21.5 -24.312 1 97.06 145 LYS B C 1
ATOM 4467 O O . LYS B 1 145 ? 11.305 -20.578 -23.562 1 97.06 145 LYS B O 1
ATOM 4472 N N . LEU B 1 146 ? 12.555 -22.453 -23.969 1 97.44 146 LEU B N 1
ATOM 4473 C CA . LEU B 1 146 ? 13.164 -22.469 -22.641 1 97.44 146 LEU B CA 1
ATOM 4474 C C . LEU B 1 146 ? 14.148 -21.312 -22.484 1 97.44 146 LEU B C 1
ATOM 4476 O O . LEU B 1 146 ? 14.219 -20.688 -21.422 1 97.44 146 LEU B O 1
ATOM 4480 N N . ALA B 1 147 ? 14.891 -21.031 -23.578 1 97.5 147 ALA B N 1
ATOM 4481 C CA . ALA B 1 147 ? 15.844 -19.922 -23.531 1 97.5 147 ALA B CA 1
ATOM 4482 C C . ALA B 1 147 ? 15.125 -18.594 -23.297 1 97.5 147 ALA B C 1
ATOM 4484 O O . ALA B 1 147 ? 15.578 -17.781 -22.5 1 97.5 147 ALA B O 1
ATOM 4485 N N . ARG B 1 148 ? 13.961 -18.406 -24.016 1 98.38 148 ARG B N 1
ATOM 4486 C CA . ARG B 1 148 ? 13.188 -17.188 -23.875 1 98.38 148 ARG B CA 1
ATOM 4487 C C . ARG B 1 148 ? 12.555 -17.094 -22.484 1 98.38 148 ARG B C 1
ATOM 4489 O O . ARG B 1 148 ? 12.461 -16 -21.906 1 98.38 148 ARG B O 1
ATOM 4496 N N . ALA B 1 149 ? 12.125 -18.188 -21.953 1 98.25 149 ALA B N 1
ATOM 4497 C CA . ALA B 1 149 ? 11.578 -18.203 -20.609 1 98.25 149 ALA B CA 1
ATOM 4498 C C . ALA B 1 149 ? 12.633 -17.812 -19.578 1 98.25 149 ALA B C 1
ATOM 4500 O O . ALA B 1 149 ? 12.336 -17.094 -18.609 1 98.25 149 ALA B O 1
ATOM 4501 N N . GLU B 1 150 ? 13.875 -18.281 -19.75 1 98.25 150 GLU B N 1
ATOM 4502 C CA . GLU B 1 150 ? 14.984 -17.922 -18.875 1 98.25 150 GLU B CA 1
ATOM 4503 C C . GLU B 1 150 ? 15.289 -16.438 -18.953 1 98.25 150 GLU B C 1
ATOM 4505 O O . GLU B 1 150 ? 15.547 -15.789 -17.938 1 98.25 150 GLU B O 1
ATOM 4510 N N . GLU B 1 151 ? 15.234 -15.969 -20.203 1 98.44 151 GLU B N 1
ATOM 4511 C CA . GLU B 1 151 ? 15.469 -14.539 -20.406 1 98.44 151 GLU B CA 1
ATOM 4512 C C . GLU B 1 151 ? 14.414 -13.703 -19.688 1 98.44 151 GLU B C 1
ATOM 4514 O O . GLU B 1 151 ? 14.742 -12.703 -19.031 1 98.44 151 GLU B O 1
ATOM 4519 N N . ALA B 1 152 ? 13.133 -14.094 -19.75 1 98.69 152 ALA B N 1
ATOM 4520 C CA . ALA B 1 152 ? 12.039 -13.391 -19.078 1 98.69 152 ALA B CA 1
ATOM 4521 C C . ALA B 1 152 ? 12.203 -13.445 -17.562 1 98.69 152 ALA B C 1
ATOM 4523 O O . ALA B 1 152 ? 12.016 -12.438 -16.875 1 98.69 152 ALA B O 1
ATOM 4524 N N . ALA B 1 153 ? 12.609 -14.609 -17.047 1 98.62 153 ALA B N 1
ATOM 4525 C CA . ALA B 1 153 ? 12.789 -14.773 -15.617 1 98.62 153 ALA B CA 1
ATOM 4526 C C . ALA B 1 153 ? 13.961 -13.938 -15.109 1 98.62 153 ALA B C 1
ATOM 4528 O O . ALA B 1 153 ? 13.867 -13.312 -14.047 1 98.62 153 ALA B O 1
ATOM 4529 N N . ARG B 1 154 ? 15.102 -13.953 -15.852 1 98.69 154 ARG B N 1
ATOM 4530 C CA . ARG B 1 154 ? 16.266 -13.156 -15.484 1 98.69 154 ARG B CA 1
ATOM 4531 C C . ARG B 1 154 ? 15.93 -11.664 -15.453 1 98.69 154 ARG B C 1
ATOM 4533 O O . ARG B 1 154 ? 16.312 -10.953 -14.523 1 98.69 154 ARG B O 1
ATOM 4540 N N . ALA B 1 155 ? 15.148 -11.227 -16.469 1 98.75 155 ALA B N 1
ATOM 4541 C CA . ALA B 1 155 ? 14.703 -9.836 -16.484 1 98.75 155 ALA B CA 1
ATOM 4542 C C . ALA B 1 155 ? 13.789 -9.531 -15.305 1 98.75 155 ALA B C 1
ATOM 4544 O O . ALA B 1 155 ? 13.852 -8.445 -14.727 1 98.75 155 ALA B O 1
ATOM 4545 N N . GLY B 1 156 ? 12.945 -10.484 -14.969 1 98.62 156 GLY B N 1
ATOM 4546 C CA . GLY B 1 156 ? 12.125 -10.344 -13.781 1 98.62 156 GLY B CA 1
ATOM 4547 C C . GLY B 1 156 ? 12.945 -10.188 -12.508 1 98.62 156 GLY B C 1
ATOM 4548 O O . GLY B 1 156 ? 12.617 -9.367 -11.648 1 98.62 156 GLY B O 1
ATOM 4549 N N . THR B 1 157 ? 14.047 -10.953 -12.359 1 98.81 157 THR B N 1
ATOM 4550 C CA . THR B 1 157 ? 14.953 -10.852 -11.227 1 98.81 157 THR B CA 1
ATOM 4551 C C . THR B 1 157 ? 15.625 -9.477 -11.188 1 98.81 157 THR B C 1
ATOM 4553 O O . THR B 1 157 ? 15.719 -8.859 -10.125 1 98.81 157 THR B O 1
ATOM 4556 N N . GLN B 1 158 ? 16 -9.039 -12.328 1 98.75 158 GLN B N 1
ATOM 4557 C CA . GLN B 1 158 ? 16.641 -7.73 -12.414 1 98.75 158 GLN B CA 1
ATOM 4558 C C . GLN B 1 158 ? 15.664 -6.617 -12.055 1 98.75 158 GLN B C 1
ATOM 4560 O O . GLN B 1 158 ? 16.047 -5.625 -11.43 1 98.75 158 GLN B O 1
ATOM 4565 N N . ALA B 1 159 ? 14.359 -6.734 -12.422 1 98.69 159 ALA B N 1
ATOM 4566 C CA . ALA B 1 159 ? 13.328 -5.789 -12 1 98.69 159 ALA B CA 1
ATOM 4567 C C . ALA B 1 159 ? 13.172 -5.789 -10.484 1 98.69 159 ALA B C 1
ATOM 4569 O O . ALA B 1 159 ? 12.992 -4.734 -9.875 1 98.69 159 ALA B O 1
ATOM 4570 N N . SER B 1 160 ? 13.289 -6.961 -9.867 1 98.62 160 SER B N 1
ATOM 4571 C CA . SER B 1 160 ? 13.18 -7.078 -8.422 1 98.62 160 SER B CA 1
ATOM 4572 C C . SER B 1 160 ? 14.391 -6.473 -7.723 1 98.62 160 SER B C 1
ATOM 4574 O O . SER B 1 160 ? 14.273 -5.914 -6.629 1 98.62 160 SER B O 1
ATOM 4576 N N . GLU B 1 161 ? 15.586 -6.605 -8.359 1 98.31 161 GLU B N 1
ATOM 4577 C CA . GLU B 1 161 ? 16.781 -5.938 -7.844 1 98.31 161 GLU B CA 1
ATOM 4578 C C . GLU B 1 161 ? 16.594 -4.426 -7.82 1 98.31 161 GLU B C 1
ATOM 4580 O O . GLU B 1 161 ? 16.938 -3.77 -6.832 1 98.31 161 GLU B O 1
ATOM 4585 N N . ALA B 1 162 ? 16.031 -3.902 -8.883 1 97.81 162 ALA B N 1
ATOM 4586 C CA . ALA B 1 162 ? 15.766 -2.469 -8.953 1 97.81 162 ALA B CA 1
ATOM 4587 C C . ALA B 1 162 ? 14.719 -2.055 -7.914 1 97.81 162 ALA B C 1
ATOM 4589 O O . ALA B 1 162 ? 14.82 -0.979 -7.32 1 97.81 162 ALA B O 1
ATOM 4590 N N . ALA B 1 163 ? 13.734 -2.893 -7.695 1 97.75 163 ALA B N 1
ATOM 4591 C CA . ALA B 1 163 ? 12.711 -2.617 -6.691 1 97.75 163 ALA B CA 1
ATOM 4592 C C . ALA B 1 163 ? 13.32 -2.576 -5.289 1 97.75 163 ALA B C 1
ATOM 4594 O O . ALA B 1 163 ? 12.891 -1.783 -4.445 1 97.75 163 ALA B O 1
ATOM 4595 N N . MET B 1 164 ? 14.305 -3.408 -5.023 1 97.19 164 MET B N 1
ATOM 4596 C CA . MET B 1 164 ? 15.023 -3.377 -3.752 1 97.19 164 MET B CA 1
ATOM 4597 C C . MET B 1 164 ? 15.789 -2.064 -3.59 1 97.19 164 MET B C 1
ATOM 4599 O O . MET B 1 164 ? 15.742 -1.445 -2.523 1 97.19 164 MET B O 1
ATOM 4603 N N . ASP B 1 165 ? 16.406 -1.615 -4.648 1 96.56 165 ASP B N 1
ATOM 4604 C CA . ASP B 1 165 ? 17.094 -0.333 -4.625 1 96.56 165 ASP B CA 1
ATOM 4605 C C . ASP B 1 165 ? 16.125 0.818 -4.387 1 96.56 165 ASP B C 1
ATOM 4607 O O . ASP B 1 165 ? 16.438 1.775 -3.68 1 96.56 165 ASP B O 1
ATOM 4611 N N . LEU B 1 166 ? 14.938 0.716 -4.98 1 96.75 166 LEU B N 1
ATOM 4612 C CA . LEU B 1 166 ? 13.922 1.739 -4.785 1 96.75 166 LEU B CA 1
ATOM 4613 C C . LEU B 1 166 ? 13.477 1.795 -3.326 1 96.75 166 LEU B C 1
ATOM 4615 O O . LEU B 1 166 ? 13.305 2.881 -2.77 1 96.75 166 LEU B O 1
ATOM 4619 N N . ALA B 1 167 ? 13.328 0.619 -2.725 1 97.12 167 ALA B N 1
ATOM 4620 C CA . ALA B 1 167 ? 12.969 0.575 -1.31 1 97.12 167 ALA B CA 1
ATOM 4621 C C . ALA B 1 167 ? 14.039 1.242 -0.449 1 97.12 167 ALA B C 1
ATOM 4623 O O . ALA B 1 167 ? 13.719 2.025 0.449 1 97.12 167 ALA B O 1
ATOM 4624 N N . ARG B 1 168 ? 15.305 0.992 -0.731 1 96.62 168 ARG B N 1
ATOM 4625 C CA . ARG B 1 168 ? 16.406 1.581 0.02 1 96.62 168 ARG B CA 1
ATOM 4626 C C . ARG B 1 168 ? 16.438 3.098 -0.148 1 96.62 168 ARG B C 1
ATOM 4628 O O . ARG B 1 168 ? 16.578 3.832 0.831 1 96.62 168 ARG B O 1
ATOM 4635 N N . THR B 1 169 ? 16.266 3.551 -1.391 1 95.88 169 THR B N 1
ATOM 4636 C CA . THR B 1 169 ? 16.234 4.977 -1.692 1 95.88 169 THR B CA 1
ATOM 4637 C C . THR B 1 169 ? 15.086 5.664 -0.962 1 95.88 169 THR B C 1
ATOM 4639 O O . THR B 1 169 ? 15.273 6.719 -0.351 1 95.88 169 THR B O 1
ATOM 4642 N N . THR B 1 170 ? 13.945 5.062 -0.994 1 97.06 170 THR B N 1
ATOM 4643 C CA . THR B 1 170 ? 12.75 5.641 -0.388 1 97.06 170 THR B CA 1
ATOM 4644 C C . THR B 1 170 ? 12.883 5.68 1.132 1 97.06 170 THR B C 1
ATOM 4646 O O . THR B 1 170 ? 12.578 6.699 1.759 1 97.06 170 THR B O 1
ATOM 4649 N N . VAL B 1 171 ? 13.398 4.586 1.723 1 97.81 171 VAL B N 1
ATOM 4650 C CA . VAL B 1 171 ? 13.539 4.523 3.174 1 97.81 171 VAL B CA 1
ATOM 4651 C C . VAL B 1 171 ? 14.57 5.551 3.641 1 97.81 171 VAL B C 1
ATOM 4653 O O . VAL B 1 171 ? 14.359 6.238 4.641 1 97.81 171 VAL B O 1
ATOM 4656 N N . ALA B 1 172 ? 15.664 5.719 2.941 1 97.06 172 ALA B N 1
ATOM 4657 C CA . ALA B 1 172 ? 16.656 6.73 3.295 1 97.06 172 ALA B CA 1
ATOM 4658 C C . ALA B 1 172 ? 16.047 8.133 3.256 1 97.06 172 ALA B C 1
ATOM 4660 O O . ALA B 1 172 ? 16.172 8.891 4.215 1 97.06 172 ALA B O 1
ATOM 4661 N N . ALA B 1 173 ? 15.312 8.43 2.205 1 97.19 173 ALA B N 1
ATOM 4662 C CA . ALA B 1 173 ? 14.719 9.758 2.045 1 97.19 173 ALA B CA 1
ATOM 4663 C C . ALA B 1 173 ? 13.648 10.008 3.102 1 97.19 173 ALA B C 1
ATOM 4665 O O . ALA B 1 173 ? 13.57 11.102 3.664 1 97.19 173 ALA B O 1
ATOM 4666 N N . GLU B 1 174 ? 12.844 8.977 3.344 1 97.88 174 GLU B N 1
ATOM 4667 C CA . GLU B 1 174 ? 11.781 9.133 4.328 1 97.88 174 GLU B CA 1
ATOM 4668 C C . GLU B 1 174 ? 12.344 9.281 5.738 1 97.88 174 GLU B C 1
ATOM 4670 O O . GLU B 1 174 ? 11.773 9.984 6.57 1 97.88 174 GLU B O 1
ATOM 4675 N N . THR B 1 175 ? 13.461 8.625 5.992 1 97.88 175 THR B N 1
ATOM 4676 C CA . THR B 1 175 ? 14.125 8.781 7.281 1 97.88 175 THR B CA 1
ATOM 4677 C C . THR B 1 175 ? 14.648 10.211 7.449 1 97.88 175 THR B C 1
ATOM 4679 O O . THR B 1 175 ? 14.414 10.844 8.477 1 97.88 175 THR B O 1
ATOM 4682 N N . VAL B 1 176 ? 15.281 10.75 6.449 1 97.44 176 VAL B N 1
ATOM 4683 C CA . VAL B 1 176 ? 15.773 12.125 6.496 1 97.44 176 VAL B CA 1
ATOM 4684 C C . VAL B 1 176 ? 14.594 13.086 6.645 1 97.44 176 VAL B C 1
ATOM 4686 O O . VAL B 1 176 ? 14.656 14.031 7.434 1 97.44 176 VAL B O 1
ATOM 4689 N N . ARG B 1 177 ? 13.531 12.82 5.922 1 97.81 177 ARG B N 1
ATOM 4690 C CA . ARG B 1 177 ? 12.344 13.664 5.992 1 97.81 177 ARG B CA 1
ATOM 4691 C C . ARG B 1 177 ? 11.781 13.703 7.406 1 97.81 177 ARG B C 1
ATOM 4693 O O . ARG B 1 177 ? 11.477 14.781 7.93 1 97.81 177 ARG B O 1
ATOM 4700 N N . ALA B 1 178 ? 11.656 12.508 7.961 1 97.88 178 ALA B N 1
ATOM 4701 C CA . ALA B 1 178 ? 11.117 12.445 9.312 1 97.88 178 ALA B CA 1
ATOM 4702 C C . ALA B 1 178 ? 12.016 13.188 10.297 1 97.88 178 ALA B C 1
ATOM 4704 O O . ALA B 1 178 ? 11.531 13.898 11.18 1 97.88 178 ALA B O 1
ATOM 4705 N N . TYR B 1 179 ? 13.328 13.062 10.148 1 97.62 179 TYR B N 1
ATOM 4706 C CA . TYR B 1 179 ? 14.289 13.758 10.992 1 97.62 179 TYR B CA 1
ATOM 4707 C C . TYR B 1 179 ? 14.172 15.266 10.812 1 97.62 179 TYR B C 1
ATOM 4709 O O . TYR B 1 179 ? 14.086 16.016 11.797 1 97.62 179 TYR B O 1
ATOM 4717 N N . VAL B 1 180 ? 14.086 15.695 9.57 1 97.5 180 VAL B N 1
ATOM 4718 C CA . VAL B 1 180 ? 13.992 17.109 9.242 1 97.5 180 VAL B CA 1
ATOM 4719 C C . VAL B 1 180 ? 12.672 17.672 9.758 1 97.5 180 VAL B C 1
ATOM 4721 O O . VAL B 1 180 ? 12.633 18.781 10.297 1 97.5 180 VAL B O 1
ATOM 4724 N N . GLN B 1 181 ? 11.625 16.922 9.641 1 97.69 181 GLN B N 1
ATOM 4725 C CA . GLN B 1 181 ? 10.328 17.375 10.133 1 97.69 181 GLN B CA 1
ATOM 4726 C C . GLN B 1 181 ? 10.352 17.547 11.648 1 97.69 181 GLN B C 1
ATOM 4728 O O . GLN B 1 181 ? 9.773 18.5 12.18 1 97.69 181 GLN B O 1
ATOM 4733 N N . GLY B 1 182 ? 11.055 16.641 12.32 1 97.56 182 GLY B N 1
ATOM 4734 C CA . GLY B 1 182 ? 11.203 16.797 13.758 1 97.56 182 GLY B CA 1
ATOM 4735 C C . GLY B 1 182 ? 12 18.016 14.156 1 97.56 182 GLY B C 1
ATOM 4736 O O . GLY B 1 182 ? 11.578 18.781 15.031 1 97.56 182 GLY B O 1
ATOM 4737 N N . CYS B 1 183 ? 13.078 18.266 13.484 1 97.56 183 CYS B N 1
ATOM 4738 C CA . CYS B 1 183 ? 13.914 19.438 13.758 1 97.56 183 CYS B CA 1
ATOM 4739 C C . CYS B 1 183 ? 13.195 20.719 13.383 1 97.56 183 CYS B C 1
ATOM 4741 O O . CYS B 1 183 ? 13.312 21.734 14.086 1 97.56 183 CYS B O 1
ATOM 4743 N N . ALA B 1 184 ? 12.461 20.641 12.281 1 97.5 184 ALA B N 1
ATOM 4744 C CA . ALA B 1 184 ? 11.695 21.797 11.836 1 97.5 184 ALA B CA 1
ATOM 4745 C C . ALA B 1 184 ? 10.625 22.188 12.852 1 97.5 184 ALA B C 1
ATOM 4747 O O . ALA B 1 184 ? 10.469 23.359 13.188 1 97.5 184 ALA B O 1
ATOM 4748 N N . ALA B 1 185 ? 9.961 21.219 13.328 1 97.5 185 ALA B N 1
ATOM 4749 C CA . ALA B 1 185 ? 8.977 21.484 14.375 1 97.5 185 ALA B CA 1
ATOM 4750 C C . ALA B 1 185 ? 9.648 22.031 15.633 1 97.5 185 ALA B C 1
ATOM 4752 O O . ALA B 1 185 ? 9.141 22.969 16.266 1 97.5 185 ALA B O 1
ATOM 4753 N N . GLY B 1 186 ? 10.797 21.5 15.93 1 96.88 186 GLY B N 1
ATOM 4754 C CA . GLY B 1 186 ? 11.57 22.016 17.062 1 96.88 186 GLY B CA 1
ATOM 4755 C C . GLY B 1 186 ? 12.016 23.453 16.875 1 96.88 186 GLY B C 1
ATOM 4756 O O . GLY B 1 186 ? 11.945 24.25 17.797 1 96.88 186 GLY B O 1
ATOM 4757 N N . HIS B 1 187 ? 12.438 23.734 15.711 1 96.62 187 HIS B N 1
ATOM 4758 C CA . HIS B 1 187 ? 12.852 25.094 15.375 1 96.62 187 HIS B CA 1
ATOM 4759 C C . HIS B 1 187 ? 11.68 26.062 15.469 1 96.62 187 HIS B C 1
ATOM 4761 O O . HIS B 1 187 ? 11.797 27.125 16.094 1 96.62 187 HIS B O 1
ATOM 4767 N N . GLN B 1 188 ? 10.586 25.719 14.93 1 97.25 188 GLN B N 1
ATOM 4768 C CA . GLN B 1 188 ? 9.398 26.562 14.969 1 97.25 188 GLN B CA 1
ATOM 4769 C C . GLN B 1 188 ? 8.883 26.703 16.406 1 97.25 188 GLN B C 1
ATOM 4771 O O . GLN B 1 188 ? 8.406 27.781 16.781 1 97.25 188 GLN B O 1
ATOM 4776 N N . LEU B 1 189 ? 9 25.641 17.156 1 96.56 189 LEU B N 1
ATOM 4777 C CA . LEU B 1 189 ? 8.609 25.688 18.562 1 96.56 189 LEU B CA 1
ATOM 4778 C C . LEU B 1 189 ? 9.5 26.656 19.344 1 96.56 189 LEU B C 1
ATOM 4780 O O . LEU B 1 189 ? 9.008 27.453 20.141 1 96.56 189 LEU B O 1
ATOM 4784 N N . ALA B 1 190 ? 10.766 26.656 19.078 1 96.25 190 ALA B N 1
ATOM 4785 C CA . ALA B 1 190 ? 11.695 27.562 19.734 1 96.25 190 ALA B CA 1
ATOM 4786 C C . ALA B 1 190 ? 11.391 29.016 19.375 1 96.25 190 ALA B C 1
ATOM 4788 O O . ALA B 1 190 ? 11.398 29.891 20.25 1 96.25 190 ALA B O 1
ATOM 4789 N N . VAL B 1 191 ? 11.109 29.234 18.125 1 96 191 VAL B N 1
ATOM 4790 C CA . VAL B 1 191 ? 10.766 30.578 17.672 1 96 191 VAL B CA 1
ATOM 4791 C C . VAL B 1 191 ? 9.469 31.031 18.344 1 96 191 VAL B C 1
ATOM 4793 O O . VAL B 1 191 ? 9.383 32.156 18.828 1 96 191 VAL B O 1
ATOM 4796 N N . ALA B 1 192 ? 8.508 30.188 18.375 1 96.06 192 ALA B N 1
ATOM 4797 C CA . ALA B 1 192 ? 7.219 30.516 18.984 1 96.06 192 ALA B CA 1
ATOM 4798 C C . ALA B 1 192 ? 7.379 30.797 20.484 1 96.06 192 ALA B C 1
ATOM 4800 O O . ALA B 1 192 ? 6.754 31.719 21.016 1 96.06 192 ALA B O 1
ATOM 4801 N N . LYS B 1 193 ? 8.203 30.047 21.172 1 96.44 193 LYS B N 1
ATOM 4802 C CA . LYS B 1 193 ? 8.469 30.266 22.594 1 96.44 193 LYS B CA 1
ATOM 4803 C C . LYS B 1 193 ? 9.156 31.609 22.812 1 96.44 193 LYS B C 1
ATOM 4805 O O . LYS B 1 193 ? 8.82 32.344 23.75 1 96.44 193 LYS B O 1
ATOM 4810 N N . HIS B 1 194 ? 10.094 31.906 21.984 1 94.69 194 HIS B N 1
ATOM 4811 C CA . HIS B 1 194 ? 10.766 33.188 22.062 1 94.69 194 HIS B CA 1
ATOM 4812 C C . HIS B 1 194 ? 9.781 34.344 21.875 1 94.69 194 HIS B C 1
ATOM 4814 O O . HIS B 1 194 ? 9.812 35.312 22.609 1 94.69 194 HIS B O 1
ATOM 4820 N N . GLU B 1 195 ? 8.922 34.219 20.891 1 93.69 195 GLU B N 1
ATOM 4821 C CA . GLU B 1 195 ? 7.902 35.219 20.641 1 93.69 195 GLU B CA 1
ATOM 4822 C C . GLU B 1 195 ? 6.969 35.375 21.844 1 93.69 195 GLU B C 1
ATOM 4824 O O . GLU B 1 195 ? 6.594 36.5 22.188 1 93.69 195 GLU B O 1
ATOM 4829 N N . LEU B 1 196 ? 6.586 34.281 22.422 1 94.81 196 LEU B N 1
ATOM 4830 C CA . LEU B 1 196 ? 5.73 34.344 23.594 1 94.81 196 LEU B CA 1
ATOM 4831 C C . LEU B 1 196 ? 6.426 35.062 24.75 1 94.81 196 LEU B C 1
ATOM 4833 O O . LEU B 1 196 ? 5.809 35.875 25.438 1 94.81 196 LEU B O 1
ATOM 4837 N N . ASP B 1 197 ? 7.684 34.844 24.922 1 95.38 197 ASP B N 1
ATOM 4838 C CA . ASP B 1 197 ? 8.461 35.531 25.953 1 95.38 197 ASP B CA 1
ATOM 4839 C C . ASP B 1 197 ? 8.484 37.031 25.734 1 95.38 197 ASP B C 1
ATOM 4841 O O . ASP B 1 197 ? 8.312 37.812 26.672 1 95.38 197 ASP B O 1
ATOM 4845 N N . LEU B 1 198 ? 8.656 37.406 24.484 1 91.25 198 LEU B N 1
ATOM 4846 C CA . LEU B 1 198 ? 8.656 38.812 24.141 1 91.25 198 LEU B CA 1
ATOM 4847 C C . LEU B 1 198 ? 7.297 39.469 24.422 1 91.25 198 LEU B C 1
ATOM 4849 O O . LEU B 1 198 ? 7.223 40.562 24.938 1 91.25 198 LEU B O 1
ATOM 4853 N N . GLN B 1 199 ? 6.266 38.75 24.078 1 91.56 199 GLN B N 1
ATOM 4854 C CA . GLN B 1 199 ? 4.922 39.25 24.328 1 91.56 199 GLN B CA 1
ATOM 4855 C C . GLN B 1 199 ? 4.633 39.375 25.812 1 91.56 199 GLN B C 1
ATOM 4857 O O . GLN B 1 199 ? 3.988 40.312 26.266 1 91.56 199 GLN B O 1
ATOM 4862 N N . ASN B 1 200 ? 5.121 38.438 26.609 1 94.5 200 ASN B N 1
ATOM 4863 C CA . ASN B 1 200 ? 4.965 38.5 28.062 1 94.5 200 ASN B CA 1
ATOM 4864 C C . ASN B 1 200 ? 5.688 39.719 28.641 1 94.5 200 ASN B C 1
ATOM 4866 O O . ASN B 1 200 ? 5.188 40.344 29.578 1 94.5 200 ASN B O 1
ATOM 4870 N N . ARG B 1 201 ? 6.789 40.062 28.125 1 92.06 201 ARG B N 1
ATOM 4871 C CA . ARG B 1 201 ? 7.484 41.281 28.531 1 92.06 201 ARG B CA 1
ATOM 4872 C C . ARG B 1 201 ? 6.68 42.5 28.172 1 92.06 201 ARG B C 1
ATOM 4874 O O . ARG B 1 201 ? 6.656 43.5 28.922 1 92.06 201 ARG B O 1
ATOM 4881 N N . GLY B 1 202 ? 6.102 42.406 26.922 1 90.56 202 GLY B N 1
ATOM 4882 C CA . GLY B 1 202 ? 5.215 43.5 26.531 1 90.56 202 GLY B CA 1
ATOM 4883 C C . GLY B 1 202 ? 4.059 43.688 27.484 1 90.56 202 GLY B C 1
ATOM 4884 O O . GLY B 1 202 ? 3.703 44.812 27.812 1 90.56 202 GLY B O 1
ATOM 4885 N N . VAL B 1 203 ? 3.496 42.656 28.016 1 91.88 203 VAL B N 1
ATOM 4886 C CA . VAL B 1 203 ? 2.428 42.719 29.016 1 91.88 203 VAL B CA 1
ATOM 4887 C C . VAL B 1 203 ? 2.947 43.375 30.281 1 91.88 203 VAL B C 1
ATOM 4889 O O . VAL B 1 203 ? 2.285 44.25 30.859 1 91.88 203 VAL B O 1
ATOM 4892 N N . ALA B 1 204 ? 4.133 43.062 30.734 1 94.44 204 ALA B N 1
ATOM 4893 C CA . ALA B 1 204 ? 4.73 43.625 31.938 1 94.44 204 ALA B CA 1
ATOM 4894 C C . ALA B 1 204 ? 4.957 45.125 31.797 1 94.44 204 ALA B C 1
ATOM 4896 O O . ALA B 1 204 ? 4.715 45.906 32.75 1 94.44 204 ALA B O 1
ATOM 4897 N N . VAL B 1 205 ? 5.391 45.531 30.656 1 92 205 VAL B N 1
ATOM 4898 C CA . VAL B 1 205 ? 5.633 46.938 30.406 1 92 205 VAL B CA 1
ATOM 4899 C C . VAL B 1 205 ? 4.309 47.719 30.438 1 92 205 VAL B C 1
ATOM 4901 O O . VAL B 1 205 ? 4.211 48.781 31.031 1 92 205 VAL B O 1
ATOM 4904 N N . ALA B 1 206 ? 3.328 47.125 29.734 1 90.94 206 ALA B N 1
ATOM 4905 C CA . ALA B 1 206 ? 2.018 47.781 29.719 1 90.94 206 ALA B CA 1
ATOM 4906 C C . ALA B 1 206 ? 1.457 47.906 31.125 1 90.94 206 ALA B C 1
ATOM 4908 O O . ALA B 1 206 ? 0.87 48.938 31.469 1 90.94 206 ALA B O 1
ATOM 4909 N N . LYS B 1 207 ? 1.667 46.969 32 1 93.62 207 LYS B N 1
ATOM 4910 C CA . LYS B 1 207 ? 1.216 47 33.375 1 93.62 207 LYS B CA 1
ATOM 4911 C C . LYS B 1 207 ? 1.956 48.094 34.156 1 93.62 207 LYS B C 1
ATOM 4913 O O . LYS B 1 207 ? 1.35 48.812 34.938 1 93.62 207 LYS B O 1
ATOM 4918 N N . ARG B 1 208 ? 3.203 48.25 33.969 1 93.69 208 ARG B N 1
ATOM 4919 C CA . ARG B 1 208 ? 4.004 49.281 34.625 1 93.69 208 ARG B CA 1
ATOM 4920 C C . ARG B 1 208 ? 3.572 50.656 34.219 1 93.69 208 ARG B C 1
ATOM 4922 O O . ARG B 1 208 ? 3.471 51.562 35.031 1 93.69 208 ARG B O 1
ATOM 4929 N N . MET B 1 209 ? 3.4 50.844 32.906 1 92.62 209 MET B N 1
ATOM 4930 C CA . MET B 1 209 ? 2.971 52.125 32.406 1 92.62 209 MET B CA 1
ATOM 4931 C C . MET B 1 209 ? 1.611 52.531 32.969 1 92.62 209 MET B C 1
ATOM 4933 O O . MET B 1 209 ? 1.391 53.688 33.344 1 92.62 209 MET B O 1
ATOM 4937 N N . GLN B 1 210 ? 0.716 51.531 33.031 1 90.94 210 GLN B N 1
ATOM 4938 C CA . GLN B 1 210 ? -0.599 51.781 33.625 1 90.94 210 GLN B CA 1
ATOM 4939 C C . GLN B 1 210 ? -0.483 52.188 35.094 1 90.94 210 GLN B C 1
ATOM 4941 O O . GLN B 1 210 ? -1.132 53.125 35.531 1 90.94 210 GLN B O 1
ATOM 4946 N N . SER B 1 211 ? 0.337 51.562 35.812 1 94.31 211 SER B N 1
ATOM 4947 C CA . SER B 1 211 ? 0.524 51.844 37.25 1 94.31 211 SER B CA 1
ATOM 4948 C C . SER B 1 211 ? 1.16 53.219 37.469 1 94.31 211 SER B C 1
ATOM 4950 O O . SER B 1 211 ? 0.921 53.875 38.5 1 94.31 211 SER B O 1
ATOM 4952 N N . ALA B 1 212 ? 1.86 53.688 36.5 1 92.81 212 ALA B N 1
ATOM 4953 C CA . ALA B 1 212 ? 2.52 54.969 36.562 1 92.81 212 ALA B CA 1
ATOM 4954 C C . ALA B 1 212 ? 1.601 56.094 36.062 1 92.81 212 ALA B C 1
ATOM 4956 O O . ALA B 1 212 ? 1.99 57.25 36.031 1 92.81 212 ALA B O 1
ATOM 4957 N N . GLY B 1 213 ? 0.425 55.75 35.719 1 90.56 213 GLY B N 1
ATOM 4958 C CA . GLY B 1 213 ? -0.54 56.719 35.219 1 90.56 213 GLY B CA 1
ATOM 4959 C C . GLY B 1 213 ? -0.259 57.188 33.812 1 90.56 213 GLY B C 1
ATOM 4960 O O . GLY B 1 213 ? -0.816 58.188 33.375 1 90.56 213 GLY B O 1
ATOM 4961 N N . ARG B 1 214 ? 0.564 56.5 33.125 1 88.94 214 ARG B N 1
ATOM 4962 C CA . ARG B 1 214 ? 0.98 56.875 31.766 1 88.94 214 ARG B CA 1
ATOM 4963 C C . ARG B 1 214 ? 0.404 55.938 30.719 1 88.94 214 ARG B C 1
ATOM 4965 O O . ARG B 1 214 ? 0.729 56.031 29.547 1 88.94 214 ARG B O 1
ATOM 4972 N N . GLY B 1 215 ? -0.283 54.844 31.109 1 84.5 215 GLY B N 1
ATOM 4973 C CA . GLY B 1 215 ? -0.909 53.875 30.219 1 84.5 215 GLY B CA 1
ATOM 4974 C C . GLY B 1 215 ? -2.363 53.625 30.562 1 84.5 215 GLY B C 1
ATOM 4975 O O . GLY B 1 215 ? -2.855 54.062 31.594 1 84.5 215 GLY B O 1
ATOM 4976 N N . ARG B 1 216 ? -3.07 53.062 29.656 1 85.44 216 ARG B N 1
ATOM 4977 C CA . ARG B 1 216 ? -4.484 52.75 29.828 1 85.44 216 ARG B CA 1
ATOM 4978 C C . ARG B 1 216 ? -4.684 51.281 30.141 1 85.44 216 ARG B C 1
ATOM 4980 O O . ARG B 1 216 ? -3.848 50.438 29.781 1 85.44 216 ARG B O 1
ATOM 4987 N N . ALA B 1 217 ? -5.758 50.969 30.797 1 83.75 217 ALA B N 1
ATOM 4988 C CA . ALA B 1 217 ? -6.129 49.594 31.094 1 83.75 217 ALA B CA 1
ATOM 4989 C C . ALA B 1 217 ? -6.328 48.781 29.812 1 83.75 217 ALA B C 1
ATOM 4991 O O . ALA B 1 217 ? -6.016 47.594 29.766 1 83.75 217 ALA B O 1
ATOM 4992 N N . THR B 1 218 ? -6.723 49.406 28.734 1 82.38 218 THR B N 1
ATOM 4993 C CA . THR B 1 218 ? -6.969 48.75 27.453 1 82.38 218 THR B CA 1
ATOM 4994 C C . THR B 1 218 ? -5.66 48.312 26.828 1 82.38 218 THR B C 1
ATOM 4996 O O . THR B 1 218 ? -5.633 47.312 26.078 1 82.38 218 THR B O 1
ATOM 4999 N N . ASP B 1 219 ? -4.586 48.969 27.125 1 84.62 219 ASP B N 1
ATOM 5000 C CA . ASP B 1 219 ? -3.285 48.594 26.609 1 84.62 219 ASP B CA 1
ATOM 5001 C C . ASP B 1 219 ? -2.828 47.25 27.203 1 84.62 219 ASP B C 1
ATOM 5003 O O . ASP B 1 219 ? -2.293 46.406 26.5 1 84.62 219 ASP B O 1
ATOM 5007 N N . VAL B 1 220 ? -3.072 47.094 28.484 1 87.75 220 VAL B N 1
ATOM 5008 C CA . VAL B 1 220 ? -2.717 45.844 29.188 1 87.75 220 VAL B CA 1
ATOM 5009 C C . VAL B 1 220 ? -3.555 44.688 28.641 1 87.75 220 VAL B C 1
ATOM 5011 O O . VAL B 1 220 ? -3.029 43.625 28.375 1 87.75 220 VAL B O 1
ATOM 5014 N N . GLU B 1 221 ? -4.816 44.938 28.406 1 83.19 221 GLU B N 1
ATOM 5015 C CA . GLU B 1 221 ? -5.703 43.906 27.875 1 83.19 221 GLU B CA 1
ATOM 5016 C C . GLU B 1 221 ? -5.258 43.469 26.484 1 83.19 221 GLU B C 1
ATOM 5018 O O . GLU B 1 221 ? -5.266 42.281 26.172 1 83.19 221 GLU B O 1
ATOM 5023 N N . ARG B 1 222 ? -4.887 44.406 25.641 1 83.38 222 ARG B N 1
ATOM 5024 C CA . ARG B 1 222 ? -4.418 44.094 24.281 1 83.38 222 ARG B CA 1
ATOM 5025 C C . ARG B 1 222 ? -3.125 43.281 24.312 1 83.38 222 ARG B C 1
ATOM 5027 O O . ARG B 1 222 ? -2.955 42.344 23.531 1 83.38 222 ARG B O 1
ATOM 5034 N N . ALA B 1 223 ? -2.271 43.688 25.172 1 87.31 223 ALA B N 1
ATOM 5035 C CA . ALA B 1 223 ? -1.004 42.969 25.297 1 87.31 223 ALA B CA 1
ATOM 5036 C C . ALA B 1 223 ? -1.228 41.531 25.75 1 87.31 223 ALA B C 1
ATOM 5038 O O . ALA B 1 223 ? -0.619 40.594 25.203 1 87.31 223 ALA B O 1
ATOM 5039 N N . GLN B 1 224 ? -2.135 41.375 26.703 1 87.44 224 GLN B N 1
ATOM 5040 C CA . GLN B 1 224 ? -2.441 40.062 27.219 1 87.44 224 GLN B CA 1
ATOM 5041 C C . GLN B 1 224 ? -3.08 39.188 26.141 1 87.44 224 GLN B C 1
ATOM 5043 O O . GLN B 1 224 ? -2.762 38 26.016 1 87.44 224 GLN B O 1
ATOM 5048 N N . ALA B 1 225 ? -3.928 39.719 25.359 1 84.25 225 ALA B N 1
ATOM 5049 C CA . ALA B 1 225 ? -4.578 38.969 24.281 1 84.25 225 ALA B CA 1
ATOM 5050 C C . ALA B 1 225 ? -3.555 38.469 23.266 1 84.25 225 ALA B C 1
ATOM 5052 O O . ALA B 1 225 ? -3.662 37.344 22.766 1 84.25 225 ALA B O 1
ATOM 5053 N N . GLN B 1 226 ? -2.629 39.312 22.953 1 85.31 226 GLN B N 1
ATOM 5054 C CA . GLN B 1 226 ? -1.591 38.938 22.016 1 85.31 226 GLN B CA 1
ATOM 5055 C C . GLN B 1 226 ? -0.733 37.781 22.562 1 85.31 226 GLN B C 1
ATOM 5057 O O . GLN B 1 226 ? -0.371 36.875 21.844 1 85.31 226 GLN B O 1
ATOM 5062 N N . ALA B 1 227 ? -0.405 37.844 23.844 1 90.38 227 ALA B N 1
ATOM 5063 C CA . ALA B 1 227 ? 0.353 36.75 24.469 1 90.38 227 ALA B CA 1
ATOM 5064 C C . ALA B 1 227 ? -0.429 35.438 24.453 1 90.38 227 ALA B C 1
ATOM 5066 O O . ALA B 1 227 ? 0.141 34.375 24.203 1 90.38 227 ALA B O 1
ATOM 5067 N N . ASP B 1 228 ? -1.688 35.531 24.641 1 87.31 228 ASP B N 1
ATOM 5068 C CA . ASP B 1 228 ? -2.543 34.344 24.656 1 87.31 228 ASP B CA 1
ATOM 5069 C C . ASP B 1 228 ? -2.582 33.688 23.281 1 87.31 228 ASP B C 1
ATOM 5071 O O . ASP B 1 228 ? -2.537 32.469 23.188 1 87.31 228 ASP B O 1
ATOM 5075 N N . ILE B 1 229 ? -2.672 34.469 22.266 1 85.31 229 ILE B N 1
ATOM 5076 C CA . ILE B 1 229 ? -2.688 33.938 20.891 1 85.31 229 ILE B CA 1
ATOM 5077 C C . ILE B 1 229 ? -1.374 33.219 20.594 1 85.31 229 ILE B C 1
ATOM 5079 O O . ILE B 1 229 ? -1.367 32.156 19.969 1 85.31 229 ILE B O 1
ATOM 5083 N N . GLN B 1 230 ? -0.311 33.781 21.031 1 89.56 230 GLN B N 1
ATOM 5084 C CA . GLN B 1 230 ? 0.994 33.188 20.797 1 89.56 230 GLN B CA 1
ATOM 5085 C C . GLN B 1 230 ? 1.136 31.891 21.594 1 89.56 230 GLN B C 1
ATOM 5087 O O . GLN B 1 230 ? 1.721 30.922 21.094 1 89.56 230 GLN B O 1
ATOM 5092 N N . ARG B 1 231 ? 0.618 31.859 22.781 1 92.62 231 ARG B N 1
ATOM 5093 C CA . ARG B 1 231 ? 0.664 30.672 23.609 1 92.62 231 ARG B CA 1
ATOM 5094 C C . ARG B 1 231 ? -0.102 29.516 22.969 1 92.62 231 ARG B C 1
ATOM 5096 O O . ARG B 1 231 ? 0.329 28.359 23.031 1 92.62 231 ARG B O 1
ATOM 5103 N N . ALA B 1 232 ? -1.168 29.781 22.297 1 91.81 232 ALA B N 1
ATOM 5104 C CA . ALA B 1 232 ? -2.053 28.781 21.719 1 91.81 232 ALA B CA 1
ATOM 5105 C C . ALA B 1 232 ? -1.396 28.109 20.516 1 91.81 232 ALA B C 1
ATOM 5107 O O . ALA B 1 232 ? -1.875 27.078 20.031 1 91.81 232 ALA B O 1
ATOM 5108 N N . ALA B 1 233 ? -0.301 28.594 20.016 1 92.38 233 ALA B N 1
ATOM 5109 C CA . ALA B 1 233 ? 0.376 28.031 18.859 1 92.38 233 ALA B CA 1
ATOM 5110 C C . ALA B 1 233 ? 1.315 26.906 19.25 1 92.38 233 ALA B C 1
ATOM 5112 O O . ALA B 1 233 ? 1.748 26.109 18.406 1 92.38 233 ALA B O 1
ATOM 5113 N N . LEU B 1 234 ? 1.679 26.812 20.562 1 96 234 LEU B N 1
ATOM 5114 C CA . LEU B 1 234 ? 2.762 25.953 21.016 1 96 234 LEU B CA 1
ATOM 5115 C C . LEU B 1 234 ? 2.35 24.484 20.953 1 96 234 LEU B C 1
ATOM 5117 O O . LEU B 1 234 ? 3.094 23.641 20.438 1 96 234 LEU B O 1
ATOM 5121 N N . PRO B 1 235 ? 1.123 24.141 21.359 1 95.56 235 PRO B N 1
ATOM 5122 C CA . PRO B 1 235 ? 0.773 22.719 21.438 1 95.56 235 PRO B CA 1
ATOM 5123 C C . PRO B 1 235 ? 0.83 22.016 20.078 1 95.56 235 PRO B C 1
ATOM 5125 O O . PRO B 1 235 ? 1.291 20.875 19.984 1 95.56 235 PRO B O 1
ATOM 5128 N N . ARG B 1 236 ? 0.393 22.641 18.984 1 95.06 236 ARG B N 1
ATOM 5129 C CA . ARG B 1 236 ? 0.417 22.031 17.656 1 95.06 236 ARG B CA 1
ATOM 5130 C C . ARG B 1 236 ? 1.845 21.703 17.219 1 95.06 236 ARG B C 1
ATOM 5132 O O . ARG B 1 236 ? 2.104 20.656 16.656 1 95.06 236 ARG B O 1
ATOM 5139 N N . LEU B 1 237 ? 2.727 22.594 17.484 1 96.31 237 LEU B N 1
ATOM 5140 C CA . LEU B 1 237 ? 4.125 22.391 17.125 1 96.31 237 LEU B CA 1
ATOM 5141 C C . LEU B 1 237 ? 4.73 21.25 17.938 1 96.31 237 LEU B C 1
ATOM 5143 O O . LEU B 1 237 ? 5.531 20.469 17.406 1 96.31 237 LEU B O 1
ATOM 5147 N N . GLN B 1 238 ? 4.332 21.156 19.188 1 95.88 238 GLN B N 1
ATOM 5148 C CA . GLN B 1 238 ? 4.777 20.047 20.016 1 95.88 238 GLN B CA 1
ATOM 5149 C C . GLN B 1 238 ? 4.27 18.703 19.469 1 95.88 238 GLN B C 1
ATOM 5151 O O . GLN B 1 238 ? 5.02 17.734 19.422 1 95.88 238 GLN B O 1
ATOM 5156 N N . ALA B 1 239 ? 3.031 18.641 19.047 1 96.62 239 ALA B N 1
ATOM 5157 C CA . ALA B 1 239 ? 2.449 17.438 18.469 1 96.62 239 ALA B CA 1
ATOM 5158 C C . ALA B 1 239 ? 3.176 17.047 17.172 1 96.62 239 ALA B C 1
ATOM 5160 O O . ALA B 1 239 ? 3.432 15.859 16.938 1 96.62 239 ALA B O 1
ATOM 5161 N N . GLU B 1 240 ? 3.494 18.047 16.375 1 96.94 240 GLU B N 1
ATOM 5162 C CA . GLU B 1 240 ? 4.203 17.781 15.125 1 96.94 240 GLU B CA 1
ATOM 5163 C C . GLU B 1 240 ? 5.586 17.188 15.383 1 96.94 240 GLU B C 1
ATOM 5165 O O . GLU B 1 240 ? 6.035 16.312 14.648 1 96.94 240 GLU B O 1
ATOM 5170 N N . GLN B 1 241 ? 6.254 17.688 16.391 1 96.69 241 GLN B N 1
ATOM 5171 C CA . GLN B 1 241 ? 7.559 17.156 16.75 1 96.69 241 GLN B CA 1
ATOM 5172 C C . GLN B 1 241 ? 7.449 15.688 17.172 1 96.69 241 GLN B C 1
ATOM 5174 O O . GLN B 1 241 ? 8.234 14.852 16.734 1 96.69 241 GLN B O 1
ATOM 5179 N N . ASP B 1 242 ? 6.457 15.375 18 1 96.44 242 ASP B N 1
ATOM 5180 C CA . ASP B 1 242 ? 6.246 14.008 18.453 1 96.44 242 ASP B CA 1
ATOM 5181 C C . ASP B 1 242 ? 5.855 13.094 17.297 1 96.44 242 ASP B C 1
ATOM 5183 O O . ASP B 1 242 ? 6.324 11.961 17.203 1 96.44 242 ASP B O 1
ATOM 5187 N N . ALA B 1 243 ? 4.977 13.586 16.422 1 97.31 243 ALA B N 1
ATOM 5188 C CA . ALA B 1 243 ? 4.555 12.812 15.266 1 97.31 243 ALA B CA 1
ATOM 5189 C C . ALA B 1 243 ? 5.75 12.438 14.391 1 97.31 243 ALA B C 1
ATOM 5191 O O . ALA B 1 243 ? 5.832 11.312 13.891 1 97.31 243 ALA B O 1
ATOM 5192 N N . ALA B 1 244 ? 6.66 13.359 14.188 1 97.62 244 ALA B N 1
ATOM 5193 C CA . ALA B 1 244 ? 7.867 13.078 13.422 1 97.62 244 ALA B CA 1
ATOM 5194 C C . ALA B 1 244 ? 8.711 12 14.094 1 97.62 244 ALA B C 1
ATOM 5196 O O . ALA B 1 244 ? 9.258 11.117 13.422 1 97.62 244 ALA B O 1
ATOM 5197 N N . ARG B 1 245 ? 8.781 12.07 15.391 1 97.06 245 ARG B N 1
ATOM 5198 C CA . ARG B 1 245 ? 9.516 11.062 16.156 1 97.06 245 ARG B CA 1
ATOM 5199 C C . ARG B 1 245 ? 8.898 9.68 15.984 1 97.06 245 ARG B C 1
ATOM 5201 O O . ARG B 1 245 ? 9.617 8.695 15.805 1 97.06 245 ARG B O 1
ATOM 5208 N N . PHE B 1 246 ? 7.59 9.562 16.047 1 97.88 246 PHE B N 1
ATOM 5209 C CA . PHE B 1 246 ? 6.914 8.281 15.883 1 97.88 246 PHE B CA 1
ATOM 5210 C C . PHE B 1 246 ? 7.121 7.734 14.477 1 97.88 246 PHE B C 1
ATOM 5212 O O . PHE B 1 246 ? 7.305 6.531 14.297 1 97.88 246 PHE B O 1
ATOM 5219 N N . ARG B 1 247 ? 7.082 8.641 13.5 1 97.81 247 ARG B N 1
ATOM 5220 C CA . ARG B 1 247 ? 7.363 8.219 12.133 1 97.81 247 ARG B CA 1
ATOM 5221 C C . ARG B 1 247 ? 8.781 7.676 12.008 1 97.81 247 ARG B C 1
ATOM 5223 O O . ARG B 1 247 ? 9.008 6.652 11.359 1 97.81 247 ARG B O 1
ATOM 5230 N N . LEU B 1 248 ? 9.68 8.375 12.609 1 97.75 248 LEU B N 1
ATOM 5231 C CA . LEU B 1 248 ? 11.07 7.93 12.609 1 97.75 248 LEU B CA 1
ATOM 5232 C C . LEU B 1 248 ? 11.203 6.559 13.258 1 97.75 248 LEU B C 1
ATOM 5234 O O . LEU B 1 248 ? 11.906 5.684 12.742 1 97.75 248 LEU B O 1
ATOM 5238 N N . ALA B 1 249 ? 10.531 6.344 14.359 1 97.94 249 ALA B N 1
ATOM 5239 C CA . ALA B 1 249 ? 10.586 5.059 15.055 1 97.94 249 ALA B CA 1
ATOM 5240 C C . ALA B 1 249 ? 10.125 3.924 14.148 1 97.94 249 ALA B C 1
ATOM 5242 O O . ALA B 1 249 ? 10.805 2.898 14.031 1 97.94 249 ALA B O 1
ATOM 5243 N N . ALA B 1 250 ? 9.031 4.137 13.453 1 98 250 ALA B N 1
ATOM 5244 C CA . ALA B 1 250 ? 8.508 3.113 12.555 1 98 250 ALA B CA 1
ATOM 5245 C C . ALA B 1 250 ? 9.508 2.801 11.445 1 98 250 ALA B C 1
ATOM 5247 O O . ALA B 1 250 ? 9.711 1.636 11.094 1 98 250 ALA B O 1
ATOM 5248 N N . LEU B 1 251 ? 10.164 3.836 10.914 1 98.19 251 LEU B N 1
ATOM 5249 C CA . LEU B 1 251 ? 11.148 3.654 9.852 1 98.19 251 LEU B CA 1
ATOM 5250 C C . LEU B 1 251 ? 12.344 2.85 10.359 1 98.19 251 LEU B C 1
ATOM 5252 O O . LEU B 1 251 ? 12.977 2.121 9.586 1 98.19 251 LEU B O 1
ATOM 5256 N N . LEU B 1 252 ? 12.633 2.945 11.625 1 98 252 LEU B N 1
ATOM 5257 C CA . LEU B 1 252 ? 13.766 2.27 12.242 1 98 252 LEU B CA 1
ATOM 5258 C C . LEU B 1 252 ? 13.383 0.873 12.719 1 98 252 LEU B C 1
ATOM 5260 O O . LEU B 1 252 ? 14.188 0.177 13.336 1 98 252 LEU B O 1
ATOM 5264 N N . GLY B 1 253 ? 12.102 0.458 12.461 1 97.44 253 GLY B N 1
ATOM 5265 C CA . GLY B 1 253 ? 11.641 -0.838 12.922 1 97.44 253 GLY B CA 1
ATOM 5266 C C . GLY B 1 253 ? 11.414 -0.887 14.422 1 97.44 253 GLY B C 1
ATOM 5267 O O . GLY B 1 253 ? 11.492 -1.954 15.039 1 97.44 253 GLY B O 1
ATOM 5268 N N . LYS B 1 254 ? 11.172 0.274 15.016 1 97.62 254 LYS B N 1
ATOM 5269 C CA . LYS B 1 254 ? 10.969 0.403 16.453 1 97.62 254 LYS B CA 1
ATOM 5270 C C . LYS B 1 254 ? 9.555 0.882 16.766 1 97.62 254 LYS B C 1
ATOM 5272 O O . LYS B 1 254 ? 8.898 1.501 15.93 1 97.62 254 LYS B O 1
ATOM 5277 N N . THR B 1 255 ? 9.125 0.534 17.984 1 97.12 255 THR B N 1
ATOM 5278 C CA . THR B 1 255 ? 7.895 1.134 18.484 1 97.12 255 THR B CA 1
ATOM 5279 C C . THR B 1 255 ? 8.133 2.576 18.922 1 97.12 255 THR B C 1
ATOM 5281 O O . THR B 1 255 ? 9.273 2.977 19.156 1 97.12 255 THR B O 1
ATOM 5284 N N . PRO B 1 256 ? 7.055 3.342 18.969 1 96.19 256 PRO B N 1
ATOM 5285 C CA . PRO B 1 256 ? 7.211 4.723 19.438 1 96.19 256 PRO B CA 1
ATOM 5286 C C . PRO B 1 256 ? 7.949 4.812 20.766 1 96.19 256 PRO B C 1
ATOM 5288 O O . PRO B 1 256 ? 8.812 5.676 20.938 1 96.19 256 PRO B O 1
ATOM 5291 N N . ALA B 1 257 ? 7.742 3.906 21.625 1 94.12 257 ALA B N 1
ATOM 5292 C CA . ALA B 1 257 ? 8.305 3.938 22.984 1 94.12 257 ALA B CA 1
ATOM 5293 C C . ALA B 1 257 ? 9.797 3.621 22.953 1 94.12 257 ALA B C 1
ATOM 5295 O O . ALA B 1 257 ? 10.531 3.963 23.891 1 94.12 257 ALA B O 1
ATOM 5296 N N . GLU B 1 258 ? 10.266 3.018 21.953 1 95.19 258 GLU B N 1
ATOM 5297 C CA . GLU B 1 258 ? 11.656 2.586 21.859 1 95.19 258 GLU B CA 1
ATOM 5298 C C . GLU B 1 258 ? 12.547 3.701 21.328 1 95.19 258 GLU B C 1
ATOM 5300 O O . GLU B 1 258 ? 13.773 3.564 21.297 1 95.19 258 GLU B O 1
ATOM 5305 N N . LEU B 1 259 ? 11.977 4.797 20.828 1 93.12 259 LEU B N 1
ATOM 5306 C CA . LEU B 1 259 ? 12.758 5.941 20.375 1 93.12 259 LEU B CA 1
ATOM 5307 C C . LEU B 1 259 ? 12.492 7.16 21.266 1 93.12 259 LEU B C 1
ATOM 5309 O O . LEU B 1 259 ? 11.516 7.883 21.047 1 93.12 259 LEU B O 1
ATOM 5313 N N . PRO B 1 260 ? 13.383 7.379 22.125 1 88.5 260 PRO B N 1
ATOM 5314 C CA . PRO B 1 260 ? 13.172 8.523 23.016 1 88.5 260 PRO B CA 1
ATOM 5315 C C . PRO B 1 260 ? 13.234 9.859 22.281 1 88.5 260 PRO B C 1
ATOM 5317 O O . PRO B 1 260 ? 13.852 9.953 21.219 1 88.5 260 PRO B O 1
ATOM 5320 N N . ALA B 1 261 ? 12.547 10.75 22.922 1 85.88 261 ALA B N 1
ATOM 5321 C CA . ALA B 1 261 ? 12.555 12.102 22.359 1 85.88 261 ALA B CA 1
ATOM 5322 C C . ALA B 1 261 ? 13.953 12.695 22.391 1 85.88 261 ALA B C 1
ATOM 5324 O O . ALA B 1 261 ? 14.703 12.492 23.359 1 85.88 261 ALA B O 1
ATOM 5325 N N . ALA B 1 262 ? 14.297 13.242 21.25 1 80.25 262 ALA B N 1
ATOM 5326 C CA . ALA B 1 262 ? 15.562 13.969 21.172 1 80.25 262 ALA B CA 1
ATOM 5327 C C . ALA B 1 262 ? 15.328 15.43 20.797 1 80.25 262 ALA B C 1
ATOM 5329 O O . ALA B 1 262 ? 14.477 15.734 19.953 1 80.25 262 ALA B O 1
ATOM 5330 N N . ALA B 1 263 ? 16.031 16.25 21.531 1 75.88 263 ALA B N 1
ATOM 5331 C CA . ALA B 1 263 ? 15.953 17.672 21.203 1 75.88 263 ALA B CA 1
ATOM 5332 C C . ALA B 1 263 ? 16.609 17.969 19.859 1 75.88 263 ALA B C 1
ATOM 5334 O O . ALA B 1 263 ? 17.719 17.484 19.594 1 75.88 263 ALA B O 1
ATOM 5335 N N . CYS B 1 264 ? 15.867 18.594 19.031 1 84.69 264 CYS B N 1
ATOM 5336 C CA . CYS B 1 264 ? 16.406 19.078 17.766 1 84.69 264 CYS B CA 1
ATOM 5337 C C . CYS B 1 264 ? 15.719 20.375 17.328 1 84.69 264 CYS B C 1
ATOM 5339 O O . CYS B 1 264 ? 14.508 20.375 17.078 1 84.69 264 CYS B O 1
ATOM 5341 N N . SER B 1 265 ? 16.484 21.453 17.391 1 87.25 265 SER B N 1
ATOM 5342 C CA . SER B 1 265 ? 15.914 22.734 16.953 1 87.25 265 SER B CA 1
ATOM 5343 C C . SER B 1 265 ? 16.703 23.328 15.789 1 87.25 265 SER B C 1
ATOM 5345 O O . SER B 1 265 ? 16.281 24.297 15.172 1 87.25 265 SER B O 1
ATOM 5347 N N . ASP B 1 266 ? 17.797 22.719 15.508 1 91.38 266 ASP B N 1
ATOM 5348 C CA . ASP B 1 266 ? 18.594 23.188 14.383 1 91.38 266 ASP B CA 1
ATOM 5349 C C . ASP B 1 266 ? 18.344 22.328 13.141 1 91.38 266 ASP B C 1
ATOM 5351 O O . ASP B 1 266 ? 18.469 21.109 13.188 1 91.38 266 ASP B O 1
ATOM 5355 N N . LEU B 1 267 ? 18.016 23 12.133 1 94.94 267 LEU B N 1
ATOM 5356 C CA . LEU B 1 267 ? 17.797 22.297 10.867 1 94.94 267 LEU B CA 1
ATOM 5357 C C . LEU B 1 267 ? 19.141 21.906 10.227 1 94.94 267 LEU B C 1
ATOM 5359 O O . LEU B 1 267 ? 20.094 22.688 10.266 1 94.94 267 LEU B O 1
ATOM 5363 N N . PRO B 1 268 ? 19.156 20.703 9.688 1 93.25 268 PRO B N 1
ATOM 5364 C CA . PRO B 1 268 ? 20.359 20.391 8.891 1 93.25 268 PRO B CA 1
ATOM 5365 C C . PRO B 1 268 ? 20.531 21.328 7.703 1 93.25 268 PRO B C 1
ATOM 5367 O O . PRO B 1 268 ? 19.547 21.719 7.066 1 93.25 268 PRO B O 1
ATOM 5370 N N . ARG B 1 269 ? 21.766 21.734 7.434 1 91.44 269 ARG B N 1
ATOM 5371 C CA . ARG B 1 269 ? 22.062 22.688 6.367 1 91.44 269 ARG B CA 1
ATOM 5372 C C . ARG B 1 269 ? 23.094 22.109 5.395 1 91.44 269 ARG B C 1
ATOM 5374 O O . ARG B 1 269 ? 24.031 21.438 5.809 1 91.44 269 ARG B O 1
ATOM 5381 N N . LEU B 1 270 ? 22.859 22.438 4.195 1 92.69 270 LEU B N 1
ATOM 5382 C CA . LEU B 1 270 ? 23.859 22.125 3.18 1 92.69 270 LEU B CA 1
ATOM 5383 C C . LEU B 1 270 ? 24.906 23.25 3.1 1 92.69 270 LEU B C 1
ATOM 5385 O O . LEU B 1 270 ? 24.562 24.422 3.088 1 92.69 270 LEU B O 1
ATOM 5389 N N . LYS B 1 271 ? 26.125 22.875 3.055 1 90.56 271 LYS B N 1
ATOM 5390 C CA . LYS B 1 271 ? 27.203 23.859 3.031 1 90.56 271 LYS B CA 1
ATOM 5391 C C . LYS B 1 271 ? 27.672 24.125 1.604 1 90.56 271 LYS B C 1
ATOM 5393 O O . LYS B 1 271 ? 28.547 24.984 1.379 1 90.56 271 LYS B O 1
ATOM 5398 N N . ARG B 1 272 ? 27.188 23.438 0.682 1 91.31 272 ARG B N 1
ATOM 5399 C CA . ARG B 1 272 ? 27.547 23.562 -0.728 1 91.31 272 ARG B CA 1
ATOM 5400 C C . ARG B 1 272 ? 26.297 23.453 -1.613 1 91.31 272 ARG B C 1
ATOM 5402 O O . ARG B 1 272 ? 25.25 22.984 -1.174 1 91.31 272 ARG B O 1
ATOM 5409 N N . PRO B 1 273 ? 26.5 23.922 -2.834 1 93.69 273 PRO B N 1
ATOM 5410 C CA . PRO B 1 273 ? 25.375 23.75 -3.76 1 93.69 273 PRO B CA 1
ATOM 5411 C C . PRO B 1 273 ? 24.984 22.297 -3.932 1 93.69 273 PRO B C 1
ATOM 5413 O O . PRO B 1 273 ? 25.844 21.406 -3.893 1 93.69 273 PRO B O 1
ATOM 5416 N N . LEU B 1 274 ? 23.703 22.094 -4.098 1 94.44 274 LEU B N 1
ATOM 5417 C CA . LEU B 1 274 ? 23.172 20.734 -4.219 1 94.44 274 LEU B CA 1
ATOM 5418 C C . LEU B 1 274 ? 23.547 20.125 -5.559 1 94.44 274 LEU B C 1
ATOM 5420 O O . LEU B 1 274 ? 23.266 20.672 -6.613 1 94.44 274 LEU B O 1
ATOM 5424 N N . PRO B 1 275 ? 24.266 19.078 -5.555 1 93.5 275 PRO B N 1
ATOM 5425 C CA . PRO B 1 275 ? 24.609 18.406 -6.816 1 93.5 275 PRO B CA 1
ATOM 5426 C C . PRO B 1 275 ? 23.406 17.766 -7.492 1 93.5 275 PRO B C 1
ATOM 5428 O O . PRO B 1 275 ? 22.719 16.938 -6.879 1 93.5 275 PRO B O 1
ATOM 5431 N N . VAL B 1 276 ? 23.156 18.031 -8.742 1 93.81 276 VAL B N 1
ATOM 5432 C CA . VAL B 1 276 ? 21.906 17.547 -9.344 1 93.81 276 VAL B CA 1
ATOM 5433 C C . VAL B 1 276 ? 22.219 16.766 -10.609 1 93.81 276 VAL B C 1
ATOM 5435 O O . VAL B 1 276 ? 21.391 15.969 -11.078 1 93.81 276 VAL B O 1
ATOM 5438 N N . GLY B 1 277 ? 23.422 16.906 -11.211 1 92.25 277 GLY B N 1
ATOM 5439 C CA . GLY B 1 277 ? 23.734 16.234 -12.461 1 92.25 277 GLY B CA 1
ATOM 5440 C C . GLY B 1 277 ? 22.844 16.656 -13.609 1 92.25 277 GLY B C 1
ATOM 5441 O O . GLY B 1 277 ? 22.516 17.844 -13.75 1 92.25 277 GLY B O 1
ATOM 5442 N N . ASP B 1 278 ? 22.547 15.672 -14.594 1 93.81 278 ASP B N 1
ATOM 5443 C CA . ASP B 1 278 ? 21.688 15.938 -15.742 1 93.81 278 ASP B CA 1
ATOM 5444 C C . ASP B 1 278 ? 20.688 14.805 -15.953 1 93.81 278 ASP B C 1
ATOM 5446 O O . ASP B 1 278 ? 20.594 13.898 -15.125 1 93.81 278 ASP B O 1
ATOM 5450 N N . GLY B 1 279 ? 19.906 14.992 -16.969 1 94.88 279 GLY B N 1
ATOM 5451 C CA . GLY B 1 279 ? 18.859 14.016 -17.234 1 94.88 279 GLY B CA 1
ATOM 5452 C C . GLY B 1 279 ? 19.391 12.617 -17.469 1 94.88 279 GLY B C 1
ATOM 5453 O O . GLY B 1 279 ? 18.812 11.641 -17 1 94.88 279 GLY B O 1
ATOM 5454 N N . ALA B 1 280 ? 20.453 12.508 -18.172 1 95.19 280 ALA B N 1
ATOM 5455 C CA . ALA B 1 280 ? 21.047 11.203 -18.469 1 95.19 280 ALA B CA 1
ATOM 5456 C C . ALA B 1 280 ? 21.469 10.484 -17.188 1 95.19 280 ALA B C 1
ATOM 5458 O O . ALA B 1 280 ? 21.188 9.305 -17.016 1 95.19 280 ALA B O 1
ATOM 5459 N N . ALA B 1 281 ? 22.172 11.227 -16.375 1 93.81 281 ALA B N 1
ATOM 5460 C CA . ALA B 1 281 ? 22.609 10.664 -15.109 1 93.81 281 ALA B CA 1
ATOM 5461 C C . ALA B 1 281 ? 21.422 10.281 -14.227 1 93.81 281 ALA B C 1
ATOM 5463 O O . ALA B 1 281 ? 21.438 9.242 -13.562 1 93.81 281 ALA B O 1
ATOM 5464 N N . LEU B 1 282 ? 20.344 11.109 -14.203 1 95 282 LEU B N 1
ATOM 5465 C CA . LEU B 1 282 ? 19.125 10.852 -13.445 1 95 282 LEU B CA 1
ATOM 5466 C C . LEU B 1 282 ? 18.484 9.539 -13.875 1 95 282 LEU B C 1
ATOM 5468 O O . LEU B 1 282 ? 18.172 8.688 -13.031 1 95 282 LEU B O 1
ATOM 5472 N N . LEU B 1 283 ? 18.312 9.383 -15.18 1 96.38 283 LEU B N 1
ATOM 5473 C CA . LEU B 1 283 ? 17.562 8.242 -15.719 1 96.38 283 LEU B CA 1
ATOM 5474 C C . LEU B 1 283 ? 18.328 6.945 -15.508 1 96.38 283 LEU B C 1
ATOM 5476 O O . LEU B 1 283 ? 17.719 5.883 -15.344 1 96.38 283 LEU B O 1
ATOM 5480 N N . LYS B 1 284 ? 19.672 7.035 -15.445 1 93.44 284 LYS B N 1
ATOM 5481 C CA . LYS B 1 284 ? 20.5 5.871 -15.164 1 93.44 284 LYS B CA 1
ATOM 5482 C C . LYS B 1 284 ? 20.438 5.496 -13.688 1 93.44 284 LYS B C 1
ATOM 5484 O O . LYS B 1 284 ? 20.516 4.32 -13.336 1 93.44 284 LYS B O 1
ATOM 5489 N N . ARG B 1 285 ? 20.219 6.43 -12.82 1 92.5 285 ARG B N 1
ATOM 5490 C CA . ARG B 1 285 ? 20.281 6.234 -11.375 1 92.5 285 ARG B CA 1
ATOM 5491 C C . ARG B 1 285 ? 18.938 5.773 -10.82 1 92.5 285 ARG B C 1
ATOM 5493 O O . ARG B 1 285 ? 18.891 5.027 -9.836 1 92.5 285 ARG B O 1
ATOM 5500 N N . ARG B 1 286 ? 17.797 6.203 -11.352 1 95.5 286 ARG B N 1
ATOM 5501 C CA . ARG B 1 286 ? 16.469 5.973 -10.773 1 95.5 286 ARG B CA 1
ATOM 5502 C C . ARG B 1 286 ? 16.078 4.504 -10.883 1 95.5 286 ARG B C 1
ATOM 5504 O O . ARG B 1 286 ? 15.898 3.982 -11.984 1 95.5 286 ARG B O 1
ATOM 5511 N N . PRO B 1 287 ? 15.867 3.92 -9.664 1 96.94 287 PRO B N 1
ATOM 5512 C CA . PRO B 1 287 ? 15.57 2.486 -9.688 1 96.94 287 PRO B CA 1
ATOM 5513 C C . PRO B 1 287 ? 14.219 2.178 -10.328 1 96.94 287 PRO B C 1
ATOM 5515 O O . PRO B 1 287 ? 14.039 1.11 -10.922 1 96.94 287 PRO B O 1
ATOM 5518 N N . ASP B 1 288 ? 13.234 3.102 -10.25 1 97.88 288 ASP B N 1
ATOM 5519 C CA . ASP B 1 288 ? 11.93 2.842 -10.859 1 97.88 288 ASP B CA 1
ATOM 5520 C C . ASP B 1 288 ? 12.023 2.82 -12.383 1 97.88 288 ASP B C 1
ATOM 5522 O O . ASP B 1 288 ? 11.32 2.059 -13.047 1 97.88 288 ASP B O 1
ATOM 5526 N N . VAL B 1 289 ? 12.938 3.572 -12.945 1 98 289 VAL B N 1
ATOM 5527 C CA . VAL B 1 289 ? 13.188 3.545 -14.383 1 98 289 VAL B CA 1
ATOM 5528 C C . VAL B 1 289 ? 13.82 2.213 -14.781 1 98 289 VAL B C 1
ATOM 5530 O O . VAL B 1 289 ? 13.383 1.566 -15.734 1 98 289 VAL B O 1
ATOM 5533 N N . ARG B 1 290 ? 14.805 1.803 -14.016 1 97.69 290 ARG B N 1
ATOM 5534 C CA . ARG B 1 290 ? 15.469 0.533 -14.281 1 97.69 290 ARG B CA 1
ATOM 5535 C C . ARG B 1 290 ? 14.492 -0.632 -14.18 1 97.69 290 ARG B C 1
ATOM 5537 O O . ARG B 1 290 ? 14.508 -1.537 -15.016 1 97.69 290 ARG B O 1
ATOM 5544 N N . ALA B 1 291 ? 13.633 -0.592 -13.117 1 98.38 291 ALA B N 1
ATOM 5545 C CA . ALA B 1 291 ? 12.648 -1.654 -12.945 1 98.38 291 ALA B CA 1
ATOM 5546 C C . ALA B 1 291 ? 11.695 -1.729 -14.133 1 98.38 291 ALA B C 1
ATOM 5548 O O . ALA B 1 291 ? 11.414 -2.814 -14.641 1 98.38 291 ALA B O 1
ATOM 5549 N N . ALA B 1 292 ? 11.227 -0.571 -14.57 1 98.69 292 ALA B N 1
ATOM 5550 C CA . ALA B 1 292 ? 10.297 -0.532 -15.695 1 98.69 292 ALA B CA 1
ATOM 5551 C C . ALA B 1 292 ? 10.961 -1.044 -16.969 1 98.69 292 ALA B C 1
ATOM 5553 O O . ALA B 1 292 ? 10.328 -1.74 -17.766 1 98.69 292 ALA B O 1
ATOM 5554 N N . GLU B 1 293 ? 12.266 -0.721 -17.219 1 98.62 293 GLU B N 1
ATOM 5555 C CA . GLU B 1 293 ? 13 -1.194 -18.391 1 98.62 293 GLU B CA 1
ATOM 5556 C C . GLU B 1 293 ? 13.148 -2.713 -18.359 1 98.62 293 GLU B C 1
ATOM 5558 O O . GLU B 1 293 ? 13 -3.371 -19.391 1 98.62 293 GLU B O 1
ATOM 5563 N N . ARG B 1 294 ? 13.398 -3.232 -17.203 1 98.75 294 ARG B N 1
ATOM 5564 C CA . ARG B 1 294 ? 13.578 -4.676 -17.109 1 98.75 294 ARG B CA 1
ATOM 5565 C C . ARG B 1 294 ? 12.258 -5.41 -17.281 1 98.75 294 ARG B C 1
ATOM 5567 O O . ARG B 1 294 ? 12.219 -6.516 -17.828 1 98.75 294 ARG B O 1
ATOM 5574 N N . LYS B 1 295 ? 11.18 -4.789 -16.844 1 98.81 295 LYS B N 1
ATOM 5575 C CA . LYS B 1 295 ? 9.867 -5.375 -17.094 1 98.81 295 LYS B CA 1
ATOM 5576 C C . LYS B 1 295 ? 9.539 -5.383 -18.578 1 98.81 295 LYS B C 1
ATOM 5578 O O . LYS B 1 295 ? 8.898 -6.312 -19.078 1 98.81 295 LYS B O 1
ATOM 5583 N N . LEU B 1 296 ? 9.984 -4.332 -19.281 1 98.75 296 LEU B N 1
ATOM 5584 C CA . LEU B 1 296 ? 9.844 -4.293 -20.734 1 98.75 296 LEU B CA 1
ATOM 5585 C C . LEU B 1 296 ? 10.648 -5.418 -21.391 1 98.75 296 LEU B C 1
ATOM 5587 O O . LEU B 1 296 ? 10.156 -6.09 -22.297 1 98.75 296 LEU B O 1
ATOM 5591 N N . ALA B 1 297 ? 11.82 -5.676 -20.875 1 98.81 297 ALA B N 1
ATOM 5592 C CA . ALA B 1 297 ? 12.656 -6.766 -21.391 1 98.81 297 ALA B CA 1
ATOM 5593 C C . ALA B 1 297 ? 11.984 -8.117 -21.156 1 98.81 297 ALA B C 1
ATOM 5595 O O . ALA B 1 297 ? 11.977 -8.977 -22.031 1 98.81 297 ALA B O 1
ATOM 5596 N N . ALA B 1 298 ? 11.422 -8.297 -19.953 1 98.88 298 ALA B N 1
ATOM 5597 C CA . ALA B 1 298 ? 10.727 -9.539 -19.641 1 98.88 298 ALA B CA 1
ATOM 5598 C C . ALA B 1 298 ? 9.539 -9.758 -20.578 1 98.88 298 ALA B C 1
ATOM 5600 O O . ALA B 1 298 ? 9.344 -10.867 -21.094 1 98.88 298 ALA B O 1
ATOM 5601 N N . ALA B 1 299 ? 8.773 -8.695 -20.812 1 98.75 299 ALA B N 1
ATOM 5602 C CA . ALA B 1 299 ? 7.617 -8.789 -21.703 1 98.75 299 ALA B CA 1
ATOM 5603 C C . ALA B 1 299 ? 8.047 -9.125 -23.125 1 98.75 299 ALA B C 1
ATOM 5605 O O . ALA B 1 299 ? 7.363 -9.883 -23.828 1 98.75 299 ALA B O 1
ATOM 5606 N N . THR B 1 300 ? 9.172 -8.586 -23.578 1 98.62 300 THR B N 1
ATOM 5607 C CA . THR B 1 300 ? 9.695 -8.867 -24.906 1 98.62 300 THR B CA 1
ATOM 5608 C C . THR B 1 300 ? 10.102 -10.336 -25.031 1 98.62 300 THR B C 1
ATOM 5610 O O . THR B 1 300 ? 9.805 -10.984 -26.031 1 98.62 300 THR B O 1
ATOM 5613 N N . ALA B 1 301 ? 10.734 -10.828 -23.953 1 98.69 301 ALA B N 1
ATOM 5614 C CA . ALA B 1 301 ? 11.141 -12.227 -23.953 1 98.69 301 ALA B CA 1
ATOM 5615 C C . ALA B 1 301 ? 9.922 -13.148 -24.016 1 98.69 301 ALA B C 1
ATOM 5617 O O . ALA B 1 301 ? 9.961 -14.211 -24.641 1 98.69 301 ALA B O 1
ATOM 5618 N N . ARG B 1 302 ? 8.812 -12.742 -23.5 1 98.69 302 ARG B N 1
ATOM 5619 C CA . ARG B 1 302 ? 7.609 -13.57 -23.453 1 98.69 302 ARG B CA 1
ATOM 5620 C C . ARG B 1 302 ? 6.961 -13.68 -24.828 1 98.69 302 ARG B C 1
ATOM 5622 O O . ARG B 1 302 ? 6.227 -14.625 -25.094 1 98.69 302 ARG B O 1
ATOM 5629 N N . ILE B 1 303 ? 7.23 -12.703 -25.734 1 98.69 303 ILE B N 1
ATOM 5630 C CA . ILE B 1 303 ? 6.801 -12.852 -27.109 1 98.69 303 ILE B CA 1
ATOM 5631 C C . ILE B 1 303 ? 7.457 -14.094 -27.719 1 98.69 303 ILE B C 1
ATOM 5633 O O . ILE B 1 303 ? 6.801 -14.867 -28.422 1 98.69 303 ILE B O 1
ATOM 5637 N N . GLY B 1 304 ? 8.75 -14.219 -27.359 1 98.44 304 GLY B N 1
ATOM 5638 C CA . GLY B 1 304 ? 9.469 -15.383 -27.844 1 98.44 304 GLY B CA 1
ATOM 5639 C C . GLY B 1 304 ? 8.922 -16.688 -27.297 1 98.44 304 GLY B C 1
ATOM 5640 O O . GLY B 1 304 ? 8.875 -17.703 -28.016 1 98.44 304 GLY B O 1
ATOM 5641 N N . VAL B 1 305 ? 8.516 -16.703 -26.047 1 98.19 305 VAL B N 1
ATOM 5642 C CA . VAL B 1 305 ? 7.918 -17.891 -25.453 1 98.19 305 VAL B CA 1
ATOM 5643 C C . VAL B 1 305 ? 6.633 -18.25 -26.188 1 98.19 305 VAL B C 1
ATOM 5645 O O . VAL B 1 305 ? 6.426 -19.406 -26.578 1 98.19 305 VAL B O 1
ATOM 5648 N N . ALA B 1 306 ? 5.758 -17.25 -26.453 1 98.12 306 ALA B N 1
ATOM 5649 C CA . ALA B 1 306 ? 4.5 -17.469 -27.156 1 98.12 306 ALA B CA 1
ATOM 5650 C C . ALA B 1 306 ? 4.754 -17.906 -28.594 1 98.12 306 ALA B C 1
ATOM 5652 O O . ALA B 1 306 ? 4.086 -18.812 -29.109 1 98.12 306 ALA B O 1
ATOM 5653 N N . ALA B 1 307 ? 5.719 -17.328 -29.281 1 98 307 ALA B N 1
ATOM 5654 C CA . ALA B 1 307 ? 6.051 -17.656 -30.656 1 98 307 ALA B CA 1
ATOM 5655 C C . ALA B 1 307 ? 6.578 -19.078 -30.766 1 98 307 ALA B C 1
ATOM 5657 O O . ALA B 1 307 ? 6.27 -19.797 -31.734 1 98 307 ALA B O 1
ATOM 5658 N N . ALA B 1 308 ? 7.34 -19.438 -29.766 1 97.25 308 ALA B N 1
ATOM 5659 C CA . ALA B 1 308 ? 7.926 -20.766 -29.781 1 97.25 308 ALA B CA 1
ATOM 5660 C C . ALA B 1 308 ? 6.848 -21.844 -29.688 1 97.25 308 ALA B C 1
ATOM 5662 O O . ALA B 1 308 ? 7.043 -22.969 -30.156 1 97.25 308 ALA B O 1
ATOM 5663 N N . GLN B 1 309 ? 5.691 -21.516 -29.156 1 96.31 309 GLN B N 1
ATOM 5664 C CA . GLN B 1 309 ? 4.602 -22.484 -29.016 1 96.31 309 GLN B CA 1
ATOM 5665 C C . GLN B 1 309 ? 3.945 -22.781 -30.359 1 96.31 309 GLN B C 1
ATOM 5667 O O . GLN B 1 309 ? 3.182 -23.734 -30.484 1 96.31 309 GLN B O 1
ATOM 5672 N N . LEU B 1 310 ? 4.281 -22 -31.469 1 97.06 310 LEU B N 1
ATOM 5673 C CA . LEU B 1 310 ? 3.76 -22.234 -32.812 1 97.06 310 LEU B CA 1
ATOM 5674 C C . LEU B 1 310 ? 4.531 -23.359 -33.5 1 97.06 310 LEU B C 1
ATOM 5676 O O . LEU B 1 310 ? 4.102 -23.875 -34.531 1 97.06 310 LEU B O 1
ATOM 5680 N N . TYR B 1 311 ? 5.641 -23.797 -32.844 1 96.5 311 TYR B N 1
ATOM 5681 C CA . TYR B 1 311 ? 6.52 -24.781 -33.469 1 96.5 311 TYR B CA 1
ATOM 5682 C C . TYR B 1 311 ? 6.477 -26.109 -32.688 1 96.5 311 TYR B C 1
ATOM 5684 O O . TYR B 1 311 ? 5.992 -26.156 -31.562 1 96.5 311 TYR B O 1
ATOM 5692 N N . PRO B 1 312 ? 6.938 -27.234 -33.281 1 95.69 312 PRO B N 1
ATOM 5693 C CA . PRO B 1 312 ? 6.906 -28.531 -32.594 1 95.69 312 PRO B CA 1
ATOM 5694 C C . PRO B 1 312 ? 7.809 -28.578 -31.375 1 95.69 312 PRO B C 1
ATOM 5696 O O . PRO B 1 312 ? 8.828 -27.891 -31.328 1 95.69 312 PRO B O 1
ATOM 5699 N N . SER B 1 313 ? 7.414 -29.328 -30.422 1 95.06 313 SER B N 1
ATOM 5700 C CA . SER B 1 313 ? 8.281 -29.656 -29.297 1 95.06 313 SER B CA 1
ATOM 5701 C C . SER B 1 313 ? 8.984 -30.984 -29.516 1 95.06 313 SER B C 1
ATOM 5703 O O . SER B 1 313 ? 8.398 -31.922 -30.062 1 95.06 313 SER B O 1
ATOM 5705 N N . VAL B 1 314 ? 10.281 -30.969 -29.234 1 95.69 314 VAL B N 1
ATOM 5706 C CA . VAL B 1 314 ? 11.086 -32.188 -29.359 1 95.69 314 VAL B CA 1
ATOM 5707 C C . VAL B 1 314 ? 11.617 -32.594 -27.984 1 95.69 314 VAL B C 1
ATOM 5709 O O . VAL B 1 314 ? 12.211 -31.781 -27.281 1 95.69 314 VAL B O 1
ATOM 5712 N N . SER B 1 315 ? 11.352 -33.781 -27.641 1 96.31 315 SER B N 1
ATOM 5713 C CA . SER B 1 315 ? 11.867 -34.312 -26.375 1 96.31 315 SER B CA 1
ATOM 5714 C C . SER B 1 315 ? 12.555 -35.656 -26.578 1 96.31 315 SER B C 1
ATOM 5716 O O . SER B 1 315 ? 12.305 -36.344 -27.578 1 96.31 315 SER B O 1
ATOM 5718 N N . LEU B 1 316 ? 13.555 -35.906 -25.719 1 97.38 316 LEU B N 1
ATOM 5719 C CA . LEU B 1 316 ? 14.188 -37.219 -25.609 1 97.38 316 LEU B CA 1
ATOM 5720 C C . LEU B 1 316 ? 13.742 -37.938 -24.344 1 97.38 316 LEU B C 1
ATOM 5722 O O . LEU B 1 316 ? 13.797 -37.344 -23.25 1 97.38 316 LEU B O 1
ATOM 5726 N N . GLY B 1 317 ? 13.195 -39.125 -24.531 1 96.75 317 GLY B N 1
ATOM 5727 C CA . GLY B 1 317 ? 12.703 -39.875 -23.391 1 96.75 317 GLY B CA 1
ATOM 5728 C C . GLY B 1 317 ? 13.336 -41.25 -23.266 1 96.75 317 GLY B C 1
ATOM 5729 O O . GLY B 1 317 ? 13.695 -41.875 -24.281 1 96.75 317 GLY B O 1
ATOM 5730 N N . ALA B 1 318 ? 13.594 -41.656 -22.047 1 97.62 318 ALA B N 1
ATOM 5731 C CA . ALA B 1 318 ? 13.992 -43.031 -21.703 1 97.62 318 ALA B CA 1
ATOM 5732 C C . ALA B 1 318 ? 13.141 -43.562 -20.562 1 97.62 318 ALA B C 1
ATOM 5734 O O . ALA B 1 318 ? 12.773 -42.844 -19.641 1 97.62 318 ALA B O 1
ATOM 5735 N N . SER B 1 319 ? 12.719 -44.812 -20.719 1 97.25 319 SER B N 1
ATOM 5736 C CA . SER B 1 319 ? 11.969 -45.438 -19.641 1 97.25 319 SER B CA 1
ATOM 5737 C C . SER B 1 319 ? 12.375 -46.906 -19.469 1 97.25 319 SER B C 1
ATOM 5739 O O . SER B 1 319 ? 12.859 -47.531 -20.406 1 97.25 319 SER B O 1
ATOM 5741 N N . ALA B 1 320 ? 12.359 -47.375 -18.25 1 97.88 320 ALA B N 1
ATOM 5742 C CA . ALA B 1 320 ? 12.586 -48.781 -17.891 1 97.88 320 ALA B CA 1
ATOM 5743 C C . ALA B 1 320 ? 11.688 -49.188 -16.734 1 97.88 320 ALA B C 1
ATOM 5745 O O . ALA B 1 320 ? 11.414 -48.406 -15.836 1 97.88 320 ALA B O 1
ATOM 5746 N N . GLY B 1 321 ? 11.195 -50.469 -16.922 1 97.12 321 GLY B N 1
ATOM 5747 C CA . GLY B 1 321 ? 10.328 -50.938 -15.852 1 97.12 321 GLY B CA 1
ATOM 5748 C C . GLY B 1 321 ? 9.844 -52.344 -16.062 1 97.12 321 GLY B C 1
ATOM 5749 O O . GLY B 1 321 ? 10.461 -53.125 -16.797 1 97.12 321 GLY B O 1
ATOM 5750 N N . VAL B 1 322 ? 8.875 -52.75 -15.227 1 96.38 322 VAL B N 1
ATOM 5751 C CA . VAL B 1 322 ? 8.25 -54.062 -15.273 1 96.38 322 VAL B CA 1
ATOM 5752 C C . VAL B 1 322 ? 6.738 -53.906 -15.398 1 96.38 322 VAL B C 1
ATOM 5754 O O . VAL B 1 322 ? 6.148 -53 -14.805 1 96.38 322 VAL B O 1
ATOM 5757 N N . THR B 1 323 ? 6.172 -54.594 -16.281 1 95.38 323 THR B N 1
ATOM 5758 C CA . THR B 1 323 ? 4.723 -54.656 -16.422 1 95.38 323 THR B CA 1
ATOM 5759 C C . THR B 1 323 ? 4.262 -56.125 -16.609 1 95.38 323 THR B C 1
ATOM 5761 O O . THR B 1 323 ? 4.836 -56.844 -17.406 1 95.38 323 THR B O 1
ATOM 5764 N N . GLY B 1 324 ? 3.205 -56.562 -15.852 1 94.31 324 GLY B N 1
ATOM 5765 C CA . GLY B 1 324 ? 2.674 -57.906 -16.016 1 94.31 324 GLY B CA 1
ATOM 5766 C C . GLY B 1 324 ? 1.926 -58.406 -14.797 1 94.31 324 GLY B C 1
ATOM 5767 O O . GLY B 1 324 ? 1.493 -57.625 -13.953 1 94.31 324 GLY B O 1
ATOM 5768 N N . LEU B 1 325 ? 1.617 -59.719 -14.852 1 94.94 325 LEU B N 1
ATOM 5769 C CA . LEU B 1 325 ? 0.997 -60.375 -13.695 1 94.94 325 LEU B CA 1
ATOM 5770 C C . LEU B 1 325 ? 1.933 -60.344 -12.492 1 94.94 325 LEU B C 1
ATOM 5772 O O . LEU B 1 325 ? 3.137 -60.562 -12.633 1 94.94 325 LEU B O 1
ATOM 5776 N N . LEU B 1 326 ? 1.312 -60.031 -11.359 1 94.62 326 LEU B N 1
ATOM 5777 C CA . LEU B 1 326 ? 2.123 -59.969 -10.148 1 94.62 326 LEU B CA 1
ATOM 5778 C C . LEU B 1 326 ? 2.828 -61.312 -9.891 1 94.62 326 LEU B C 1
ATOM 5780 O O . LEU B 1 326 ? 3.939 -61.344 -9.359 1 94.62 326 LEU B O 1
ATOM 5784 N N . GLU B 1 327 ? 2.23 -62.375 -10.344 1 93.69 327 GLU B N 1
ATOM 5785 C CA . GLU B 1 327 ? 2.795 -63.719 -10.156 1 93.69 327 GLU B CA 1
ATOM 5786 C C . GLU B 1 327 ? 4.074 -63.906 -10.961 1 93.69 327 GLU B C 1
ATOM 5788 O O . GLU B 1 327 ? 4.887 -64.812 -10.664 1 93.69 327 GLU B O 1
ATOM 5793 N N . HIS B 1 328 ? 4.27 -63.125 -11.945 1 95.44 328 HIS B N 1
ATOM 5794 C CA . HIS B 1 328 ? 5.449 -63.25 -12.797 1 95.44 328 HIS B CA 1
ATOM 5795 C C . HIS B 1 328 ? 6.449 -62.125 -12.484 1 95.44 328 HIS B C 1
ATOM 5797 O O . HIS B 1 328 ? 7.398 -61.906 -13.234 1 95.44 328 HIS B O 1
ATOM 5803 N N . ALA B 1 329 ? 6.266 -61.5 -11.406 1 90.75 329 ALA B N 1
ATOM 5804 C CA . ALA B 1 329 ? 7.148 -60.375 -11.031 1 90.75 329 ALA B CA 1
ATOM 5805 C C . ALA B 1 329 ? 8.602 -60.844 -10.977 1 90.75 329 ALA B C 1
ATOM 5807 O O . ALA B 1 329 ? 8.922 -61.875 -10.352 1 90.75 329 ALA B O 1
ATOM 5808 N N . GLY B 1 330 ? 9.562 -60.156 -11.633 1 90.75 330 GLY B N 1
ATOM 5809 C CA . GLY B 1 330 ? 10.977 -60.469 -11.617 1 90.75 330 GLY B CA 1
ATOM 5810 C C . GLY B 1 330 ? 11.422 -61.281 -12.82 1 90.75 330 GLY B C 1
ATOM 5811 O O . GLY B 1 330 ? 12.617 -61.438 -13.062 1 90.75 330 GLY B O 1
ATOM 5812 N N . GLU B 1 331 ? 10.406 -61.812 -13.516 1 95.69 331 GLU B N 1
ATOM 5813 C CA . GLU B 1 331 ? 10.742 -62.594 -14.711 1 95.69 331 GLU B CA 1
ATOM 5814 C C . GLU B 1 331 ? 11.031 -61.688 -15.898 1 95.69 331 GLU B C 1
ATOM 5816 O O . GLU B 1 331 ? 10.547 -60.531 -15.953 1 95.69 331 GLU B O 1
ATOM 5821 N N . ASP B 1 332 ? 11.75 -62.219 -16.844 1 94.88 332 ASP B N 1
ATOM 5822 C CA . ASP B 1 332 ? 12.188 -61.469 -18 1 94.88 332 ASP B CA 1
ATOM 5823 C C . ASP B 1 332 ? 10.992 -61.031 -18.859 1 94.88 332 ASP B C 1
ATOM 5825 O O . ASP B 1 332 ? 11.031 -59.969 -19.469 1 94.88 332 ASP B O 1
ATOM 5829 N N . ARG B 1 333 ? 9.984 -61.781 -18.859 1 93.25 333 ARG B N 1
ATOM 5830 C CA . ARG B 1 333 ? 8.836 -61.469 -19.719 1 93.25 333 ARG B CA 1
ATOM 5831 C C . ARG B 1 333 ? 8.102 -60.25 -19.234 1 93.25 333 ARG B C 1
ATOM 5833 O O . ARG B 1 333 ? 7.297 -59.656 -19.969 1 93.25 333 ARG B O 1
ATOM 5840 N N . THR B 1 334 ? 8.43 -59.781 -18.078 1 95.31 334 THR B N 1
ATOM 5841 C CA . THR B 1 334 ? 7.734 -58.625 -17.547 1 95.31 334 THR B CA 1
ATOM 5842 C C . THR B 1 334 ? 8.57 -57.344 -17.75 1 95.31 334 THR B C 1
ATOM 5844 O O . THR B 1 334 ? 8.07 -56.25 -17.578 1 95.31 334 THR B O 1
ATOM 5847 N N . ARG B 1 335 ? 9.805 -57.406 -18.125 1 96.75 335 ARG B N 1
ATOM 5848 C CA . ARG B 1 335 ? 10.719 -56.281 -18.219 1 96.75 335 ARG B CA 1
ATOM 5849 C C . ARG B 1 335 ? 10.5 -55.5 -19.5 1 96.75 335 ARG B C 1
ATOM 5851 O O . ARG B 1 335 ? 10.211 -56.094 -20.547 1 96.75 335 ARG B O 1
ATOM 5858 N N . ARG B 1 336 ? 10.586 -54.25 -19.453 1 94.94 336 ARG B N 1
ATOM 5859 C CA . ARG B 1 336 ? 10.445 -53.406 -20.625 1 94.94 336 ARG B CA 1
ATOM 5860 C C . ARG B 1 336 ? 11.375 -52.188 -20.531 1 94.94 336 ARG B C 1
ATOM 5862 O O . ARG B 1 336 ? 11.703 -51.719 -19.438 1 94.94 336 ARG B O 1
ATOM 5869 N N . TRP B 1 337 ? 11.891 -51.625 -21.641 1 95.94 337 TRP B N 1
ATOM 5870 C CA . TRP B 1 337 ? 12.609 -50.344 -21.719 1 95.94 337 TRP B CA 1
ATOM 5871 C C . TRP B 1 337 ? 12.414 -49.719 -23.078 1 95.94 337 TRP B C 1
ATOM 5873 O O . TRP B 1 337 ? 12.031 -50.375 -24.047 1 95.94 337 TRP B O 1
ATOM 5883 N N . SER B 1 338 ? 12.383 -48.5 -23.156 1 96.56 338 SER B N 1
ATOM 5884 C CA . SER B 1 338 ? 12.297 -47.75 -24.391 1 96.56 338 SER B CA 1
ATOM 5885 C C . SER B 1 338 ? 13.18 -46.5 -24.359 1 96.56 338 SER B C 1
ATOM 5887 O O . SER B 1 338 ? 13.469 -46 -23.281 1 96.56 338 SER B O 1
ATOM 5889 N N . LEU B 1 339 ? 13.805 -46.031 -25.422 1 96.88 339 LEU B N 1
ATOM 5890 C CA . LEU B 1 339 ? 14.594 -44.844 -25.609 1 96.88 339 LEU B CA 1
ATOM 5891 C C . LEU B 1 339 ? 14.32 -44.219 -26.984 1 96.88 339 LEU B C 1
ATOM 5893 O O . LEU B 1 339 ? 14.297 -44.938 -27.984 1 96.88 339 LEU B O 1
ATOM 5897 N N . GLY B 1 340 ? 14.062 -42.969 -27.047 1 96.56 340 GLY B N 1
ATOM 5898 C CA . GLY B 1 340 ? 13.898 -42.344 -28.359 1 96.56 340 GLY B CA 1
ATOM 5899 C C . GLY B 1 340 ? 13.359 -40.938 -28.297 1 96.56 340 GLY B C 1
ATOM 5900 O O . GLY B 1 340 ? 13 -40.438 -27.219 1 96.56 340 GLY B O 1
ATOM 5901 N N . PRO B 1 341 ? 13.375 -40.219 -29.406 1 95.31 341 PRO B N 1
ATOM 5902 C CA . PRO B 1 341 ? 12.828 -38.875 -29.5 1 95.31 341 PRO B CA 1
ATOM 5903 C C . PRO B 1 341 ? 11.312 -38.844 -29.719 1 95.31 341 PRO B C 1
ATOM 5905 O O . PRO B 1 341 ? 10.75 -39.844 -30.203 1 95.31 341 PRO B O 1
ATOM 5908 N N . LEU B 1 342 ? 10.695 -37.906 -29.125 1 95.56 342 LEU B N 1
ATOM 5909 C CA . LEU B 1 342 ? 9.289 -37.656 -29.391 1 95.56 342 LEU B CA 1
ATOM 5910 C C . LEU B 1 342 ? 9.094 -36.219 -29.922 1 95.56 342 LEU B C 1
ATOM 5912 O O . LEU B 1 342 ? 9.594 -35.25 -29.328 1 95.56 342 LEU B O 1
ATOM 5916 N N . ILE B 1 343 ? 8.516 -36.094 -31.109 1 95.94 343 ILE B N 1
ATOM 5917 C CA . ILE B 1 343 ? 8.148 -34.812 -31.672 1 95.94 343 ILE B CA 1
ATOM 5918 C C . ILE B 1 343 ? 6.637 -34.625 -31.562 1 95.94 343 ILE B C 1
ATOM 5920 O O . ILE B 1 343 ? 5.859 -35.469 -32 1 95.94 343 ILE B O 1
ATOM 5924 N N . SER B 1 344 ? 6.207 -33.594 -30.938 1 95.31 344 SER B N 1
ATOM 5925 C CA . SER B 1 344 ? 4.797 -33.25 -30.828 1 95.31 344 SER B CA 1
ATOM 5926 C C . SER B 1 344 ? 4.551 -31.828 -31.344 1 95.31 344 SER B C 1
ATOM 5928 O O . SER B 1 344 ? 5.309 -30.906 -31.031 1 95.31 344 SER B O 1
ATOM 5930 N N . TRP B 1 345 ? 3.531 -31.688 -32.25 1 95.81 345 TRP B N 1
ATOM 5931 C CA . TRP B 1 345 ? 3.252 -30.375 -32.844 1 95.81 345 TRP B CA 1
ATOM 5932 C C . TRP B 1 345 ? 1.749 -30.125 -32.906 1 95.81 345 TRP B C 1
ATOM 5934 O O . TRP B 1 345 ? 1.014 -30.891 -33.531 1 95.81 345 TRP B O 1
ATOM 5944 N N . THR B 1 346 ? 1.325 -29.188 -32.156 1 95.69 346 THR B N 1
ATOM 5945 C CA . THR B 1 346 ? -0.035 -28.719 -32.375 1 95.69 346 THR B CA 1
ATOM 5946 C C . THR B 1 346 ? -0.071 -27.688 -33.5 1 95.69 346 THR B C 1
ATOM 5948 O O . THR B 1 346 ? 0.534 -26.625 -33.406 1 95.69 346 THR B O 1
ATOM 5951 N N . ILE B 1 347 ? -0.8 -28.016 -34.562 1 96.44 347 ILE B N 1
ATOM 5952 C CA . ILE B 1 347 ? -0.866 -27.141 -35.719 1 96.44 347 ILE B CA 1
ATOM 5953 C C . ILE B 1 347 ? -1.471 -25.797 -35.281 1 96.44 347 ILE B C 1
ATOM 5955 O O . ILE B 1 347 ? -2.604 -25.734 -34.812 1 96.44 347 ILE B O 1
ATOM 5959 N N . PRO B 1 348 ? -0.698 -24.734 -35.438 1 96.25 348 PRO B N 1
ATOM 5960 C CA . PRO B 1 348 ? -1.169 -23.438 -34.969 1 96.25 348 PRO B CA 1
ATOM 5961 C C . PRO B 1 348 ? -2.469 -23 -35.625 1 96.25 348 PRO B C 1
ATOM 5963 O O . PRO B 1 348 ? -2.574 -23.031 -36.875 1 96.25 348 PRO B O 1
ATOM 5966 N N . ASP B 1 349 ? -3.416 -22.625 -34.844 1 96.69 349 ASP B N 1
ATOM 5967 C CA . ASP B 1 349 ? -4.676 -22.062 -35.312 1 96.69 349 ASP B CA 1
ATOM 5968 C C . ASP B 1 349 ? -4.77 -20.578 -35 1 96.69 349 ASP B C 1
ATOM 5970 O O . ASP B 1 349 ? -3.762 -19.938 -34.688 1 96.69 349 ASP B O 1
ATOM 5974 N N . SER B 1 350 ? -5.961 -20.109 -35.312 1 97 350 SER B N 1
ATOM 5975 C CA . SER B 1 350 ? -6.148 -18.672 -35.062 1 97 350 SER B CA 1
ATOM 5976 C C . SER B 1 350 ? -5.977 -18.328 -33.594 1 97 350 SER B C 1
ATOM 5978 O O . SER B 1 350 ? -5.547 -17.219 -33.25 1 97 350 SER B O 1
ATOM 5980 N N . GLY B 1 351 ? -6.273 -19.234 -32.656 1 97.19 351 GLY B N 1
ATOM 5981 C CA . GLY B 1 351 ? -6.074 -19.016 -31.234 1 97.19 351 GLY B CA 1
ATOM 5982 C C . GLY B 1 351 ? -4.613 -18.922 -30.844 1 97.19 351 GLY B C 1
ATOM 5983 O O . GLY B 1 351 ? -4.238 -18.078 -30.047 1 97.19 351 GLY B O 1
ATOM 5984 N N . ALA B 1 352 ? -3.787 -19.797 -31.453 1 96 352 ALA B N 1
ATOM 5985 C CA . ALA B 1 352 ? -2.354 -19.781 -31.172 1 96 352 ALA B CA 1
ATOM 5986 C C . ALA B 1 352 ? -1.722 -18.469 -31.641 1 96 352 ALA B C 1
ATOM 5988 O O . ALA B 1 352 ? -0.892 -17.891 -30.938 1 96 352 ALA B O 1
ATOM 5989 N N . ARG B 1 353 ? -2.107 -18.016 -32.781 1 97.06 353 ARG B N 1
ATOM 5990 C CA . ARG B 1 353 ? -1.584 -16.766 -33.312 1 97.06 353 ARG B CA 1
ATOM 5991 C C . ARG B 1 353 ? -2.049 -15.578 -32.469 1 97.06 353 ARG B C 1
ATOM 5993 O O . ARG B 1 353 ? -1.312 -14.609 -32.281 1 97.06 353 ARG B O 1
ATOM 6000 N N . ALA B 1 354 ? -3.348 -15.641 -32 1 98.25 354 ALA B N 1
ATOM 6001 C CA . ALA B 1 354 ? -3.883 -14.594 -31.125 1 98.25 354 ALA B CA 1
ATOM 6002 C C . ALA B 1 354 ? -3.096 -14.5 -29.828 1 98.25 354 ALA B C 1
ATOM 6004 O O . ALA B 1 354 ? -2.922 -13.406 -29.281 1 98.25 354 ALA B O 1
ATOM 6005 N N . ARG B 1 355 ? -2.584 -15.578 -29.312 1 98.31 355 ARG B N 1
ATOM 6006 C CA . ARG B 1 355 ? -1.783 -15.57 -28.094 1 98.31 355 ARG B CA 1
ATOM 6007 C C . ARG B 1 355 ? -0.466 -14.828 -28.297 1 98.31 355 ARG B C 1
ATOM 6009 O O . ARG B 1 355 ? 0.018 -14.141 -27.406 1 98.31 355 ARG B O 1
ATOM 6016 N N . VAL B 1 356 ? 0.185 -15.023 -29.469 1 98.31 356 VAL B N 1
ATOM 6017 C CA . VAL B 1 356 ? 1.402 -14.289 -29.797 1 98.31 356 VAL B CA 1
ATOM 6018 C C . VAL B 1 356 ? 1.102 -12.797 -29.859 1 98.31 356 VAL B C 1
ATOM 6020 O O . VAL B 1 356 ? 1.855 -11.977 -29.328 1 98.31 356 VAL B O 1
ATOM 6023 N N . LYS B 1 357 ? -0.096 -12.445 -30.453 1 98.62 357 LYS B N 1
ATOM 6024 C CA . LYS B 1 357 ? -0.5 -11.047 -30.547 1 98.62 357 LYS B CA 1
ATOM 6025 C C . LYS B 1 357 ? -0.748 -10.461 -29.156 1 98.62 357 LYS B C 1
ATOM 6027 O O . LYS B 1 357 ? -0.451 -9.289 -28.906 1 98.62 357 LYS B O 1
ATOM 6032 N N . ALA B 1 358 ? -1.341 -11.273 -28.281 1 98.75 358 ALA B N 1
ATOM 6033 C CA . ALA B 1 358 ? -1.555 -10.836 -26.906 1 98.75 358 ALA B CA 1
ATOM 6034 C C . ALA B 1 358 ? -0.229 -10.523 -26.219 1 98.75 358 ALA B C 1
ATOM 6036 O O . ALA B 1 358 ? -0.119 -9.531 -25.484 1 98.75 358 ALA B O 1
ATOM 6037 N N . ALA B 1 359 ? 0.822 -11.344 -26.469 1 98.62 359 ALA B N 1
ATOM 6038 C CA . ALA B 1 359 ? 2.141 -11.102 -25.891 1 98.62 359 ALA B CA 1
ATOM 6039 C C . ALA B 1 359 ? 2.768 -9.836 -26.453 1 98.62 359 ALA B C 1
ATOM 6041 O O . ALA B 1 359 ? 3.406 -9.07 -25.719 1 98.62 359 ALA B O 1
ATOM 6042 N N . GLU B 1 360 ? 2.609 -9.633 -27.719 1 98.62 360 GLU B N 1
ATOM 6043 C CA . GLU B 1 360 ? 3.096 -8.398 -28.344 1 98.62 360 GLU B CA 1
ATOM 6044 C C . GLU B 1 360 ? 2.428 -7.172 -27.734 1 98.62 360 GLU B C 1
ATOM 6046 O O . GLU B 1 360 ? 3.092 -6.172 -27.453 1 98.62 360 GLU B O 1
ATOM 6051 N N . ALA B 1 361 ? 1.079 -7.234 -27.531 1 98.75 361 ALA B N 1
ATOM 6052 C CA . ALA B 1 361 ? 0.338 -6.129 -26.922 1 98.75 361 ALA B CA 1
ATOM 6053 C C . ALA B 1 361 ? 0.807 -5.867 -25.5 1 98.75 361 ALA B C 1
ATOM 6055 O O . ALA B 1 361 ? 0.864 -4.719 -25.062 1 98.75 361 ALA B O 1
ATOM 6056 N N . GLU B 1 362 ? 1.156 -6.902 -24.797 1 98.69 362 GLU B N 1
ATOM 6057 C CA . GLU B 1 362 ? 1.692 -6.754 -23.453 1 98.69 362 GLU B CA 1
ATOM 6058 C C . GLU B 1 362 ? 3.033 -6.027 -23.469 1 98.69 362 GLU B C 1
ATOM 6060 O O . GLU B 1 362 ? 3.312 -5.211 -22.594 1 98.69 362 GLU B O 1
ATOM 6065 N N . ALA B 1 363 ? 3.898 -6.34 -24.422 1 98.44 363 ALA B N 1
ATOM 6066 C CA . ALA B 1 363 ? 5.176 -5.645 -24.547 1 98.44 363 ALA B CA 1
ATOM 6067 C C . ALA B 1 363 ? 4.969 -4.172 -24.891 1 98.44 363 ALA B C 1
ATOM 6069 O O . ALA B 1 363 ? 5.672 -3.305 -24.375 1 98.44 363 ALA B O 1
ATOM 6070 N N . ASP B 1 364 ? 3.914 -3.914 -25.734 1 98.5 364 ASP B N 1
ATOM 6071 C CA . ASP B 1 364 ? 3.572 -2.529 -26.047 1 98.5 364 ASP B CA 1
ATOM 6072 C C . ASP B 1 364 ? 3.119 -1.776 -24.797 1 98.5 364 ASP B C 1
ATOM 6074 O O . ASP B 1 364 ? 3.486 -0.617 -24.609 1 98.5 364 ASP B O 1
ATOM 6078 N N . ALA B 1 365 ? 2.283 -2.438 -24.016 1 98.75 365 ALA B N 1
ATOM 6079 C CA . ALA B 1 365 ? 1.824 -1.843 -22.766 1 98.75 365 ALA B CA 1
ATOM 6080 C C . ALA B 1 365 ? 2.998 -1.565 -21.828 1 98.75 365 ALA B C 1
ATOM 6082 O O . ALA B 1 365 ? 3.049 -0.517 -21.172 1 98.75 365 ALA B O 1
ATOM 6083 N N . ALA B 1 366 ? 3.99 -2.482 -21.781 1 98.62 366 ALA B N 1
ATOM 6084 C CA . ALA B 1 366 ? 5.172 -2.307 -20.953 1 98.62 366 ALA B CA 1
ATOM 6085 C C . ALA B 1 366 ? 6.02 -1.131 -21.422 1 98.62 366 ALA B C 1
ATOM 6087 O O . ALA B 1 366 ? 6.559 -0.375 -20.609 1 98.62 366 ALA B O 1
ATOM 6088 N N . LEU B 1 367 ? 6.129 -0.975 -22.719 1 98.62 367 LEU B N 1
ATOM 6089 C CA . LEU B 1 367 ? 6.863 0.159 -23.266 1 98.62 367 LEU B CA 1
ATOM 6090 C C . LEU B 1 367 ? 6.188 1.476 -22.891 1 98.62 367 LEU B C 1
ATOM 6092 O O . LEU B 1 367 ? 6.859 2.43 -22.5 1 98.62 367 LEU B O 1
ATOM 6096 N N . ALA B 1 368 ? 4.82 1.527 -23.047 1 98.75 368 ALA B N 1
ATOM 6097 C CA . ALA B 1 368 ? 4.082 2.734 -22.688 1 98.75 368 ALA B CA 1
ATOM 6098 C C . ALA B 1 368 ? 4.266 3.066 -21.203 1 98.75 368 ALA B C 1
ATOM 6100 O O . ALA B 1 368 ? 4.449 4.23 -20.844 1 98.75 368 ALA B O 1
ATOM 6101 N N . HIS B 1 369 ? 4.23 2.041 -20.422 1 98.69 369 HIS B N 1
ATOM 6102 C CA . HIS B 1 369 ? 4.461 2.238 -18.984 1 98.69 369 HIS B CA 1
ATOM 6103 C C . HIS B 1 369 ? 5.871 2.752 -18.719 1 98.69 369 HIS B C 1
ATOM 6105 O O . HIS B 1 369 ? 6.059 3.678 -17.922 1 98.69 369 HIS B O 1
ATOM 6111 N N . PHE B 1 370 ? 6.91 2.156 -19.391 1 98.5 370 PHE B N 1
ATOM 6112 C CA . PHE B 1 370 ? 8.297 2.574 -19.266 1 98.5 370 PHE B CA 1
ATOM 6113 C C . PHE B 1 370 ? 8.461 4.039 -19.641 1 98.5 370 PHE B C 1
ATOM 6115 O O . PHE B 1 370 ? 9.078 4.812 -18.906 1 98.5 370 PHE B O 1
ATOM 6122 N N . ASP B 1 371 ? 7.809 4.449 -20.641 1 98.75 371 ASP B N 1
ATOM 6123 C CA . ASP B 1 371 ? 7.852 5.84 -21.078 1 98.75 371 ASP B CA 1
ATOM 6124 C C . ASP B 1 371 ? 7.234 6.766 -20.031 1 98.75 371 ASP B C 1
ATOM 6126 O O . ASP B 1 371 ? 7.766 7.84 -19.75 1 98.75 371 ASP B O 1
ATOM 6130 N N . GLY B 1 372 ? 6.066 6.332 -19.516 1 98.62 372 GLY B N 1
ATOM 6131 C CA . GLY B 1 372 ? 5.449 7.105 -18.438 1 98.62 372 GLY B CA 1
ATOM 6132 C C . GLY B 1 372 ? 6.352 7.297 -17.25 1 98.62 372 GLY B C 1
ATOM 6133 O O . GLY B 1 372 ? 6.43 8.398 -16.688 1 98.62 372 GLY B O 1
ATOM 6134 N N . VAL B 1 373 ? 7.078 6.285 -16.875 1 98.62 373 VAL B N 1
ATOM 6135 C CA . VAL B 1 373 ? 7.977 6.344 -15.719 1 98.62 373 VAL B CA 1
ATOM 6136 C C . VAL B 1 373 ? 9.125 7.316 -16.016 1 98.62 373 VAL B C 1
ATOM 6138 O O . VAL B 1 373 ? 9.484 8.133 -15.156 1 98.62 373 VAL B O 1
ATOM 6141 N N . VAL B 1 374 ? 9.68 7.238 -17.188 1 98.44 374 VAL B N 1
ATOM 6142 C CA . VAL B 1 374 ? 10.773 8.117 -17.609 1 98.44 374 VAL B CA 1
ATOM 6143 C C . VAL B 1 374 ? 10.305 9.57 -17.562 1 98.44 374 VAL B C 1
ATOM 6145 O O . VAL B 1 374 ? 10.961 10.422 -16.953 1 98.44 374 VAL B O 1
ATOM 6148 N N . LEU B 1 375 ? 9.125 9.898 -18.172 1 98.56 375 LEU B N 1
ATOM 6149 C CA . LEU B 1 375 ? 8.609 11.266 -18.234 1 98.56 375 LEU B CA 1
ATOM 6150 C C . LEU B 1 375 ? 8.266 11.789 -16.859 1 98.56 375 LEU B C 1
ATOM 6152 O O . LEU B 1 375 ? 8.516 12.953 -16.547 1 98.56 375 LEU B O 1
ATOM 6156 N N . ASN B 1 376 ? 7.77 10.945 -16.062 1 98.25 376 ASN B N 1
ATOM 6157 C CA . ASN B 1 376 ? 7.434 11.359 -14.703 1 98.25 376 ASN B CA 1
ATOM 6158 C C . ASN B 1 376 ? 8.688 11.625 -13.875 1 98.25 376 ASN B C 1
ATOM 6160 O O . ASN B 1 376 ? 8.703 12.523 -13.031 1 98.25 376 ASN B O 1
ATOM 6164 N N . ALA B 1 377 ? 9.734 10.797 -14.062 1 97.81 377 ALA B N 1
ATOM 6165 C CA . ALA B 1 377 ? 11 11.039 -13.359 1 97.81 377 ALA B CA 1
ATOM 6166 C C . ALA B 1 377 ? 11.539 12.43 -13.672 1 97.81 377 ALA B C 1
ATOM 6168 O O . ALA B 1 377 ? 11.961 13.156 -12.773 1 97.81 377 ALA B O 1
ATOM 6169 N N . LEU B 1 378 ? 11.453 12.844 -14.898 1 97.62 378 LEU B N 1
ATOM 6170 C CA . LEU B 1 378 ? 11.914 14.156 -15.328 1 97.62 378 LEU B CA 1
ATOM 6171 C C . LEU B 1 378 ? 11.023 15.258 -14.766 1 97.62 378 LEU B C 1
ATOM 6173 O O . LEU B 1 378 ? 11.516 16.266 -14.258 1 97.62 378 LEU B O 1
ATOM 6177 N N . ARG B 1 379 ? 9.695 15.086 -14.812 1 97.69 379 ARG B N 1
ATOM 6178 C CA . ARG B 1 379 ? 8.742 16.062 -14.297 1 97.69 379 ARG B CA 1
ATOM 6179 C C . ARG B 1 379 ? 8.953 16.297 -12.805 1 97.69 379 ARG B C 1
ATOM 6181 O O . ARG B 1 379 ? 9.016 17.438 -12.352 1 97.69 379 ARG B O 1
ATOM 6188 N N . GLU B 1 380 ? 9.062 15.195 -12.078 1 97.88 380 GLU B N 1
ATOM 6189 C CA . GLU B 1 380 ? 9.242 15.281 -10.625 1 97.88 380 GLU B CA 1
ATOM 6190 C C . GLU B 1 380 ? 10.516 16.031 -10.273 1 97.88 380 GLU B C 1
ATOM 6192 O O . GLU B 1 380 ? 10.516 16.859 -9.359 1 97.88 380 GLU B O 1
ATOM 6197 N N . THR B 1 381 ? 11.578 15.766 -11 1 97 381 THR B N 1
ATOM 6198 C CA . THR B 1 381 ? 12.859 16.391 -10.711 1 97 381 THR B CA 1
ATOM 6199 C C . THR B 1 381 ? 12.812 17.891 -11.031 1 97 381 THR B C 1
ATOM 6201 O O . THR B 1 381 ? 13.195 18.719 -10.203 1 97 381 THR B O 1
ATOM 6204 N N . GLU B 1 382 ? 12.242 18.234 -12.18 1 97.12 382 GLU B N 1
ATOM 6205 C CA . GLU B 1 382 ? 12.117 19.641 -12.555 1 97.12 382 GLU B CA 1
ATOM 6206 C C . GLU B 1 382 ? 11.227 20.391 -11.578 1 97.12 382 GLU B C 1
ATOM 6208 O O . GLU B 1 382 ? 11.531 21.531 -11.211 1 97.12 382 GLU B O 1
ATOM 6213 N N . THR B 1 383 ? 10.164 19.766 -11.172 1 98 383 THR B N 1
ATOM 6214 C CA . THR B 1 383 ? 9.25 20.375 -10.211 1 98 383 THR B CA 1
ATOM 6215 C C . THR B 1 383 ? 9.961 20.641 -8.883 1 98 383 THR B C 1
ATOM 6217 O O . THR B 1 383 ? 9.875 21.734 -8.336 1 98 383 THR B O 1
ATOM 6220 N N . ALA B 1 384 ? 10.727 19.656 -8.43 1 97.62 384 ALA B N 1
ATOM 6221 C CA . ALA B 1 384 ? 11.43 19.781 -7.156 1 97.62 384 ALA B CA 1
ATOM 6222 C C . ALA B 1 384 ? 12.531 20.844 -7.246 1 97.62 384 ALA B C 1
ATOM 6224 O O . ALA B 1 384 ? 12.727 21.625 -6.316 1 97.62 384 ALA B O 1
ATOM 6225 N N . LEU B 1 385 ? 13.219 20.875 -8.367 1 97.06 385 LEU B N 1
ATOM 6226 C CA . LEU B 1 385 ? 14.25 21.891 -8.594 1 97.06 385 LEU B CA 1
ATOM 6227 C C . LEU B 1 385 ? 13.656 23.297 -8.531 1 97.06 385 LEU B C 1
ATOM 6229 O O . LEU B 1 385 ? 14.211 24.172 -7.875 1 97.06 385 LEU B O 1
ATOM 6233 N N . THR B 1 386 ? 12.492 23.438 -9.164 1 97.19 386 THR B N 1
ATOM 6234 C CA . THR B 1 386 ? 11.844 24.75 -9.242 1 97.19 386 THR B CA 1
ATOM 6235 C C . THR B 1 386 ? 11.359 25.203 -7.867 1 97.19 386 THR B C 1
ATOM 6237 O O . THR B 1 386 ? 11.602 26.344 -7.461 1 97.19 386 THR B O 1
ATOM 6240 N N . PHE B 1 387 ? 10.758 24.297 -7.164 1 97.31 387 PHE B N 1
ATOM 6241 C CA . PHE B 1 387 ? 10.273 24.656 -5.832 1 97.31 387 PHE B CA 1
ATOM 6242 C C . PHE B 1 387 ? 11.438 24.984 -4.902 1 97.31 387 PHE B C 1
ATOM 6244 O O . PHE B 1 387 ? 11.383 25.953 -4.156 1 97.31 387 PHE B O 1
ATOM 6251 N N . TYR B 1 388 ? 12.586 24.25 -4.934 1 97.12 388 TYR B N 1
ATOM 6252 C CA . TYR B 1 388 ? 13.734 24.516 -4.078 1 97.12 388 TYR B CA 1
ATOM 6253 C C . TYR B 1 388 ? 14.336 25.891 -4.387 1 97.12 388 TYR B C 1
ATOM 6255 O O . TYR B 1 388 ? 14.562 26.688 -3.48 1 97.12 388 TYR B O 1
ATOM 6263 N N . ALA B 1 389 ? 14.453 26.172 -5.648 1 96.62 389 ALA B N 1
ATOM 6264 C CA . ALA B 1 389 ? 15.031 27.453 -6.059 1 96.62 389 ALA B CA 1
ATOM 6265 C C . ALA B 1 389 ? 14.141 28.609 -5.645 1 96.62 389 ALA B C 1
ATOM 6267 O O . ALA B 1 389 ? 14.625 29.609 -5.098 1 96.62 389 ALA B O 1
ATOM 6268 N N . LYS B 1 390 ? 12.828 28.469 -5.879 1 97.56 390 LYS B N 1
ATOM 6269 C CA . LYS B 1 390 ? 11.914 29.562 -5.602 1 97.56 390 LYS B CA 1
ATOM 6270 C C . LYS B 1 390 ? 11.688 29.734 -4.102 1 97.56 390 LYS B C 1
ATOM 6272 O O . LYS B 1 390 ? 11.5 30.844 -3.613 1 97.56 390 LYS B O 1
ATOM 6277 N N . ASP B 1 391 ? 11.789 28.656 -3.406 1 97.75 391 ASP B N 1
ATOM 6278 C CA . ASP B 1 391 ? 11.633 28.75 -1.959 1 97.75 391 ASP B CA 1
ATOM 6279 C C . ASP B 1 391 ? 12.883 29.344 -1.307 1 97.75 391 ASP B C 1
ATOM 6281 O O . ASP B 1 391 ? 12.805 29.984 -0.256 1 97.75 391 ASP B O 1
ATOM 6285 N N . LEU B 1 392 ? 14.047 29.188 -1.899 1 96.94 392 LEU B N 1
ATOM 6286 C CA . LEU B 1 392 ? 15.242 29.891 -1.441 1 96.94 392 LEU B CA 1
ATOM 6287 C C . LEU B 1 392 ? 15.086 31.391 -1.608 1 96.94 392 LEU B C 1
ATOM 6289 O O . LEU B 1 392 ? 15.453 32.156 -0.716 1 96.94 392 LEU B O 1
ATOM 6293 N N . GLU B 1 393 ? 14.523 31.797 -2.771 1 96.81 393 GLU B N 1
ATOM 6294 C CA . GLU B 1 393 ? 14.266 33.219 -3.002 1 96.81 393 GLU B CA 1
ATOM 6295 C C . GLU B 1 393 ? 13.281 33.781 -1.977 1 96.81 393 GLU B C 1
ATOM 6297 O O . GLU B 1 393 ? 13.516 34.844 -1.395 1 96.81 393 GLU B O 1
ATOM 6302 N N . ARG B 1 394 ? 12.234 32.969 -1.784 1 98.12 394 ARG B N 1
ATOM 6303 C CA . ARG B 1 394 ? 11.242 33.375 -0.796 1 98.12 394 ARG B CA 1
ATOM 6304 C C . ARG B 1 394 ? 11.859 33.5 0.592 1 98.12 394 ARG B C 1
ATOM 6306 O O . ARG B 1 394 ? 11.578 34.438 1.33 1 98.12 394 ARG B O 1
ATOM 6313 N N . ASN B 1 395 ? 12.695 32.594 0.906 1 98.19 395 ASN B N 1
ATOM 6314 C CA . ASN B 1 395 ? 13.352 32.594 2.209 1 98.19 395 ASN B CA 1
ATOM 6315 C C . ASN B 1 395 ? 14.219 33.812 2.416 1 98.19 395 ASN B C 1
ATOM 6317 O O . ASN B 1 395 ? 14.195 34.438 3.488 1 98.19 395 ASN B O 1
ATOM 6321 N N . ALA B 1 396 ? 14.891 34.25 1.426 1 97.62 396 ALA B N 1
ATOM 6322 C CA . ALA B 1 396 ? 15.719 35.438 1.493 1 97.62 396 ALA B CA 1
ATOM 6323 C C . ALA B 1 396 ? 14.859 36.688 1.702 1 97.62 396 ALA B C 1
ATOM 6325 O O . ALA B 1 396 ? 15.195 37.562 2.514 1 97.62 396 ALA B O 1
ATOM 6326 N N . ASP B 1 397 ? 13.773 36.688 0.993 1 98.38 397 ASP B N 1
ATOM 6327 C CA . ASP B 1 397 ? 12.852 37.812 1.138 1 98.38 397 ASP B CA 1
ATOM 6328 C C . ASP B 1 397 ? 12.258 37.844 2.543 1 98.38 397 ASP B C 1
ATOM 6330 O O . ASP B 1 397 ? 12.141 38.938 3.137 1 98.38 397 ASP B O 1
ATOM 6334 N N . LEU B 1 398 ? 11.938 36.719 3.084 1 98.38 398 LEU B N 1
ATOM 6335 C CA . LEU B 1 398 ? 11.336 36.625 4.41 1 98.38 398 LEU B CA 1
ATOM 6336 C C . LEU B 1 398 ? 12.359 37 5.488 1 98.38 398 LEU B C 1
ATOM 6338 O O . LEU B 1 398 ? 12.008 37.562 6.516 1 98.38 398 LEU B O 1
ATOM 6342 N N . ARG B 1 399 ? 13.602 36.719 5.242 1 98.12 399 ARG B N 1
ATOM 6343 C CA . ARG B 1 399 ? 14.648 37.094 6.172 1 98.12 399 ARG B CA 1
ATOM 6344 C C . ARG B 1 399 ? 14.781 38.625 6.227 1 98.12 399 ARG B C 1
ATOM 6346 O O . ARG B 1 399 ? 14.875 39.219 7.312 1 98.12 399 ARG B O 1
ATOM 6353 N N . SER B 1 400 ? 14.719 39.281 5.055 1 98.12 400 SER B N 1
ATOM 6354 C CA . SER B 1 400 ? 14.75 40.719 4.98 1 98.12 400 SER B CA 1
ATOM 6355 C C . SER B 1 400 ? 13.531 41.344 5.672 1 98.12 400 SER B C 1
ATOM 6357 O O . SER B 1 400 ? 13.664 42.312 6.434 1 98.12 400 SER B O 1
ATOM 6359 N N . ALA B 1 401 ? 12.469 40.688 5.395 1 98 401 ALA B N 1
ATOM 6360 C CA . ALA B 1 401 ? 11.234 41.156 6.012 1 98 401 ALA B CA 1
ATOM 6361 C C . ALA B 1 401 ? 11.305 41.031 7.531 1 98 401 ALA B C 1
ATOM 6363 O O . ALA B 1 401 ? 10.898 41.969 8.25 1 98 401 ALA B O 1
ATOM 6364 N N . ARG B 1 402 ? 11.828 39.938 8.008 1 97.75 402 ARG B N 1
ATOM 6365 C CA . ARG B 1 402 ? 11.977 39.719 9.445 1 97.75 402 ARG B CA 1
ATOM 6366 C C . ARG B 1 402 ? 12.922 40.75 10.062 1 97.75 402 ARG B C 1
ATOM 6368 O O . ARG B 1 402 ? 12.625 41.344 11.109 1 97.75 402 ARG B O 1
ATOM 6375 N N . ASP B 1 403 ? 13.977 41.125 9.453 1 98.06 403 ASP B N 1
ATOM 6376 C CA . ASP B 1 403 ? 14.953 42.094 9.961 1 98.06 403 ASP B CA 1
ATOM 6377 C C . ASP B 1 403 ? 14.367 43.5 10.023 1 98.06 403 ASP B C 1
ATOM 6379 O O . ASP B 1 403 ? 14.555 44.219 11.016 1 98.06 403 ASP B O 1
ATOM 6383 N N . ASN B 1 404 ? 13.648 43.844 8.977 1 97.81 404 ASN B N 1
ATOM 6384 C CA . ASN B 1 404 ? 12.984 45.156 8.969 1 97.81 404 ASN B CA 1
ATOM 6385 C C . ASN B 1 404 ? 11.906 45.25 10.039 1 97.81 404 ASN B C 1
ATOM 6387 O O . ASN B 1 404 ? 11.797 46.25 10.734 1 97.81 404 ASN B O 1
ATOM 6391 N N . ALA B 1 405 ? 11.188 44.125 10.195 1 97.44 405 ALA B N 1
ATOM 6392 C CA . ALA B 1 405 ? 10.141 44.094 11.219 1 97.44 405 ALA B CA 1
ATOM 6393 C C . ALA B 1 405 ? 10.75 44.156 12.617 1 97.44 405 ALA B C 1
ATOM 6395 O O . ALA B 1 405 ? 10.18 44.781 13.523 1 97.44 405 ALA B O 1
ATOM 6396 N N . ARG B 1 406 ? 11.844 43.562 12.805 1 96.44 406 ARG B N 1
ATOM 6397 C CA . ARG B 1 406 ? 12.531 43.562 14.086 1 96.44 406 ARG B CA 1
ATOM 6398 C C . ARG B 1 406 ? 12.984 45 14.445 1 96.44 406 ARG B C 1
ATOM 6400 O O . ARG B 1 406 ? 12.781 45.438 15.57 1 96.44 406 ARG B O 1
ATOM 6407 N N . ALA B 1 407 ? 13.539 45.75 13.469 1 97.06 407 ALA B N 1
ATOM 6408 C CA . ALA B 1 407 ? 13.953 47.156 13.688 1 97.06 407 ALA B CA 1
ATOM 6409 C C . ALA B 1 407 ? 12.758 48.031 14.023 1 97.06 407 ALA B C 1
ATOM 6411 O O . ALA B 1 407 ? 12.82 48.812 14.969 1 97.06 407 ALA B O 1
ATOM 6412 N N . ALA B 1 408 ? 11.727 47.781 13.289 1 96.88 408 ALA B N 1
ATOM 6413 C CA . ALA B 1 408 ? 10.523 48.562 13.531 1 96.88 408 ALA B CA 1
ATOM 6414 C C . ALA B 1 408 ? 9.945 48.281 14.914 1 96.88 408 ALA B C 1
ATOM 6416 O O . ALA B 1 408 ? 9.523 49.219 15.617 1 96.88 408 ALA B O 1
ATOM 6417 N N . ALA B 1 409 ? 9.953 47.031 15.297 1 96 409 ALA B N 1
ATOM 6418 C CA . ALA B 1 409 ? 9.414 46.656 16.609 1 96 409 ALA B CA 1
ATOM 6419 C C . ALA B 1 409 ? 10.266 47.219 17.734 1 96 409 ALA B C 1
ATOM 6421 O O . ALA B 1 409 ? 9.742 47.719 18.734 1 96 409 ALA B O 1
ATOM 6422 N N . GLN B 1 410 ? 11.555 47.219 17.609 1 94.94 410 GLN B N 1
ATOM 6423 C CA . GLN B 1 410 ? 12.469 47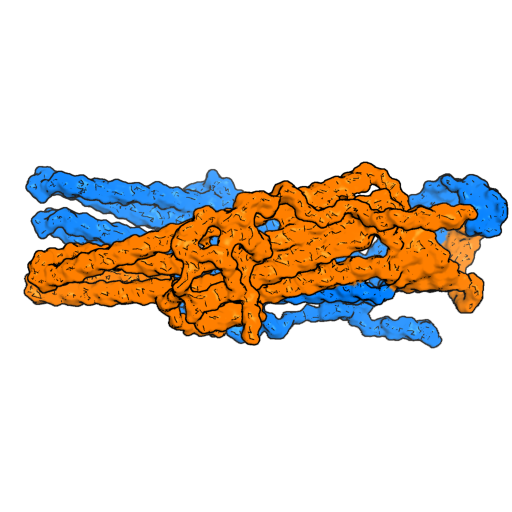.781 18.625 1 94.94 410 GLN B CA 1
ATOM 6424 C C . GLN B 1 410 ? 12.289 49.281 18.781 1 94.94 410 GLN B C 1
ATOM 6426 O O . GLN B 1 410 ? 12.227 49.781 19.906 1 94.94 410 GLN B O 1
ATOM 6431 N N . ASP B 1 411 ? 12.125 49.969 17.656 1 96.19 411 ASP B N 1
ATOM 6432 C CA . ASP B 1 411 ? 11.938 51.406 17.688 1 96.19 411 ASP B CA 1
ATOM 6433 C C . ASP B 1 411 ? 10.617 51.781 18.344 1 96.19 411 ASP B C 1
ATOM 6435 O O . ASP B 1 411 ? 10.57 52.688 19.188 1 96.19 411 ASP B O 1
ATOM 6439 N N . ASN B 1 412 ? 9.656 51.094 17.953 1 94.25 412 ASN B N 1
ATOM 6440 C CA . ASN B 1 412 ? 8.336 51.406 18.484 1 94.25 412 ASN B CA 1
ATOM 6441 C C . ASN B 1 412 ? 8.242 51.062 19.969 1 94.25 412 ASN B C 1
ATOM 6443 O O . ASN B 1 412 ? 7.566 51.781 20.734 1 94.25 412 ASN B O 1
ATOM 6447 N N . ARG B 1 413 ? 8.883 50 20.453 1 92 413 ARG B N 1
ATOM 6448 C CA . ARG B 1 413 ? 8.93 49.688 21.875 1 92 413 ARG B CA 1
ATOM 6449 C C . ARG B 1 413 ? 9.633 50.781 22.672 1 92 413 ARG B C 1
ATOM 6451 O O . ARG B 1 413 ? 9.18 51.156 23.75 1 92 413 ARG B O 1
ATOM 6458 N N . ARG B 1 414 ? 10.656 51.375 22.094 1 92.62 414 ARG B N 1
ATOM 6459 C CA . ARG B 1 414 ? 11.398 52.438 22.75 1 92.62 414 ARG B CA 1
ATOM 6460 C C . ARG B 1 414 ? 10.555 53.719 22.844 1 92.62 414 ARG B C 1
ATOM 6462 O O . ARG B 1 414 ? 10.531 54.375 23.875 1 92.62 414 ARG B O 1
ATOM 6469 N N . LEU B 1 415 ? 9.883 54 21.766 1 94.12 415 LEU B N 1
ATOM 6470 C CA . LEU B 1 415 ? 9.039 55.188 21.75 1 94.12 415 LEU B CA 1
ATOM 6471 C C . LEU B 1 415 ? 7.898 55.062 22.75 1 94.12 415 LEU B C 1
ATOM 6473 O O . LEU B 1 415 ? 7.562 56.031 23.438 1 94.12 415 LEU B O 1
ATOM 6477 N N . TYR B 1 416 ? 7.371 53.906 22.812 1 91.12 416 TYR B N 1
ATOM 6478 C CA . TYR B 1 416 ? 6.277 53.688 23.75 1 91.12 416 TYR B CA 1
ATOM 6479 C C . TYR B 1 416 ? 6.773 53.75 25.188 1 91.12 416 TYR B C 1
ATOM 6481 O O . TYR B 1 416 ? 6.16 54.406 26.031 1 91.12 416 TYR B O 1
ATOM 6489 N N . ALA B 1 417 ? 7.91 53.156 25.438 1 87.69 417 ALA B N 1
ATOM 6490 C CA . ALA B 1 417 ? 8.492 53.156 26.766 1 87.69 417 ALA B CA 1
ATOM 6491 C C . ALA B 1 417 ? 8.844 54.594 27.203 1 87.69 417 ALA B C 1
ATOM 6493 O O . ALA B 1 417 ? 8.781 54.906 28.391 1 87.69 417 ALA B O 1
ATOM 6494 N N . ALA B 1 418 ? 9.07 55.5 26.219 1 89.31 418 ALA B N 1
ATOM 6495 C CA . ALA B 1 418 ? 9.414 56.875 26.469 1 89.31 418 ALA B CA 1
ATOM 6496 C C . ALA B 1 418 ? 8.172 57.75 26.516 1 89.31 418 ALA B C 1
ATOM 6498 O O . ALA B 1 418 ? 8.266 58.969 26.766 1 89.31 418 ALA B O 1
ATOM 6499 N N . GLY B 1 419 ? 7.074 57.156 26.297 1 86.94 419 GLY B N 1
ATOM 6500 C CA . GLY B 1 419 ? 5.836 57.906 26.297 1 86.94 419 GLY B CA 1
ATOM 6501 C C . GLY B 1 419 ? 5.652 58.75 25.047 1 86.94 419 GLY B C 1
ATOM 6502 O O . GLY B 1 419 ? 4.859 59.719 25.047 1 86.94 419 GLY B O 1
ATOM 6503 N N . ARG B 1 420 ? 6.285 58.438 24 1 90.56 420 ARG B N 1
ATOM 6504 C CA . ARG B 1 420 ? 6.312 59.281 22.812 1 90.56 420 ARG B CA 1
ATOM 6505 C C . ARG B 1 420 ? 5.473 58.688 21.688 1 90.56 420 ARG B C 1
ATOM 6507 O O . ARG B 1 420 ? 5.367 59.25 20.609 1 90.56 420 ARG B O 1
ATOM 6514 N N . ALA B 1 421 ? 4.938 57.469 21.875 1 87.12 421 ALA B N 1
ATOM 6515 C CA . ALA B 1 421 ? 4.059 56.844 20.891 1 87.12 421 ALA B CA 1
ATOM 6516 C C . ALA B 1 421 ? 2.982 56 21.594 1 87.12 421 ALA B C 1
ATOM 6518 O O . ALA B 1 421 ? 3.203 55.5 22.688 1 87.12 421 ALA B O 1
ATOM 6519 N N . PRO B 1 422 ? 1.813 55.969 20.938 1 85.38 422 PRO B N 1
ATOM 6520 C CA . PRO B 1 422 ? 0.768 55.125 21.531 1 85.38 422 PRO B CA 1
ATOM 6521 C C . PRO B 1 422 ? 1.115 53.656 21.5 1 85.38 422 PRO B C 1
ATOM 6523 O O . PRO B 1 422 ? 1.853 53.188 20.625 1 85.38 422 PRO B O 1
ATOM 6526 N N . TYR B 1 423 ? 0.591 52.844 22.453 1 85.5 423 TYR B N 1
ATOM 6527 C CA . TYR B 1 423 ? 0.853 51.438 22.578 1 85.5 423 TYR B CA 1
ATOM 6528 C C . TYR B 1 423 ? 0.456 50.688 21.312 1 85.5 423 TYR B C 1
ATOM 6530 O O . TYR B 1 423 ? 1.107 49.719 20.922 1 85.5 423 TYR B O 1
ATOM 6538 N N . LEU B 1 424 ? -0.562 51.188 20.703 1 80.44 424 LEU B N 1
ATOM 6539 C CA . LEU B 1 424 ? -1.091 50.5 19.531 1 80.44 424 LEU B CA 1
ATOM 6540 C C . LEU B 1 424 ? -0.046 50.406 18.422 1 80.44 424 LEU B C 1
ATOM 6542 O O . LEU B 1 424 ? 0.008 49.438 17.672 1 80.44 424 LEU B O 1
ATOM 6546 N N . ALA B 1 425 ? 0.692 51.438 18.344 1 86 425 ALA B N 1
ATOM 6547 C CA . ALA B 1 425 ? 1.76 51.406 17.344 1 86 425 ALA B CA 1
ATOM 6548 C C . ALA B 1 425 ? 2.812 50.344 17.672 1 86 425 ALA B C 1
ATOM 6550 O O . ALA B 1 425 ? 3.303 49.656 16.781 1 86 425 ALA B O 1
ATOM 6551 N N . SER B 1 426 ? 3.197 50.25 18.938 1 88.75 426 SER B N 1
ATOM 6552 C CA . SER B 1 426 ? 4.141 49.219 19.391 1 88.75 426 SER B CA 1
ATOM 6553 C C . SER B 1 426 ? 3.57 47.812 19.203 1 88.75 426 SER B C 1
ATOM 6555 O O . SER B 1 426 ? 4.27 46.906 18.734 1 88.75 426 SER B O 1
ATOM 6557 N N . LEU B 1 427 ? 2.359 47.656 19.5 1 85.56 427 LEU B N 1
ATOM 6558 C CA . LEU B 1 427 ? 1.696 46.344 19.359 1 85.56 427 LEU B CA 1
ATOM 6559 C C . LEU B 1 427 ? 1.676 45.906 17.891 1 85.56 427 LEU B C 1
ATOM 6561 O O . LEU B 1 427 ? 1.937 44.75 17.578 1 85.56 427 LEU B O 1
ATOM 6565 N N . ASP B 1 428 ? 1.336 46.75 17.047 1 86.06 428 ASP B N 1
ATOM 6566 C CA . ASP B 1 428 ? 1.279 46.469 15.617 1 86.06 428 ASP B CA 1
ATOM 6567 C C . ASP B 1 428 ? 2.641 46 15.094 1 86.06 428 ASP B C 1
ATOM 6569 O O . ASP B 1 428 ? 2.729 45.031 14.336 1 86.06 428 ASP B O 1
ATOM 6573 N N . ALA B 1 429 ? 3.617 46.75 15.523 1 92.38 429 ALA B N 1
ATOM 6574 C CA . ALA B 1 429 ? 4.973 46.406 15.109 1 92.38 429 ALA B CA 1
ATOM 6575 C C . ALA B 1 429 ? 5.379 45.031 15.648 1 92.38 429 ALA B C 1
ATOM 6577 O O . ALA B 1 429 ? 6.047 44.25 14.961 1 92.38 429 ALA B O 1
ATOM 6578 N N . ASP B 1 430 ? 4.973 44.719 16.812 1 91.06 430 ASP B N 1
ATOM 6579 C CA . ASP B 1 430 ? 5.281 43.438 17.422 1 91.06 430 ASP B CA 1
ATOM 6580 C C . ASP B 1 430 ? 4.543 42.312 16.719 1 91.06 430 ASP B C 1
ATOM 6582 O O . ASP B 1 430 ? 5.094 41.219 16.531 1 91.06 430 ASP B O 1
ATOM 6586 N N . ARG B 1 431 ? 3.365 42.5 16.406 1 88.38 431 ARG B N 1
ATOM 6587 C CA . ARG B 1 431 ? 2.596 41.531 15.648 1 88.38 431 ARG B CA 1
ATOM 6588 C C . ARG B 1 431 ? 3.24 41.25 14.297 1 88.38 431 ARG B C 1
ATOM 6590 O O . ARG B 1 431 ? 3.322 40.094 13.867 1 88.38 431 ARG B O 1
ATOM 6597 N N . ALA B 1 432 ? 3.611 42.312 13.695 1 91.06 432 ALA B N 1
ATOM 6598 C CA . ALA B 1 432 ? 4.293 42.156 12.414 1 91.06 432 ALA B CA 1
ATOM 6599 C C . ALA B 1 432 ? 5.574 41.344 12.57 1 91.06 432 ALA B C 1
ATOM 6601 O O . ALA B 1 432 ? 5.863 40.469 11.742 1 91.06 432 ALA B O 1
ATOM 6602 N N . LEU B 1 433 ? 6.355 41.625 13.609 1 94.56 433 LEU B N 1
ATOM 6603 C CA . LEU B 1 433 ? 7.578 40.875 13.859 1 94.56 433 LEU B CA 1
ATOM 6604 C C . LEU B 1 433 ? 7.266 39.406 14.109 1 94.56 433 LEU B C 1
ATOM 6606 O O . LEU B 1 433 ? 7.898 38.531 13.523 1 94.56 433 LEU B O 1
ATOM 6610 N N . ALA B 1 434 ? 6.285 39.156 14.922 1 92.56 434 ALA B N 1
ATOM 6611 C CA . ALA B 1 434 ? 5.906 37.75 15.227 1 92.56 434 ALA B CA 1
ATOM 6612 C C . ALA B 1 434 ? 5.492 37.031 13.961 1 92.56 434 ALA B C 1
ATOM 6614 O O . ALA B 1 434 ? 5.887 35.875 13.75 1 92.56 434 ALA B O 1
ATOM 6615 N N . GLY B 1 435 ? 4.676 37.625 13.172 1 93.81 435 GLY B N 1
ATOM 6616 C CA . GLY B 1 435 ? 4.258 37.062 11.906 1 93.81 435 GLY B CA 1
ATOM 6617 C C . GLY B 1 435 ? 5.422 36.719 10.984 1 93.81 435 GLY B C 1
ATOM 6618 O O . GLY B 1 435 ? 5.48 35.656 10.406 1 93.81 435 GLY B O 1
ATOM 6619 N N . ASN B 1 436 ? 6.281 37.719 10.922 1 95.81 436 ASN B N 1
ATOM 6620 C CA . ASN B 1 436 ? 7.426 37.531 10.039 1 95.81 436 ASN B CA 1
ATOM 6621 C C . ASN B 1 436 ? 8.375 36.469 10.57 1 95.81 436 ASN B C 1
ATOM 6623 O O . ASN B 1 436 ? 8.953 35.688 9.789 1 95.81 436 ASN B O 1
ATOM 6627 N N . GLU B 1 437 ? 8.562 36.406 11.859 1 95.88 437 GLU B N 1
ATOM 6628 C CA . GLU B 1 437 ? 9.398 35.375 12.453 1 95.88 437 GLU B CA 1
ATOM 6629 C C . GLU B 1 437 ? 8.812 34 12.227 1 95.88 437 GLU B C 1
ATOM 6631 O O . GLU B 1 437 ? 9.539 33.062 11.891 1 95.88 437 GLU B O 1
ATOM 6636 N N . SER B 1 438 ? 7.578 33.844 12.406 1 96.19 438 SER B N 1
ATOM 6637 C CA . SER B 1 438 ? 6.898 32.562 12.156 1 96.19 438 SER B CA 1
ATOM 6638 C C . SER B 1 438 ? 7.004 32.156 10.688 1 96.19 438 SER B C 1
ATOM 6640 O O . SER B 1 438 ? 7.266 31 10.375 1 96.19 438 SER B O 1
ATOM 6642 N N . ALA B 1 439 ? 6.793 33.094 9.828 1 96.88 439 ALA B N 1
ATOM 6643 C CA . ALA B 1 439 ? 6.863 32.844 8.391 1 96.88 439 ALA B CA 1
ATOM 6644 C C . ALA B 1 439 ? 8.266 32.406 7.984 1 96.88 439 ALA B C 1
ATOM 6646 O O . ALA B 1 439 ? 8.43 31.484 7.164 1 96.88 439 ALA B O 1
ATOM 6647 N N . LEU B 1 440 ? 9.234 33.094 8.555 1 97.75 440 LEU B N 1
ATOM 6648 C CA . LEU B 1 440 ? 10.609 32.719 8.25 1 97.75 440 LEU B CA 1
ATOM 6649 C C . LEU B 1 440 ? 10.922 31.312 8.766 1 97.75 440 LEU B C 1
ATOM 6651 O O . LEU B 1 440 ? 11.539 30.516 8.055 1 97.75 440 LEU B O 1
ATOM 6655 N N . ALA B 1 441 ? 10.5 31.031 9.961 1 97 441 ALA B N 1
ATOM 6656 C CA . ALA B 1 441 ? 10.734 29.703 10.523 1 97 441 ALA B CA 1
ATOM 6657 C C . ALA B 1 441 ? 10.078 28.625 9.672 1 97 441 ALA B C 1
ATOM 6659 O O . ALA B 1 441 ? 10.672 27.562 9.422 1 97 441 ALA B O 1
ATOM 6660 N N . ALA B 1 442 ? 8.875 28.828 9.203 1 97.56 442 ALA B N 1
ATOM 6661 C CA . ALA B 1 442 ? 8.172 27.906 8.32 1 97.56 442 ALA B CA 1
ATOM 6662 C C . ALA B 1 442 ? 8.898 27.766 6.984 1 97.56 442 ALA B C 1
ATOM 6664 O O . ALA B 1 442 ? 8.969 26.672 6.422 1 97.56 442 ALA B O 1
ATOM 6665 N N . SER B 1 443 ? 9.352 28.875 6.504 1 98.25 443 SER B N 1
ATOM 6666 C CA . SER B 1 443 ? 10.094 28.875 5.25 1 98.25 443 SER B CA 1
ATOM 6667 C C . SER B 1 443 ? 11.398 28.094 5.387 1 98.25 443 SER B C 1
ATOM 6669 O O . SER B 1 443 ? 11.797 27.375 4.473 1 98.25 443 SER B O 1
ATOM 6671 N N . ASP B 1 444 ? 12.062 28.312 6.508 1 97.62 444 ASP B N 1
ATOM 6672 C CA . ASP B 1 444 ? 13.266 27.516 6.77 1 97.62 444 ASP B CA 1
ATOM 6673 C C . ASP B 1 444 ? 12.969 26.031 6.703 1 97.62 444 ASP B C 1
ATOM 6675 O O . ASP B 1 444 ? 13.719 25.266 6.098 1 97.62 444 ASP B O 1
ATOM 6679 N N . ALA B 1 445 ? 11.914 25.594 7.328 1 97.44 445 ALA B N 1
ATOM 6680 C CA . ALA B 1 445 ? 11.477 24.203 7.32 1 97.44 445 ALA B CA 1
ATOM 6681 C C . ALA B 1 445 ? 11.18 23.734 5.898 1 97.44 445 ALA B C 1
ATOM 6683 O O . ALA B 1 445 ? 11.586 22.625 5.508 1 97.44 445 ALA B O 1
ATOM 6684 N N . GLN B 1 446 ? 10.508 24.562 5.141 1 97.94 446 GLN B N 1
ATOM 6685 C CA . GLN B 1 446 ? 10.125 24.219 3.775 1 97.94 446 GLN B CA 1
ATOM 6686 C C . GLN B 1 446 ? 11.352 24.031 2.891 1 97.94 446 GLN B C 1
ATOM 6688 O O . GLN B 1 446 ? 11.406 23.094 2.08 1 97.94 446 GLN B O 1
ATOM 6693 N N . VAL B 1 447 ? 12.305 24.922 3.053 1 97.81 447 VAL B N 1
ATOM 6694 C CA . VAL B 1 447 ? 13.531 24.812 2.279 1 97.81 447 VAL B CA 1
ATOM 6695 C C . VAL B 1 447 ? 14.234 23.5 2.592 1 97.81 447 VAL B C 1
ATOM 6697 O O . VAL B 1 447 ? 14.695 22.797 1.685 1 97.81 447 VAL B O 1
ATOM 6700 N N . ALA B 1 448 ? 14.289 23.125 3.824 1 97.44 448 ALA B N 1
ATOM 6701 C CA . ALA B 1 448 ? 14.906 21.859 4.223 1 97.44 448 ALA B CA 1
ATOM 6702 C C . ALA B 1 448 ? 14.148 20.672 3.635 1 97.44 448 ALA B C 1
ATOM 6704 O O . ALA B 1 448 ? 14.766 19.719 3.146 1 97.44 448 ALA B O 1
ATOM 6705 N N . LEU B 1 449 ? 12.859 20.703 3.645 1 97.75 449 LEU B N 1
ATOM 6706 C CA . LEU B 1 449 ? 12.047 19.625 3.104 1 97.75 449 LEU B CA 1
ATOM 6707 C C . LEU B 1 449 ? 12.172 19.547 1.586 1 97.75 449 LEU B C 1
ATOM 6709 O O . LEU B 1 449 ? 12.148 18.453 1.007 1 97.75 449 LEU B O 1
ATOM 6713 N N . ASP B 1 450 ? 12.305 20.75 0.976 1 97.69 450 ASP B N 1
ATOM 6714 C CA . ASP B 1 450 ? 12.508 20.781 -0.469 1 97.69 450 ASP B CA 1
ATOM 6715 C C . ASP B 1 450 ? 13.789 20.062 -0.864 1 97.69 450 ASP B C 1
ATOM 6717 O O . ASP B 1 450 ? 13.852 19.406 -1.91 1 97.69 450 ASP B O 1
ATOM 6721 N N . GLN B 1 451 ? 14.797 20.234 -0.065 1 96.75 451 GLN B N 1
ATOM 6722 C CA . GLN B 1 451 ? 16.047 19.547 -0.332 1 96.75 451 GLN B CA 1
ATOM 6723 C C . GLN B 1 451 ? 15.852 18.031 -0.325 1 96.75 451 GLN B C 1
ATOM 6725 O O . GLN B 1 451 ? 16.312 17.328 -1.228 1 96.75 451 GLN B O 1
ATOM 6730 N N . VAL B 1 452 ? 15.148 17.516 0.671 1 96.62 452 VAL B N 1
ATOM 6731 C CA . VAL B 1 452 ? 14.883 16.078 0.782 1 96.62 452 VAL B CA 1
ATOM 6732 C C . VAL B 1 452 ? 14.07 15.609 -0.418 1 96.62 452 VAL B C 1
ATOM 6734 O O . VAL B 1 452 ? 14.367 14.57 -1.014 1 96.62 452 VAL B O 1
ATOM 6737 N N . ASN B 1 453 ? 13.008 16.406 -0.777 1 97.06 453 ASN B N 1
ATOM 6738 C CA . ASN B 1 453 ? 12.18 16.078 -1.932 1 97.06 453 ASN B CA 1
ATOM 6739 C C . ASN B 1 453 ? 13.008 16 -3.213 1 97.06 453 ASN B C 1
ATOM 6741 O O . ASN B 1 453 ? 12.781 15.141 -4.059 1 97.06 453 ASN B O 1
ATOM 6745 N N . LEU B 1 454 ? 13.883 16.922 -3.326 1 96.44 454 LEU B N 1
ATOM 6746 C CA . LEU B 1 454 ? 14.727 16.969 -4.516 1 96.44 454 LEU B CA 1
ATOM 6747 C C . LEU B 1 454 ? 15.648 15.75 -4.57 1 96.44 454 LEU B C 1
ATOM 6749 O O . LEU B 1 454 ? 15.773 15.109 -5.613 1 96.44 454 LEU B O 1
ATOM 6753 N N . PHE B 1 455 ? 16.281 15.43 -3.475 1 94.94 455 PHE B N 1
ATOM 6754 C CA . PHE B 1 455 ? 17.156 14.258 -3.451 1 94.94 455 PHE B CA 1
ATOM 6755 C C . PHE B 1 455 ? 16.375 12.992 -3.77 1 94.94 455 PHE B C 1
ATOM 6757 O O . PHE B 1 455 ? 16.859 12.109 -4.469 1 94.94 455 PHE B O 1
ATOM 6764 N N . LEU B 1 456 ? 15.125 12.891 -3.229 1 95 456 LEU B N 1
ATOM 6765 C CA . LEU B 1 456 ? 14.289 11.742 -3.551 1 95 456 LEU B CA 1
ATOM 6766 C C . LEU B 1 456 ? 13.992 11.68 -5.047 1 95 456 LEU B C 1
ATOM 6768 O O . LEU B 1 456 ? 14.062 10.609 -5.656 1 95 456 LEU B O 1
ATOM 6772 N N . ALA B 1 457 ? 13.68 12.828 -5.633 1 96 457 ALA B N 1
ATOM 6773 C CA . ALA B 1 457 ? 13.375 12.898 -7.059 1 96 457 ALA B CA 1
ATOM 6774 C C . ALA B 1 457 ? 14.594 12.508 -7.898 1 96 457 ALA B C 1
ATOM 6776 O O . ALA B 1 457 ? 14.453 11.922 -8.969 1 96 457 ALA B O 1
ATOM 6777 N N . LEU B 1 458 ? 15.742 12.883 -7.434 1 94.19 458 LEU B N 1
ATOM 6778 C CA . LEU B 1 458 ? 16.984 12.602 -8.156 1 94.19 458 LEU B CA 1
ATOM 6779 C C . LEU B 1 458 ? 17.328 11.117 -8.078 1 94.19 458 LEU B C 1
ATOM 6781 O O . LEU B 1 458 ? 18.141 10.625 -8.875 1 94.19 458 LEU B O 1
ATOM 6785 N N . GLY B 1 459 ? 16.609 10.508 -7.336 1 88 459 GLY B N 1
ATOM 6786 C CA . GLY B 1 459 ? 16.688 9.055 -7.32 1 88 459 GLY B CA 1
ATOM 6787 C C . GLY B 1 459 ? 18.078 8.539 -6.984 1 88 459 GLY B C 1
ATOM 6788 O O . GLY B 1 459 ? 19.078 9.172 -7.312 1 88 459 GLY B O 1
ATOM 6789 N N . GLY B 1 460 ? 18.391 7.762 -6.012 1 73.94 460 GLY B N 1
ATOM 6790 C CA . GLY B 1 460 ? 19.656 7.137 -5.664 1 73.94 460 GLY B CA 1
ATOM 6791 C C . GLY B 1 460 ? 20.312 7.77 -4.457 1 73.94 460 GLY B C 1
ATOM 6792 O O . GLY B 1 460 ? 19.641 8.352 -3.604 1 73.94 460 GLY B O 1
ATOM 6793 N N . GLY B 1 461 ? 21.609 7.336 -4.348 1 71.12 461 GLY B N 1
ATOM 6794 C CA . GLY B 1 461 ? 22.469 7.922 -3.334 1 71.12 461 GLY B CA 1
ATOM 6795 C C . GLY B 1 461 ? 22.328 7.273 -1.972 1 71.12 461 GLY B C 1
ATOM 6796 O O . GLY B 1 461 ? 22.781 7.816 -0.965 1 71.12 461 GLY B O 1
ATOM 6797 N N . TRP B 1 462 ? 21.688 6.051 -2.096 1 73.62 462 TRP B N 1
ATOM 6798 C CA . TRP B 1 462 ? 21.562 5.328 -0.836 1 73.62 462 TRP B CA 1
ATOM 6799 C C . TRP B 1 462 ? 22.812 4.508 -0.542 1 73.62 462 TRP B C 1
ATOM 6801 O O . TRP B 1 462 ? 23 4.027 0.579 1 73.62 462 TRP B O 1
ATOM 6811 N N . GLU B 1 463 ? 23.625 4.344 -1.561 1 70.81 463 GLU B N 1
ATOM 6812 C CA . GLU B 1 463 ? 24.781 3.463 -1.454 1 70.81 463 GLU B CA 1
ATOM 6813 C C . GLU B 1 463 ? 25.781 3.996 -0.436 1 70.81 463 GLU B C 1
ATOM 6815 O O . GLU B 1 463 ? 25.969 5.207 -0.32 1 70.81 463 GLU B O 1
ATOM 6820 N N . GLN B 1 464 ? 26 3.119 0.618 1 58 464 GLN B N 1
ATOM 6821 C CA . GLN B 1 464 ? 26.953 3.525 1.639 1 58 464 GLN B CA 1
ATOM 6822 C C . GLN B 1 464 ? 28.391 3.381 1.136 1 58 464 GLN B C 1
ATOM 6824 O O . GLN B 1 464 ? 28.703 2.438 0.408 1 58 464 GLN B O 1
ATOM 6829 N N . ILE B 1 465 ? 29.172 4.469 1.073 1 48.38 465 ILE B N 1
ATOM 6830 C CA . ILE B 1 465 ? 30.609 4.34 0.815 1 48.38 465 ILE B CA 1
ATOM 6831 C C . ILE B 1 465 ? 31.25 3.461 1.887 1 48.38 465 ILE B C 1
ATOM 6833 O O . ILE B 1 465 ? 31.109 3.73 3.082 1 48.38 465 ILE B O 1
ATOM 6837 N N . PRO B 1 466 ? 31.703 2.262 1.428 1 43.97 466 PRO B N 1
ATOM 6838 C CA . PRO B 1 466 ? 32.438 1.536 2.477 1 43.97 466 PRO B CA 1
ATOM 6839 C C . PRO B 1 466 ? 33.375 2.436 3.275 1 43.97 466 PRO B C 1
ATOM 6841 O O . PRO B 1 466 ? 34 3.34 2.711 1 43.97 466 PRO B O 1
ATOM 6844 N N . ARG B 1 467 ? 33.312 2.25 4.625 1 33.41 467 ARG B N 1
ATOM 6845 C CA . ARG B 1 467 ? 34.344 2.877 5.426 1 33.41 467 ARG B CA 1
ATOM 6846 C C . ARG B 1 467 ? 35.719 2.268 5.113 1 33.41 467 ARG B C 1
ATOM 6848 O O . ARG B 1 467 ? 35.844 1.049 4.977 1 33.41 467 ARG B O 1
#

Sequence (934 aa):
MSALVLAGALAGCAAVGPDYHLPSQAALGKPAANAAFLSASAPAFAQQPVPAGWWRLYDDARLDTLVAEALAANADIRAAAANLRKALAVEASVNAERDPHASVSAAVQRAQDSGEAYLIEKKLPVANVGDGGLKIGYEIDLFGKLARAEEAARAGTQASEAAMDLARTTVAAETVRAYVQGCAAGHQLAVAKHELDLQNRGVAVAKRMQSAGRGRATDVERAQAQADIQRAALPRLQAEQDAARFRLAALLGKTPAELPAAACSDLPRLKRPLPVGDGAALLKRRPDVRAAERKLAAATARIGVAAAQLYPSVSLGASAGVTGLLEHAGEDRTRRWSLGPLISWTIPDSGARARVKAAEAEADAALAHFDGVVLNALRETETALTFYAKDLERNADLRSARDNARAAAQDNRRLYAAGRAPYLASLDADRALAGNESALAASDAQVALDQVNLFLALGGGWEQIPRMSALVLAGALAGCAAVGPDYHLPSQAALGKPAANAAFLSASAPAFAQQPVPAGWWRLYDDARLDTLVAEALAANADIRAAAANLRKALAVEASVNAERDPHASVSAAVQRAQDSGEAYLIEKKLPVANVGDGGLKIGYEIDLFGKLARAEEAARAGTQASEAAMDLARTTVAAETVRAYVQGCAAGHQLAVAKHELDLQNRGVAVAKRMQSAGRGRATDVERAQAQADIQRAALPRLQAEQDAARFRLAALLGKTPAELPAAACSDLPRLKRPLPVGDGAALLKRRPDVRAAERKLAAATARIGVAAAQLYPSVSLGASAGVTGLLEHAGEDRTRRWSLGPLISWTIPDSGARARVKAAEAEADAALAHFDGVVLNALRETETALTFYAKDLERNADLRSARDNARAAAQDNRRLYAAGRAPYLASLDADRALAGNESALAASDAQVALDQVNLFLALGGGWEQIPR

Radius of gyration: 39.53 Å; Cα contacts (8 Å, |Δi|>4): 1592; chains: 2; bounding box: 66×130×83 Å

Nearest PDB structures (foldseek):
  5azs-assembly1_A  TM=8.998E-01  e=4.732E-25  Pseudomonas aeruginosa PAO1
  1yc9-assembly1_A-3  TM=9.337E-01  e=2.390E-23  Vibrio cholerae
  5azs-assembly1_C  TM=8.756E-01  e=1.018E-24  Pseudomonas aeruginosa PAO1
  4mt4-assembly1_C  TM=8.399E-01  e=2.736E-23  Campylobacter jejuni
  2vdd-assembly1_A  TM=8.113E-01  e=9.373E-14  Escherichia coli K-12

Solvent-accessible surface area (backbone atoms only — not comparable to full-atom values): 45178 Å² total; per-residue (Å²): 111,73,74,54,58,63,60,59,73,60,58,86,63,52,53,44,50,63,78,79,66,84,60,82,82,40,51,76,67,38,67,71,46,43,30,71,56,87,54,56,76,46,81,63,39,33,70,48,67,64,48,58,35,54,73,57,60,39,73,41,71,66,59,52,50,50,38,53,44,21,74,73,43,19,61,64,46,52,52,31,52,51,50,34,51,49,33,50,52,50,31,49,55,54,52,52,63,67,44,70,46,75,50,77,52,76,47,77,46,83,44,63,60,63,21,64,82,72,76,32,96,51,85,47,69,77,42,52,38,32,38,36,36,41,37,38,38,33,56,55,64,60,40,15,35,62,59,21,46,38,49,19,31,50,23,46,30,51,19,32,51,21,48,33,51,37,38,46,29,48,50,44,39,50,41,50,44,23,52,49,44,21,12,32,25,30,30,41,37,51,52,44,51,52,49,29,53,54,30,49,50,47,27,52,49,32,47,50,33,31,73,70,70,74,41,50,72,67,51,30,51,52,31,45,52,52,27,50,58,43,54,65,54,46,61,61,32,52,50,44,24,50,51,19,48,40,51,37,15,49,45,42,58,38,54,56,84,74,48,70,90,69,94,36,48,68,65,75,52,71,88,61,53,48,43,64,35,30,28,46,59,34,60,70,45,20,27,66,45,49,19,32,49,22,48,26,40,18,32,35,19,43,24,5,31,41,47,25,62,57,49,66,47,39,32,41,39,36,36,41,34,38,32,25,48,52,90,47,66,92,39,67,27,18,36,28,37,38,40,34,47,37,38,42,28,56,57,66,47,69,24,53,54,20,48,30,47,22,29,48,20,48,25,48,22,30,46,22,50,32,32,42,47,44,34,48,45,52,30,48,32,50,37,28,40,32,44,36,56,25,39,50,53,24,39,55,34,31,50,52,30,27,53,52,27,46,55,49,24,54,52,34,46,51,34,34,75,70,71,73,41,63,59,67,59,28,51,52,30,44,52,51,25,49,52,30,48,51,50,34,41,52,35,53,36,49,43,49,50,29,52,43,51,31,48,52,44,44,30,51,30,58,50,73,73,82,130,113,76,72,57,60,60,59,61,74,58,60,86,63,53,54,43,52,62,80,78,66,85,60,82,82,38,52,76,66,37,67,79,52,43,31,71,56,88,58,55,77,45,81,64,38,31,68,46,69,64,49,58,34,52,74,57,61,40,73,41,70,66,59,53,51,52,38,54,46,22,76,73,43,19,30,65,45,47,23,32,51,20,50,31,48,21,33,48,17,50,31,45,27,53,53,38,64,67,43,71,43,40,34,39,39,40,33,43,29,49,29,24,53,28,14,37,73,71,77,33,94,44,64,47,67,76,42,51,37,32,37,35,38,39,37,37,37,34,55,53,63,57,41,16,36,61,60,21,46,37,50,19,31,50,23,47,30,51,20,33,51,21,47,33,49,37,37,44,28,49,50,44,37,51,40,52,45,23,51,49,46,21,12,30,24,30,31,41,38,53,51,45,51,52,48,29,52,52,30,49,49,49,25,53,48,31,47,49,34,30,75,69,70,74,42,49,74,66,52,28,52,52,31,46,43,53,26,35,57,42,54,34,54,47,34,60,31,52,29,44,25,50,38,19,49,24,52,38,14,36,44,42,58,32,42,50,81,74,47,73,91,70,95,38,51,68,68,77,52,70,86,60,52,49,44,63,35,30,28,45,60,33,59,71,45,20,28,68,42,49,19,33,51,23,47,26,41,17,32,34,18,42,26,5,32,42,47,24,62,58,46,66,47,40,32,42,38,38,36,40,35,38,46,42,48,54,92,46,66,91,40,74,88,22,54,48,72,52,72,49,75,47,80,50,67,66,81,66,46,74,67,54,52,49,50,28,50,51,29,47,51,49,24,51,51,31,47,53,50,33,32,50,46,45,54,45,47,52,50,49,31,51,50,29,40,43,52,36,55,52,40,51,53,49,38,52,51,33,49,52,49,26,52,52,26,45,54,48,23,55,51,32,46,52,32,33,77,69,69,73,42,64,62,66,59,24,50,51,28,42,50,49,24,48,52,29,47,52,51,35,43,52,37,53,38,48,45,49,50,30,52,44,51,29,50,53,42,44,30,50,31,58,50,73,72,81,130